Protein 7F4T (pdb70)

Nearest PDB structures (foldseek):
  7f4t-assembly4_K  TM=1.005E+00  e=1.026E-47  Tetrahymena thermophila SB210
  7f4q-assembly1_A  TM=9.987E-01  e=1.665E-40  Tetrahymena thermophila SB210
  7f4o-assembly1_A  TM=9.956E-01  e=1.470E-40  Tetrahymena thermophila SB210
  7yi9-assembly1_B  TM=9.680E-01  e=2.732E-39  Tetrahymena thermophila SB210
  7f4s-assembly3_C  TM=9.814E-01  e=3.669E-31  Tetrahymena thermophila SB210

Sequence (1370 aa):
QGLLQDIEKRILHYKQLFFKEQNEIANGKRSMVPDNSIPICSDVTKLNFQALIDAQMRHAGKMFDVIMMDPPWQLDSLSDEKIQNMPIQSLQQDGFIFVWAINAKYRVTIKMIENWGYKLVDEITWVKKTVKIAKGHGFYLQHAKESCLIGVKGDVDNGRFKKNIASDVIFSERRGQSQKPEEIYQYINQLCPNGNYLEIFARRNNLHDNWVSIGNELQGLLQDIEKRILHYKQLFFKEQNEIANGKRSMVPDNSIPICSDVTKLNFQALIDAQMRHAGKMFDVIMMDPPWQLDSLSDEKIQNMPIQSLQQDGFIFVWAINAKYRVTIKMIENWGYKLVDEITWVKKTVKIAKGHGFYLQHAKESCLIGVKGDVDNGRFKKNIASDVIFSERRGQSQKPEEIYQYINQLCPNGNYLEIFARRNNLHDNWVSIGNELQGLLQDIEKRILHYKQLFFKEQNEIANGKRSMVPDNSIPICSDVTKLNFQALIDAQMRHAGKMFDVIMMDPPWQLDSLSDEKIQNMPIQSLQQDGFIFVWAINAKYRVTIKMIENWGYKLVDEITWVKKTVKIAKGHGFYLQHAKESCLIGVKGDVDNGRFKKNIASDVIFSERRGQSQKPEEIYQYINQLCPNGNYLEIFARRNNLHDNWVSIGNELQGLLQDIEKRILHYKQLFFKEQNEIANGKRSMVPDNSIPICSDVTKLNFQALIDAQMRHAGKMFDVIMMDPPWQLDSLSDEKIQNMPIQSLQQDGFIFVWAINAKYRVTIKMIENWGYKLVDEITWVKKTVKIAKGHGFYLQHAKESCLIGVKGDVDNGRFKKNIASDVIFSERRGQSQKPEEIYQYINQLCPNGNYLEIFARRNNLHDNWVSIGNELISREEYAKKMRLALSDNHICKPDGTVNHQYFLVKKGQYWGEEKIQYLIEQLEKIGVGNWKQMQKGLLEQTSEIELELRTCLLFKTTDIQPYMDKKFTKIEIEQIAQQNIEKAQQLSKLKYGVFVVISREEYAKKMRLALSDNHICKPDGTVNHQYFLVKKGQYWGEEKIQYLIEQLEKIGVGNWKQMQKGLLEQTSEIELELRTCLLFKTTDIQPYMDKKFTKIEIEQIAQQNIEKAQQLSKLKYGVFVVSREEYAKKMRLALSDNHICKPDGTVNHQYFLVKKGQYWGEEKIQYLIEQLEKIGVGNWKQMQKGLLEQTSEIELELRTCLLFKTTDIQPYMDKKFTKIEIEQIAQQNIEKAQQLSKLKYGVFVVSREEYAKKMRLALSDNHICKPDGTVNHQYFLVKKGQYWGEEKIQYLIEQLEKIGVGNWKQMQKGLLEQTSEIELELRTCLLFKTTDIQPYMDKKFTKIEIEQIAQQNIEKAQQLSKLKYGVFVV

Organism: Tetrahymena thermophila (strain SB210) (NCBI:txid312017)

B-factor: mean 61.3, std 46.4, range [0.1, 190.42]

InterPro domains:
  IPR007757 MT-A70-like [PF05063] (259-427)
  IPR007757 MT-A70-like [PS51143] (212-428)
  IPR029063 S-adenosyl-L-methionine-dependent methyltransferase superfamily [G3DSA:3.40.50.150] (243-409)
  IPR029063 S-adenosyl-L-methionine-dependent methyltransferase superfamily [SSF53335] (235-424)

Secondary structure (DSSP, 8-state):
---HHHHHHHHHHHHHHHHHHHHHGGGTPPPSS-TT-EEE---TTT--TTHHHHHHHHHSSS--SEEEE-PPBP---B-HHHHHTS-HHHH-SSEEEEEEE-GGGHHHHHHHHHHTT-EEEEEEEEEE----------SSS---EEEEEEEEES---STTS-TT---SEEEE--TTSS---THHHHHHHHHS-S--EEEES--GGG--TTEEEE-TT-/--HHHHHHHHHHHHS-TTTB-TTSSB-HHHHHSSGGG---HHHHHHHHHHHHHH-TT-HHHHHHSSSSSPPPTTHHHHHHHHHT-S--TTTTT----TTHHHHHHHHHHHHHHHSS-EETTEE--/--HHHHHHHHHHHHS-TTTB-TT-SB-THHHHS-TT----HHHHHHHHTTGGGT-TT-HHHHHHHTSTT-SPSSTTHHHHHHHTBS--TTTTT----TTTTTTTHHHHHHHGGG-SS-BTTBB--/---HHHHHHHHHHHHHHHHHHHHHHHTT---SS-TT-EEE---TTT--HHHHHHHHHHHSSS--SEEE----B----B-HHHHHHS-HHHH-SSEEEEEEE-GGGHHHHHHHHHHTT-EEEEEEEEE-----------SSS---EEEEEEEEES---STTS-SS-S-SEE----TTSS---THHHHHHHHHSTT--EEEES--GGG--TTEEEE-TT-/-HHHHHHHHHHHHS-TTTB-TTSSB-TTTTTS-TT----HHHHHHHHHHHHHH-TT-HHHHHHHTS-S---THHHHHHHHHTTBS--GGGTT----HHHHHHHHHHHHHHHHHTT-BSSSSB--/---HHHHHHHHHHHHHHHHHHHHHHHTT---SS-TT-EEE---TTT--HHHHHHHHHHH-S---SEEE----B----B-HHHHHTS-HHHH-SSEEEEEEE-GGGHHHHHHHHTTTT----EEEEEE-B---------SSS---EEEEEEEEES---STTS-SS---SEE--B-TTSS---THHHHHHHHHS-S--EEEES--GGG--TTEEEE-TT-/---SHHHHHHHHTS-TTTB-SSSSBPHHHHHS-TT----HHHHHHHHHHHHHH-TTTHHHHHHHH-SS---STHHHHHHHHHTBS--GGGTT----HHHHHHHHHHHHHHHHHTT-EETTEE--/---HHHHHHHHHHHHHHHHHHHHHHHTT---SS-TT-EEE---TTTS-HHHHHHHHHHH-SS--SEEEE---B----B-HHHHHTS-HHHH-SSEEEEEEE-GGGHHHHHHHHHHTT-EEEEEEEEE-B------B--SSS-B-EEEEEEEEES---STTS--S-S-SEE--B-TTTT---THHHHHHHHHSSS--EEEES--GGG--TTEEEE-TT-

Radius of gyration: 41.73 Å; Cα contacts (8 Å, |Δi|>4): 2261; chains: 8; bounding box: 132×74×110 Å

Foldseek 3Di:
DPCPVVVVVVVVVVVVVVVVVVVVVVVPNDDPFDPAFAEDADDLLPDDVVVVLVVCCVVDVFAFAEEAEEDDDVCVHDDLVSVLPRLPLRRHDFHKYKYWADPVCPVVVVVSVVVSPWAWDAKAKEFACPVAFDADDDPVDGDGITIITMTGDDDPVDPQFDPPFDDRYHYYHVPPPVDDDPVVVVVVCRGGNPGQEEYEQDEPVPTDHNYHYYHNHD/DPCPCVVVVCVVVVVVVVVVVVVVVVVVDDDPFDPQFADDQDDLLPDDCVVVLVVCCPVDVFAAAEEEEEDPDQCVHDDLCSVLVRQVLSRHAFHKYKYWDDPVCVVVVVVRCVVSPWAWDAKAWEFACPVQFDAADDPPDGDGTTIITMTGHHDQVDPQFDPPFDDRYHGDHVPPPPDDDPVVVVVVCRGGNPGAYEYEQDEPVRRDHNYHYYHNND/DPCPVVVVVVVVVVVVVVVVVVVCVVVPPDDPFDPQFAEDQDDQQPDDVVVVLCVCCVVDVFAAAEEEEEDPDPCVPDDLVSVLPRPVLRRHDWHKYKYWADPVCVVVVVVRVVSSPWDWDDKAWEFACPCQWDAADDPVDGDGTTMMTMTTDDDPVDPQFDPPWDDRYHGYHCPPPVDDDPCVVVRVCRGGNPGAYEYEQDESVRTDRNYYYYHNHD/DPCPVVVVPVPVVVVVVVVVVVVVVVVVDDDPFDPQFAEAQDDLLGDDVVVVLCVCCVVDVAAAAEEEEEDPDACVPDDLVSVLPRLPLSRHAFHKYKYWADPVCPVVVVVSVVVSPWDWDAKAWEFACPVHFDADDDPVDTDGTIMITMTGHDDPVDPQFDPPFDDRYHGYHCPPPPDDDPCVVVRVCRRGNPGQYEYEQDEPVPTDHNYNYYHNHD/DCVVVVQQVVCVVDPDPVQADPVRDGDCQCVVDPDPLRQDPVNVVLLLVLDQVCHAPCLVVSQVPRPPPRRDVCSVVVLQVQQQEPDCVVRHPGRHHSVVSNVNLVVQLVVCVVVVQDDPSGRYD/DDPVVVQQVVCVVDPDCCQAPPNRPGDCQSVVDDDPLRPDPVLVVLLQAFQLQQFAPNQVRSLVRRVVVPHDGCNCVVCVVVQQAPDCVVRHNPGHGNVCPVVCVVVSVVPQDPAPCHDPRGHYD/DVVVVQQVCCVVDNDPQQADPSRHGDCQVVVDDDPLRDDPVLVVLLLVQCQVQFAPRCVSSCCGRVNDDDDPCSNVVLQVLLQAPDCPVRHPHHAHSVRSVVSQVVQCVVCVVVVQRDPRGGYD/DDDVVQQVCCVVPNDDQAADPRRHGDVQVVVDDDPPDCDPVLVVLLQVFPLPCFAPSLVPSCVVRNDDDDDSCVNVVLQLLLQAPCCPVRHPHRHHSVVSVVSLVVQLVVCVVVVQHDPSGGYD

Structure (mmCIF, N/CA/C/O backbone):
data_7F4T
#
_entry.id   7F4T
#
_cell.length_a   98.130
_cell.length_b   110.193
_cell.length_c   102.636
_cell.angle_alpha   90.000
_cell.angle_beta   91.642
_cell.angle_gamma   90.000
#
_symmetry.space_group_name_H-M   'P 1 21 1'
#
loop_
_entity.id
_entity.type
_entity.pdbx_description
1 polymer 'MT-a70 family protein'
2 polymer Ptep2
3 non-polymer S-ADENOSYLMETHIONINE
4 water water
#
loop_
_atom_site.group_PDB
_atom_site.id
_atom_site.type_symbol
_atom_site.label_atom_id
_atom_site.label_alt_id
_atom_site.label_comp_id
_atom_site.label_asym_id
_atom_site.label_entity_id
_atom_site.label_seq_id
_atom_site.pdbx_PDB_ins_code
_atom_site.Cartn_x
_atom_site.Cartn_y
_atom_site.Cartn_z
_atom_site.occupancy
_atom_site.B_iso_or_equiv
_atom_site.auth_seq_id
_atom_site.auth_comp_id
_atom_site.auth_asym_id
_atom_site.auth_atom_id
_atom_site.pdbx_PDB_model_num
ATOM 1 N N . GLN A 1 15 ? -15.82500 -14.53500 27.30400 1.000 141.37965 140 GLN A N 1
ATOM 2 C CA . GLN A 1 15 ? -17.23900 -14.85400 27.15400 1.000 140.02408 140 GLN A CA 1
ATOM 3 C C . GLN A 1 15 ? -17.43300 -16.33400 26.83900 1.000 139.55902 140 GLN A C 1
ATOM 4 O O . GLN A 1 15 ? -18.52300 -16.75200 26.44400 1.000 138.10611 140 GLN A O 1
ATOM 6 N N . GLY A 1 16 ? -16.36500 -17.11400 27.01700 1.000 147.11829 141 GLY A N 1
ATOM 7 C CA . GLY A 1 16 ? -16.39200 -18.55200 26.81300 1.000 147.53345 141 GLY A CA 1
ATOM 8 C C . GLY A 1 16 ? -16.98500 -18.97700 25.48600 1.000 145.26472 141 GLY A C 1
ATOM 9 O O . GLY A 1 16 ? -18.13200 -19.43300 25.43200 1.000 144.21380 141 GLY A O 1
ATOM 10 N N . LEU A 1 17 ? -16.20700 -18.84700 24.40500 1.000 148.00158 142 LEU A N 1
ATOM 11 C CA . LEU A 1 17 ? -16.76300 -19.02000 23.06900 1.000 145.04315 142 LEU A CA 1
ATOM 12 C C . LEU A 1 17 ? -15.84900 -19.79200 22.12100 1.000 144.04435 142 LEU A C 1
ATOM 13 O O . LEU A 1 17 ? -15.99000 -19.65500 20.89900 1.000 141.82151 142 LEU A O 1
ATOM 18 N N . LEU A 1 18 ? -14.91200 -20.59300 22.63400 1.000 144.69876 143 LEU A N 1
ATOM 19 C CA . LEU A 1 18 ? -14.21000 -21.52100 21.75200 1.000 143.82423 143 LEU A CA 1
ATOM 20 C C . LEU A 1 18 ? -15.16900 -22.57100 21.20800 1.000 142.10167 143 LEU A C 1
ATOM 21 O O . LEU A 1 18 ? -15.15100 -22.87900 20.00900 1.000 139.44784 143 LEU A O 1
ATOM 26 N N . GLN A 1 19 ? -16.03000 -23.11500 22.07200 1.000 139.99025 144 GLN A N 1
ATOM 27 C CA . GLN A 1 19 ? -17.07700 -24.02500 21.62300 1.000 137.51435 144 GLN A CA 1
ATOM 28 C C . GLN A 1 19 ? -18.20100 -23.29800 20.89800 1.000 134.92593 144 GLN A C 1
ATOM 29 O O . GLN A 1 19 ? -18.97600 -23.94200 20.18500 1.000 132.42613 144 GLN A O 1
ATOM 35 N N . ASP A 1 20 ? -18.31500 -21.97900 21.07300 1.000 139.82589 145 ASP A N 1
ATOM 36 C CA . ASP A 1 20 ? -19.26600 -21.20900 20.27800 1.000 137.70777 145 ASP A CA 1
ATOM 37 C C . ASP A 1 20 ? -18.79200 -21.08300 18.83500 1.000 135.98341 145 ASP A C 1
ATOM 38 O O . ASP A 1 20 ? -19.52500 -21.42100 17.90000 1.000 134.06859 145 ASP A O 1
ATOM 43 N N . ILE A 1 21 ? -17.56100 -20.60000 18.63500 1.000 137.84729 146 ILE A N 1
ATOM 44 C CA . ILE A 1 21 ? -17.08400 -20.33800 17.27900 1.000 135.86483 146 ILE A CA 1
ATOM 45 C C . ILE A 1 21 ? -16.87000 -21.64200 16.51800 1.000 133.66145 146 ILE A C 1
ATOM 46 O O . ILE A 1 21 ? -17.06000 -21.69200 15.29700 1.000 131.11754 146 ILE A O 1
ATOM 51 N N . GLU A 1 22 ? -16.49400 -22.71800 17.21600 1.000 131.40886 147 GLU A N 1
ATOM 52 C CA . GLU A 1 22 ? -16.37500 -24.01800 16.56600 1.000 129.90979 147 GLU A CA 1
ATOM 53 C C . GLU A 1 22 ? -17.73600 -24.61000 16.21500 1.000 129.12148 147 GLU A C 1
ATOM 54 O O . GLU A 1 22 ? -17.83900 -25.36400 15.24000 1.000 126.67204 147 GLU A O 1
ATOM 60 N N . LYS A 1 23 ? -18.78200 -24.26600 16.97100 1.000 133.98632 148 LYS A N 1
ATOM 61 C CA . LYS A 1 23 ? -20.12100 -24.77200 16.68500 1.000 132.13781 148 LYS A CA 1
ATOM 62 C C . LYS A 1 23 ? -20.73800 -24.13000 15.44600 1.000 129.62599 148 LYS A C 1
ATOM 63 O O . LYS A 1 23 ? -21.46800 -24.80300 14.70900 1.000 127.30713 148 LYS A O 1
ATOM 65 N N . ARG A 1 24 ? -20.46600 -22.84500 15.19400 1.000 127.19065 149 ARG A N 1
ATOM 66 C CA . ARG A 1 24 ? -21.04100 -22.19800 14.01700 1.000 124.07131 149 ARG A CA 1
ATOM 67 C C . ARG A 1 24 ? -20.37500 -22.68200 12.73500 1.000 121.51492 149 ARG A C 1
ATOM 68 O O . ARG A 1 24 ? -21.03500 -22.76200 11.69200 1.000 118.59946 149 ARG A O 1
ATOM 76 N N . ILE A 1 25 ? -19.07700 -22.99900 12.79500 1.000 122.14781 150 ILE A N 1
ATOM 77 C CA . ILE A 1 25 ? -18.34400 -23.47300 11.62000 1.000 119.63049 150 ILE A CA 1
ATOM 78 C C . ILE A 1 25 ? -18.99600 -24.72900 11.05700 1.000 117.08926 150 ILE A C 1
ATOM 79 O O . ILE A 1 25 ? -19.50400 -24.73600 9.92900 1.000 114.01628 150 ILE A O 1
ATOM 84 N N . LEU A 1 26 ? -19.00200 -25.80700 11.84500 1.000 116.78149 151 LEU A N 1
ATOM 85 C CA . LEU A 1 26 ? -19.61100 -27.05700 11.40800 1.000 115.27534 151 LEU A CA 1
ATOM 86 C C . LEU A 1 26 ? -21.08800 -26.89400 11.06400 1.000 113.54892 151 LEU A C 1
ATOM 87 O O . LEU A 1 26 ? -21.61400 -27.67300 10.26100 1.000 110.96508 151 LEU A O 1
ATOM 92 N N . HIS A 1 27 ? -21.76700 -25.90100 11.64600 1.000 116.38444 152 HIS A N 1
ATOM 93 C CA . HIS A 1 27 ? -23.13600 -25.59600 11.23500 1.000 114.40993 152 HIS A CA 1
ATOM 94 C C . HIS A 1 27 ? -23.16400 -24.95300 9.85500 1.000 111.89623 152 HIS A C 1
ATOM 95 O O . HIS A 1 27 ? -23.94600 -25.35600 8.98600 1.000 109.78530 152 HIS A O 1
ATOM 102 N N . TYR A 1 28 ? -22.31800 -23.94200 9.63900 1.000 111.62634 153 TYR A N 1
ATOM 103 C CA . TYR A 1 28 ? -22.27400 -23.27200 8.34300 1.000 109.02258 153 TYR A CA 1
ATOM 104 C C . TYR A 1 28 ? -21.80500 -24.21300 7.24200 1.000 105.94910 153 TYR A C 1
ATOM 105 O O . TYR A 1 28 ? -22.24800 -24.09600 6.09400 1.000 103.18615 153 TYR A O 1
ATOM 107 N N . LYS A 1 29 ? -20.91100 -25.14600 7.57100 1.000 100.95704 154 LYS A N 1
ATOM 108 C CA . LYS A 1 29 ? -20.44000 -26.10700 6.58000 1.000 98.93333 154 LYS A CA 1
ATOM 109 C C . LYS A 1 29 ? -21.54700 -27.06300 6.15100 1.000 96.79801 154 LYS A C 1
ATOM 110 O O . LYS A 1 29 ? -21.52500 -27.56400 5.02100 1.000 93.81770 154 LYS A O 1
ATOM 116 N N . GLN A 1 30 ? -22.52100 -27.32100 7.03100 1.000 99.36461 155 GLN A N 1
ATOM 117 C CA . GLN A 1 30 ? -23.62700 -28.21100 6.68600 1.000 98.49521 155 GLN A CA 1
ATOM 118 C C . GLN A 1 30 ? -24.50700 -27.61500 5.59400 1.000 95.04393 155 GLN A C 1
ATOM 119 O O . GLN A 1 30 ? -24.93600 -28.32700 4.67800 1.000 92.03292 155 GLN A O 1
ATOM 125 N N . LEU A 1 31 ? -24.79400 -26.31300 5.67600 1.000 98.36849 156 LEU A N 1
ATOM 126 C CA . LEU A 1 31 ? -25.61800 -25.67600 4.65300 1.000 96.42511 156 LEU A CA 1
ATOM 127 C C . LEU A 1 31 ? -24.91600 -25.67800 3.30200 1.000 93.27562 156 LEU A C 1
ATOM 128 O O . LEU A 1 31 ? -25.55600 -25.89300 2.26600 1.000 90.30454 156 LEU A O 1
ATOM 133 N N . PHE A 1 32 ? -23.60800 -25.41400 3.29100 1.000 88.67118 157 PHE A N 1
ATOM 134 C CA . PHE A 1 32 ? -22.82000 -25.64300 2.08700 1.000 86.76492 157 PHE A CA 1
ATOM 135 C C . PHE A 1 32 ? -23.01200 -27.07300 1.60500 1.000 85.03555 157 PHE A C 1
ATOM 136 O O . PHE A 1 32 ? -23.40600 -27.31300 0.45900 1.000 82.24258 157 PHE A O 1
ATOM 144 N N . PHE A 1 33 ? -22.77300 -28.03800 2.49500 1.000 82.46726 158 PHE A N 1
ATOM 145 C CA . PHE A 1 33 ? -23.03000 -29.43900 2.17500 1.000 81.41876 158 PHE A CA 1
ATOM 146 C C . PHE A 1 33 ? -24.47700 -29.66100 1.74700 1.000 80.54861 158 PHE A C 1
ATOM 147 O O . PHE A 1 33 ? -24.75300 -30.48900 0.87100 1.000 78.99278 158 PHE A O 1
ATOM 155 N N . LYS A 1 34 ? -25.41400 -28.93000 2.35300 1.000 85.62299 159 LYS A N 1
ATOM 156 C CA . LYS A 1 34 ? -26.81500 -29.05000 1.96100 1.000 84.41352 159 LYS A CA 1
ATOM 157 C C . LYS A 1 34 ? -27.04900 -28.45500 0.57800 1.000 81.34726 159 LYS A C 1
ATOM 158 O O . LYS A 1 34 ? -27.53900 -29.13400 -0.33300 1.000 78.95318 159 LYS A O 1
ATOM 164 N N . GLU A 1 35 ? -26.70400 -27.17600 0.40600 1.000 80.91967 160 GLU A N 1
ATOM 165 C CA . GLU A 1 35 ? -26.92900 -26.50700 -0.87100 1.000 78.30401 160 GLU A CA 1
ATOM 166 C C . GLU A 1 35 ? -26.16100 -27.19400 -1.99200 1.000 76.25411 160 GLU A C 1
ATOM 167 O O . GLU A 1 35 ? -26.70900 -27.43300 -3.07500 1.000 74.03399 160 GLU A O 1
ATOM 173 N N . GLN A 1 36 ? -24.89300 -27.53800 -1.74400 1.000 73.48717 161 GLN A N 1
ATOM 174 C CA . GLN A 1 36 ? -24.07600 -28.17000 -2.77400 1.000 71.94720 161 GLN A CA 1
ATOM 175 C C . GLN A 1 36 ? -24.60400 -29.54000 -3.17300 1.000 71.38475 161 GLN A C 1
ATOM 176 O O . GLN A 1 36 ? -24.16200 -30.08700 -4.19000 1.000 69.37050 161 GLN A O 1
ATOM 182 N N . ASN A 1 37 ? -25.52500 -30.10700 -2.39500 1.000 73.30547 162 ASN A N 1
ATOM 183 C CA . ASN A 1 37 ? -26.20800 -31.34400 -2.75000 1.000 71.95712 162 ASN A CA 1
ATOM 184 C C . ASN A 1 37 ? -27.49200 -31.07400 -3.52600 1.000 69.89768 162 ASN A C 1
ATOM 185 O O . ASN A 1 37 ? -27.73100 -31.69000 -4.57000 1.000 67.65007 162 ASN A O 1
ATOM 190 N N . GLU A 1 38 ? -28.32200 -30.15800 -3.02000 1.000 69.16564 163 GLU A N 1
ATOM 191 C CA . GLU A 1 38 ? -29.55200 -29.78300 -3.71100 1.000 67.23283 163 GLU A CA 1
ATOM 192 C C . GLU A 1 38 ? -29.25500 -29.29700 -5.12200 1.000 64.51853 163 GLU A C 1
ATOM 193 O O . GLU A 1 38 ? -29.96600 -29.64000 -6.07300 1.000 62.45677 163 GLU A O 1
ATOM 199 N N . ILE A 1 39 ? -28.20900 -28.47900 -5.26600 1.000 63.91098 164 ILE A N 1
ATOM 200 C CA . ILE A 1 39 ? -27.75800 -28.03900 -6.58400 1.000 62.32554 164 ILE A CA 1
ATOM 201 C C . ILE A 1 39 ? -27.52800 -29.23600 -7.49800 1.000 61.02487 164 ILE A C 1
ATOM 202 O O . ILE A 1 39 ? -27.86900 -29.20800 -8.68700 1.000 59.36478 164 ILE A O 1
ATOM 207 N N . ALA A 1 40 ? -26.96500 -30.31400 -6.95300 1.000 63.63519 165 ALA A N 1
ATOM 208 C CA . ALA A 1 40 ? -26.79900 -31.54700 -7.70900 1.000 62.99155 165 ALA A CA 1
ATOM 209 C C . ALA A 1 40 ? -28.08200 -32.36500 -7.79600 1.000 61.99928 165 ALA A C 1
ATOM 210 O O . ALA A 1 40 ? -28.13500 -33.31900 -8.58200 1.000 60.60711 165 ALA A O 1
ATOM 212 N N . ASN A 1 41 ? -29.10700 -32.02200 -7.01600 1.000 60.93110 166 ASN A N 1
ATOM 213 C CA . ASN A 1 41 ? -30.39200 -32.70800 -7.05300 1.000 60.38891 166 ASN A CA 1
ATOM 214 C C . ASN A 1 41 ? -31.38800 -32.04400 -7.99800 1.000 58.24273 166 ASN A C 1
ATOM 215 O O . ASN A 1 41 ? -32.59200 -32.31000 -7.90300 1.000 57.52717 166 ASN A O 1
ATOM 220 N N . GLY A 1 42 ? -30.91800 -31.19300 -8.90400 1.000 54.56284 167 GLY A N 1
ATOM 221 C CA . GLY A 1 42 ? -31.82400 -30.47700 -9.77800 1.000 53.80502 167 GLY A CA 1
ATOM 222 C C . GLY A 1 42 ? -32.63300 -29.40200 -9.08700 1.000 53.19549 167 GLY A C 1
ATOM 223 O O . GLY A 1 42 ? -33.78400 -29.16300 -9.46900 1.000 52.96413 167 GLY A O 1
ATOM 224 N N . LYS A 1 43 ? -32.07000 -28.75600 -8.06500 1.000 47.55384 168 LYS A N 1
ATOM 225 C CA . LYS A 1 43 ? -32.74100 -27.62500 -7.44000 1.000 46.20043 168 LYS A CA 1
ATOM 226 C C . LYS A 1 43 ? -32.86800 -26.48100 -8.43700 1.000 44.27272 168 LYS A C 1
ATOM 227 O O . LYS A 1 43 ? -31.95500 -26.21700 -9.22300 1.000 43.36209 168 LYS A O 1
ATOM 233 N N . ARG A 1 44 ? -34.01000 -25.80200 -8.40300 1.000 40.67130 169 ARG A N 1
ATOM 234 C CA . ARG A 1 44 ? -34.30600 -24.73800 -9.35000 1.000 38.88839 169 ARG A CA 1
ATOM 235 C C . ARG A 1 44 ? -33.89900 -23.38800 -8.77400 1.000 37.70675 169 ARG A C 1
ATOM 236 O O . ARG A 1 44 ? -34.28700 -23.03900 -7.65500 1.000 38.17966 169 ARG A O 1
ATOM 244 N N . SER A 1 45 ? -33.11100 -22.63800 -9.53600 1.000 37.32776 170 SER A N 1
ATOM 245 C CA . SER A 1 45 ? -32.90400 -21.23900 -9.21300 1.000 36.34361 170 SER A CA 1
ATOM 246 C C . SER A 1 45 ? -34.12700 -20.43100 -9.64100 1.000 35.90077 170 SER A C 1
ATOM 247 O O . SER A 1 45 ? -35.00600 -20.91400 -10.36000 1.000 36.00076 170 SER A O 1
ATOM 250 N N . MET A 1 46 ? -34.17900 -19.18000 -9.18700 1.000 42.17087 171 MET A N 1
ATOM 251 C CA . MET A 1 46 ? -35.34300 -18.34100 -9.43900 1.000 41.85127 171 MET A CA 1
ATOM 252 C C . MET A 1 46 ? -35.41500 -17.83700 -10.87400 1.000 39.97669 171 MET A C 1
ATOM 253 O O . MET A 1 46 ? -36.47800 -17.36700 -11.29700 1.000 39.87749 171 MET A O 1
ATOM 258 N N . VAL A 1 47 ? -34.31900 -17.91500 -11.62400 1.000 25.40367 172 VAL A N 1
ATOM 259 C CA . VAL A 1 47 ? -34.28000 -17.44400 -13.00700 1.000 23.54157 172 VAL A CA 1
ATOM 260 C C . VAL A 1 47 ? -35.17900 -18.32700 -13.86400 1.000 23.65518 172 VAL A C 1
ATOM 261 O O . VAL A 1 47 ? -34.99300 -19.55400 -13.89900 1.000 24.65727 172 VAL A O 1
ATOM 265 N N . PRO A 1 48 ? -36.14900 -17.75400 -14.57600 1.000 21.03845 173 PRO A N 1
ATOM 266 C CA . PRO A 1 48 ? -37.02800 -18.56800 -15.42100 1.000 21.38243 173 PRO A CA 1
ATOM 267 C C . PRO A 1 48 ? -36.25500 -19.27100 -16.52800 1.000 21.04259 173 PRO A C 1
ATOM 268 O O . PRO A 1 48 ? -35.13700 -18.89600 -16.88700 1.000 20.37965 173 PRO A O 1
ATOM 272 N N . ASP A 1 49 ? -36.87300 -20.32000 -17.06200 1.000 23.35262 174 ASP A N 1
ATOM 273 C CA . ASP A 1 49 ? -36.23000 -21.21400 -18.01200 1.000 23.25518 174 ASP A CA 1
ATOM 274 C C . ASP A 1 49 ? -36.30000 -20.71500 -19.44900 1.000 22.01737 174 ASP A C 1
ATOM 275 O O . ASP A 1 49 ? -35.99800 -21.48100 -20.37000 1.000 22.10615 174 ASP A O 1
ATOM 280 N N . ASN A 1 50 ? -36.69100 -19.46000 -19.66900 1.000 17.43555 175 ASN A N 1
ATOM 281 C CA . ASN A 1 50 ? -36.70700 -18.90800 -21.01300 1.000 16.53370 175 ASN A CA 1
ATOM 282 C C . ASN A 1 50 ? -35.90900 -17.62300 -21.13800 1.000 15.59615 175 ASN A C 1
ATOM 283 O O . ASN A 1 50 ? -35.81500 -17.07700 -22.24300 1.000 14.88462 175 ASN A O 1
ATOM 288 N N . SER A 1 51 ? -35.33200 -17.12800 -20.05000 1.000 14.21583 176 SER A N 1
ATOM 289 C CA . SER A 1 51 ? -34.43900 -15.98600 -20.14700 1.000 13.48397 176 SER A CA 1
ATOM 290 C C . SER A 1 51 ? -33.21300 -16.36000 -20.96200 1.000 13.28416 176 SER A C 1
ATOM 291 O O . SER A 1 51 ? -32.70300 -17.47800 -20.86600 1.000 13.84084 176 SER A O 1
ATOM 294 N N . ILE A 1 52 ? -32.74900 -15.42100 -21.77600 1.000 12.70778 177 ILE A N 1
ATOM 295 C CA . ILE A 1 52 ? -31.53200 -15.61400 -22.55700 1.000 12.72187 177 ILE A CA 1
ATOM 296 C C . ILE A 1 52 ? -30.44300 -14.72300 -21.97700 1.000 12.47242 177 ILE A C 1
ATOM 297 O O . ILE A 1 52 ? -30.15700 -13.65400 -22.53300 1.000 12.06773 177 ILE A O 1
ATOM 302 N N . PRO A 1 53 ? -29.81200 -15.11700 -20.87300 1.000 12.83844 178 PRO A N 1
ATOM 303 C CA . PRO A 1 53 ? -28.82500 -14.24200 -20.23500 1.000 12.69051 178 PRO A CA 1
ATOM 304 C C . PRO A 1 53 ? -27.50600 -14.26400 -20.99400 1.000 15.20084 178 PRO A C 1
ATOM 305 O O . PRO A 1 53 ? -27.00200 -15.32500 -21.36500 1.000 15.66535 178 PRO A O 1
ATOM 309 N N . ILE A 1 54 ? -26.96100 -13.08000 -21.24500 1.000 12.24800 179 ILE A N 1
ATOM 310 C CA . ILE A 1 54 ? -25.65400 -12.93300 -21.87000 1.000 14.69150 179 ILE A CA 1
ATOM 311 C C . ILE A 1 54 ? -24.82800 -11.99100 -21.01200 1.000 12.14444 179 ILE A C 1
ATOM 312 O O . ILE A 1 54 ? -25.19400 -10.82100 -20.84100 1.000 11.74497 179 ILE A O 1
ATOM 317 N N . CYS A 1 55 ? -23.72300 -12.49400 -20.47300 1.000 12.53138 180 CYS A N 1
ATOM 318 C CA . CYS A 1 55 ? -22.76800 -11.66500 -19.75300 1.000 14.97782 180 CYS A CA 1
ATOM 319 C C . CYS A 1 55 ? -21.71500 -11.16100 -20.72700 1.000 12.33017 180 CYS A C 1
ATOM 320 O O . CYS A 1 55 ? -20.98100 -11.95500 -21.32400 1.000 15.15496 180 CYS A O 1
ATOM 323 N N . SER A 1 56 ? -21.64300 -9.84400 -20.88000 1.000 14.40082 181 SER A N 1
ATOM 324 C CA . SER A 1 56 ? -20.67600 -9.20700 -21.76200 1.000 14.24756 181 SER A CA 1
ATOM 325 C C . SER A 1 56 ? -20.52100 -7.76200 -21.32000 1.000 11.66444 181 SER A C 1
ATOM 326 O O . SER A 1 56 ? -21.23200 -7.28300 -20.43500 1.000 13.94960 181 SER A O 1
ATOM 329 N N . ASP A 1 57 ? -19.60300 -7.05900 -21.94900 1.000 13.23038 182 ASP A N 1
ATOM 330 C CA . ASP A 1 57 ? -19.44800 -5.64900 -21.70200 1.000 15.20270 182 ASP A CA 1
ATOM 331 C C . ASP A 1 57 ? -19.74600 -5.02000 -23.02600 1.000 12.76695 182 ASP A C 1
ATOM 332 O O . ASP A 1 57 ? -19.16300 -5.39400 -24.02400 1.000 15.09696 182 ASP A O 1
ATOM 337 N N . VAL A 1 58 ? -20.63000 -4.04200 -23.04800 1.000 12.05647 183 VAL A N 1
ATOM 338 C CA . VAL A 1 58 ? -21.12500 -3.53400 -24.30700 1.000 11.83160 183 VAL A CA 1
ATOM 339 C C . VAL A 1 58 ? -20.02400 -2.78900 -25.04000 1.000 12.07864 183 VAL A C 1
ATOM 340 O O . VAL A 1 58 ? -20.19100 -2.36800 -26.16900 1.000 11.98713 183 VAL A O 1
ATOM 344 N N . THR A 1 59 ? -18.91500 -2.57300 -24.35400 1.000 11.49556 184 THR A N 1
ATOM 345 C CA . THR A 1 59 ? -17.70000 -2.10500 -24.99100 1.000 11.91618 184 THR A CA 1
ATOM 346 C C . THR A 1 59 ? -17.12300 -3.09300 -26.00600 1.000 12.12373 184 THR A C 1
ATOM 347 O O . THR A 1 59 ? -16.59000 -2.68700 -27.02500 1.000 12.70908 184 THR A O 1
ATOM 351 N N . LYS A 1 60 ? -17.19300 -4.38300 -25.71300 1.000 11.54081 185 LYS A N 1
ATOM 352 C CA . LYS A 1 60 ? -16.45300 -5.39500 -26.44900 1.000 11.93834 185 LYS A CA 1
ATOM 353 C C . LYS A 1 60 ? -17.36300 -6.41800 -27.10800 1.000 11.86107 185 LYS A C 1
ATOM 354 O O . LYS A 1 60 ? -16.86400 -7.35600 -27.73900 1.000 12.20798 185 LYS A O 1
ATOM 360 N N . LEU A 1 61 ? -18.67700 -6.27200 -26.96700 1.000 11.73731 186 LEU A N 1
ATOM 361 C CA . LEU A 1 61 ? -19.61100 -7.22500 -27.53900 1.000 11.69758 186 LEU A CA 1
ATOM 362 C C . LEU A 1 61 ? -19.67200 -7.05900 -29.05700 1.000 11.93349 186 LEU A C 1
ATOM 363 O O . LEU A 1 61 ? -19.35800 -6.00200 -29.60900 1.000 12.02318 186 LEU A O 1
ATOM 368 N N . ASN A 1 62 ? -20.05500 -8.13700 -29.73400 1.000 12.69142 187 ASN A N 1
ATOM 369 C CA . ASN A 1 62 ? -20.29100 -8.12300 -31.17100 1.000 12.90977 187 ASN A CA 1
ATOM 370 C C . ASN A 1 62 ? -21.80100 -8.07200 -31.38300 1.000 12.48148 187 ASN A C 1
ATOM 371 O O . ASN A 1 62 ? -22.49000 -9.08200 -31.21400 1.000 12.45997 187 ASN A O 1
ATOM 376 N N . PHE A 1 63 ? -22.31200 -6.90300 -31.76300 1.000 11.64022 188 PHE A N 1
ATOM 377 C CA . PHE A 1 63 ? -23.73600 -6.75800 -32.03800 1.000 11.36402 188 PHE A CA 1
ATOM 378 C C . PHE A 1 63 ? -24.14000 -7.28600 -33.40600 1.000 11.68646 188 PHE A C 1
ATOM 379 O O . PHE A 1 63 ? -25.26400 -7.02200 -33.84000 1.000 11.53713 188 PHE A O 1
ATOM 387 N N . GLN A 1 64 ? -23.25700 -8.01200 -34.09200 1.000 12.11949 189 GLN A N 1
ATOM 388 C CA . GLN A 1 64 ? -23.65200 -8.81100 -35.24200 1.000 12.54165 189 GLN A CA 1
ATOM 389 C C . GLN A 1 64 ? -23.87700 -10.27100 -34.88600 1.000 12.47255 189 GLN A C 1
ATOM 390 O O . GLN A 1 64 ? -24.56500 -10.97300 -35.63400 1.000 12.78792 189 GLN A O 1
ATOM 396 N N . ALA A 1 65 ? -23.31100 -10.74300 -33.77200 1.000 3.67836 190 ALA A N 1
ATOM 397 C CA . ALA A 1 65 ? -23.62000 -12.09100 -33.31100 1.000 3.60570 190 ALA A CA 1
ATOM 398 C C . ALA A 1 65 ? -25.02900 -12.16100 -32.74300 1.000 3.43232 190 ALA A C 1
ATOM 399 O O . ALA A 1 65 ? -25.73200 -13.15900 -32.93600 1.000 3.49654 190 ALA A O 1
ATOM 401 N N . LEU A 1 66 ? -25.45500 -11.11600 -32.02600 1.000 3.23395 191 LEU A N 1
ATOM 402 C CA . LEU A 1 66 ? -26.83700 -11.05900 -31.56300 1.000 3.13116 191 LEU A CA 1
ATOM 403 C C . LEU A 1 66 ? -27.80200 -10.77600 -32.71100 1.000 3.40773 191 LEU A C 1
ATOM 404 O O . LEU A 1 66 ? -28.96400 -11.19000 -32.65700 1.000 3.46012 191 LEU A O 1
ATOM 409 N N . ILE A 1 67 ? -27.35100 -10.08200 -33.75300 1.000 3.63103 192 ILE A N 1
ATOM 410 C CA . ILE A 1 67 ? -28.21800 -9.83400 -34.90300 1.000 3.97259 192 ILE A CA 1
ATOM 411 C C . ILE A 1 67 ? -28.39200 -11.10900 -35.71800 1.000 4.21460 192 ILE A C 1
ATOM 412 O O . ILE A 1 67 ? -29.51600 -11.57500 -35.93900 1.000 4.36487 192 ILE A O 1
ATOM 417 N N . ASP A 1 68 ? -27.27600 -11.68700 -36.18000 1.000 4.28460 193 ASP A N 1
ATOM 418 C CA . ASP A 1 68 ? -27.33900 -12.86800 -37.03400 1.000 4.53489 193 ASP A CA 1
ATOM 419 C C . ASP A 1 68 ? -28.13200 -13.99100 -36.37700 1.000 4.40667 193 ASP A C 1
ATOM 420 O O . ASP A 1 68 ? -28.87100 -14.71700 -37.05100 1.000 4.64444 193 ASP A O 1
ATOM 425 N N . ALA A 1 69 ? -28.00900 -14.13300 -35.05600 1.000 4.05753 194 ALA A N 1
ATOM 426 C CA . ALA A 1 69 ? -28.69700 -15.21100 -34.35600 1.000 3.93610 194 ALA A CA 1
ATOM 427 C C . ALA A 1 69 ? -30.20000 -14.97200 -34.31300 1.000 4.01190 194 ALA A C 1
ATOM 428 O O . ALA A 1 69 ? -30.98300 -15.77200 -34.83900 1.000 4.22220 194 ALA A O 1
ATOM 430 N N . GLN A 1 70 ? -30.61800 -13.87400 -33.67800 1.000 4.94164 195 GLN A N 1
ATOM 431 C CA . GLN A 1 70 ? -32.04000 -13.60100 -33.49300 1.000 4.24848 195 GLN A CA 1
ATOM 432 C C . GLN A 1 70 ? -32.78000 -13.61500 -34.82300 1.000 4.70421 195 GLN A C 1
ATOM 433 O O . GLN A 1 70 ? -33.84200 -14.23300 -34.94600 1.000 4.87648 195 GLN A O 1
ATOM 439 N N . MET A 1 71 ? -32.21600 -12.95600 -35.83900 1.000 5.54712 196 MET A N 1
ATOM 440 C CA . MET A 1 71 ? -32.83600 -12.95100 -37.15900 1.000 6.03578 196 MET A CA 1
ATOM 441 C C . MET A 1 71 ? -33.03300 -14.36700 -37.69100 1.000 6.28664 196 MET A C 1
ATOM 442 O O . MET A 1 71 ? -34.01300 -14.64500 -38.39100 1.000 6.82078 196 MET A O 1
ATOM 447 N N . ARG A 1 72 ? -32.11800 -15.27900 -37.35600 1.000 5.48982 197 ARG A N 1
ATOM 448 C CA . ARG A 1 72 ? -32.21600 -16.65200 -37.84200 1.000 5.59437 197 ARG A CA 1
ATOM 449 C C . ARG A 1 72 ? -33.18800 -17.47600 -37.00800 1.000 5.44436 197 ARG A C 1
ATOM 450 O O . ARG A 1 72 ? -34.11700 -18.08500 -37.54900 1.000 5.81619 197 ARG A O 1
ATOM 458 N N . HIS A 1 73 ? -32.98900 -17.51100 -35.69200 1.000 7.05412 198 HIS A N 1
ATOM 459 C CA . HIS A 1 73 ? -33.87600 -18.24600 -34.80000 1.000 6.09774 198 HIS A CA 1
ATOM 460 C C . HIS A 1 73 ? -35.20900 -17.53800 -34.58000 1.000 6.34411 198 HIS A C 1
ATOM 461 O O . HIS A 1 73 ? -36.00700 -17.98700 -33.75100 1.000 6.35182 198 HIS A O 1
ATOM 468 N N . ALA A 1 74 ? -35.45800 -16.44900 -35.30800 1.000 5.64156 199 ALA A N 1
ATOM 469 C CA . ALA A 1 74 ? -36.73400 -15.74700 -35.30100 1.000 5.73294 199 ALA A CA 1
ATOM 470 C C . ALA A 1 74 ? -36.73900 -14.73100 -36.43500 1.000 6.42150 199 ALA A C 1
ATOM 471 O O . ALA A 1 74 ? -35.90300 -13.82400 -36.45700 1.000 6.29027 199 ALA A O 1
ATOM 473 N N . GLY A 1 75 ? -37.66800 -14.86600 -37.38400 1.000 9.45039 200 GLY A N 1
ATOM 474 C CA . GLY A 1 75 ? -37.67400 -13.98300 -38.53900 1.000 11.08550 200 GLY A CA 1
ATOM 475 C C . GLY A 1 75 ? -37.75900 -12.51100 -38.19300 1.000 9.75335 200 GLY A C 1
ATOM 476 O O . GLY A 1 75 ? -37.42700 -11.66500 -39.02900 1.000 11.36137 200 GLY A O 1
ATOM 477 N N . LYS A 1 76 ? -38.16900 -12.19000 -36.97000 1.000 9.87489 201 LYS A N 1
ATOM 478 C CA . LYS A 1 76 ? -38.37800 -10.82900 -36.50800 1.000 9.96242 201 LYS A CA 1
ATOM 479 C C . LYS A 1 76 ? -37.08400 -10.22000 -35.96900 1.000 10.38848 201 LYS A C 1
ATOM 480 O O . LYS A 1 76 ? -36.01900 -10.84200 -35.96300 1.000 9.24333 201 LYS A O 1
ATOM 486 N N . MET A 1 77 ? -37.18100 -8.97500 -35.51200 1.000 8.48783 202 MET A N 1
ATOM 487 C CA . MET A 1 77 ? -36.20100 -8.37000 -34.63400 1.000 6.98465 202 MET A CA 1
ATOM 488 C C . MET A 1 77 ? -36.85000 -8.17400 -33.26400 1.000 7.83501 202 MET A C 1
ATOM 489 O O . MET A 1 77 ? -37.84100 -8.84300 -32.93500 1.000 8.13334 202 MET A O 1
ATOM 494 N N . PHE A 1 78 ? -36.30700 -7.25600 -32.47200 1.000 6.69482 203 PHE A N 1
ATOM 495 C CA . PHE A 1 78 ? -36.83200 -7.00700 -31.13800 1.000 6.36436 203 PHE A CA 1
ATOM 496 C C . PHE A 1 78 ? -37.96100 -5.98700 -31.18500 1.000 6.70342 203 PHE A C 1
ATOM 497 O O . PHE A 1 78 ? -37.82900 -4.92200 -31.79800 1.000 6.91352 203 PHE A O 1
ATOM 505 N N . ASP A 1 79 ? -39.07100 -6.33100 -30.53600 1.000 7.17722 204 ASP A N 1
ATOM 506 C CA . ASP A 1 79 ? -40.25900 -5.49400 -30.50200 1.000 7.53599 204 ASP A CA 1
ATOM 507 C C . ASP A 1 79 ? -40.19600 -4.43900 -29.41000 1.000 8.23813 204 ASP A C 1
ATOM 508 O O . ASP A 1 79 ? -40.76200 -3.35200 -29.57200 1.000 7.62104 204 ASP A O 1
ATOM 513 N N . VAL A 1 80 ? -39.53000 -4.74500 -28.30100 1.000 9.66893 205 VAL A N 1
ATOM 514 C CA . VAL A 1 80 ? -39.38300 -3.82800 -27.17800 1.000 9.98442 205 VAL A CA 1
ATOM 515 C C . VAL A 1 80 ? -37.93100 -3.87800 -26.72000 1.000 8.76246 205 VAL A C 1
ATOM 516 O O . VAL A 1 80 ? -37.35800 -4.96200 -26.57500 1.000 8.52447 205 VAL A O 1
ATOM 520 N N . ILE A 1 81 ? -37.33200 -2.71000 -26.50600 1.000 7.88249 206 ILE A N 1
ATOM 521 C CA . ILE A 1 81 ? -35.95100 -2.59700 -26.05200 1.000 7.41805 206 ILE A CA 1
ATOM 522 C C . ILE A 1 81 ? -35.94300 -1.84600 -24.72900 1.000 7.16160 206 ILE A C 1
ATOM 523 O O . ILE A 1 81 ? -36.45100 -0.72100 -24.64200 1.000 7.86272 206 ILE A O 1
ATOM 528 N N . MET A 1 82 ? -35.36900 -2.46800 -23.70600 1.000 5.47243 207 MET A N 1
ATOM 529 C CA . MET A 1 82 ? -35.17500 -1.85100 -22.40400 1.000 5.27138 207 MET A CA 1
ATOM 530 C C . MET A 1 82 ? -33.70900 -1.49300 -22.19500 1.000 5.45103 207 MET A C 1
ATOM 531 O O . MET A 1 82 ? -32.80700 -2.14500 -22.72900 1.000 5.08864 207 MET A O 1
ATOM 536 N N . MET A 1 83 ? -33.45600 -0.46300 -21.40100 1.000 2.15270 208 MET A N 1
ATOM 537 C CA . MET A 1 83 ? -32.14900 -0.29500 -20.80100 1.000 1.61121 208 MET A CA 1
ATOM 538 C C . MET A 1 83 ? -32.22300 0.52200 -19.54300 1.000 1.84287 208 MET A C 1
ATOM 539 O O . MET A 1 83 ? -33.15200 1.27400 -19.35700 1.000 1.94874 208 MET A O 1
ATOM 544 N N . ASP A 1 84 ? -31.26200 0.34500 -18.65500 1.000 4.36503 209 ASP A N 1
ATOM 545 C CA . ASP A 1 84 ? -31.07000 1.26500 -17.55100 1.000 4.17031 209 ASP A CA 1
ATOM 546 C C . ASP A 1 84 ? -29.60300 1.61100 -17.48000 1.000 4.55904 209 ASP A C 1
ATOM 547 O O . ASP A 1 84 ? -28.89900 1.13500 -16.61000 1.000 4.75565 209 ASP A O 1
ATOM 552 N N . PRO A 1 85 ? -29.13900 2.50900 -18.44700 1.000 3.98918 210 PRO A N 1
ATOM 553 C CA . PRO A 1 85 ? -27.67800 2.51600 -18.58100 1.000 4.18647 210 PRO A CA 1
ATOM 554 C C . PRO A 1 85 ? -27.00900 3.07500 -17.36000 1.000 4.74342 210 PRO A C 1
ATOM 555 O O . PRO A 1 85 ? -27.70300 3.70400 -16.58400 1.000 4.94099 210 PRO A O 1
ATOM 559 N N . PRO A 1 86 ? -25.64800 2.79100 -17.17600 1.000 3.43587 211 PRO A N 1
ATOM 560 C CA . PRO A 1 86 ? -25.09300 3.40500 -15.97700 1.000 6.55649 211 PRO A CA 1
ATOM 561 C C . PRO A 1 86 ? -24.34500 4.63900 -16.39300 1.000 4.63685 211 PRO A C 1
ATOM 562 O O . PRO A 1 86 ? -23.42500 4.55700 -17.18700 1.000 7.44462 211 PRO A O 1
ATOM 566 N N . TRP A 1 87 ? -24.73700 5.77800 -15.85000 1.000 5.80997 212 TRP A N 1
ATOM 567 C CA . TRP A 1 87 ? -24.20900 7.04700 -16.28800 1.000 6.17088 212 TRP A CA 1
ATOM 568 C C . TRP A 1 87 ? -23.13700 7.44600 -15.32700 1.000 7.22222 212 TRP A C 1
ATOM 569 O O . TRP A 1 87 ? -23.32800 7.35900 -14.13000 1.000 7.48708 212 TRP A O 1
ATOM 580 N N . GLN A 1 88 ? -22.00400 7.90400 -15.82000 1.000 11.35627 213 GLN A N 1
ATOM 581 C CA . GLN A 1 88 ? -21.03000 8.42900 -14.87700 1.000 12.69096 213 GLN A CA 1
ATOM 582 C C . GLN A 1 88 ? -21.55900 9.72600 -14.27700 1.000 12.80629 213 GLN A C 1
ATOM 583 O O . GLN A 1 88 ? -22.06000 10.60000 -14.99100 1.000 12.34478 213 GLN A O 1
ATOM 589 N N . LEU A 1 89 ? -21.46600 9.84100 -12.95700 1.000 13.54396 214 LEU A N 1
ATOM 590 C CA . LEU A 1 89 ? -22.04800 10.97800 -12.24900 1.000 13.45042 214 LEU A CA 1
ATOM 591 C C . LEU A 1 89 ? -21.17300 11.47900 -11.09900 1.000 14.62371 214 LEU A C 1
ATOM 592 O O . LEU A 1 89 ? -20.86200 12.67100 -11.01400 1.000 14.79785 214 LEU A O 1
ATOM 597 N N . ASP A 1 103 ? -21.59900 1.63900 -13.27200 1.000 17.58980 228 ASP A N 1
ATOM 598 C CA . ASP A 1 103 ? -20.15800 1.44800 -13.18100 1.000 18.98114 228 ASP A CA 1
ATOM 599 C C . ASP A 1 103 ? -19.44500 2.41200 -14.12200 1.000 19.10557 228 ASP A C 1
ATOM 600 O O . ASP A 1 103 ? -18.47300 2.04900 -14.78600 1.000 19.67061 228 ASP A O 1
ATOM 605 N N . SER A 1 104 ? -19.95600 3.64300 -14.17000 1.000 18.52135 229 SER A N 1
ATOM 606 C CA . SER A 1 104 ? -19.35200 4.73300 -14.92800 1.000 18.81447 229 SER A CA 1
ATOM 607 C C . SER A 1 104 ? -19.09700 4.36400 -16.38200 1.000 18.29055 229 SER A C 1
ATOM 608 O O . SER A 1 104 ? -17.95400 4.08500 -16.76300 1.000 19.49530 229 SER A O 1
ATOM 611 N N . LEU A 1 105 ? -20.14400 4.36300 -17.20100 1.000 14.25641 230 LEU A N 1
ATOM 612 C CA . LEU A 1 105 ? -19.98600 4.26900 -18.64500 1.000 14.20996 230 LEU A CA 1
ATOM 613 C C . LEU A 1 105 ? -20.14100 5.65800 -19.25300 1.000 14.12169 230 LEU A C 1
ATOM 614 O O . LEU A 1 105 ? -21.13900 6.34300 -19.00200 1.000 13.43174 230 LEU A O 1
ATOM 619 N N . SER A 1 106 ? -19.14100 6.07000 -20.03900 1.000 15.07890 231 SER A N 1
ATOM 620 C CA . SER A 1 106 ? -19.06600 7.40300 -20.63100 1.000 14.97951 231 SER A CA 1
ATOM 621 C C . SER A 1 106 ? -20.30800 7.76600 -21.43200 1.000 13.86907 231 SER A C 1
ATOM 622 O O . SER A 1 106 ? -21.04200 6.88600 -21.88800 1.000 13.56965 231 SER A O 1
ATOM 625 N N . ASP A 1 107 ? -20.54700 9.06400 -21.61500 1.000 11.19445 232 ASP A N 1
ATOM 626 C CA . ASP A 1 107 ? -21.75800 9.48800 -22.30800 1.000 10.41642 232 ASP A CA 1
ATOM 627 C C . ASP A 1 107 ? -21.69800 9.13900 -23.79100 1.000 10.51989 232 ASP A C 1
ATOM 628 O O . ASP A 1 107 ? -22.70600 8.72700 -24.37900 1.000 9.68604 232 ASP A O 1
ATOM 633 N N . GLU A 1 108 ? -20.52700 9.29600 -24.41300 1.000 13.18788 233 GLU A N 1
ATOM 634 C CA . GLU A 1 108 ? -20.40700 9.06200 -25.84700 1.000 13.04808 233 GLU A CA 1
ATOM 635 C C . GLU A 1 108 ? -20.42000 7.58000 -26.18900 1.000 12.64768 233 GLU A C 1
ATOM 636 O O . GLU A 1 108 ? -20.92700 7.19800 -27.24800 1.000 12.39605 233 GLU A O 1
ATOM 642 N N . LYS A 1 109 ? -19.86800 6.73800 -25.31600 1.000 12.00132 234 LYS A N 1
ATOM 643 C CA . LYS A 1 109 ? -19.79700 5.31300 -25.60500 1.000 11.97027 234 LYS A CA 1
ATOM 644 C C . LYS A 1 109 ? -21.15200 4.62900 -25.48300 1.000 10.62826 234 LYS A C 1
ATOM 645 O O . LYS A 1 109 ? -21.34500 3.56600 -26.08200 1.000 10.41225 234 LYS A O 1
ATOM 651 N N . ILE A 1 110 ? -22.09400 5.21200 -24.73700 1.000 9.52775 235 ILE A N 1
ATOM 652 C CA . ILE A 1 110 ? -23.45700 4.68600 -24.72800 1.000 8.58904 235 ILE A CA 1
ATOM 653 C C . ILE A 1 110 ? -24.19800 5.10800 -25.99200 1.000 8.17383 235 ILE A C 1
ATOM 654 O O . ILE A 1 110 ? -24.92300 4.31100 -26.60100 1.000 7.61610 235 ILE A O 1
ATOM 659 N N . GLN A 1 111 ? -24.03300 6.37000 -26.39800 1.000 8.17301 236 GLN A N 1
ATOM 660 C CA . GLN A 1 111 ? -24.56700 6.87700 -27.66200 1.000 7.93558 236 GLN A CA 1
ATOM 661 C C . GLN A 1 111 ? -24.13400 6.07300 -28.88300 1.000 7.89837 236 GLN A C 1
ATOM 662 O O . GLN A 1 111 ? -24.80000 6.14400 -29.92300 1.000 7.49638 236 GLN A O 1
ATOM 668 N N . ASN A 1 112 ? -23.05300 5.30500 -28.78700 1.000 9.00449 237 ASN A N 1
ATOM 669 C CA . ASN A 1 112 ? -22.51600 4.60900 -29.94600 1.000 9.33866 237 ASN A CA 1
ATOM 670 C C . ASN A 1 112 ? -23.01700 3.18000 -30.09100 1.000 8.61944 237 ASN A C 1
ATOM 671 O O . ASN A 1 112 ? -22.78800 2.57000 -31.14100 1.000 8.88559 237 ASN A O 1
ATOM 676 N N . MET A 1 113 ? -23.67400 2.63300 -29.07500 1.000 3.45496 238 MET A N 1
ATOM 677 C CA . MET A 1 113 ? -24.24500 1.30100 -29.17600 1.000 3.22812 238 MET A CA 1
ATOM 678 C C . MET A 1 113 ? -25.19100 1.23200 -30.37500 1.000 3.52074 238 MET A C 1
ATOM 679 O O . MET A 1 113 ? -26.18000 1.97700 -30.41800 1.000 3.74389 238 MET A O 1
ATOM 684 N N . PRO A 1 114 ? -24.92200 0.37000 -31.36000 1.000 2.85919 239 PRO A N 1
ATOM 685 C CA . PRO A 1 114 ? -25.75300 0.34100 -32.57300 1.000 3.20743 239 PRO A CA 1
ATOM 686 C C . PRO A 1 114 ? -27.17200 -0.14200 -32.32400 1.000 3.21164 239 PRO A C 1
ATOM 687 O O . PRO A 1 114 ? -27.52100 -1.27300 -32.67600 1.000 3.32505 239 PRO A O 1
ATOM 691 N N . ILE A 1 115 ? -27.99800 0.71500 -31.71800 1.000 4.35513 240 ILE A N 1
ATOM 692 C CA . ILE A 1 115 ? -29.39800 0.37900 -31.48500 1.000 4.43822 240 ILE A CA 1
ATOM 693 C C . ILE A 1 115 ? -30.22400 0.46500 -32.76200 1.000 4.93848 240 ILE A C 1
ATOM 694 O O . ILE A 1 115 ? -31.33100 -0.08600 -32.81600 1.000 5.11362 240 ILE A O 1
ATOM 699 N N . GLN A 1 116 ? -29.71100 1.12700 -33.79900 1.000 5.45941 241 GLN A N 1
ATOM 700 C CA . GLN A 1 116 ? -30.43600 1.18300 -35.06200 1.000 5.98613 241 GLN A CA 1
ATOM 701 C C . GLN A 1 116 ? -30.70300 -0.21700 -35.59400 1.000 6.30162 241 GLN A C 1
ATOM 702 O O . GLN A 1 116 ? -31.82100 -0.53500 -36.01400 1.000 6.90276 241 GLN A O 1
ATOM 708 N N . SER A 1 117 ? -29.68900 -1.07800 -35.55800 1.000 5.17014 242 SER A N 1
ATOM 709 C CA . SER A 1 117 ? -29.76600 -2.37100 -36.21900 1.000 5.34746 242 SER A CA 1
ATOM 710 C C . SER A 1 117 ? -30.36400 -3.47000 -35.34900 1.000 5.10826 242 SER A C 1
ATOM 711 O O . SER A 1 117 ? -30.75800 -4.51200 -35.88500 1.000 5.30073 242 SER A O 1
ATOM 714 N N . LEU A 1 118 ? -30.44100 -3.27300 -34.03100 1.000 5.07017 243 LEU A N 1
ATOM 715 C CA . LEU A 1 118 ? -31.06800 -4.27200 -33.17300 1.000 4.89797 243 LEU A CA 1
ATOM 716 C C . LEU A 1 118 ? -32.58500 -4.25200 -33.29200 1.000 5.30183 243 LEU A C 1
ATOM 717 O O . LEU A 1 118 ? -33.23500 -5.29000 -33.11800 1.000 6.06182 243 LEU A O 1
ATOM 722 N N . GLN A 1 119 ? -33.16000 -3.09200 -33.59200 1.000 7.83461 244 GLN A N 1
ATOM 723 C CA . GLN A 1 119 ? -34.60100 -2.89900 -33.59500 1.000 8.32065 244 GLN A CA 1
ATOM 724 C C . GLN A 1 119 ? -35.03100 -2.32600 -34.93400 1.000 9.04421 244 GLN A C 1
ATOM 725 O O . GLN A 1 119 ? -34.46200 -1.33200 -35.39800 1.000 9.07469 244 GLN A O 1
ATOM 731 N N . GLN A 1 120 ? -36.03000 -2.95100 -35.55300 1.000 10.79443 245 GLN A N 1
ATOM 732 C CA . GLN A 1 120 ? -36.59700 -2.44900 -36.79500 1.000 11.87064 245 GLN A CA 1
ATOM 733 C C . GLN A 1 120 ? -38.00600 -1.90700 -36.64100 1.000 12.34553 245 GLN A C 1
ATOM 734 O O . GLN A 1 120 ? -38.38100 -0.98900 -37.37200 1.000 13.13053 245 GLN A O 1
ATOM 740 N N . ASP A 1 121 ? -38.78900 -2.43300 -35.69700 1.000 15.67006 246 ASP A N 1
ATOM 741 C CA . ASP A 1 121 ? -40.20300 -2.07500 -35.61900 1.000 15.29244 246 ASP A CA 1
ATOM 742 C C . ASP A 1 121 ? -40.67800 -2.33100 -34.18700 1.000 14.84591 246 ASP A C 1
ATOM 743 O O . ASP A 1 121 ? -40.91400 -3.48300 -33.81300 1.000 14.86497 246 ASP A O 1
ATOM 748 N N . GLY A 1 122 ? -40.82500 -1.26500 -33.41100 1.000 13.49746 247 GLY A N 1
ATOM 749 C CA . GLY A 1 122 ? -41.33900 -1.40300 -32.06000 1.000 11.92190 247 GLY A CA 1
ATOM 750 C C . GLY A 1 122 ? -41.03100 -0.16900 -31.22500 1.000 11.29508 247 GLY A C 1
ATOM 751 O O . GLY A 1 122 ? -40.78200 0.91200 -31.75700 1.000 11.73772 247 GLY A O 1
ATOM 752 N N . PHE A 1 123 ? -41.04400 -0.37200 -29.91000 1.000 7.52549 248 PHE A N 1
ATOM 753 C CA . PHE A 1 123 ? -40.81600 0.67000 -28.92000 1.000 6.89459 248 PHE A CA 1
ATOM 754 C C . PHE A 1 123 ? -39.43500 0.51900 -28.29500 1.000 8.65631 248 PHE A C 1
ATOM 755 O O . PHE A 1 123 ? -38.73100 -0.46900 -28.51100 1.000 7.19517 248 PHE A O 1
ATOM 763 N N . ILE A 1 124 ? -39.04900 1.51900 -27.50400 1.000 6.46933 249 ILE A N 1
ATOM 764 C CA . ILE A 1 124 ? -37.80300 1.47700 -26.74500 1.000 6.30617 249 ILE A CA 1
ATOM 765 C C . ILE A 1 124 ? -38.04200 2.13100 -25.39100 1.000 5.48577 249 ILE A C 1
ATOM 766 O O . ILE A 1 124 ? -38.55200 3.25400 -25.31600 1.000 5.38408 249 ILE A O 1
ATOM 771 N N . PHE A 1 125 ? -37.70400 1.41800 -24.32200 1.000 4.93819 250 PHE A N 1
ATOM 772 C CA . PHE A 1 125 ? -37.89500 1.88800 -22.95500 1.000 4.15330 250 PHE A CA 1
ATOM 773 C C . PHE A 1 125 ? -36.51900 2.11900 -22.34700 1.000 4.17321 250 PHE A C 1
ATOM 774 O O . PHE A 1 125 ? -35.72700 1.18000 -22.23600 1.000 4.39549 250 PHE A O 1
ATOM 782 N N . VAL A 1 126 ? -36.23500 3.35300 -21.94700 1.000 4.00090 251 VAL A N 1
ATOM 783 C CA . VAL A 1 126 ? -34.94900 3.68600 -21.35100 1.000 7.06217 251 VAL A CA 1
ATOM 784 C C . VAL A 1 126 ? -35.18200 4.52200 -20.09900 1.000 3.80074 251 VAL A C 1
ATOM 785 O O . VAL A 1 126 ? -35.91000 5.52100 -20.13600 1.000 3.73050 251 VAL A O 1
ATOM 789 N N . TRP A 1 127 ? -34.57800 4.10100 -18.98900 1.000 3.79147 252 TRP A N 1
ATOM 790 C CA . TRP A 1 127 ? -34.72700 4.79900 -17.71900 1.000 3.71153 252 TRP A CA 1
ATOM 791 C C . TRP A 1 127 ? -33.75300 5.96900 -17.65400 1.000 4.05159 252 TRP A C 1
ATOM 792 O O . TRP A 1 127 ? -32.56800 5.82100 -17.96600 1.000 4.41815 252 TRP A O 1
ATOM 803 N N . ALA A 1 128 ? -34.25000 7.13300 -17.24300 1.000 4.05564 253 ALA A N 1
ATOM 804 C CA . ALA A 1 128 ? -33.44800 8.35100 -17.22400 1.000 4.42747 253 ALA A CA 1
ATOM 805 C C . ALA A 1 128 ? -33.51000 8.98500 -15.84300 1.000 4.41859 253 ALA A C 1
ATOM 806 O O . ALA A 1 128 ? -34.55300 9.51300 -15.44100 1.000 4.31604 253 ALA A O 1
ATOM 808 N N . ILE A 1 129 ? -32.39000 8.94300 -15.12300 1.000 5.81133 254 ILE A N 1
ATOM 809 C CA . ILE A 1 129 ? -32.28700 9.72600 -13.90400 1.000 4.71323 254 ILE A CA 1
ATOM 810 C C . ILE A 1 129 ? -32.29100 11.21200 -14.24700 1.000 5.05584 254 ILE A C 1
ATOM 811 O O . ILE A 1 129 ? -32.05200 11.62400 -15.38900 1.000 5.29770 254 ILE A O 1
ATOM 816 N N . ASN A 1 130 ? -32.58200 12.02900 -13.23600 1.000 6.15572 255 ASN A N 1
ATOM 817 C CA . ASN A 1 130 ? -32.84400 13.44100 -13.49300 1.000 6.60592 255 ASN A CA 1
ATOM 818 C C . ASN A 1 130 ? -31.61300 14.15600 -14.03200 1.000 7.08513 255 ASN A C 1
ATOM 819 O O . ASN A 1 130 ? -31.73400 15.06700 -14.86000 1.000 7.47830 255 ASN A O 1
ATOM 824 N N . ALA A 1 131 ? -30.42000 13.76600 -13.57500 1.000 6.21216 256 ALA A N 1
ATOM 825 C CA . ALA A 1 131 ? -29.20400 14.38400 -14.08700 1.000 8.29239 256 ALA A CA 1
ATOM 826 C C . ALA A 1 131 ? -29.01400 14.11700 -15.57200 1.000 7.13311 256 ALA A C 1
ATOM 827 O O . ALA A 1 131 ? -28.31400 14.88000 -16.24500 1.000 7.97136 256 ALA A O 1
ATOM 829 N N . LYS A 1 132 ? -29.63800 13.06200 -16.09700 1.000 6.63421 257 LYS A N 1
ATOM 830 C CA . LYS A 1 132 ? -29.48800 12.66800 -17.48900 1.000 6.86129 257 LYS A CA 1
ATOM 831 C C . LYS A 1 132 ? -30.80400 12.72100 -18.24800 1.000 6.41717 257 LYS A C 1
ATOM 832 O O . LYS A 1 132 ? -30.88100 12.20100 -19.36700 1.000 7.78174 257 LYS A O 1
ATOM 838 N N . TYR A 1 133 ? -31.84100 13.33000 -17.66900 1.000 6.05957 258 TYR A N 1
ATOM 839 C CA . TYR A 1 133 ? -33.16500 13.28400 -18.28000 1.000 5.66855 258 TYR A CA 1
ATOM 840 C C . TYR A 1 133 ? -33.15500 13.89300 -19.67300 1.000 6.01874 258 TYR A C 1
ATOM 841 O O . TYR A 1 133 ? -33.82100 13.38900 -20.58300 1.000 6.93782 258 TYR A O 1
ATOM 850 N N . ARG A 1 134 ? -32.41400 14.98400 -19.85900 1.000 6.65051 259 ARG A N 1
ATOM 851 C CA . ARG A 1 134 ? -32.33100 15.59500 -21.18000 1.000 7.12785 259 ARG A CA 1
ATOM 852 C C . ARG A 1 134 ? -31.37800 14.81800 -22.07700 1.000 7.58836 259 ARG A C 1
ATOM 853 O O . ARG A 1 134 ? -31.60400 14.71400 -23.29000 1.000 9.34536 259 ARG A O 1
ATOM 861 N N . VAL A 1 135 ? -30.31800 14.25800 -21.48700 1.000 7.84147 260 VAL A N 1
ATOM 862 C CA . VAL A 1 135 ? -29.34700 13.47300 -22.24800 1.000 8.43502 260 VAL A CA 1
ATOM 863 C C . VAL A 1 135 ? -30.04100 12.33700 -22.98300 1.000 7.99918 260 VAL A C 1
ATOM 864 O O . VAL A 1 135 ? -29.79400 12.09300 -24.17100 1.000 8.53031 260 VAL A O 1
ATOM 868 N N . THR A 1 136 ? -30.93400 11.63500 -22.28600 1.000 7.10856 261 THR A N 1
ATOM 869 C CA . THR A 1 136 ? -31.56700 10.45400 -22.85800 1.000 8.05873 261 THR A CA 1
ATOM 870 C C . THR A 1 136 ? -32.48300 10.81700 -24.02000 1.000 8.00573 261 THR A C 1
ATOM 871 O O . THR A 1 136 ? -32.53300 10.09400 -25.02300 1.000 7.08687 261 THR A O 1
ATOM 875 N N . ILE A 1 137 ? -33.21300 11.93100 -23.90900 1.000 7.76532 262 ILE A N 1
ATOM 876 C CA . ILE A 1 137 ? -34.09300 12.34700 -24.99800 1.000 6.69962 262 ILE A CA 1
ATOM 877 C C . ILE A 1 137 ? -33.28500 12.59800 -26.26200 1.000 7.72145 262 ILE A C 1
ATOM 878 O O . ILE A 1 137 ? -33.67600 12.18900 -27.36300 1.000 8.12565 262 ILE A O 1
ATOM 883 N N . LYS A 1 138 ? -32.14500 13.27700 -26.12100 1.000 8.22532 263 LYS A N 1
ATOM 884 C CA . LYS A 1 138 ? -31.20100 13.39100 -27.22700 1.000 9.30792 263 LYS A CA 1
ATOM 885 C C . LYS A 1 138 ? -30.71200 12.01700 -27.66700 1.000 9.63588 263 LYS A C 1
ATOM 886 O O . LYS A 1 138 ? -30.49000 11.78000 -28.86100 1.000 10.43355 263 LYS A O 1
ATOM 892 N N . MET A 1 139 ? -30.56200 11.09100 -26.71400 1.000 9.29255 264 MET A N 1
ATOM 893 C CA . MET A 1 139 ? -29.94600 9.80600 -27.02500 1.000 9.65894 264 MET A CA 1
ATOM 894 C C . MET A 1 139 ? -30.83600 8.97700 -27.94300 1.000 9.71263 264 MET A C 1
ATOM 895 O O . MET A 1 139 ? -30.37900 8.48100 -28.97900 1.000 10.65061 264 MET A O 1
ATOM 900 N N . ILE A 1 140 ? -32.11800 8.82200 -27.58700 1.000 8.64383 265 ILE A N 1
ATOM 901 C CA . ILE A 1 140 ? -33.03100 8.00700 -28.38900 1.000 8.67835 265 ILE A CA 1
ATOM 902 C C . ILE A 1 140 ? -33.50900 8.71200 -29.64800 1.000 9.25464 265 ILE A C 1
ATOM 903 O O . ILE A 1 140 ? -34.20900 8.09600 -30.46200 1.000 9.44898 265 ILE A O 1
ATOM 908 N N . GLU A 1 141 ? -33.14300 9.97800 -29.84900 1.000 9.59402 266 GLU A N 1
ATOM 909 C CA . GLU A 1 141 ? -33.50500 10.67400 -31.07800 1.000 10.23725 266 GLU A CA 1
ATOM 910 C C . GLU A 1 141 ? -32.43500 10.53800 -32.15700 1.000 11.38746 266 GLU A C 1
ATOM 911 O O . GLU A 1 141 ? -32.76600 10.39200 -33.33900 1.000 11.98880 266 GLU A O 1
ATOM 917 N N . ASN A 1 142 ? -31.15400 10.57900 -31.77800 1.000 11.79093 267 ASN A N 1
ATOM 918 C CA . ASN A 1 142 ? -30.09700 10.27900 -32.73900 1.000 12.99095 267 ASN A CA 1
ATOM 919 C C . ASN A 1 142 ? -30.21000 8.85600 -33.26400 1.000 13.22805 267 ASN A C 1
ATOM 920 O O . ASN A 1 142 ? -29.84400 8.58500 -34.41300 1.000 14.27535 267 ASN A O 1
ATOM 925 N N . TRP A 1 143 ? -30.70900 7.93700 -32.43800 1.000 13.20903 268 TRP A N 1
ATOM 926 C CA . TRP A 1 143 ? -31.00000 6.58200 -32.87900 1.000 13.22525 268 TRP A CA 1
ATOM 927 C C . TRP A 1 143 ? -32.20300 6.52100 -33.80700 1.000 13.31965 268 TRP A C 1
ATOM 928 O O . TRP A 1 143 ? -32.50000 5.44800 -34.33800 1.000 13.66709 268 TRP A O 1
ATOM 939 N N . GLY A 1 144 ? -32.89900 7.63700 -34.00700 1.000 12.87946 269 GLY A N 1
ATOM 940 C CA . GLY A 1 144 ? -33.94800 7.71400 -35.00300 1.000 13.00622 269 GLY A CA 1
ATOM 941 C C . GLY A 1 144 ? -35.34900 7.45700 -34.50700 1.000 12.12632 269 GLY A C 1
ATOM 942 O O . GLY A 1 144 ? -36.24500 7.23500 -35.33000 1.000 12.35840 269 GLY A O 1
ATOM 943 N N . TYR A 1 145 ? -35.57600 7.48600 -33.19600 1.000 11.23961 270 TYR A N 1
ATOM 944 C CA . TYR A 1 145 ? -36.89700 7.21800 -32.64800 1.000 10.49443 270 TYR A CA 1
ATOM 945 C C . TYR A 1 145 ? -37.68200 8.52700 -32.54900 1.000 10.16133 270 TYR A C 1
ATOM 946 O O . TYR A 1 145 ? -37.32900 9.53100 -33.17400 1.000 10.51878 270 TYR A O 1
ATOM 955 N N . LYS A 1 146 ? -38.74300 8.53100 -31.74500 1.000 8.83227 271 LYS A N 1
ATOM 956 C CA . LYS A 1 146 ? -39.65400 9.66800 -31.65200 1.000 8.65526 271 LYS A CA 1
ATOM 957 C C . LYS A 1 146 ? -40.30000 9.60700 -30.27500 1.000 7.74185 271 LYS A C 1
ATOM 958 O O . LYS A 1 146 ? -41.11700 8.71900 -30.01300 1.000 7.40728 271 LYS A O 1
ATOM 964 N N . LEU A 1 147 ? -39.91300 10.52900 -29.39500 1.000 7.39812 272 LEU A N 1
ATOM 965 C CA . LEU A 1 147 ? -40.43900 10.52900 -28.03700 1.000 6.58384 272 LEU A CA 1
ATOM 966 C C . LEU A 1 147 ? -41.94800 10.71900 -28.06400 1.000 6.46748 272 LEU A C 1
ATOM 967 O O . LEU A 1 147 ? -42.46700 11.58600 -28.77000 1.000 6.92647 272 LEU A O 1
ATOM 972 N N . VAL A 1 148 ? -42.66000 9.89600 -27.29900 1.000 5.92611 273 VAL A N 1
ATOM 973 C CA . VAL A 1 148 ? -44.11400 9.86200 -27.40300 1.000 5.93399 273 VAL A CA 1
ATOM 974 C C . VAL A 1 148 ? -44.75400 9.72900 -26.02800 1.000 5.25638 273 VAL A C 1
ATOM 975 O O . VAL A 1 148 ? -45.90700 10.12800 -25.82800 1.000 5.27360 273 VAL A O 1
ATOM 979 N N . ASP A 1 149 ? -44.01700 9.17500 -25.07100 1.000 4.72467 274 ASP A N 1
ATOM 980 C CA . ASP A 1 149 ? -44.57000 8.90700 -23.75400 1.000 4.21713 274 ASP A CA 1
ATOM 981 C C . ASP A 1 149 ? -43.45000 8.92000 -22.72400 1.000 4.04819 274 ASP A C 1
ATOM 982 O O . ASP A 1 149 ? -42.28100 9.14500 -23.04700 1.000 3.86289 274 ASP A O 1
ATOM 987 N N . GLU A 1 150 ? -43.82400 8.67700 -21.47000 1.000 4.19008 275 GLU A N 1
ATOM 988 C CA . GLU A 1 150 ? -42.85400 8.55300 -20.38500 1.000 4.07326 275 GLU A CA 1
ATOM 989 C C . GLU A 1 150 ? -43.54600 7.89000 -19.20700 1.000 4.21403 275 GLU A C 1
ATOM 990 O O . GLU A 1 150 ? -44.53100 8.42500 -18.68800 1.000 4.53623 275 GLU A O 1
ATOM 996 N N . ILE A 1 151 ? -43.04800 6.73800 -18.79300 1.000 6.34800 276 ILE A N 1
ATOM 997 C CA . ILE A 1 151 ? -43.58000 6.08100 -17.60800 1.000 6.47340 276 ILE A CA 1
ATOM 998 C C . ILE A 1 151 ? -43.03700 6.78200 -16.37100 1.000 6.53146 276 ILE A C 1
ATOM 999 O O . ILE A 1 151 ? -41.88500 7.23200 -16.34000 1.000 6.39172 276 ILE A O 1
ATOM 1004 N N . THR A 1 152 ? -43.87100 6.88200 -15.33700 1.000 4.47360 277 THR A N 1
ATOM 1005 C CA . THR A 1 152 ? -43.51900 7.60100 -14.11700 1.000 4.59637 277 THR A CA 1
ATOM 1006 C C . THR A 1 152 ? -43.66900 6.65400 -12.93500 1.000 4.60694 277 THR A C 1
ATOM 1007 O O . THR A 1 152 ? -44.78100 6.22000 -12.61700 1.000 4.83153 277 THR A O 1
ATOM 1011 N N . TRP A 1 153 ? -42.55600 6.35300 -12.27800 1.000 4.40167 278 TRP A N 1
ATOM 1012 C CA . TRP A 1 153 ? -42.50000 5.38800 -11.18300 1.000 4.36727 278 TRP A CA 1
ATOM 1013 C C . TRP A 1 153 ? -42.29400 6.12900 -9.86300 1.000 4.53481 278 TRP A C 1
ATOM 1014 O O . TRP A 1 153 ? -41.16300 6.35300 -9.43000 1.000 4.40168 278 TRP A O 1
ATOM 1025 N N . VAL A 1 154 ? -43.39900 6.49900 -9.21700 1.000 4.86800 279 VAL A N 1
ATOM 1026 C CA . VAL A 1 154 ? -43.33400 7.11100 -7.89600 1.000 5.07283 279 VAL A CA 1
ATOM 1027 C C . VAL A 1 154 ? -43.03700 6.03700 -6.85700 1.000 4.95423 279 VAL A C 1
ATOM 1028 O O . VAL A 1 154 ? -43.33000 4.85400 -7.05200 1.000 4.84025 279 VAL A O 1
ATOM 1032 N N . LYS A 1 155 ? -42.46000 6.44600 -5.73400 1.000 6.82632 280 LYS A N 1
ATOM 1033 C CA . LYS A 1 155 ? -41.97300 5.51300 -4.72700 1.000 6.41250 280 LYS A CA 1
ATOM 1034 C C . LYS A 1 155 ? -42.85300 5.59200 -3.48400 1.000 8.06823 280 LYS A C 1
ATOM 1035 O O . LYS A 1 155 ? -42.97900 6.65800 -2.87400 1.000 6.99638 280 LYS A O 1
ATOM 1041 N N . LYS A 1 156 ? -43.45900 4.46300 -3.11500 1.000 21.49923 281 LYS A N 1
ATOM 1042 C CA . LYS A 1 156 ? -44.32400 4.37700 -1.94300 1.000 26.95310 281 LYS A CA 1
ATOM 1043 C C . LYS A 1 156 ? -43.54200 3.92700 -0.71500 1.000 24.50872 281 LYS A C 1
ATOM 1044 O O . LYS A 1 156 ? -42.69500 3.03200 -0.79500 1.000 24.17332 281 LYS A O 1
ATOM 1046 N N . THR A 1 157 ? -43.84600 4.54400 0.43200 1.000 31.01497 282 THR A N 1
ATOM 1047 C CA . THR A 1 157 ? -43.16500 4.17600 1.67200 1.000 33.90455 282 THR A CA 1
ATOM 1048 C C . THR A 1 157 ? -43.65600 2.83300 2.19600 1.000 34.66987 282 THR A C 1
ATOM 1049 O O . THR A 1 157 ? -42.85700 2.02300 2.68200 1.000 35.69431 282 THR A O 1
ATOM 1053 N N . VAL A 1 158 ? -44.96100 2.58500 2.10200 1.000 37.97151 283 VAL A N 1
ATOM 1054 C CA . VAL A 1 158 ? -45.58000 1.36400 2.61000 1.000 39.30111 283 VAL A CA 1
ATOM 1055 C C . VAL A 1 158 ? -45.26600 1.17600 4.09000 1.000 40.73258 283 VAL A C 1
ATOM 1056 O O . VAL A 1 158 ? -45.41100 2.10700 4.88300 1.000 41.78811 283 VAL A O 1
ATOM 1058 N N . LYS A 1 161 ? -46.21500 6.34700 1.28400 1.000 29.37048 286 LYS A N 1
ATOM 1059 C CA . LYS A 1 161 ? -46.68000 6.50900 -0.08600 1.000 27.93882 286 LYS A CA 1
ATOM 1060 C C . LYS A 1 161 ? -46.07600 7.75400 -0.74400 1.000 27.23309 286 LYS A C 1
ATOM 1061 O O . LYS A 1 161 ? -46.77500 8.50200 -1.43100 1.000 26.49465 286 LYS A O 1
ATOM 1063 N N . ILE A 1 162 ? -44.77400 7.96400 -0.53100 1.000 27.29891 287 ILE A N 1
ATOM 1064 C CA . ILE A 1 162 ? -44.05400 9.09800 -1.10400 1.000 26.81072 287 ILE A CA 1
ATOM 1065 C C . ILE A 1 162 ? -42.55400 8.94400 -0.88000 1.000 26.96094 287 ILE A C 1
ATOM 1066 O O . ILE A 1 162 ? -42.12500 8.32700 0.09900 1.000 28.09587 287 ILE A O 1
ATOM 1068 N N . ALA A 1 163 ? -41.74700 9.50600 -1.77400 1.000 27.68091 288 ALA A N 1
ATOM 1069 C CA . ALA A 1 163 ? -40.30400 9.37100 -1.71600 1.000 27.74409 288 ALA A CA 1
ATOM 1070 C C . ALA A 1 163 ? -39.63400 10.66300 -1.29200 1.000 28.87464 288 ALA A C 1
ATOM 1071 O O . ALA A 1 163 ? -40.13900 11.75600 -1.55300 1.000 28.97634 288 ALA A O 1
ATOM 1072 N N . LYS A 1 164 ? -38.48100 10.53100 -0.64300 1.000 36.23226 289 LYS A N 1
ATOM 1073 C CA . LYS A 1 164 ? -37.63800 11.66500 -0.28000 1.000 37.54298 289 LYS A CA 1
ATOM 1074 C C . LYS A 1 164 ? -36.31000 11.50900 -1.00500 1.000 36.81604 289 LYS A C 1
ATOM 1075 O O . LYS A 1 164 ? -35.52200 10.61300 -0.68200 1.000 37.84049 289 LYS A O 1
ATOM 1081 N N . GLY A 1 165 ? -36.06000 12.37500 -1.97900 1.000 34.12902 290 GLY A N 1
ATOM 1082 C CA . GLY A 1 165 ? -34.80400 12.32700 -2.69700 1.000 33.99296 290 GLY A CA 1
ATOM 1083 C C . GLY A 1 165 ? -34.16800 13.69100 -2.83900 1.000 34.40982 290 GLY A C 1
ATOM 1084 O O . GLY A 1 165 ? -34.80900 14.63200 -3.31400 1.000 33.89404 290 GLY A O 1
ATOM 1085 N N . HIS A 1 166 ? -32.90800 13.81700 -2.43100 1.000 36.62852 291 HIS A N 1
ATOM 1086 C CA . HIS A 1 166 ? -32.24200 15.10600 -2.54400 1.000 37.51715 291 HIS A CA 1
ATOM 1087 C C . HIS A 1 166 ? -32.06900 15.51200 -4.00200 1.000 35.91957 291 HIS A C 1
ATOM 1088 O O . HIS A 1 166 ? -31.29900 14.89300 -4.74400 1.000 35.13728 291 HIS A O 1
ATOM 1095 N N . GLY A 1 167 ? -32.79700 16.54200 -4.41900 1.000 34.38990 292 GLY A N 1
ATOM 1096 C CA . GLY A 1 167 ? -32.57200 17.17600 -5.70200 1.000 33.42850 292 GLY A CA 1
ATOM 1097 C C . GLY A 1 167 ? -32.06700 18.58800 -5.48700 1.000 34.74838 292 GLY A C 1
ATOM 1098 O O . GLY A 1 167 ? -32.34600 19.21200 -4.46200 1.000 36.44477 292 GLY A O 1
ATOM 1099 N N . PHE A 1 168 ? -31.30100 19.08700 -6.46000 1.000 34.59382 293 PHE A N 1
ATOM 1100 C CA . PHE A 1 168 ? -30.74100 20.42800 -6.33000 1.000 35.86144 293 PHE A CA 1
ATOM 1101 C C . PHE A 1 168 ? -31.82800 21.49200 -6.30500 1.000 36.37946 293 PHE A C 1
ATOM 1102 O O . PHE A 1 168 ? -31.66400 22.52700 -5.65100 1.000 38.57307 293 PHE A O 1
ATOM 1110 N N . TYR A 1 169 ? -32.94000 21.26100 -6.99700 1.000 31.63613 294 TYR A N 1
ATOM 1111 C CA . TYR A 1 169 ? -34.03000 22.22400 -7.03400 1.000 32.02679 294 TYR A CA 1
ATOM 1112 C C . TYR A 1 169 ? -35.30300 21.70100 -6.39100 1.000 31.64193 294 TYR A C 1
ATOM 1113 O O . TYR A 1 169 ? -35.94000 22.42200 -5.61900 1.000 32.98410 294 TYR A O 1
ATOM 1122 N N . LEU A 1 170 ? -35.68700 20.45900 -6.67400 1.000 25.84867 295 LEU A N 1
ATOM 1123 C CA . LEU A 1 170 ? -36.86300 19.86100 -6.06300 1.000 25.59774 295 LEU A CA 1
ATOM 1124 C C . LEU A 1 170 ? -36.54100 18.47500 -5.52500 1.000 25.41888 295 LEU A C 1
ATOM 1125 O O . LEU A 1 170 ? -35.66600 17.77400 -6.04000 1.000 24.75214 295 LEU A O 1
ATOM 1130 N N . GLN A 1 171 ? -37.26700 18.09300 -4.47600 1.000 27.71811 296 GLN A N 1
ATOM 1131 C CA . GLN A 1 171 ? -37.16100 16.74900 -3.92700 1.000 27.64269 296 GLN A CA 1
ATOM 1132 C C . GLN A 1 171 ? -37.64100 15.72600 -4.94800 1.000 25.89394 296 GLN A C 1
ATOM 1133 O O . GLN A 1 171 ? -38.72000 15.87100 -5.52900 1.000 25.07667 296 GLN A O 1
ATOM 1139 N N . HIS A 1 172 ? -36.83900 14.68800 -5.16100 1.000 25.69252 297 HIS A N 1
ATOM 1140 C CA . HIS A 1 172 ? -37.16000 13.65000 -6.13100 1.000 23.55321 297 HIS A CA 1
ATOM 1141 C C . HIS A 1 172 ? -37.92700 12.53200 -5.44200 1.000 23.29192 297 HIS A C 1
ATOM 1142 O O . HIS A 1 172 ? -37.44600 11.95100 -4.46300 1.000 24.45253 297 HIS A O 1
ATOM 1149 N N . ALA A 1 173 ? -39.11400 12.22700 -5.95800 1.000 18.44324 298 ALA A N 1
ATOM 1150 C CA . ALA A 1 173 ? -39.92700 11.13900 -5.43600 1.000 18.48459 298 ALA A CA 1
ATOM 1151 C C . ALA A 1 173 ? -40.31800 10.14200 -6.51700 1.000 16.79392 298 ALA A C 1
ATOM 1152 O O . ALA A 1 173 ? -41.13700 9.25300 -6.25500 1.000 16.70276 298 ALA A O 1
ATOM 1154 N N . LYS A 1 174 ? -39.75600 10.25900 -7.71900 1.000 13.82287 299 LYS A N 1
ATOM 1155 C CA . LYS A 1 174 ? -40.04900 9.30800 -8.77900 1.000 12.10911 299 LYS A CA 1
ATOM 1156 C C . LYS A 1 174 ? -38.85400 9.20300 -9.71400 1.000 11.12528 299 LYS A C 1
ATOM 1157 O O . LYS A 1 174 ? -37.99500 10.08800 -9.76200 1.000 11.69669 299 LYS A O 1
ATOM 1163 N N . GLU A 1 175 ? -38.80800 8.09700 -10.45500 1.000 10.58116 300 GLU A N 1
ATOM 1164 C CA . GLU A 1 175 ? -37.89900 7.94300 -11.58100 1.000 9.54162 300 GLU A CA 1
ATOM 1165 C C . GLU A 1 175 ? -38.70800 7.75000 -12.85500 1.000 8.30973 300 GLU A C 1
ATOM 1166 O O . GLU A 1 175 ? -39.79700 7.16900 -12.83500 1.000 8.07064 300 GLU A O 1
ATOM 1172 N N . SER A 1 176 ? -38.16700 8.24500 -13.96400 1.000 8.37004 301 SER A N 1
ATOM 1173 C CA . SER A 1 176 ? -38.84700 8.23000 -15.24800 1.000 7.63173 301 SER A CA 1
ATOM 1174 C C . SER A 1 176 ? -38.21400 7.20800 -16.17900 1.000 6.78564 301 SER A C 1
ATOM 1175 O O . SER A 1 176 ? -36.99800 6.99200 -16.16700 1.000 6.80402 301 SER A O 1
ATOM 1178 N N . CYS A 1 177 ? -39.05700 6.58700 -16.99600 1.000 5.39162 302 CYS A N 1
ATOM 1179 C CA . CYS A 1 177 ? -38.61300 5.65000 -18.01800 1.000 4.61568 302 CYS A CA 1
ATOM 1180 C C . CYS A 1 177 ? -39.12800 6.15500 -19.35700 1.000 4.27536 302 CYS A C 1
ATOM 1181 O O . CYS A 1 177 ? -40.32500 6.05000 -19.64700 1.000 4.49140 302 CYS A O 1
ATOM 1184 N N . LEU A 1 178 ? -38.22500 6.69800 -20.16500 1.000 4.04453 303 LEU A N 1
ATOM 1185 C CA . LEU A 1 178 ? -38.59800 7.34700 -21.41300 1.000 3.88827 303 LEU A CA 1
ATOM 1186 C C . LEU A 1 178 ? -38.94100 6.31800 -22.48100 1.000 3.68436 303 LEU A C 1
ATOM 1187 O O . LEU A 1 178 ? -38.27800 5.28500 -22.60600 1.000 3.59021 303 LEU A O 1
ATOM 1192 N N . ILE A 1 179 ? -39.98100 6.60900 -23.25600 1.000 4.41322 304 ILE A N 1
ATOM 1193 C CA . ILE A 1 179 ? -40.49200 5.69600 -24.27100 1.000 4.29326 304 ILE A CA 1
ATOM 1194 C C . ILE A 1 179 ? -40.33900 6.35200 -25.63200 1.000 4.24323 304 ILE A C 1
ATOM 1195 O O . ILE A 1 179 ? -40.94500 7.39900 -25.89400 1.000 4.71578 304 ILE A O 1
ATOM 1200 N N . GLY A 1 180 ? -39.54200 5.73300 -26.50100 1.000 5.01375 305 GLY A N 1
ATOM 1201 C CA . GLY A 1 180 ? -39.47500 6.10100 -27.89500 1.000 4.98591 305 GLY A CA 1
ATOM 1202 C C . GLY A 1 180 ? -40.04600 4.98300 -28.75400 1.000 4.91245 305 GLY A C 1
ATOM 1203 O O . GLY A 1 180 ? -40.26600 3.86100 -28.30100 1.000 4.85303 305 GLY A O 1
ATOM 1204 N N . VAL A 1 181 ? -40.28600 5.30800 -30.02400 1.000 2.27171 306 VAL A N 1
ATOM 1205 C CA . VAL A 1 181 ? -40.88200 4.35700 -30.95300 1.000 6.44409 306 VAL A CA 1
ATOM 1206 C C . VAL A 1 181 ? -40.39600 4.67700 -32.35900 1.000 6.37783 306 VAL A C 1
ATOM 1207 O O . VAL A 1 181 ? -40.00400 5.80500 -32.66300 1.000 6.44222 306 VAL A O 1
ATOM 1211 N N . LYS A 1 182 ? -40.39100 3.65600 -33.21500 1.000 7.48938 307 LYS A N 1
ATOM 1212 C CA . LYS A 1 182 ? -40.11300 3.82900 -34.63300 1.000 7.65272 307 LYS A CA 1
ATOM 1213 C C . LYS A 1 182 ? -40.70100 2.64300 -35.38300 1.000 8.11543 307 LYS A C 1
ATOM 1214 O O . LYS A 1 182 ? -40.76700 1.53000 -34.85300 1.000 8.16532 307 LYS A O 1
ATOM 1220 N N . GLY A 1 183 ? -41.14100 2.89400 -36.61000 1.000 38.72920 308 GLY A N 1
ATOM 1221 C CA . GLY A 1 183 ? -41.68300 1.84900 -37.45800 1.000 39.47142 308 GLY A CA 1
ATOM 1222 C C . GLY A 1 183 ? -43.19400 1.74800 -37.38400 1.000 40.16369 308 GLY A C 1
ATOM 1223 O O . GLY A 1 183 ? -43.89500 2.62500 -36.87100 1.000 40.52068 308 GLY A O 1
ATOM 1224 N N . ASP A 1 184 ? -43.69800 0.63400 -37.91300 1.000 45.85316 309 ASP A N 1
ATOM 1225 C CA . ASP A 1 184 ? -45.13700 0.39400 -38.01900 1.000 47.46274 309 ASP A CA 1
ATOM 1226 C C . ASP A 1 184 ? -45.57500 -0.37300 -36.77700 1.000 46.74664 309 ASP A C 1
ATOM 1227 O O . ASP A 1 184 ? -45.33200 -1.57700 -36.65600 1.000 46.85721 309 ASP A O 1
ATOM 1232 N N . VAL A 1 185 ? -46.22600 0.33100 -35.84700 1.000 45.72066 310 VAL A N 1
ATOM 1233 C CA . VAL A 1 185 ? -46.86700 -0.30500 -34.70200 1.000 45.20212 310 VAL A CA 1
ATOM 1234 C C . VAL A 1 185 ? -48.34900 -0.54600 -34.93700 1.000 46.61149 310 VAL A C 1
ATOM 1235 O O . VAL A 1 185 ? -49.03400 -1.07300 -34.05000 1.000 46.24363 310 VAL A O 1
ATOM 1239 N N . ASP A 1 186 ? -48.86600 -0.18100 -36.11200 1.000 51.07707 311 ASP A N 1
ATOM 1240 C CA . ASP A 1 186 ? -50.27500 -0.38300 -36.43000 1.000 52.00971 311 ASP A CA 1
ATOM 1241 C C . ASP A 1 186 ? -50.63700 -1.84800 -36.63500 1.000 52.14575 311 ASP A C 1
ATOM 1242 O O . ASP A 1 186 ? -51.79300 -2.13300 -36.97000 1.000 53.15189 311 ASP A O 1
ATOM 1247 N N . ASN A 1 187 ? -49.69100 -2.76900 -36.46100 1.000 48.08474 312 ASN A N 1
ATOM 1248 C CA . ASN A 1 187 ? -49.98100 -4.19300 -36.49200 1.000 47.85883 312 ASN A CA 1
ATOM 1249 C C . ASN A 1 187 ? -50.55900 -4.63600 -35.15500 1.000 46.64876 312 ASN A C 1
ATOM 1250 O O . ASN A 1 187 ? -50.45800 -3.94000 -34.13900 1.000 45.87353 312 ASN A O 1
ATOM 1255 N N . GLY A 1 188 ? -51.15600 -5.82300 -35.15800 1.000 45.16389 313 GLY A N 1
ATOM 1256 C CA . GLY A 1 188 ? -51.79800 -6.33000 -33.96100 1.000 45.47117 313 GLY A CA 1
ATOM 1257 C C . GLY A 1 188 ? -50.76700 -6.76500 -32.94100 1.000 43.85311 313 GLY A C 1
ATOM 1258 O O . GLY A 1 188 ? -51.09800 -7.21500 -31.83600 1.000 43.39836 313 GLY A O 1
ATOM 1259 N N . ARG A 1 189 ? -49.49400 -6.63300 -33.32500 1.000 37.62150 314 ARG A N 1
ATOM 1260 C CA . ARG A 1 189 ? -48.38700 -7.00500 -32.45700 1.000 36.42582 314 ARG A CA 1
ATOM 1261 C C . ARG A 1 189 ? -48.29400 -6.11000 -31.22700 1.000 35.26274 314 ARG A C 1
ATOM 1262 O O . ARG A 1 189 ? -47.67200 -6.50100 -30.23400 1.000 34.10017 314 ARG A O 1
ATOM 1270 N N . PHE A 1 190 ? -48.91200 -4.93200 -31.26000 1.000 35.51971 315 PHE A N 1
ATOM 1271 C CA . PHE A 1 190 ? -48.81700 -3.95800 -30.17700 1.000 34.60023 315 PHE A CA 1
ATOM 1272 C C . PHE A 1 190 ? -50.21400 -3.47900 -29.80100 1.000 34.60453 315 PHE A C 1
ATOM 1273 O O . PHE A 1 190 ? -50.84800 -2.74100 -30.56200 1.000 35.20812 315 PHE A O 1
ATOM 1281 N N . LYS A 1 191 ? -50.68500 -3.89000 -28.62500 1.000 32.99848 316 LYS A N 1
ATOM 1282 C CA . LYS A 1 191 ? -52.00300 -3.49200 -28.14200 1.000 33.40293 316 LYS A CA 1
ATOM 1283 C C . LYS A 1 191 ? -51.95600 -2.04200 -27.67800 1.000 33.39633 316 LYS A C 1
ATOM 1284 O O . LYS A 1 191 ? -51.33700 -1.72800 -26.65600 1.000 32.75118 316 LYS A O 1
ATOM 1290 N N . LYS A 1 192 ? -52.60900 -1.15600 -28.42300 1.000 33.82100 317 LYS A N 1
ATOM 1291 C CA . 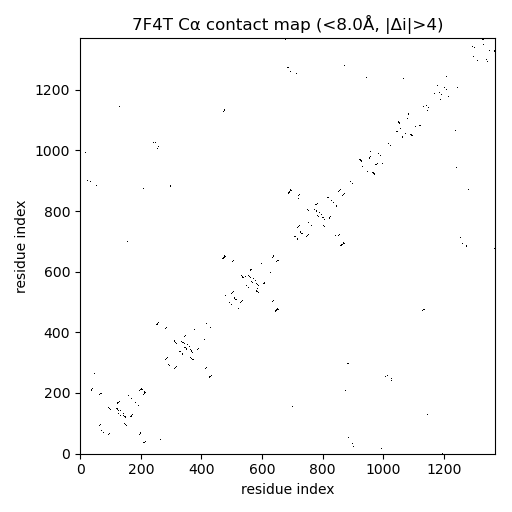LYS A 1 192 ? -52.62200 0.25500 -28.07800 1.000 33.78316 317 LYS A CA 1
ATOM 1292 C C . LYS A 1 192 ? -53.56700 0.51000 -26.91200 1.000 33.75414 317 LYS A C 1
ATOM 1293 O O . LYS A 1 192 ? -54.52400 -0.23700 -26.68400 1.000 34.04050 317 LYS A O 1
ATOM 1295 N N . ASN A 1 193 ? -53.27200 1.57300 -26.16100 1.000 34.64739 318 ASN A N 1
ATOM 1296 C CA . ASN A 1 193 ? -54.15700 2.07400 -25.11100 1.000 34.69225 318 ASN A CA 1
ATOM 1297 C C . ASN A 1 193 ? -54.33300 1.04800 -23.99100 1.000 34.50605 318 ASN A C 1
ATOM 1298 O O . ASN A 1 193 ? -55.42700 0.89300 -23.44300 1.000 34.79926 318 ASN A O 1
ATOM 1303 N N . ILE A 1 194 ? -53.25000 0.35900 -23.63600 1.000 34.34601 319 ILE A N 1
ATOM 1304 C CA . ILE A 1 194 ? -53.33500 -0.80600 -22.76400 1.000 34.31052 319 ILE A CA 1
ATOM 1305 C C . ILE A 1 194 ? -52.61700 -0.63000 -21.43000 1.000 33.70412 319 ILE A C 1
ATOM 1306 O O . ILE A 1 194 ? -52.96900 -1.32600 -20.46300 1.000 33.66201 319 ILE A O 1
ATOM 1308 N N . ALA A 1 195 ? -51.62400 0.24700 -21.31800 1.000 31.35911 320 ALA A N 1
ATOM 1309 C CA . ALA A 1 195 ? -50.93600 0.45000 -20.05300 1.000 30.79294 320 ALA A CA 1
ATOM 1310 C C . ALA A 1 195 ? -50.94800 1.92800 -19.68500 1.000 30.89172 320 ALA A C 1
ATOM 1311 O O . ALA A 1 195 ? -51.12300 2.80000 -20.54000 1.000 31.25797 320 ALA A O 1
ATOM 1313 N N . SER A 1 196 ? -50.77400 2.19900 -18.39200 1.000 27.93880 321 SER A N 1
ATOM 1314 C CA . SER A 1 196 ? -50.79300 3.55600 -17.86800 1.000 28.14399 321 SER A CA 1
ATOM 1315 C C . SER A 1 196 ? -49.37800 4.13500 -17.89900 1.000 27.93288 321 SER A C 1
ATOM 1316 O O . SER A 1 196 ? -48.45200 3.53700 -18.45300 1.000 27.63540 321 SER A O 1
ATOM 1319 N N . ASP A 1 197 ? -49.19700 5.31600 -17.30800 1.000 26.51289 322 ASP A N 1
ATOM 1320 C CA . ASP A 1 197 ? -47.87800 5.91100 -17.13400 1.000 26.46017 322 ASP A CA 1
ATOM 1321 C C . ASP A 1 197 ? -47.45300 5.98000 -15.67700 1.000 26.67410 322 ASP A C 1
ATOM 1322 O O . ASP A 1 197 ? -46.35100 6.45800 -15.38800 1.000 26.75478 322 ASP A O 1
ATOM 1327 N N . VAL A 1 198 ? -48.28500 5.50800 -14.75400 1.000 25.74812 323 VAL A N 1
ATOM 1328 C CA . VAL A 1 198 ? -48.04400 5.64500 -13.32500 1.000 26.13607 323 VAL A CA 1
ATOM 1329 C C . VAL A 1 198 ? -47.81400 4.26300 -12.73100 1.000 26.08483 323 VAL A C 1
ATOM 1330 O O . VAL A 1 198 ? -48.56600 3.32400 -13.01800 1.000 25.93228 323 VAL A O 1
ATOM 1334 N N . ILE A 1 199 ? -46.77800 4.14500 -11.90000 1.000 26.18604 324 ILE A N 1
ATOM 1335 C CA . ILE A 1 199 ? -46.42200 2.90100 -11.23200 1.000 26.29417 324 ILE A CA 1
ATOM 1336 C C . ILE A 1 199 ? -46.23500 3.19000 -9.74700 1.000 27.02089 324 ILE A C 1
ATOM 1337 O O . ILE A 1 199 ? -45.76300 4.26400 -9.36200 1.000 27.35270 324 ILE A O 1
ATOM 1342 N N . PHE A 1 200 ? -46.61800 2.22200 -8.90700 1.000 30.54850 325 PHE A N 1
ATOM 1343 C CA . PHE A 1 200 ? -46.64800 2.39800 -7.45400 1.000 31.74383 325 PHE A CA 1
ATOM 1344 C C . PHE A 1 200 ? -45.98900 1.20100 -6.75800 1.000 31.84634 325 PHE A C 1
ATOM 1345 O O . PHE A 1 200 ? -46.61100 0.48900 -5.97100 1.000 32.58820 325 PHE A O 1
ATOM 1353 N N . SER A 1 201 ? -44.71100 0.98100 -7.04700 1.000 32.89014 326 SER A N 1
ATOM 1354 C CA . SER A 1 201 ? -43.92400 -0.04700 -6.38200 1.000 33.37398 326 SER A CA 1
ATOM 1355 C C . SER A 1 201 ? -43.03400 0.56600 -5.31000 1.000 34.27476 326 SER A C 1
ATOM 1356 O O . SER A 1 201 ? -42.84200 1.78000 -5.23800 1.000 34.41751 326 SER A O 1
ATOM 1359 N N . GLU A 1 202 ? -42.48500 -0.30100 -4.46600 1.000 40.66893 327 GLU A N 1
ATOM 1360 C CA . GLU A 1 202 ? -41.53600 0.15400 -3.46700 1.000 42.18455 327 GLU A CA 1
ATOM 1361 C C . GLU A 1 202 ? -40.13900 0.27300 -4.07100 1.000 40.92999 327 GLU A C 1
ATOM 1362 O O . GLU A 1 202 ? -39.87700 -0.12900 -5.20900 1.000 39.87798 327 GLU A O 1
ATOM 1368 N N . ARG A 1 203 ? -39.23200 0.83500 -3.27300 1.000 48.34911 328 ARG A N 1
ATOM 1369 C CA . ARG A 1 203 ? -37.80900 0.90100 -3.60100 1.000 48.91137 328 ARG A CA 1
ATOM 1370 C C . ARG A 1 203 ? -37.15700 -0.44300 -3.27100 1.000 49.75292 328 ARG A C 1
ATOM 1371 O O . ARG A 1 203 ? -36.32000 -0.57600 -2.37500 1.000 50.91264 328 ARG A O 1
ATOM 1379 N N . ARG A 1 204 ? -37.57200 -1.46500 -4.01600 1.000 48.42636 329 ARG A N 1
ATOM 1380 C CA . ARG A 1 204 ? -37.01300 -2.79600 -3.81700 1.000 48.70913 329 ARG A CA 1
ATOM 1381 C C . ARG A 1 204 ? -35.56600 -2.83800 -4.29000 1.000 48.75968 329 ARG A C 1
ATOM 1382 O O . ARG A 1 204 ? -35.25700 -2.41300 -5.40700 1.000 47.49718 329 ARG A O 1
ATOM 1390 N N . GLY A 1 205 ? -34.68200 -3.33900 -3.42400 1.000 48.97211 330 GLY A N 1
ATOM 1391 C CA . GLY A 1 205 ? -33.27900 -3.56100 -3.73100 1.000 48.89180 330 GLY A CA 1
ATOM 1392 C C . GLY A 1 205 ? -32.61700 -2.53200 -4.62500 1.000 47.73245 330 GLY A C 1
ATOM 1393 O O . GLY A 1 205 ? -31.94300 -2.89700 -5.59400 1.000 47.00078 330 GLY A O 1
ATOM 1394 N N . GLN A 1 206 ? -32.80900 -1.25000 -4.31700 1.000 46.78759 331 GLN A N 1
ATOM 1395 C CA . GLN A 1 206 ? -32.25700 -0.18400 -5.14400 1.000 46.47862 331 GLN A CA 1
ATOM 1396 C C . GLN A 1 206 ? -30.74200 -0.31800 -5.25600 1.000 47.63654 331 GLN A C 1
ATOM 1397 O O . GLN A 1 206 ? -30.05800 -0.63200 -4.27800 1.000 49.06950 331 GLN A O 1
ATOM 1399 N N . SER A 1 207 ? -30.21200 -0.08100 -6.45700 1.000 45.84604 332 SER A N 1
ATOM 1400 C CA . SER A 1 207 ? -30.98900 0.36800 -7.61400 1.000 43.62149 332 SER A CA 1
ATOM 1401 C C . SER A 1 207 ? -31.58000 -0.77800 -8.43300 1.000 42.02870 332 SER A C 1
ATOM 1402 O O . SER A 1 207 ? -30.89400 -1.39100 -9.25000 1.000 41.47622 332 SER A O 1
ATOM 1405 N N . GLN A 1 208 ? -32.86500 -1.04700 -8.21400 1.000 39.40225 333 GLN A N 1
ATOM 1406 C CA . GLN A 1 208 ? -33.61400 -2.05100 -8.95500 1.000 38.41846 333 GLN A CA 1
ATOM 1407 C C . GLN A 1 208 ? -34.91500 -1.42400 -9.43000 1.000 37.56693 333 GLN A C 1
ATOM 1408 O O . GLN A 1 208 ? -35.51700 -0.61400 -8.72000 1.000 38.18552 333 GLN A O 1
ATOM 1414 N N . LYS A 1 209 ? -35.34000 -1.79300 -10.61800 1.000 32.81937 334 LYS A N 1
ATOM 1415 C CA . LYS A 1 209 ? -36.54200 -1.21500 -11.19200 1.000 32.01636 334 LYS A CA 1
ATOM 1416 C C . LYS A 1 209 ? -37.75800 -2.07500 -10.87700 1.000 31.62050 334 LYS A C 1
ATOM 1417 O O . LYS A 1 209 ? -37.63400 -3.27000 -10.59900 1.000 32.07585 334 LYS A O 1
ATOM 1423 N N . PRO A 1 210 ? -38.95500 -1.48900 -10.89900 1.000 29.51923 335 PRO A N 1
ATOM 1424 C CA . PRO A 1 210 ? -40.15800 -2.26200 -10.56300 1.000 29.64396 335 PRO A CA 1
ATOM 1425 C C . PRO A 1 210 ? -40.44700 -3.34400 -11.59200 1.000 28.79135 335 PRO A C 1
ATOM 1426 O O . PRO A 1 210 ? -40.25400 -3.15000 -12.79500 1.000 28.09036 335 PRO A O 1
ATOM 1430 N N . GLU A 1 211 ? -40.93800 -4.48600 -11.10300 1.000 13.57030 336 GLU A N 1
ATOM 1431 C CA . GLU A 1 211 ? -41.31300 -5.58600 -11.98600 1.000 13.39246 336 GLU A CA 1
ATOM 1432 C C . GLU A 1 211 ? -42.55700 -5.26200 -12.80500 1.000 13.27522 336 GLU A C 1
ATOM 1433 O O . GLU A 1 211 ? -42.80600 -5.92100 -13.81800 1.000 12.86078 336 GLU A O 1
ATOM 1439 N N . GLU A 1 212 ? -43.31800 -4.23800 -12.41200 1.000 10.40513 337 GLU A N 1
ATOM 1440 C CA . GLU A 1 212 ? -44.54300 -3.88700 -13.12300 1.000 10.58948 337 GLU A CA 1
ATOM 1441 C C . GLU A 1 212 ? -44.28500 -3.42700 -14.55300 1.000 10.39849 337 GLU A C 1
ATOM 1442 O O . GLU A 1 212 ? -45.22900 -3.36100 -15.34800 1.000 10.45105 337 GLU A O 1
ATOM 1448 N N . ILE A 1 213 ? -43.04000 -3.09100 -14.89400 1.000 10.22769 338 ILE A N 1
ATOM 1449 C CA . ILE A 1 213 ? -42.73500 -2.65200 -16.25300 1.000 10.08489 338 ILE A CA 1
ATOM 1450 C C . ILE A 1 213 ? -42.93200 -3.79500 -17.23900 1.000 9.53744 338 ILE A C 1
ATOM 1451 O O . ILE A 1 213 ? -43.60100 -3.64300 -18.26800 1.000 9.56036 338 ILE A O 1
ATOM 1456 N N . TYR A 1 214 ? -42.34900 -4.95700 -16.93700 1.000 12.46441 339 TYR A N 1
ATOM 1457 C CA . TYR A 1 214 ? -42.45700 -6.10300 -17.83100 1.000 11.95459 339 TYR A CA 1
ATOM 1458 C C . TYR A 1 214 ? -43.90900 -6.51700 -18.02700 1.000 12.16348 339 TYR A C 1
ATOM 1459 O O . TYR A 1 214 ? -44.30200 -6.92800 -19.12500 1.000 12.12646 339 TYR A O 1
ATOM 1468 N N . GLN A 1 215 ? -44.72000 -6.41600 -16.96900 1.000 9.02214 340 GLN A N 1
ATOM 1469 C CA . GLN A 1 215 ? -46.15200 -6.67100 -17.10300 1.000 9.22350 340 GLN A CA 1
ATOM 1470 C C . GLN A 1 215 ? -46.80000 -5.66800 -18.05000 1.000 9.55510 340 GLN A C 1
ATOM 1471 O O . GLN A 1 215 ? -47.70900 -6.01600 -18.81300 1.000 9.55538 340 GLN A O 1
ATOM 1477 N N . TYR A 1 216 ? -46.34900 -4.41200 -18.00800 1.000 9.88162 341 TYR A N 1
ATOM 1478 C CA . TYR A 1 216 ? -46.85500 -3.41300 -18.94200 1.000 10.21864 341 TYR A CA 1
ATOM 1479 C C . TYR A 1 216 ? -46.39900 -3.71900 -20.36100 1.000 9.85102 341 TYR A C 1
ATOM 1480 O O . TYR A 1 216 ? -47.18600 -3.62500 -21.30900 1.000 9.97542 341 TYR A O 1
ATOM 1489 N N . ILE A 1 217 ? -45.13100 -4.09600 -20.52200 1.000 9.43271 342 ILE A N 1
ATOM 1490 C CA . ILE A 1 217 ? -44.62200 -4.45200 -21.84000 1.000 9.09126 342 ILE A CA 1
ATOM 1491 C C . ILE A 1 217 ? -45.37900 -5.64800 -22.39900 1.000 8.80622 342 ILE A C 1
ATOM 1492 O O . ILE A 1 217 ? -45.54100 -5.77700 -23.61900 1.000 8.73322 342 ILE A O 1
ATOM 1497 N N . ASN A 1 218 ? -45.87600 -6.52400 -21.52400 1.000 8.69326 343 ASN A N 1
ATOM 1498 C CA . ASN A 1 218 ? -46.74200 -7.61300 -21.96600 1.000 8.51938 343 ASN A CA 1
ATOM 1499 C C . ASN A 1 218 ? -48.08400 -7.08700 -22.46000 1.000 8.97480 343 ASN A C 1
ATOM 1500 O O . ASN A 1 218 ? -48.54500 -7.45600 -23.54700 1.000 8.92521 343 ASN A O 1
ATOM 1505 N N . GLN A 1 219 ? -48.73400 -6.23500 -21.66300 1.000 9.45869 344 GLN A N 1
ATOM 1506 C CA . GLN A 1 219 ? -50.00700 -5.65800 -22.08200 1.000 9.94911 344 GLN A CA 1
ATOM 1507 C C . GLN A 1 219 ? -49.85300 -4.88500 -23.38400 1.000 10.08552 344 GLN A C 1
ATOM 1508 O O . GLN A 1 219 ? -50.73700 -4.92600 -24.24700 1.000 10.28429 344 GLN A O 1
ATOM 1514 N N . LEU A 1 220 ? -48.73500 -4.17400 -23.54300 1.000 10.02283 345 LEU A N 1
ATOM 1515 C CA . LEU A 1 220 ? -48.46200 -3.49800 -24.80700 1.000 10.14512 345 LEU A CA 1
ATOM 1516 C C . LEU A 1 220 ? -48.24100 -4.50100 -25.92900 1.000 9.73570 345 LEU A C 1
ATOM 1517 O O . LEU A 1 220 ? -48.89700 -4.43700 -26.97400 1.000 9.93208 345 LEU A O 1
ATOM 1522 N N . CYS A 1 221 ? -47.32300 -5.44200 -25.72500 1.000 9.93147 346 CYS A N 1
ATOM 1523 C CA . CYS A 1 221 ? -46.86100 -6.31700 -26.80200 1.000 9.59323 346 CYS A CA 1
ATOM 1524 C C . CYS A 1 221 ? -46.64000 -7.70500 -26.22800 1.000 9.06106 346 CYS A C 1
ATOM 1525 O O . CYS A 1 221 ? -45.55400 -8.02400 -25.72500 1.000 8.76047 346 CYS A O 1
ATOM 1528 N N . PRO A 1 222 ? -47.65400 -8.56200 -26.27600 1.000 9.53053 347 PRO A N 1
ATOM 1529 C CA . PRO A 1 222 ? -47.52100 -9.89100 -25.68100 1.000 9.11747 347 PRO A CA 1
ATOM 1530 C C . PRO A 1 222 ? -46.88400 -10.88200 -26.63800 1.000 8.69935 347 PRO A C 1
ATOM 1531 O O . PRO A 1 222 ? -47.07700 -10.82600 -27.85500 1.000 8.78640 347 PRO A O 1
ATOM 1535 N N . ASN A 1 223 ? -46.10100 -11.79200 -26.05800 1.000 9.36831 348 ASN A N 1
ATOM 1536 C CA . ASN A 1 223 ? -45.49400 -12.90400 -26.78600 1.000 8.71186 348 ASN A CA 1
ATOM 1537 C C . ASN A 1 223 ? -44.62700 -12.39500 -27.94200 1.000 8.30724 348 ASN A C 1
ATOM 1538 O O . ASN A 1 223 ? -44.82000 -12.74900 -29.10800 1.000 8.15348 348 ASN A O 1
ATOM 1543 N N . GLY A 1 224 ? -43.64800 -11.55000 -27.59100 1.000 7.50780 349 GLY A N 1
ATOM 1544 C CA . GLY A 1 224 ? -42.80900 -10.91200 -28.58200 1.000 7.30998 349 GLY A CA 1
ATOM 1545 C C . GLY A 1 224 ? -41.34600 -10.94700 -28.18600 1.000 6.76880 349 GLY A C 1
ATOM 1546 O O . GLY A 1 224 ? -40.98900 -11.31900 -27.06700 1.000 6.58422 349 GLY A O 1
ATOM 1547 N N . ASN A 1 225 ? -40.50200 -10.53700 -29.13200 1.000 6.31651 350 ASN A N 1
ATOM 1548 C CA . ASN A 1 225 ? -39.05500 -10.59200 -28.95500 1.000 6.05373 350 ASN A CA 1
ATOM 1549 C C . ASN A 1 225 ? -38.60300 -9.36600 -28.17500 1.000 6.31333 350 ASN A C 1
ATOM 1550 O O . ASN A 1 225 ? -38.71500 -8.23800 -28.66300 1.000 6.69179 350 ASN A O 1
ATOM 1555 N N . TYR A 1 226 ? -38.08600 -9.58700 -26.97100 1.000 6.14876 351 TYR A N 1
ATOM 1556 C CA . TYR A 1 226 ? -37.70400 -8.52900 -26.05000 1.000 6.41924 351 TYR A CA 1
ATOM 1557 C C . TYR A 1 226 ? -36.19200 -8.48100 -25.87100 1.000 6.24846 351 TYR A C 1
ATOM 1558 O O . TYR A 1 226 ? -35.48200 -9.46600 -26.09400 1.000 5.85891 351 TYR A O 1
ATOM 1567 N N . LEU A 1 227 ? -35.70600 -7.31400 -25.45100 1.000 13.77322 352 LEU A N 1
ATOM 1568 C CA . LEU A 1 227 ? -34.29100 -7.10300 -25.18100 1.000 13.57877 352 LEU A CA 1
ATOM 1569 C C . LEU A 1 227 ? -34.17800 -6.13000 -24.01700 1.000 13.97813 352 LEU A C 1
ATOM 1570 O O . LEU A 1 227 ? -34.93700 -5.16000 -23.93900 1.000 14.57442 352 LEU A O 1
ATOM 1575 N N . GLU A 1 228 ? -33.23900 -6.39100 -23.11200 1.000 6.77262 353 GLU A N 1
ATOM 1576 C CA . GLU A 1 228 ? -32.96300 -5.50800 -21.98200 1.000 7.15118 353 GLU A CA 1
ATOM 1577 C C . GLU A 1 228 ? -31.45400 -5.37700 -21.84100 1.000 7.12433 353 GLU A C 1
ATOM 1578 O O . GLU A 1 228 ? -30.79500 -6.29400 -21.34500 1.000 6.80822 353 GLU A O 1
ATOM 1584 N N . ILE A 1 229 ? -30.90800 -4.25300 -22.27200 1.000 7.48322 354 ILE A N 1
ATOM 1585 C CA . ILE A 1 229 ? -29.47900 -4.00900 -22.12900 1.000 7.54401 354 ILE A CA 1
ATOM 1586 C C . ILE A 1 229 ? -29.22500 -3.50100 -20.71700 1.000 7.87727 354 ILE A C 1
ATOM 1587 O O . ILE A 1 229 ? -30.10200 -2.89600 -20.09100 1.000 8.20850 354 ILE A O 1
ATOM 1592 N N . PHE A 1 230 ? -28.01600 -3.73900 -20.21500 1.000 7.82976 355 PHE A N 1
ATOM 1593 C CA . PHE A 1 230 ? -27.61900 -3.36800 -18.85600 1.000 8.15934 355 PHE A CA 1
ATOM 1594 C C . PHE A 1 230 ? -28.60800 -3.91200 -17.82600 1.000 8.10420 355 PHE A C 1
ATOM 1595 O O . PHE A 1 230 ? -29.28300 -3.16600 -17.11700 1.000 8.52560 355 PHE A O 1
ATOM 1603 N N . ALA A 1 231 ? -28.68500 -5.23600 -17.74500 1.000 7.60858 356 ALA A N 1
ATOM 1604 C CA . ALA A 1 231 ? -29.58500 -5.89300 -16.81000 1.000 7.53834 356 ALA A CA 1
ATOM 1605 C C . ALA A 1 231 ? -28.79000 -6.73300 -15.82100 1.000 7.40195 356 ALA A C 1
ATOM 1606 O O . ALA A 1 231 ? -27.59400 -6.97300 -15.99200 1.000 7.27255 356 ALA A O 1
ATOM 1608 N N . ARG A 1 232 ? -29.47100 -7.17600 -14.76700 1.000 7.47050 357 ARG A N 1
ATOM 1609 C CA . ARG A 1 232 ? -28.87000 -7.99200 -13.72200 1.000 7.40377 357 ARG A CA 1
ATOM 1610 C C . ARG A 1 232 ? -29.72500 -9.23400 -13.51200 1.000 7.04855 357 ARG A C 1
ATOM 1611 O O . ARG A 1 232 ? -30.74200 -9.43300 -14.18000 1.000 6.86753 357 ARG A O 1
ATOM 1619 N N . ARG A 1 233 ? -29.28200 -10.07000 -12.59000 1.000 6.98370 358 ARG A N 1
ATOM 1620 C CA . ARG A 1 233 ? -29.96100 -11.28100 -12.25000 1.000 6.70454 358 ARG A CA 1
ATOM 1621 C C . ARG A 1 233 ? -31.44100 -11.05000 -12.00900 1.000 6.90074 358 ARG A C 1
ATOM 1622 O O . ARG A 1 233 ? -32.25600 -11.83700 -12.39200 1.000 6.61237 358 ARG A O 1
ATOM 1630 N N . ASN A 1 234 ? -31.79600 -9.98800 -11.32200 1.000 7.43266 359 ASN A N 1
ATOM 1631 C CA . ASN A 1 234 ? -33.17200 -9.70800 -10.93500 1.000 7.70822 359 ASN A CA 1
ATOM 1632 C C . ASN A 1 234 ? -34.01600 -9.17700 -12.08500 1.000 7.63763 359 ASN A C 1
ATOM 1633 O O . ASN A 1 234 ? -35.18400 -8.83900 -11.86600 1.000 7.89926 359 ASN A O 1
ATOM 1638 N N . ASN A 1 235 ? -33.46400 -9.08500 -13.29300 1.000 7.33428 360 ASN A N 1
ATOM 1639 C CA . ASN A 1 235 ? -34.22300 -8.62200 -14.44400 1.000 7.28739 360 ASN A CA 1
ATOM 1640 C C . ASN A 1 235 ? -34.61300 -9.74800 -15.39200 1.000 6.76764 360 ASN A C 1
ATOM 1641 O O . ASN A 1 235 ? -35.38000 -9.50500 -16.33000 1.000 6.74130 360 ASN A O 1
ATOM 1646 N N . LEU A 1 236 ? -34.11300 -10.96100 -15.17700 1.000 9.32981 361 LEU A N 1
ATOM 1647 C CA . LEU A 1 236 ? -34.33200 -12.03100 -16.13900 1.000 8.85643 361 LEU A CA 1
ATOM 1648 C C . LEU A 1 236 ? -35.79800 -12.43600 -16.17500 1.000 8.87939 361 LEU A C 1
ATOM 1649 O O . LEU A 1 236 ? -36.44400 -12.58900 -15.13700 1.000 9.10730 361 LEU A O 1
ATOM 1654 N N . HIS A 1 237 ? -36.33100 -12.57700 -17.38600 1.000 8.49873 362 HIS A N 1
ATOM 1655 C CA . HIS A 1 237 ? -37.71300 -12.98300 -17.59400 1.000 8.53118 362 HIS A CA 1
ATOM 1656 C C . HIS A 1 237 ? -37.77500 -13.89100 -18.81100 1.000 8.13857 362 HIS A C 1
ATOM 1657 O O . HIS A 1 237 ? -36.80100 -14.03500 -19.55200 1.000 7.92324 362 HIS A O 1
ATOM 1664 N N . ASP A 1 238 ? -38.94300 -14.48600 -19.03100 1.000 8.50985 363 ASP A N 1
ATOM 1665 C CA . ASP A 1 238 ? -39.13500 -15.32700 -20.20300 1.000 8.12091 363 ASP A CA 1
ATOM 1666 C C . ASP A 1 238 ? -39.16500 -14.46700 -21.45900 1.000 8.21044 363 ASP A C 1
ATOM 1667 O O . ASP A 1 238 ? -39.76900 -13.39100 -21.48000 1.000 8.56994 363 ASP A O 1
ATOM 1672 N N . ASN A 1 239 ? -38.49400 -14.94400 -22.50600 1.000 4.89219 364 ASN A N 1
ATOM 1673 C CA . ASN A 1 239 ? -38.35900 -14.28500 -23.80400 1.000 4.96259 364 ASN A CA 1
ATOM 1674 C C . ASN A 1 239 ? -37.52600 -13.01000 -23.75100 1.000 5.16686 364 ASN A C 1
ATOM 1675 O O . ASN A 1 239 ? -37.45700 -12.28900 -24.75400 1.000 5.31296 364 ASN A O 1
ATOM 1680 N N . TRP A 1 240 ? -36.88500 -12.70400 -22.62500 1.000 5.22304 365 TRP A N 1
ATOM 1681 C CA . TRP A 1 240 ? -36.08800 -11.49000 -22.49600 1.000 5.46824 365 TRP A CA 1
ATOM 1682 C C . TRP A 1 240 ? -34.61400 -11.79800 -22.72000 1.000 5.20399 365 TRP A C 1
ATOM 1683 O O . TRP A 1 240 ? -34.02600 -12.61900 -22.00800 1.000 4.96711 365 TRP A O 1
ATOM 1694 N N . VAL A 1 241 ? -34.02400 -11.12800 -23.70400 1.000 5.28217 366 VAL A N 1
ATOM 1695 C CA . VAL A 1 241 ? -32.59600 -11.21400 -23.97700 1.000 5.12015 366 VAL A CA 1
ATOM 1696 C C . VAL A 1 241 ? -31.91100 -10.13300 -23.14900 1.000 5.44275 366 VAL A C 1
ATOM 1697 O O . VAL A 1 241 ? -31.98500 -8.94600 -23.47700 1.000 5.80363 366 VAL A O 1
ATOM 1701 N N . SER A 1 242 ? -31.24900 -10.53800 -22.06800 1.000 7.83708 367 SER A N 1
ATOM 1702 C CA . SER A 1 242 ? -30.66700 -9.61000 -21.10600 1.000 8.18706 367 SER A CA 1
ATOM 1703 C C . SER A 1 242 ? -29.15300 -9.59000 -21.25600 1.000 8.11686 367 SER A C 1
ATOM 1704 O O . SER A 1 242 ? -28.49900 -10.63200 -21.15100 1.000 7.76998 367 SER A O 1
ATOM 1707 N N . ILE A 1 243 ? -28.60100 -8.40000 -21.47600 1.000 8.85618 368 ILE A N 1
ATOM 1708 C CA . ILE A 1 243 ? -27.16400 -8.19100 -21.60300 1.000 8.88937 368 ILE A CA 1
ATOM 1709 C C . ILE A 1 243 ? -26.70200 -7.32600 -20.44000 1.000 9.31651 368 ILE A C 1
ATOM 1710 O O . ILE A 1 243 ? -27.27500 -6.25900 -20.19100 1.000 9.73733 368 ILE A O 1
ATOM 1715 N N . GLY A 1 244 ? -25.65900 -7.77300 -19.74000 1.000 9.44339 369 GLY A N 1
ATOM 1716 C CA . GLY A 1 244 ? -25.14800 -7.04100 -18.59500 1.000 9.87809 369 GLY A CA 1
ATOM 1717 C C . GLY A 1 244 ? -24.00100 -7.73100 -17.88200 1.000 9.76972 369 GLY A C 1
ATOM 1718 O O . GLY A 1 244 ? -24.07600 -8.92400 -17.57500 1.000 9.39893 369 GLY A O 1
ATOM 1719 N N . ASN A 1 245 ? -22.94100 -6.98000 -17.57900 1.000 7.09029 370 ASN A N 1
ATOM 1720 C CA . ASN A 1 245 ? -21.69900 -7.58000 -17.10300 1.000 7.02057 370 ASN A CA 1
ATOM 1721 C C . ASN A 1 245 ? -21.76000 -7.98900 -15.63600 1.000 7.15152 370 ASN A C 1
ATOM 1722 O O . ASN A 1 245 ? -20.73100 -8.00200 -14.95400 1.000 7.36242 370 ASN A O 1
ATOM 1727 N N . GLU A 1 246 ? -22.95700 -8.30400 -15.19100 1.000 7.06470 371 GLU A N 1
ATOM 1728 C CA . GLU A 1 246 ? -23.12600 -8.82300 -13.85700 1.000 7.17039 371 GLU A CA 1
ATOM 1729 C C . GLU A 1 246 ? -23.96600 -10.07600 -13.79500 1.000 6.71753 371 GLU A C 1
ATOM 1730 O O . GLU A 1 246 ? -24.49700 -10.35700 -12.77700 1.000 6.85335 371 GLU A O 1
ATOM 1736 N N . LEU A 1 247 ? -24.02300 -10.85200 -14.86400 1.000 8.89369 372 LEU A N 1
ATOM 1737 C CA . LEU A 1 247 ? -24.86600 -12.03400 -14.95000 1.000 8.42406 372 LEU A CA 1
ATOM 1738 C C . LEU A 1 247 ? -24.03500 -13.30500 -14.86300 1.000 8.16680 372 LEU A C 1
ATOM 1739 O O . LEU A 1 247 ? -23.17500 -13.43300 -13.99300 1.000 8.44422 372 LEU A O 1
ATOM 1744 N N . GLN B 1 15 ? 22.44300 -38.45500 -1.09600 1.000 120.40610 140 GLN E N 1
ATOM 1745 C CA . GLN B 1 15 ? 22.49000 -38.25000 -2.53900 1.000 121.14034 140 GLN E CA 1
ATOM 1746 C C . GLN B 1 15 ? 23.34600 -37.03700 -2.88900 1.000 122.63152 140 GLN E C 1
ATOM 1747 O O . GLN B 1 15 ? 23.87500 -36.93800 -3.99900 1.000 121.82330 140 GLN E O 1
ATOM 1749 N N . GLY B 1 16 ? 23.47800 -36.11800 -1.93400 1.000 127.79851 141 GLY E N 1
ATOM 1750 C CA . GLY B 1 16 ? 24.21700 -34.89100 -2.15400 1.000 128.36721 141 GLY E CA 1
ATOM 1751 C C . GLY B 1 16 ? 23.67800 -34.08300 -3.31500 1.000 127.64629 141 GLY E C 1
ATOM 1752 O O . GLY B 1 16 ? 24.37200 -33.88000 -4.31500 1.000 127.97158 141 GLY E O 1
ATOM 1753 N N . LEU B 1 17 ? 22.43400 -33.61900 -3.19300 1.000 135.65589 142 LEU E N 1
ATOM 1754 C CA . LEU B 1 17 ? 21.74000 -32.91400 -4.26500 1.000 135.27172 142 LEU E CA 1
ATOM 1755 C C . LEU B 1 17 ? 21.61200 -31.41700 -3.98500 1.000 135.13301 142 LEU E C 1
ATOM 1756 O O . LEU B 1 17 ? 20.68400 -30.76200 -4.46600 1.000 133.88782 142 LEU E O 1
ATOM 1761 N N . LEU B 1 18 ? 22.55500 -30.85900 -3.22400 1.000 134.78865 143 LEU E N 1
ATOM 1762 C CA . LEU B 1 18 ? 22.62600 -29.41400 -3.04800 1.000 134.00199 143 LEU E CA 1
ATOM 1763 C C . LEU B 1 18 ? 23.45800 -28.75000 -4.14000 1.000 134.42696 143 LEU E C 1
ATOM 1764 O O . LEU B 1 18 ? 23.07300 -27.69400 -4.65400 1.000 133.57171 143 LEU E O 1
ATOM 1769 N N . GLN B 1 19 ? 24.59800 -29.34300 -4.50400 1.000 138.52432 144 GLN E N 1
ATOM 1770 C CA . GLN B 1 19 ? 25.35700 -28.89500 -5.66700 1.000 138.61943 144 GLN E CA 1
ATOM 1771 C C . GLN B 1 19 ? 24.82700 -29.47600 -6.97000 1.000 137.45962 144 GLN E C 1
ATOM 1772 O O . GLN B 1 19 ? 25.35300 -29.14500 -8.03800 1.000 137.47932 144 GLN E O 1
ATOM 1778 N N . ASP B 1 20 ? 23.81500 -30.34200 -6.90100 1.000 138.15962 145 ASP E N 1
ATOM 1779 C CA . ASP B 1 20 ? 23.10500 -30.79100 -8.09400 1.000 137.43069 145 ASP E CA 1
ATOM 1780 C C . ASP B 1 20 ? 22.13300 -29.72400 -8.58000 1.000 136.38084 145 ASP E C 1
ATOM 1781 O O . ASP B 1 20 ? 22.28200 -29.18700 -9.68200 1.000 135.90846 145 ASP E O 1
ATOM 1786 N N . ILE B 1 21 ? 21.12900 -29.40400 -7.75600 1.000 135.64650 146 ILE E N 1
ATOM 1787 C CA . ILE B 1 21 ? 20.07800 -28.47100 -8.15600 1.000 133.94008 146 ILE E CA 1
ATOM 1788 C C . ILE B 1 21 ? 20.64900 -27.08800 -8.44200 1.000 134.56640 146 ILE E C 1
ATOM 1789 O O . ILE B 1 21 ? 20.15700 -26.37700 -9.32600 1.000 134.04413 146 ILE E O 1
ATOM 1794 N N . GLU B 1 22 ? 21.70100 -26.68800 -7.72100 1.000 137.43133 147 GLU E N 1
ATOM 1795 C CA . GLU B 1 22 ? 22.32300 -25.39400 -7.98800 1.000 137.70003 147 GLU E CA 1
ATOM 1796 C C . GLU B 1 22 ? 23.07700 -25.40000 -9.31200 1.000 137.65202 147 GLU E C 1
ATOM 1797 O O . GLU B 1 22 ? 23.18700 -24.35600 -9.96700 1.000 137.05444 147 GLU E O 1
ATOM 1803 N N . LYS B 1 23 ? 23.59500 -26.56200 -9.72100 1.000 134.51254 148 LYS E N 1
ATOM 1804 C CA . LYS B 1 23 ? 24.29400 -26.65800 -10.99900 1.000 133.66339 148 LYS E CA 1
ATOM 1805 C C . LYS B 1 23 ? 23.32600 -26.55600 -12.17000 1.000 132.70073 148 LYS E C 1
ATOM 1806 O O . LYS B 1 23 ? 23.65100 -25.95400 -13.20100 1.000 132.08387 148 LYS E O 1
ATOM 1808 N N . ARG B 1 24 ? 22.13300 -27.14400 -12.03500 1.000 139.15513 149 ARG E N 1
ATOM 1809 C CA . ARG B 1 24 ? 21.12700 -27.01500 -13.08300 1.000 137.70438 149 ARG E CA 1
ATOM 1810 C C . ARG B 1 24 ? 20.66000 -25.57400 -13.25000 1.000 136.47922 149 ARG E C 1
ATOM 1811 O O . ARG B 1 24 ? 20.25800 -25.18700 -14.34900 1.000 135.64490 149 ARG E O 1
ATOM 1819 N N . ILE B 1 25 ? 20.70700 -24.77100 -12.18300 1.000 136.90129 150 ILE E N 1
ATOM 1820 C CA . ILE B 1 25 ? 20.16500 -23.41400 -12.23900 1.000 136.13086 150 ILE E CA 1
ATOM 1821 C C . ILE B 1 25 ? 21.07800 -22.49800 -13.04800 1.000 136.53772 150 ILE E C 1
ATOM 1822 O O . ILE B 1 25 ? 20.62100 -21.75700 -13.92600 1.000 135.82372 150 ILE E O 1
ATOM 1827 N N . LEU B 1 26 ? 22.38000 -22.52700 -12.76100 1.000 133.34134 151 LEU E N 1
ATOM 1828 C CA . LEU B 1 26 ? 23.28700 -21.56500 -13.37600 1.000 132.73382 151 LEU E CA 1
ATOM 1829 C C . LEU B 1 26 ? 23.63300 -21.92400 -14.81600 1.000 132.35828 151 LEU E C 1
ATOM 1830 O O . LEU B 1 26 ? 23.85700 -21.02400 -15.63300 1.000 132.24037 151 LEU E O 1
ATOM 1835 N N . HIS B 1 27 ? 23.69200 -23.21500 -15.15100 1.000 138.54167 152 HIS E N 1
ATOM 1836 C CA . HIS B 1 27 ? 23.84100 -23.59500 -16.55000 1.000 138.52703 152 HIS E CA 1
ATOM 1837 C C . HIS B 1 27 ? 22.56500 -23.33600 -17.34000 1.000 137.94548 152 HIS E C 1
ATOM 1838 O O . HIS B 1 27 ? 22.63000 -23.15200 -18.56000 1.000 136.94781 152 HIS E O 1
ATOM 1845 N N . TYR B 1 28 ? 21.41300 -23.29800 -16.66700 1.000 143.74265 153 TYR E N 1
ATOM 1846 C CA . TYR B 1 28 ? 20.14600 -23.07000 -17.35400 1.000 141.89671 153 TYR E CA 1
ATOM 1847 C C . TYR B 1 28 ? 20.01000 -21.61700 -17.78900 1.000 141.43221 153 TYR E C 1
ATOM 1848 O O . TYR B 1 28 ? 19.81000 -21.33000 -18.97500 1.000 140.90751 153 TYR E O 1
ATOM 1850 N N . LYS B 1 29 ? 20.11600 -20.68400 -16.83100 1.000 141.47246 154 LYS E N 1
ATOM 1851 C CA . LYS B 1 29 ? 19.95100 -19.25700 -17.10400 1.000 140.98705 154 LYS E CA 1
ATOM 1852 C C . LYS B 1 29 ? 20.77400 -18.78200 -18.29300 1.000 139.72013 154 LYS E C 1
ATOM 1853 O O . LYS B 1 29 ? 20.41400 -17.78400 -18.92800 1.000 138.43967 154 LYS E O 1
ATOM 1859 N N . GLN B 1 30 ? 21.86700 -19.47500 -18.60800 1.000 136.78799 155 GLN E N 1
ATOM 1860 C CA . GLN B 1 30 ? 22.67100 -19.19700 -19.79100 1.000 136.69326 155 GLN E CA 1
ATOM 1861 C C . GLN B 1 30 ? 22.07100 -19.74700 -21.08100 1.000 135.97104 155 GLN E C 1
ATOM 1862 O O . GLN B 1 30 ? 22.69700 -19.61100 -22.13900 1.000 135.77580 155 GLN E O 1
ATOM 1868 N N . LEU B 1 31 ? 20.89000 -20.36500 -21.02600 1.000 139.52426 156 LEU E N 1
ATOM 1869 C CA . LEU B 1 31 ? 20.15600 -20.72200 -22.23400 1.000 138.16024 156 LEU E CA 1
ATOM 1870 C C . LEU B 1 31 ? 19.01900 -19.75700 -22.53900 1.000 136.97055 156 LEU E C 1
ATOM 1871 O O . LEU B 1 31 ? 18.62200 -19.62800 -23.70300 1.000 136.35330 156 LEU E O 1
ATOM 1876 N N . PHE B 1 32 ? 18.49800 -19.07300 -21.51800 1.000 133.87573 157 PHE E N 1
ATOM 1877 C CA . PHE B 1 32 ? 17.55900 -17.97500 -21.72500 1.000 132.21908 157 PHE E CA 1
ATOM 1878 C C . PHE B 1 32 ? 18.28700 -16.68000 -22.08200 1.000 132.17384 157 PHE E C 1
ATOM 1879 O O . PHE B 1 32 ? 17.90800 -16.00500 -23.04500 1.000 131.83876 157 PHE E O 1
ATOM 1887 N N . PHE B 1 33 ? 19.32000 -16.30500 -21.31200 1.000 126.43231 158 PHE E N 1
ATOM 1888 C CA . PHE B 1 33 ? 20.26400 -15.29200 -21.78600 1.000 126.26360 158 PHE E CA 1
ATOM 1889 C C . PHE B 1 33 ? 20.65900 -15.52800 -23.23600 1.000 126.48386 158 PHE E C 1
ATOM 1890 O O . PHE B 1 33 ? 20.83600 -14.57500 -24.00100 1.000 124.80302 158 PHE E O 1
ATOM 1898 N N . LYS B 1 34 ? 20.79600 -16.79500 -23.62600 1.000 131.49421 159 LYS E N 1
ATOM 1899 C CA . LYS B 1 34 ? 21.15600 -17.14400 -24.99400 1.000 130.88203 159 LYS E CA 1
ATOM 1900 C C . LYS B 1 34 ? 20.00800 -16.87600 -25.95700 1.000 128.60227 159 LYS E C 1
ATOM 1901 O O . LYS B 1 34 ? 20.20400 -16.26800 -27.01600 1.000 127.96084 159 LYS E O 1
ATOM 1907 N N . GLU B 1 35 ? 18.80100 -17.33300 -25.61000 1.000 126.29536 160 GLU E N 1
ATOM 1908 C CA . GLU B 1 35 ? 17.68400 -17.26400 -26.54700 1.000 124.65580 160 GLU E CA 1
ATOM 1909 C C . GLU B 1 35 ? 17.24000 -15.83200 -26.80700 1.000 123.68461 160 GLU E C 1
ATOM 1910 O O . GLU B 1 35 ? 16.77600 -15.52400 -27.91000 1.000 122.70939 160 GLU E O 1
ATOM 1916 N N . GLN B 1 36 ? 17.36700 -14.94600 -25.82200 1.000 117.29205 161 GLN E N 1
ATOM 1917 C CA . GLN B 1 36 ? 16.93500 -13.56200 -25.97400 1.000 116.02712 161 GLN E CA 1
ATOM 1918 C C . GLN B 1 36 ? 18.04200 -12.63500 -26.45300 1.000 115.65545 161 GLN E C 1
ATOM 1919 O O . GLN B 1 36 ? 17.79200 -11.43900 -26.63000 1.000 114.65517 161 GLN E O 1
ATOM 1925 N N . ASN B 1 37 ? 19.25600 -13.14400 -26.65000 1.000 110.60985 162 ASN E N 1
ATOM 1926 C CA . ASN B 1 37 ? 20.24700 -12.39300 -27.40800 1.000 110.88960 162 ASN E CA 1
ATOM 1927 C C . ASN B 1 37 ? 20.06100 -12.60700 -28.90500 1.000 109.80670 162 ASN E C 1
ATOM 1928 O O . ASN B 1 37 ? 19.97100 -11.63800 -29.66500 1.000 108.82760 162 ASN E O 1
ATOM 1933 N N . GLU B 1 38 ? 19.99500 -13.87400 -29.33300 1.000 108.35265 163 GLU E N 1
ATOM 1934 C CA . GLU B 1 38 ? 19.71100 -14.19500 -30.73000 1.000 106.79331 163 GLU E CA 1
ATOM 1935 C C . GLU B 1 38 ? 18.39500 -13.58500 -31.19500 1.000 105.11083 163 GLU E C 1
ATOM 1936 O O . GLU B 1 38 ? 18.25200 -13.23800 -32.37400 1.000 104.10970 163 GLU E O 1
ATOM 1942 N N . ILE B 1 39 ? 17.42100 -13.45700 -30.28800 1.000 103.01874 164 ILE E N 1
ATOM 1943 C CA . ILE B 1 39 ? 16.14500 -12.83700 -30.63500 1.000 101.56081 164 ILE E CA 1
ATOM 1944 C C . ILE B 1 39 ? 16.35100 -11.37900 -31.03200 1.000 100.65148 164 ILE E C 1
ATOM 1945 O O . ILE B 1 39 ? 15.82300 -10.91900 -32.05100 1.000 99.53284 164 ILE E O 1
ATOM 1950 N N . ALA B 1 40 ? 17.12900 -10.63100 -30.24700 1.000 96.30552 165 ALA E N 1
ATOM 1951 C CA . ALA B 1 40 ? 17.49100 -9.28300 -30.66700 1.000 95.71961 165 ALA E CA 1
ATOM 1952 C C . ALA B 1 40 ? 18.22500 -9.31400 -32.00100 1.000 95.28162 165 ALA E C 1
ATOM 1953 O O . ALA B 1 40 ? 18.03400 -8.43500 -32.85100 1.000 93.18312 165 ALA E O 1
ATOM 1955 N N . ASN B 1 41 ? 19.04500 -10.34300 -32.21600 1.000 68.29936 166 ASN E N 1
ATOM 1956 C CA . ASN B 1 41 ? 19.83600 -10.46600 -33.43300 1.000 69.53665 166 ASN E CA 1
ATOM 1957 C C . ASN B 1 41 ? 18.99100 -11.03300 -34.56800 1.000 67.19743 166 ASN E C 1
ATOM 1958 O O . ASN B 1 41 ? 19.52600 -11.57400 -35.54300 1.000 67.41481 166 ASN E O 1
ATOM 1963 N N . GLY B 1 42 ? 17.67000 -10.93400 -34.43900 1.000 63.74802 167 GLY E N 1
ATOM 1964 C CA . GLY B 1 42 ? 16.77800 -11.34900 -35.50000 1.000 62.14048 167 GLY E CA 1
ATOM 1965 C C . GLY B 1 42 ? 16.63500 -12.84200 -35.67900 1.000 59.92592 167 GLY E C 1
ATOM 1966 O O . GLY B 1 42 ? 16.46000 -13.30600 -36.81200 1.000 59.43572 167 GLY E O 1
ATOM 1967 N N . LYS B 1 43 ? 16.73000 -13.61200 -34.59800 1.000 57.94723 168 LYS E N 1
ATOM 1968 C CA . LYS B 1 43 ? 16.45100 -15.04000 -34.66000 1.000 56.07813 168 LYS E CA 1
ATOM 1969 C C . LYS B 1 43 ? 15.07900 -15.27600 -35.26700 1.000 53.86417 168 LYS E C 1
ATOM 1970 O O . LYS B 1 43 ? 14.06200 -14.85900 -34.70700 1.000 52.34191 168 LYS E O 1
ATOM 1976 N N . ARG B 1 44 ? 15.05400 -15.93900 -36.42100 1.000 49.34613 169 ARG E N 1
ATOM 1977 C CA . ARG B 1 44 ? 13.80100 -16.23000 -37.10000 1.000 46.71509 169 ARG E CA 1
ATOM 1978 C C . ARG B 1 44 ? 12.95800 -17.20500 -36.27700 1.000 44.19401 169 ARG E C 1
ATOM 1979 O O . ARG B 1 44 ? 13.34600 -17.66200 -35.19800 1.000 44.56537 169 ARG E O 1
ATOM 1987 N N . SER B 1 45 ? 11.77900 -17.52200 -36.80200 1.000 38.96465 170 SER E N 1
ATOM 1988 C CA . SER B 1 45 ? 10.88200 -18.50000 -36.21200 1.000 36.62088 170 SER E CA 1
ATOM 1989 C C . SER B 1 45 ? 10.49500 -19.50700 -37.28200 1.000 35.17095 170 SER E C 1
ATOM 1990 O O . SER B 1 45 ? 10.63600 -19.25900 -38.48200 1.000 35.67790 170 SER E O 1
ATOM 1993 N N . MET B 1 46 ? 9.99800 -20.65500 -36.83100 1.000 32.32450 171 MET E N 1
ATOM 1994 C CA . MET B 1 46 ? 9.50700 -21.66100 -37.75600 1.000 31.09794 171 MET E CA 1
ATOM 1995 C C . MET B 1 46 ? 8.27600 -21.18900 -38.52000 1.000 30.19757 171 MET E C 1
ATOM 1996 O O . MET B 1 46 ? 7.89200 -21.83200 -39.50300 1.000 29.11866 171 MET E O 1
ATOM 2001 N N . VAL B 1 47 ? 7.66700 -20.08300 -38.09700 1.000 28.08675 172 VAL E N 1
ATOM 2002 C CA . VAL B 1 47 ? 6.49900 -19.51400 -38.78400 1.000 26.74805 172 VAL E CA 1
ATOM 2003 C C . VAL B 1 47 ? 6.91000 -19.02000 -40.16300 1.000 27.67595 172 VAL E C 1
ATOM 2004 O O . VAL B 1 47 ? 7.88600 -18.25300 -40.28100 1.000 29.32115 172 VAL E O 1
ATOM 2008 N N . PRO B 1 48 ? 6.20700 -19.40000 -41.22800 1.000 25.20582 173 PRO E N 1
ATOM 2009 C CA . PRO B 1 48 ? 6.51700 -18.84800 -42.54900 1.000 26.49122 173 PRO E CA 1
ATOM 2010 C C . PRO B 1 48 ? 6.20500 -17.35900 -42.60000 1.000 27.08691 173 PRO E C 1
ATOM 2011 O O . PRO B 1 48 ? 5.41600 -16.83400 -41.81100 1.000 26.03288 173 PRO E O 1
ATOM 2015 N N . ASP B 1 49 ? 6.84700 -16.67300 -43.54600 1.000 29.20086 174 ASP E N 1
ATOM 2016 C CA . ASP B 1 49 ? 6.77000 -15.22000 -43.63500 1.000 30.20917 174 ASP E CA 1
ATOM 2017 C C . ASP B 1 49 ? 5.61100 -14.72700 -44.49300 1.000 29.28002 174 ASP E C 1
ATOM 2018 O O . ASP B 1 49 ? 5.50300 -13.51800 -44.72400 1.000 29.90073 174 ASP E O 1
ATOM 2023 N N . ASN B 1 50 ? 4.74200 -15.62200 -44.96700 1.000 27.02772 175 ASN E N 1
ATOM 2024 C CA . ASN B 1 50 ? 3.55200 -15.21200 -45.70500 1.000 26.42418 175 ASN E CA 1
ATOM 2025 C C . ASN B 1 50 ? 2.26900 -15.68900 -45.03500 1.000 23.92367 175 ASN E C 1
ATOM 2026 O O . ASN B 1 50 ? 1.22000 -15.75500 -45.68300 1.000 22.93654 175 ASN E O 1
ATOM 2031 N N . SER B 1 51 ? 2.32700 -16.02000 -43.75300 1.000 21.35817 176 SER E N 1
ATOM 2032 C CA . SER B 1 51 ? 1.12800 -16.35200 -43.00400 1.000 19.33865 176 SER E CA 1
ATOM 2033 C C . SER B 1 51 ? 0.48300 -15.08100 -42.46400 1.000 19.41728 176 SER E C 1
ATOM 2034 O O . SER B 1 51 ? 1.14200 -14.05800 -42.26600 1.000 21.20993 176 SER E O 1
ATOM 2037 N N . ILE B 1 52 ? -0.82300 -15.15500 -42.23100 1.000 14.44473 177 ILE E N 1
ATOM 2038 C CA . ILE B 1 52 ? -1.55200 -14.04600 -41.61900 1.000 14.69315 177 ILE E CA 1
ATOM 2039 C C . ILE B 1 52 ? -2.21700 -14.53300 -40.33700 1.000 13.52684 177 ILE E C 1
ATOM 2040 O O . ILE B 1 52 ? -3.38400 -14.95000 -40.35600 1.000 12.24053 177 ILE E O 1
ATOM 2045 N N . PRO B 1 53 ? -1.51000 -14.51200 -39.21300 1.000 13.72216 178 PRO E N 1
ATOM 2046 C CA . PRO B 1 53 ? -2.10200 -14.98000 -37.95300 1.000 12.71396 178 PRO E CA 1
ATOM 2047 C C . PRO B 1 53 ? -2.91800 -13.90800 -37.24900 1.000 12.98360 178 PRO E C 1
ATOM 2048 O O . PRO B 1 53 ? -2.41400 -12.81600 -36.96900 1.000 14.39917 178 PRO E O 1
ATOM 2052 N N . ILE B 1 54 ? -4.17800 -14.21100 -36.95100 1.000 11.73218 179 ILE E N 1
ATOM 2053 C CA . ILE B 1 54 ? -5.03700 -13.33400 -36.16500 1.000 11.92506 179 ILE E CA 1
ATOM 2054 C C . ILE B 1 54 ? -5.45200 -14.09100 -34.91400 1.000 10.89983 179 ILE E C 1
ATOM 2055 O O . ILE B 1 54 ? -6.09100 -15.14700 -35.00500 1.000 9.47842 179 ILE E O 1
ATOM 2060 N N . CYS B 1 55 ? -5.09500 -13.55300 -33.75200 1.000 11.69001 180 CYS E N 1
ATOM 2061 C CA . CYS B 1 55 ? -5.50700 -14.12400 -32.47600 1.000 10.92284 180 CYS E CA 1
ATOM 2062 C C . CYS B 1 55 ? -6.82500 -13.46900 -32.07900 1.000 10.73153 180 CYS E C 1
ATOM 2063 O O . CYS B 1 55 ? -6.84700 -12.30700 -31.66300 1.000 11.94609 180 CYS E O 1
ATOM 2066 N N . SER B 1 56 ? -7.92300 -14.20800 -32.21900 1.000 9.32497 181 SER E N 1
ATOM 2067 C CA . SER B 1 56 ? -9.24800 -13.63500 -32.03200 1.000 9.19091 181 SER E CA 1
ATOM 2068 C C . SER B 1 56 ? -10.23900 -14.75100 -31.73900 1.000 7.59290 181 SER E C 1
ATOM 2069 O O . SER B 1 56 ? -10.10200 -15.85600 -32.26500 1.000 6.53898 181 SER E O 1
ATOM 2072 N N . ASP B 1 57 ? -11.23800 -14.45600 -30.91100 1.000 7.53259 182 ASP E N 1
ATOM 2073 C CA . ASP B 1 57 ? -12.29000 -15.41700 -30.60200 1.000 6.17452 182 ASP E CA 1
ATOM 2074 C C . ASP B 1 57 ? -13.44100 -15.22100 -31.58300 1.000 5.87664 182 ASP E C 1
ATOM 2075 O O . ASP B 1 57 ? -14.06300 -14.15300 -31.61400 1.000 6.84846 182 ASP E O 1
ATOM 2080 N N . VAL B 1 58 ? -13.73600 -16.25800 -32.36900 1.000 4.80838 183 VAL E N 1
ATOM 2081 C CA . VAL B 1 58 ? -14.73300 -16.16800 -33.42700 1.000 4.70653 183 VAL E CA 1
ATOM 2082 C C . VAL B 1 58 ? -16.11100 -15.76400 -32.92400 1.000 5.11024 183 VAL E C 1
ATOM 2083 O O . VAL B 1 58 ? -16.99900 -15.48400 -33.73300 1.000 5.16871 183 VAL E O 1
ATOM 2087 N N . THR B 1 59 ? -16.31400 -15.72000 -31.60900 1.000 5.43894 184 THR E N 1
ATOM 2088 C CA . THR B 1 59 ? -17.58300 -15.30000 -31.03600 1.000 7.09613 184 THR E CA 1
ATOM 2089 C C . THR B 1 59 ? -17.63500 -13.80500 -30.74100 1.000 7.08771 184 THR E C 1
ATOM 2090 O O . THR B 1 59 ? -18.71200 -13.29200 -30.41800 1.000 7.90364 184 THR E O 1
ATOM 2094 N N . LYS B 1 60 ? -16.50200 -13.10400 -30.83700 1.000 7.84978 185 LYS E N 1
ATOM 2095 C CA . LYS B 1 60 ? -16.44200 -11.66100 -30.65300 1.000 9.61325 185 LYS E CA 1
ATOM 2096 C C . LYS B 1 60 ? -15.84100 -10.93400 -31.84900 1.000 10.31716 185 LYS E C 1
ATOM 2097 O O . LYS B 1 60 ? -15.73300 -9.70300 -31.81900 1.000 11.87550 185 LYS E O 1
ATOM 2103 N N . LEU B 1 61 ? -15.45000 -11.65300 -32.89500 1.000 9.33323 186 LEU E N 1
ATOM 2104 C CA . LEU B 1 61 ? -14.79300 -11.03900 -34.03800 1.000 10.05072 186 LEU E CA 1
ATOM 2105 C C . LEU B 1 61 ? -15.79800 -10.30200 -34.91700 1.000 10.76743 186 LEU E C 1
ATOM 2106 O O . LEU B 1 61 ? -16.98200 -10.64300 -34.97000 1.000 10.28017 186 LEU E O 1
ATOM 2111 N N . ASN B 1 62 ? -15.31000 -9.26900 -35.59700 1.000 12.07879 187 ASN E N 1
ATOM 2112 C CA . ASN B 1 62 ? -16.08200 -8.49400 -36.56500 1.000 12.96950 187 ASN E CA 1
ATOM 2113 C C . ASN B 1 62 ? -15.53600 -8.83800 -37.95000 1.000 12.56991 187 ASN E C 1
ATOM 2114 O O . ASN B 1 62 ? -14.54000 -8.26100 -38.39900 1.000 13.47039 187 ASN E O 1
ATOM 2119 N N . PHE B 1 63 ? -16.18600 -9.79200 -38.62100 1.000 11.31030 188 PHE E N 1
ATOM 2120 C CA . PHE B 1 63 ? -15.68700 -10.28400 -39.90100 1.000 10.83334 188 PHE E CA 1
ATOM 2121 C C . PHE B 1 63 ? -15.72700 -9.22900 -40.99800 1.000 12.23875 188 PHE E C 1
ATOM 2122 O O . PHE B 1 63 ? -15.07600 -9.41100 -42.03200 1.000 12.24265 188 PHE E O 1
ATOM 2130 N N . GLN B 1 64 ? -16.47400 -8.14000 -40.80700 1.000 13.59762 189 GLN E N 1
ATOM 2131 C CA . GLN B 1 64 ? -16.42200 -7.04600 -41.76900 1.000 15.26686 189 GLN E CA 1
ATOM 2132 C C . GLN B 1 64 ? -15.00600 -6.50300 -41.89500 1.000 16.23987 189 GLN E C 1
ATOM 2133 O O . GLN B 1 64 ? -14.57000 -6.13600 -42.99100 1.000 17.15337 189 GLN E O 1
ATOM 2139 N N . ALA B 1 65 ? -14.26700 -6.45600 -40.78200 1.000 16.64646 190 ALA E N 1
ATOM 2140 C CA . ALA B 1 65 ? -12.86600 -6.05300 -40.83600 1.000 17.64591 190 ALA E CA 1
ATOM 2141 C C . ALA B 1 65 ? -12.07400 -6.94500 -41.78300 1.000 16.70663 190 ALA E C 1
ATOM 2142 O O . ALA B 1 65 ? -11.26900 -6.45600 -42.58200 1.000 17.68985 190 ALA E O 1
ATOM 2144 N N . LEU B 1 66 ? -12.30000 -8.26000 -41.71400 1.000 14.32547 191 LEU E N 1
ATOM 2145 C CA . LEU B 1 66 ? -11.63400 -9.17900 -42.63100 1.000 13.56712 191 LEU E CA 1
ATOM 2146 C C . LEU B 1 66 ? -12.21500 -9.06400 -44.03100 1.000 13.76655 191 LEU E C 1
ATOM 2147 O O . LEU B 1 66 ? -11.47400 -8.97900 -45.01700 1.000 14.34921 191 LEU E O 1
ATOM 2152 N N . ILE B 1 67 ? -13.54700 -9.07500 -44.13500 1.000 14.41238 192 ILE E N 1
ATOM 2153 C CA . ILE B 1 67 ? -14.20300 -8.98400 -45.43800 1.000 14.72395 192 ILE E CA 1
ATOM 2154 C C . ILE B 1 67 ? -13.68100 -7.78400 -46.21000 1.000 16.71913 192 ILE E C 1
ATOM 2155 O O . ILE B 1 67 ? -13.32100 -7.88500 -47.39000 1.000 17.07745 192 ILE E O 1
ATOM 2160 N N . ASP B 1 68 ? -13.62400 -6.63100 -45.54700 1.000 16.98801 193 ASP E N 1
ATOM 2161 C CA . ASP B 1 68 ? -13.09000 -5.43800 -46.18600 1.000 18.91499 193 ASP E CA 1
ATOM 2162 C C . ASP B 1 68 ? -11.60600 -5.60600 -46.47900 1.000 19.17108 193 ASP E C 1
ATOM 2163 O O . ASP B 1 68 ? -11.16300 -5.44700 -47.62200 1.000 20.08314 193 ASP E O 1
ATOM 2168 N N . ALA B 1 69 ? -10.82000 -5.95300 -45.45300 1.000 18.75173 194 ALA E N 1
ATOM 2169 C CA . ALA B 1 69 ? -9.37300 -6.01100 -45.62600 1.000 19.77690 194 ALA E CA 1
ATOM 2170 C C . ALA B 1 69 ? -8.96800 -7.04000 -46.67000 1.000 18.45575 194 ALA E C 1
ATOM 2171 O O . ALA B 1 69 ? -7.89100 -6.92700 -47.26500 1.000 19.76692 194 ALA E O 1
ATOM 2173 N N . GLN B 1 70 ? -9.80500 -8.05100 -46.90100 1.000 18.61534 195 GLN E N 1
ATOM 2174 C CA . GLN B 1 70 ? -9.53300 -8.99000 -47.98100 1.000 18.11280 195 GLN E CA 1
ATOM 2175 C C . GLN B 1 70 ? -9.80600 -8.34100 -49.33100 1.000 19.53664 195 GLN E C 1
ATOM 2176 O O . GLN B 1 70 ? -9.00000 -8.44900 -50.26200 1.000 20.39622 195 GLN E O 1
ATOM 2182 N N . MET B 1 71 ? -10.94000 -7.64900 -49.45100 1.000 19.33553 196 MET E N 1
ATOM 2183 C CA . MET B 1 71 ? -11.31700 -7.05300 -50.72400 1.000 20.43416 196 MET E CA 1
ATOM 2184 C C . MET B 1 71 ? -10.45200 -5.85200 -51.08900 1.000 22.65402 196 MET E C 1
ATOM 2185 O O . MET B 1 71 ? -10.31400 -5.54700 -52.27900 1.000 23.63528 196 MET E O 1
ATOM 2190 N N . ARG B 1 72 ? -9.85800 -5.17600 -50.10100 1.000 25.12351 197 ARG E N 1
ATOM 2191 C CA . ARG B 1 72 ? -9.05000 -3.99500 -50.39300 1.000 26.88447 197 ARG E CA 1
ATOM 2192 C C . ARG B 1 72 ? -7.70800 -4.37800 -51.00600 1.000 27.32354 197 ARG E C 1
ATOM 2193 O O . ARG B 1 72 ? -7.32400 -3.85200 -52.05700 1.000 29.42115 197 ARG E O 1
ATOM 2201 N N . HIS B 1 73 ? -6.98100 -5.29700 -50.37000 1.000 23.77592 198 HIS E N 1
ATOM 2202 C CA . HIS B 1 73 ? -5.64000 -5.66600 -50.81200 1.000 24.34152 198 HIS E CA 1
ATOM 2203 C C . HIS B 1 73 ? -5.62700 -6.79300 -51.83900 1.000 23.01891 198 HIS E C 1
ATOM 2204 O O . HIS B 1 73 ? -4.55100 -7.13900 -52.33900 1.000 24.01052 198 HIS E O 1
ATOM 2211 N N . ALA B 1 74 ? -6.78500 -7.36800 -52.16200 1.000 22.96380 199 ALA E N 1
ATOM 2212 C CA . ALA B 1 74 ? -6.89500 -8.41300 -53.17100 1.000 21.30707 199 ALA E CA 1
ATOM 2213 C C . ALA B 1 74 ? -8.29700 -8.37500 -53.76300 1.000 20.88913 199 ALA E C 1
ATOM 2214 O O . ALA B 1 74 ? -9.27200 -8.10700 -53.05700 1.000 21.34902 199 ALA E O 1
ATOM 2216 N N . GLY B 1 75 ? -8.38600 -8.64100 -55.06100 1.000 25.01560 200 GLY E N 1
ATOM 2217 C CA . GLY B 1 75 ? -9.62500 -8.46200 -55.78900 1.000 25.77042 200 GLY E CA 1
ATOM 2218 C C . GLY B 1 75 ? -10.52000 -9.68200 -55.81600 1.000 23.65652 200 GLY E C 1
ATOM 2219 O O . GLY B 1 75 ? -11.39100 -9.80000 -56.68200 1.000 22.97920 200 GLY E O 1
ATOM 2220 N N . LYS B 1 76 ? -10.32400 -10.59200 -54.87000 1.000 23.76131 201 LYS E N 1
ATOM 2221 C CA . LYS B 1 76 ? -11.12300 -11.80200 -54.76200 1.000 22.45056 201 LYS E CA 1
ATOM 2222 C C . LYS B 1 76 ? -11.69000 -11.92700 -53.35600 1.000 20.51628 201 LYS E C 1
ATOM 2223 O O . LYS B 1 76 ? -11.37900 -11.14100 -52.45800 1.000 21.09321 201 LYS E O 1
ATOM 2229 N N . MET B 1 77 ? -12.54900 -12.92100 -53.18300 1.000 15.21643 202 MET E N 1
ATOM 2230 C CA . MET B 1 77 ? -12.82200 -13.48000 -51.87600 1.000 11.88871 202 MET E CA 1
ATOM 2231 C C . MET B 1 77 ? -12.01800 -14.76700 -51.74100 1.000 10.85697 202 MET E C 1
ATOM 2232 O O . MET B 1 77 ? -11.27800 -15.16100 -52.64600 1.000 13.27112 202 MET E O 1
ATOM 2237 N N . PHE B 1 78 ? -12.16000 -15.42900 -50.59800 1.000 8.84872 203 PHE E N 1
ATOM 2238 C CA . PHE B 1 78 ? -11.35900 -16.61300 -50.32600 1.000 8.02018 203 PHE E CA 1
ATOM 2239 C C . PHE B 1 78 ? -11.71900 -17.74900 -51.27600 1.000 7.23680 203 PHE E C 1
ATOM 2240 O O . PHE B 1 78 ? -12.86100 -17.88100 -51.72300 1.000 6.77211 203 PHE E O 1
ATOM 2248 N N . ASP B 1 79 ? -10.71800 -18.56600 -51.59500 1.000 7.67052 204 ASP E N 1
ATOM 2249 C CA . ASP B 1 79 ? -10.90500 -19.71200 -52.47500 1.000 7.07272 204 ASP E CA 1
ATOM 2250 C C . ASP B 1 79 ? -11.03500 -21.02600 -51.72300 1.000 5.73015 204 ASP E C 1
ATOM 2251 O O . ASP B 1 79 ? -11.74500 -21.92600 -52.18300 1.000 5.71950 204 ASP E O 1
ATOM 2256 N N . VAL B 1 80 ? -10.36000 -21.15600 -50.58300 1.000 5.23158 205 VAL E N 1
ATOM 2257 C CA . VAL B 1 80 ? -10.33200 -22.39200 -49.81200 1.000 5.20582 205 VAL E CA 1
ATOM 2258 C C . VAL B 1 80 ? -10.43000 -22.02400 -48.34000 1.000 4.83789 205 VAL E C 1
ATOM 2259 O O . VAL B 1 80 ? -9.62100 -21.23400 -47.84100 1.000 4.88355 205 VAL E O 1
ATOM 2263 N N . ILE B 1 81 ? -11.40500 -22.59800 -47.64100 1.000 4.53472 206 ILE E N 1
ATOM 2264 C CA . ILE B 1 81 ? -11.60400 -22.34600 -46.21900 1.000 4.23258 206 ILE E CA 1
ATOM 2265 C C . ILE B 1 81 ? -11.47800 -23.66200 -45.46500 1.000 4.32711 206 ILE E C 1
ATOM 2266 O O . ILE B 1 81 ? -12.19800 -24.62500 -45.75700 1.000 5.24574 206 ILE E O 1
ATOM 2271 N N . MET B 1 82 ? -10.57300 -23.69700 -44.49200 1.000 4.39285 207 MET E N 1
ATOM 2272 C CA . MET B 1 82 ? -10.40000 -24.84000 -43.60800 1.000 4.51079 207 MET E CA 1
ATOM 2273 C C . MET B 1 82 ? -11.00600 -24.54200 -42.24300 1.000 4.17143 207 MET E C 1
ATOM 2274 O O . MET B 1 82 ? -10.83900 -23.44400 -41.70400 1.000 3.96178 207 MET E O 1
ATOM 2279 N N . MET B 1 83 ? -11.71000 -25.52300 -41.68900 1.000 4.17917 208 MET E N 1
ATOM 2280 C CA . MET B 1 83 ? -12.19300 -25.48100 -40.31300 1.000 4.80154 208 MET E CA 1
ATOM 2281 C C . MET B 1 83 ? -11.64400 -26.67100 -39.53600 1.000 4.27377 208 MET E C 1
ATOM 2282 O O . MET B 1 83 ? -10.93000 -27.52000 -40.07200 1.000 4.62051 208 MET E O 1
ATOM 2287 N N . ASP B 1 84 ? -11.99900 -26.71700 -38.25600 1.000 4.18029 209 ASP E N 1
ATOM 2288 C CA . ASP B 1 84 ? -11.61100 -27.75700 -37.31300 1.000 5.32378 209 ASP E CA 1
ATOM 2289 C C . ASP B 1 84 ? -12.29000 -27.46600 -35.98100 1.000 5.14153 209 ASP E C 1
ATOM 2290 O O . ASP B 1 84 ? -11.61300 -27.36700 -34.95200 1.000 4.31656 209 ASP E O 1
ATOM 2295 N N . PRO B 1 85 ? -13.61300 -27.34400 -35.95200 1.000 4.17868 210 PRO E N 1
ATOM 2296 C CA . PRO B 1 85 ? -14.27500 -26.69900 -34.81700 1.000 4.07253 210 PRO E CA 1
ATOM 2297 C C . PRO B 1 85 ? -14.13200 -27.51900 -33.55000 1.000 4.31325 210 PRO E C 1
ATOM 2298 O O . PRO B 1 85 ? -14.17500 -28.75800 -33.58600 1.000 5.50864 210 PRO E O 1
ATOM 2302 N N . PRO B 1 86 ? -13.94900 -26.86500 -32.41300 1.000 5.12053 211 PRO E N 1
ATOM 2303 C CA . PRO B 1 86 ? -13.90100 -27.56500 -31.11300 1.000 4.52546 211 PRO E CA 1
ATOM 2304 C C . PRO B 1 86 ? -15.30000 -27.89800 -30.59600 1.000 4.71808 211 PRO E C 1
ATOM 2305 O O . PRO B 1 86 ? -15.88900 -27.20200 -29.77200 1.000 4.74905 211 PRO E O 1
ATOM 2309 N N . TRP B 1 87 ? -15.85000 -29.00200 -31.10000 1.000 4.92189 212 TRP E N 1
ATOM 2310 C CA . TRP B 1 87 ? -17.21500 -29.39000 -30.76600 1.000 5.14736 212 TRP E CA 1
ATOM 2311 C C . TRP B 1 87 ? -17.34500 -29.65700 -29.27200 1.000 5.45846 212 TRP E C 1
ATOM 2312 O O . TRP B 1 87 ? -16.42200 -30.17700 -28.63900 1.000 5.60173 212 TRP E O 1
ATOM 2323 N N . GLN B 1 88 ? -18.49400 -29.30000 -28.70000 1.000 5.65538 213 GLN E N 1
ATOM 2324 C CA . GLN B 1 88 ? -18.72000 -29.56900 -27.28400 1.000 6.42934 213 GLN E CA 1
ATOM 2325 C C . GLN B 1 88 ? -19.20700 -31.00600 -27.12700 1.000 7.49355 213 GLN E C 1
ATOM 2326 O O . GLN B 1 88 ? -20.18200 -31.42000 -27.76600 1.000 7.25429 213 GLN E O 1
ATOM 2332 N N . LEU B 1 89 ? -18.49500 -31.77700 -26.31000 1.000 12.39410 214 LEU E N 1
ATOM 2333 C CA . LEU B 1 89 ? -18.71500 -33.21400 -26.20400 1.000 12.21058 214 LEU E CA 1
ATOM 2334 C C . LEU B 1 89 ? -18.80800 -33.67900 -24.75500 1.000 13.40930 214 LEU E C 1
ATOM 2335 O O . LEU B 1 89 ? -19.61500 -34.54700 -24.42400 1.000 14.88939 214 LEU E O 1
ATOM 2340 N N . ASP B 1 103 ? -12.11200 -26.05900 -27.23700 1.000 5.74239 228 ASP E N 1
ATOM 2341 C CA . ASP B 1 103 ? -12.51600 -25.52600 -25.94600 1.000 5.99066 228 ASP E CA 1
ATOM 2342 C C . ASP B 1 103 ? -14.04400 -25.44900 -25.86500 1.000 5.89965 228 ASP E C 1
ATOM 2343 O O . ASP B 1 103 ? -14.60800 -24.49800 -25.32400 1.000 6.17837 228 ASP E O 1
ATOM 2348 N N . SER B 1 104 ? -14.70200 -26.46800 -26.42200 1.000 5.11665 229 SER E N 1
ATOM 2349 C CA . SER B 1 104 ? -16.14800 -26.66100 -26.32100 1.000 5.34641 229 SER E CA 1
ATOM 2350 C C . SER B 1 104 ? -16.90600 -25.42300 -26.81200 1.000 5.20517 229 SER E C 1
ATOM 2351 O O . SER B 1 104 ? -17.51200 -24.67800 -26.04100 1.000 5.43423 229 SER E O 1
ATOM 2354 N N . LEU B 1 105 ? -16.85100 -25.21900 -28.12300 1.000 4.88990 230 LEU E N 1
ATOM 2355 C CA . LEU B 1 105 ? -17.62300 -24.14900 -28.73900 1.000 4.78186 230 LEU E CA 1
ATOM 2356 C C . LEU B 1 105 ? -19.02500 -24.66100 -29.03500 1.000 5.92529 230 LEU E C 1
ATOM 2357 O O . LEU B 1 105 ? -19.18800 -25.65900 -29.74600 1.000 4.89768 230 LEU E O 1
ATOM 2362 N N . SER B 1 106 ? -20.03100 -23.97400 -28.48900 1.000 5.17622 231 SER E N 1
ATOM 2363 C CA . SER B 1 106 ? -21.41300 -24.42400 -28.60500 1.000 5.39309 231 SER E CA 1
ATOM 2364 C C . SER B 1 106 ? -21.78000 -24.66100 -30.06500 1.000 5.11052 231 SER E C 1
ATOM 2365 O O . SER B 1 106 ? -21.19800 -24.07000 -30.97700 1.000 4.77977 231 SER E O 1
ATOM 2368 N N . ASP B 1 107 ? -22.76400 -25.53900 -30.27600 1.000 23.16425 232 ASP E N 1
ATOM 2369 C CA . ASP B 1 107 ? -22.98100 -26.11300 -31.59700 1.000 23.03104 232 ASP E CA 1
ATOM 2370 C C . ASP B 1 107 ? -23.48100 -25.07100 -32.59200 1.000 23.44166 232 ASP E C 1
ATOM 2371 O O . ASP B 1 107 ? -23.09200 -25.09200 -33.76400 1.000 23.19631 232 ASP E O 1
ATOM 2376 N N . GLU B 1 108 ? -24.33900 -24.15000 -32.15100 1.000 24.15299 233 GLU E N 1
ATOM 2377 C CA . GLU B 1 108 ? -24.82100 -23.12700 -33.07300 1.000 24.62632 233 GLU E CA 1
ATOM 2378 C C . GLU B 1 108 ? -23.88000 -21.93400 -33.16400 1.000 24.38922 233 GLU E C 1
ATOM 2379 O O . GLU B 1 108 ? -23.91500 -21.20800 -34.16400 1.000 24.57709 233 GLU E O 1
ATOM 2385 N N . LYS B 1 109 ? -23.04400 -21.71000 -32.14300 1.000 24.07603 234 LYS E N 1
ATOM 2386 C CA . LYS B 1 109 ? -22.01700 -20.67400 -32.23600 1.000 23.86264 234 LYS E CA 1
ATOM 2387 C C . LYS B 1 109 ? -21.16500 -20.86600 -33.48000 1.000 23.26057 234 LYS E C 1
ATOM 2388 O O . LYS B 1 109 ? -20.76500 -19.89500 -34.13100 1.000 23.35111 234 LYS E O 1
ATOM 2394 N N . ILE B 1 110 ? -20.88800 -22.12100 -33.82700 1.000 22.73303 235 ILE E N 1
ATOM 2395 C CA . ILE B 1 110 ? -20.14500 -22.41600 -35.04300 1.000 22.28915 235 ILE E CA 1
ATOM 2396 C C . ILE B 1 110 ? -20.99700 -22.11500 -36.27100 1.000 22.81903 235 ILE E C 1
ATOM 2397 O O . ILE B 1 110 ? -20.50900 -21.55700 -37.26000 1.000 22.80174 235 ILE E O 1
ATOM 2402 N N . GLN B 1 111 ? -22.28300 -22.48300 -36.22500 1.000 24.11846 236 GLN E N 1
ATOM 2403 C CA . GLN B 1 111 ? -23.22400 -22.11500 -37.28100 1.000 24.81411 236 GLN E CA 1
ATOM 2404 C C . GLN B 1 111 ? -23.26400 -20.61000 -37.50700 1.000 25.23340 236 GLN E C 1
ATOM 2405 O O . GLN B 1 111 ? -23.31700 -20.14700 -38.65300 1.000 25.53277 236 GLN E O 1
ATOM 2411 N N . ASN B 1 112 ? -23.22700 -19.83000 -36.42400 1.000 24.63180 237 ASN E N 1
ATOM 2412 C CA . ASN B 1 112 ? -23.51100 -18.40100 -36.50400 1.000 25.26909 237 ASN E CA 1
ATOM 2413 C C . ASN B 1 112 ? -22.45100 -17.61400 -37.25400 1.000 25.01027 237 ASN E C 1
ATOM 2414 O O . ASN B 1 112 ? -22.74700 -16.51500 -37.73900 1.000 25.61859 237 ASN E O 1
ATOM 2419 N N . MET B 1 113 ? -21.23300 -18.13300 -37.34100 1.000 24.53977 238 MET E N 1
ATOM 2420 C CA . MET B 1 113 ? -20.16000 -17.47700 -38.06500 1.000 24.31887 238 MET E CA 1
ATOM 2421 C C . MET B 1 113 ? -20.59400 -17.20300 -39.50600 1.000 24.77569 238 MET E C 1
ATOM 2422 O O . MET B 1 113 ? -20.98100 -18.14100 -40.21900 1.000 24.75464 238 MET E O 1
ATOM 2427 N N . PRO B 1 114 ? -20.56200 -15.95600 -39.95900 1.000 25.14643 239 PRO E N 1
ATOM 2428 C CA . PRO B 1 114 ? -21.16900 -15.58900 -41.25800 1.000 25.79228 239 PRO E CA 1
ATOM 2429 C C . PRO B 1 114 ? -20.32700 -16.04500 -42.44300 1.000 25.47502 239 PRO E C 1
ATOM 2430 O O . PRO B 1 114 ? -19.72000 -15.25900 -43.18100 1.000 25.67613 239 PRO E O 1
ATOM 2434 N N . ILE B 1 115 ? -20.31000 -17.36200 -42.65000 1.000 24.88639 240 ILE E N 1
ATOM 2435 C CA . ILE B 1 115 ? -19.43300 -17.93900 -43.66100 1.000 24.60327 240 ILE E CA 1
ATOM 2436 C C . ILE B 1 115 ? -19.89200 -17.56800 -45.06600 1.000 25.39464 240 ILE E C 1
ATOM 2437 O O . ILE B 1 115 ? -19.07700 -17.51500 -45.99600 1.000 25.40536 240 ILE E O 1
ATOM 2442 N N . GLN B 1 116 ? -21.18900 -17.29700 -45.25100 1.000 26.29826 241 GLN E N 1
ATOM 2443 C CA . GLN B 1 116 ? -21.69900 -17.00900 -46.59000 1.000 27.29264 241 GLN E CA 1
ATOM 2444 C C . GLN B 1 116 ? -20.96400 -15.83000 -47.21300 1.000 27.65536 241 GLN E C 1
ATOM 2445 O O . GLN B 1 116 ? -20.49100 -15.90500 -48.35300 1.000 28.09661 241 GLN E O 1
ATOM 2451 N N . SER B 1 117 ? -20.85100 -14.73100 -46.46500 1.000 27.28293 242 SER E N 1
ATOM 2452 C CA . SER B 1 117 ? -20.22200 -13.52500 -46.98800 1.000 27.63871 242 SER E CA 1
ATOM 2453 C C . SER B 1 117 ? -18.72000 -13.70000 -47.18400 1.000 26.98965 242 SER E C 1
ATOM 2454 O O . SER B 1 117 ? -18.13600 -13.05800 -48.06500 1.000 27.37287 242 SER E O 1
ATOM 2457 N N . LEU B 1 118 ? -18.08200 -14.56500 -46.38700 1.000 27.28037 243 LEU E N 1
ATOM 2458 C CA . LEU B 1 118 ? -16.64300 -14.77800 -46.50100 1.000 26.71048 243 LEU E CA 1
ATOM 2459 C C . LEU B 1 118 ? -16.23300 -15.40500 -47.82800 1.000 27.00611 243 LEU E C 1
ATOM 2460 O O . LEU B 1 118 ? -15.09700 -15.19600 -48.26500 1.000 26.85032 243 LEU E O 1
ATOM 2465 N N . GLN B 1 119 ? -17.11200 -16.16800 -48.47800 1.000 28.59272 244 GLN E N 1
ATOM 2466 C CA . GLN B 1 119 ? -16.74200 -16.83600 -49.72000 1.000 29.07020 244 GLN E CA 1
ATOM 2467 C C . GLN B 1 119 ? -17.89200 -16.82500 -50.71300 1.000 30.52125 244 GLN E C 1
ATOM 2468 O O . GLN B 1 119 ? -19.01500 -17.21000 -50.37300 1.000 30.49542 244 GLN E O 1
ATOM 2474 N N . GLN B 1 120 ? -17.59600 -16.41200 -51.94700 1.000 31.78095 245 GLN E N 1
ATOM 2475 C CA . GLN B 1 120 ? -18.57600 -16.42100 -53.02200 1.000 32.78190 245 GLN E CA 1
ATOM 2476 C C . GLN B 1 120 ? -18.30000 -17.46800 -54.08500 1.000 33.18098 245 GLN E C 1
ATOM 2477 O O . GLN B 1 120 ? -19.20900 -17.81100 -54.84500 1.000 34.15836 245 GLN E O 1
ATOM 2483 N N . ASP B 1 121 ? -17.08700 -17.99500 -54.13800 1.000 34.56405 246 ASP E N 1
ATOM 2484 C CA . ASP B 1 121 ? -16.66100 -18.80100 -55.27500 1.000 35.36696 246 ASP E CA 1
ATOM 2485 C C . ASP B 1 121 ? -15.49800 -19.68200 -54.80900 1.000 34.51152 246 ASP E C 1
ATOM 2486 O O . ASP B 1 121 ? -14.33400 -19.28900 -54.90800 1.000 33.95029 246 ASP E O 1
ATOM 2491 N N . GLY B 1 122 ? -15.82600 -20.87700 -54.32300 1.000 32.88262 247 GLY E N 1
ATOM 2492 C CA . GLY B 1 122 ? -14.77200 -21.81700 -53.97400 1.000 31.33455 247 GLY E CA 1
ATOM 2493 C C . GLY B 1 122 ? -15.29300 -23.04000 -53.24700 1.000 30.67593 247 GLY E C 1
ATOM 2494 O O . GLY B 1 122 ? -16.43900 -23.45600 -53.43800 1.000 30.94112 247 GLY E O 1
ATOM 2495 N N . PHE B 1 123 ? -14.42500 -23.61200 -52.41900 1.000 29.42487 248 PHE E N 1
ATOM 2496 C CA . PHE B 1 123 ? -14.69900 -24.78500 -51.60300 1.000 28.57440 248 PHE E CA 1
ATOM 2497 C C . PHE B 1 123 ? -14.54100 -24.44200 -50.12800 1.000 27.33548 248 PHE E C 1
ATOM 2498 O O . PHE B 1 123 ? -14.01300 -23.39100 -49.75800 1.000 27.02399 248 PHE E O 1
ATOM 2506 N N . ILE B 1 124 ? -14.97200 -25.38100 -49.28800 1.000 24.65569 249 ILE E N 1
ATOM 2507 C CA . ILE B 1 124 ? -14.86300 -25.28300 -47.83800 1.000 23.73983 249 ILE E CA 1
ATOM 2508 C C . ILE B 1 124 ? -14.39200 -26.62700 -47.30100 1.000 23.34275 249 ILE E C 1
ATOM 2509 O O . ILE B 1 124 ? -14.97000 -27.66600 -47.63200 1.000 23.77216 249 ILE E O 1
ATOM 2514 N N . PHE B 1 125 ? -13.33600 -26.61100 -46.49200 1.000 22.62496 250 PHE E N 1
ATOM 2515 C CA . PHE B 1 125 ? -12.88100 -27.78400 -45.75500 1.000 22.19490 250 PHE E CA 1
ATOM 2516 C C . PHE B 1 125 ? -13.26100 -27.62700 -44.28900 1.000 21.52323 250 PHE E C 1
ATOM 2517 O O . PHE B 1 125 ? -13.00400 -26.57800 -43.69000 1.000 21.16200 250 PHE E O 1
ATOM 2525 N N . VAL B 1 126 ? -13.86900 -28.66500 -43.71600 1.000 21.46853 251 VAL E N 1
ATOM 2526 C CA . VAL B 1 126 ? -14.20500 -28.69000 -42.29600 1.000 20.93645 251 VAL E CA 1
ATOM 2527 C C . VAL B 1 126 ? -14.06700 -30.12000 -41.79100 1.000 20.81338 251 VAL E C 1
ATOM 2528 O O . VAL B 1 126 ? -14.62500 -31.05200 -42.38000 1.000 21.33717 251 VAL E O 1
ATOM 2532 N N . TRP B 1 127 ? -13.30400 -30.29300 -40.71300 1.000 20.22082 252 TRP E N 1
ATOM 2533 C CA . TRP B 1 127 ? -13.07800 -31.59400 -40.09900 1.000 20.09867 252 TRP E CA 1
ATOM 2534 C C . TRP B 1 127 ? -14.20800 -31.90300 -39.12700 1.000 20.08797 252 TRP E C 1
ATOM 2535 O O . TRP B 1 127 ? -14.61500 -31.04600 -38.33900 1.000 19.86936 252 TRP E O 1
ATOM 2546 N N . ALA B 1 128 ? -14.71300 -33.13300 -39.18200 1.000 20.44230 253 ALA E N 1
ATOM 2547 C CA . ALA B 1 128 ? -15.88300 -33.52800 -38.40400 1.000 20.61729 253 ALA E CA 1
ATOM 2548 C C . ALA B 1 128 ? -15.57900 -34.80900 -37.64300 1.000 20.54013 253 ALA E C 1
ATOM 2549 O O . ALA B 1 128 ? -15.41500 -35.87100 -38.25300 1.000 20.95204 253 ALA E O 1
ATOM 2551 N N . ILE B 1 129 ? -15.51200 -34.71700 -36.31300 1.000 20.12962 254 ILE E N 1
ATOM 2552 C CA . ILE B 1 129 ? -15.47000 -35.93600 -35.52100 1.000 20.18461 254 ILE E CA 1
ATOM 2553 C C . ILE B 1 129 ? -16.77100 -36.70900 -35.73400 1.000 22.85133 254 ILE E C 1
ATOM 2554 O O . ILE B 1 129 ? -17.80500 -36.15100 -36.12100 1.000 23.19845 254 ILE E O 1
ATOM 2559 N N . ASN B 1 130 ? -16.70800 -38.01900 -35.47900 1.000 23.37560 255 ASN E N 1
ATOM 2560 C CA . ASN B 1 130 ? -17.80300 -38.90600 -35.86400 1.000 24.17962 255 ASN E CA 1
ATOM 2561 C C . ASN B 1 130 ? -19.11900 -38.47900 -35.23000 1.000 24.43135 255 ASN E C 1
ATOM 2562 O O . ASN B 1 130 ? -20.17800 -38.55900 -35.86500 1.000 25.07566 255 ASN E O 1
ATOM 2567 N N . ALA B 1 131 ? -19.07400 -38.00800 -33.98200 1.000 23.68653 256 ALA E N 1
ATOM 2568 C CA . ALA B 1 131 ? -20.30100 -37.64500 -33.28300 1.000 24.50037 256 ALA E CA 1
ATOM 2569 C C . ALA B 1 131 ? -20.96200 -36.40400 -33.86800 1.000 24.10475 256 ALA E C 1
ATOM 2570 O O . ALA B 1 131 ? -22.13700 -36.15300 -33.58100 1.000 24.64879 256 ALA E O 1
ATOM 2572 N N . LYS B 1 132 ? -20.24100 -35.63000 -34.67900 1.000 21.83863 257 LYS E N 1
ATOM 2573 C CA . LYS B 1 132 ? -20.78300 -34.43100 -35.30400 1.000 22.00528 257 LYS E CA 1
ATOM 2574 C C . LYS B 1 132 ? -20.85300 -34.55200 -36.82000 1.000 22.40296 257 LYS E C 1
ATOM 2575 O O . LYS B 1 132 ? -21.07700 -33.54700 -37.50500 1.000 22.51906 257 LYS E O 1
ATOM 2581 N N . TYR B 1 133 ? -20.67000 -35.76300 -37.35600 1.000 22.72104 258 TYR E N 1
ATOM 2582 C CA . TYR B 1 133 ? -20.59800 -35.94400 -38.80200 1.000 23.20190 258 TYR E CA 1
ATOM 2583 C C . TYR B 1 133 ? -21.88200 -35.48600 -39.48200 1.000 23.96141 258 TYR E C 1
ATOM 2584 O O . TYR B 1 133 ? -21.84700 -34.70600 -40.44200 1.000 24.11662 258 TYR E O 1
ATOM 2593 N N . ARG B 1 134 ? -23.03000 -35.97000 -39.00100 1.000 24.52129 259 ARG E N 1
ATOM 2594 C CA . ARG B 1 134 ? -24.30300 -35.58900 -39.60500 1.000 25.35794 259 ARG E CA 1
ATOM 2595 C C . ARG B 1 134 ? -24.55500 -34.09500 -39.46500 1.000 25.11854 259 ARG E C 1
ATOM 2596 O O . ARG B 1 134 ? -25.03700 -33.45000 -40.40300 1.000 25.61557 259 ARG E O 1
ATOM 2604 N N . VAL B 1 135 ? -24.22900 -33.52500 -38.30300 1.000 24.45390 260 VAL E N 1
ATOM 2605 C CA . VAL B 1 135 ? -24.50000 -32.11000 -38.07800 1.000 24.35602 260 VAL E CA 1
ATOM 2606 C C . VAL B 1 135 ? -23.60700 -31.24000 -38.95500 1.000 23.98660 260 VAL E C 1
ATOM 2607 O O . VAL B 1 135 ? -23.99500 -30.13000 -39.34200 1.000 24.23726 260 VAL E O 1
ATOM 2611 N N . THR B 1 136 ? -22.40800 -31.72200 -39.29500 1.000 23.47456 261 THR E N 1
ATOM 2612 C CA . THR B 1 136 ? -21.52200 -30.94100 -40.15400 1.000 23.20359 261 THR E CA 1
ATOM 2613 C C . THR B 1 136 ? -22.06600 -30.84400 -41.57500 1.000 23.98814 261 THR E C 1
ATOM 2614 O O . THR B 1 136 ? -21.88000 -29.81900 -42.24200 1.000 24.04994 261 THR E O 1
ATOM 2618 N N . ILE B 1 137 ? -22.74300 -31.89200 -42.05100 1.000 24.68115 262 ILE E N 1
ATOM 2619 C CA . ILE B 1 137 ? -23.44300 -31.80200 -43.32700 1.000 25.60760 262 ILE E CA 1
ATOM 2620 C C . ILE B 1 137 ? -24.60600 -30.82800 -43.21700 1.000 26.07960 262 ILE E C 1
ATOM 2621 O O . ILE B 1 137 ? -24.89600 -30.07000 -44.15100 1.000 26.58232 262 ILE E O 1
ATOM 2626 N N . LYS B 1 138 ? -25.28700 -30.83000 -42.07000 1.000 26.00959 263 LYS E N 1
ATOM 2627 C CA . LYS B 1 138 ? -26.34900 -29.86200 -41.83400 1.000 26.49299 263 LYS E CA 1
ATOM 2628 C C . LYS B 1 138 ? -25.83200 -28.43400 -41.95300 1.000 26.12861 263 LYS E C 1
ATOM 2629 O O . LYS B 1 138 ? -26.55100 -27.55200 -42.43300 1.000 26.74852 263 LYS E O 1
ATOM 2635 N N . MET B 1 139 ? -24.57500 -28.19700 -41.57100 1.000 25.21338 264 MET E N 1
ATOM 2636 C CA . MET B 1 139 ? -24.04500 -26.83700 -41.50900 1.000 24.88171 264 MET E CA 1
ATOM 2637 C C . MET B 1 139 ? -23.69300 -26.28900 -42.88700 1.000 25.94904 264 MET E C 1
ATOM 2638 O O . MET B 1 139 ? -24.21700 -25.25100 -43.30700 1.000 25.68797 264 MET E O 1
ATOM 2643 N N . ILE B 1 140 ? -22.78600 -26.96600 -43.59800 1.000 24.95021 265 ILE E N 1
ATOM 2644 C CA . ILE B 1 140 ? -22.28300 -26.44000 -44.86100 1.000 25.22968 265 ILE E CA 1
ATOM 2645 C C . ILE B 1 140 ? -23.38600 -26.31100 -45.89600 1.000 26.31642 265 ILE E C 1
ATOM 2646 O O . ILE B 1 140 ? -23.25500 -25.53000 -46.84200 1.000 26.72014 265 ILE E O 1
ATOM 2651 N N . GLU B 1 141 ? -24.47800 -27.06100 -45.74200 1.000 26.87881 266 GLU E N 1
ATOM 2652 C CA . GLU B 1 141 ? -25.63300 -26.86100 -46.60900 1.000 28.15974 266 GLU E CA 1
ATOM 2653 C C . GLU B 1 141 ? -26.40900 -25.60600 -46.22200 1.000 28.80973 266 GLU E C 1
ATOM 2654 O O . GLU B 1 141 ? -27.09800 -25.01900 -47.06600 1.000 29.69953 266 GLU E O 1
ATOM 2660 N N . ASN B 1 142 ? -26.31200 -25.17800 -44.95600 1.000 27.65334 267 ASN E N 1
ATOM 2661 C CA . ASN B 1 142 ? -26.98000 -23.94800 -44.53900 1.000 27.99317 267 ASN E CA 1
ATOM 2662 C C . ASN B 1 142 ? -26.23600 -22.71300 -45.03800 1.000 27.84201 267 ASN E C 1
ATOM 2663 O O . ASN B 1 142 ? -26.86400 -21.70800 -45.38700 1.000 28.53119 267 ASN E O 1
ATOM 2668 N N . TRP B 1 143 ? -24.90400 -22.76700 -45.08300 1.000 27.02441 268 TRP E N 1
ATOM 2669 C CA . TRP B 1 143 ? -24.10200 -21.64900 -45.57100 1.000 26.90403 268 TRP E CA 1
ATOM 2670 C C . TRP B 1 143 ? -24.10000 -21.53300 -47.09000 1.000 27.60812 268 TRP E C 1
ATOM 2671 O O . TRP B 1 143 ? -23.54200 -20.56600 -47.62400 1.000 27.69324 268 TRP E O 1
ATOM 2682 N N . GLY B 1 144 ? -24.69900 -22.48600 -47.79200 1.000 28.97967 269 GLY E N 1
ATOM 2683 C CA . GLY B 1 144 ? -24.82700 -22.41000 -49.22700 1.000 30.09230 269 GLY E CA 1
ATOM 2684 C C . GLY B 1 144 ? -23.86400 -23.26500 -50.01100 1.000 29.91733 269 GLY E C 1
ATOM 2685 O O . GLY B 1 144 ? -23.59300 -22.94900 -51.17500 1.000 30.58145 269 GLY E O 1
ATOM 2686 N N . TYR B 1 145 ? -23.33000 -24.32200 -49.41500 1.000 28.21118 270 TYR E N 1
ATOM 2687 C CA . TYR B 1 145 ? -22.43900 -25.23000 -50.11400 1.000 28.16857 270 TYR E CA 1
ATOM 2688 C C . TYR B 1 145 ? -23.18900 -26.49300 -50.51700 1.000 28.87502 270 TYR E C 1
ATOM 2689 O O . TYR B 1 145 ? -24.26900 -26.79900 -50.00300 1.000 29.15462 270 TYR E O 1
ATOM 2698 N N . LYS B 1 146 ? -22.59600 -27.22500 -51.45400 1.000 29.39335 271 LYS E N 1
ATOM 2699 C CA . LYS B 1 146 ? -23.10400 -28.51400 -51.89800 1.000 30.10165 271 LYS E CA 1
ATOM 2700 C C . LYS B 1 146 ? -22.08200 -29.58800 -51.54900 1.000 29.73533 271 LYS E C 1
ATOM 2701 O O . LYS B 1 146 ? -20.91100 -29.48600 -51.93100 1.000 29.26220 271 LYS E O 1
ATOM 2707 N N . LEU B 1 147 ? -22.52400 -30.59600 -50.80100 1.000 29.28115 272 LEU E N 1
ATOM 2708 C CA . LEU B 1 147 ? -21.64100 -31.68000 -50.39200 1.000 28.80637 272 LEU E CA 1
ATOM 2709 C C . LEU B 1 147 ? -21.24100 -32.50700 -51.60500 1.000 29.73761 272 LEU E C 1
ATOM 2710 O O . LEU B 1 147 ? -22.10100 -32.97300 -52.35800 1.000 30.85389 272 LEU E O 1
ATOM 2715 N N . VAL B 1 148 ? -19.93500 -32.69500 -51.79700 1.000 29.39925 273 VAL E N 1
ATOM 2716 C CA . VAL B 1 148 ? -19.44000 -33.32900 -53.01600 1.000 30.38679 273 VAL E CA 1
ATOM 2717 C C . VAL B 1 148 ? -18.35500 -34.35800 -52.73500 1.000 30.12960 273 VAL E C 1
ATOM 2718 O O . VAL B 1 148 ? -18.22300 -35.34000 -53.47000 1.000 32.67234 273 VAL E O 1
ATOM 2722 N N . ASP B 1 149 ? -17.55100 -34.13800 -51.69900 1.000 31.16890 274 ASP E N 1
ATOM 2723 C CA . ASP B 1 149 ? -16.38800 -34.98800 -51.49300 1.000 31.20800 274 ASP E CA 1
ATOM 2724 C C . ASP B 1 149 ? -16.04800 -35.05600 -50.00900 1.000 29.32347 274 ASP E C 1
ATOM 2725 O O . ASP B 1 149 ? -16.53000 -34.26100 -49.19800 1.000 28.44308 274 ASP E O 1
ATOM 2730 N N . GLU B 1 150 ? -15.20100 -36.02700 -49.66900 1.000 27.41454 275 GLU E N 1
ATOM 2731 C CA . GLU B 1 150 ? -14.80200 -36.27700 -48.28900 1.000 26.39534 275 GLU E CA 1
ATOM 2732 C C . GLU B 1 150 ? -13.41300 -36.89000 -48.28300 1.000 26.37908 275 GLU E C 1
ATOM 2733 O O . GLU B 1 150 ? -13.20100 -37.94300 -48.89300 1.000 27.31431 275 GLU E O 1
ATOM 2739 N N . ILE B 1 151 ? -12.47700 -36.23800 -47.59700 1.000 25.43647 276 ILE E N 1
ATOM 2740 C CA . ILE B 1 151 ? -11.16800 -36.82900 -47.35100 1.000 25.36481 276 ILE E CA 1
ATOM 2741 C C . ILE B 1 151 ? -11.25900 -37.78500 -46.16400 1.000 24.98469 276 ILE E C 1
ATOM 2742 O O . ILE B 1 151 ? -12.12200 -37.65800 -45.29200 1.000 24.43659 276 ILE E O 1
ATOM 2747 N N . THR B 1 152 ? -10.37000 -38.77600 -46.14200 1.000 25.40734 277 THR E N 1
ATOM 2748 C CA . THR B 1 152 ? -10.30200 -39.73200 -45.04100 1.000 25.15814 277 THR E CA 1
ATOM 2749 C C . THR B 1 152 ? -8.84000 -39.91400 -44.66500 1.000 24.98063 277 THR E C 1
ATOM 2750 O O . THR B 1 152 ? -8.02900 -40.32800 -45.49900 1.000 25.84246 277 THR E O 1
ATOM 2754 N N . TRP B 1 153 ? -8.50400 -39.59500 -43.42200 1.000 24.78320 278 TRP E N 1
ATOM 2755 C CA . TRP B 1 153 ? -7.12400 -39.56900 -42.94700 1.000 24.71944 278 TRP E CA 1
ATOM 2756 C C . TRP B 1 153 ? -6.92400 -40.77100 -42.02900 1.000 24.39127 278 TRP E C 1
ATOM 2757 O O . TRP B 1 153 ? -7.30500 -40.73500 -40.85500 1.000 23.51982 278 TRP E O 1
ATOM 2768 N N . VAL B 1 154 ? -6.34400 -41.84400 -42.57000 1.000 26.67429 279 VAL E N 1
ATOM 2769 C CA . VAL B 1 154 ? -6.09300 -43.05200 -41.79200 1.000 26.88215 279 VAL E CA 1
ATOM 2770 C C . VAL B 1 154 ? -4.82700 -42.86600 -40.96700 1.000 26.55288 279 VAL E C 1
ATOM 2771 O O . VAL B 1 154 ? -3.83500 -42.29200 -41.43400 1.000 26.79372 279 VAL E O 1
ATOM 2775 N N . LYS B 1 155 ? -4.86100 -43.34000 -39.72500 1.000 28.07849 280 LYS E N 1
ATOM 2776 C CA . LYS B 1 155 ? -3.80200 -43.08000 -38.75600 1.000 28.30453 280 LYS E CA 1
ATOM 2777 C C . LYS B 1 155 ? -2.91000 -44.31600 -38.64800 1.000 29.77975 280 LYS E C 1
ATOM 2778 O O . LYS B 1 155 ? -3.35300 -45.37200 -38.18500 1.000 30.39864 280 LYS E O 1
ATOM 2784 N N . LYS B 1 156 ? -1.65600 -44.18000 -39.08500 1.000 32.61288 281 LYS E N 1
ATOM 2785 C CA . LYS B 1 156 ? -0.71300 -45.29100 -39.17700 1.000 34.66783 281 LYS E CA 1
ATOM 2786 C C . LYS B 1 156 ? 0.23600 -45.29300 -37.98400 1.000 35.03365 281 LYS E C 1
ATOM 2787 O O . LYS B 1 156 ? 0.74700 -44.24000 -37.58800 1.000 34.44197 281 LYS E O 1
ATOM 2789 N N . THR B 1 157 ? 0.47400 -46.48400 -37.42500 1.000 38.12161 282 THR E N 1
ATOM 2790 C CA . THR B 1 157 ? 1.40600 -46.61600 -36.30900 1.000 38.50856 282 THR E CA 1
ATOM 2791 C C . THR B 1 157 ? 2.84900 -46.44800 -36.76700 1.000 40.56636 282 THR E C 1
ATOM 2792 O O . THR B 1 157 ? 3.65800 -45.82800 -36.06600 1.000 40.95457 282 THR E O 1
ATOM 2796 N N . VAL B 1 158 ? 3.18300 -46.99700 -37.93300 1.000 42.58344 283 VAL E N 1
ATOM 2797 C CA . VAL B 1 158 ? 4.54600 -46.99200 -38.45600 1.000 44.33419 283 VAL E CA 1
ATOM 2798 C C . VAL B 1 158 ? 5.49500 -47.64300 -37.45700 1.000 44.90468 283 VAL E C 1
ATOM 2799 O O . VAL B 1 158 ? 5.30600 -48.79900 -37.08100 1.000 44.00414 283 VAL E O 1
ATOM 2801 N N . LYS B 1 161 ? 0.26800 -49.94500 -39.10800 1.000 40.80924 286 LYS E N 1
ATOM 2802 C CA . LYS B 1 161 ? -0.42000 -49.02900 -40.01400 1.000 39.86447 286 LYS E CA 1
ATOM 2803 C C . LYS B 1 161 ? -1.93100 -49.00100 -39.76300 1.000 39.05807 286 LYS E C 1
ATOM 2804 O O . LYS B 1 161 ? -2.73100 -49.08100 -40.69800 1.000 39.37215 286 LYS E O 1
ATOM 2806 N N . ILE B 1 162 ? -2.31200 -48.88200 -38.49300 1.000 40.28654 287 ILE E N 1
ATOM 2807 C CA . ILE B 1 162 ? -3.71200 -48.85200 -38.09500 1.000 39.24998 287 ILE E CA 1
ATOM 2808 C C . ILE B 1 162 ? -3.83600 -48.04300 -36.81300 1.000 37.76938 287 ILE E C 1
ATOM 2809 O O . ILE B 1 162 ? -2.83600 -47.67000 -36.19000 1.000 37.34005 287 ILE E O 1
ATOM 2811 N N . ALA B 1 163 ? -5.07800 -47.78300 -36.42100 1.000 40.95617 288 ALA E N 1
ATOM 2812 C CA . ALA B 1 163 ? -5.35800 -46.93400 -35.27300 1.000 39.38301 288 ALA E CA 1
ATOM 2813 C C . ALA B 1 163 ? -6.45700 -47.51200 -34.40800 1.000 39.83477 288 ALA E C 1
ATOM 2814 O O . ALA B 1 163 ? -7.45000 -48.03100 -34.91200 1.000 40.17968 288 ALA E O 1
ATOM 2815 N N . LYS B 1 164 ? -6.26900 -47.41300 -33.10200 1.000 49.39942 289 LYS E N 1
ATOM 2816 C CA . LYS B 1 164 ? -7.18500 -47.99600 -32.12400 1.000 50.18891 289 LYS E CA 1
ATOM 2817 C C . LYS B 1 164 ? -7.93500 -46.85600 -31.44400 1.000 49.04797 289 LYS E C 1
ATOM 2818 O O . LYS B 1 164 ? -7.37900 -46.15700 -30.59300 1.000 49.15096 289 LYS E O 1
ATOM 2824 N N . GLY B 1 165 ? -9.18900 -46.67200 -31.81900 1.000 43.27993 290 GLY E N 1
ATOM 2825 C CA . GLY B 1 165 ? -10.01400 -45.62700 -31.23400 1.000 42.07880 290 GLY E CA 1
ATOM 2826 C C . GLY B 1 165 ? -11.31900 -46.18400 -30.71100 1.000 41.57710 290 GLY E C 1
ATOM 2827 O O . GLY B 1 165 ? -11.93100 -47.05200 -31.33300 1.000 41.89318 290 GLY E O 1
ATOM 2828 N N . HIS B 1 166 ? -11.74000 -45.67400 -29.55600 1.000 39.79116 291 HIS E N 1
ATOM 2829 C CA . HIS B 1 166 ? -12.94900 -46.15800 -28.88900 1.000 40.39635 291 HIS E CA 1
ATOM 2830 C C . HIS B 1 166 ? -14.16300 -45.55400 -29.57700 1.000 40.06852 291 HIS E C 1
ATOM 2831 O O . HIS B 1 166 ? -14.47900 -44.37900 -29.38900 1.000 39.72913 291 HIS E O 1
ATOM 2838 N N . GLY B 1 167 ? -14.84600 -46.36100 -30.38000 1.000 38.44818 292 GLY E N 1
ATOM 2839 C CA . GLY B 1 167 ? -16.08600 -45.96500 -31.01800 1.000 38.81431 292 GLY E CA 1
ATOM 2840 C C . GLY B 1 167 ? -17.25800 -46.67200 -30.36400 1.000 39.87114 292 GLY E C 1
ATOM 2841 O O . GLY B 1 167 ? -17.10500 -47.75300 -29.79400 1.000 39.90099 292 GLY E O 1
ATOM 2842 N N . PHE B 1 168 ? -18.44000 -46.05600 -30.46200 1.000 41.26034 293 PHE E N 1
ATOM 2843 C CA . PHE B 1 168 ? -19.62800 -46.63400 -29.84500 1.000 41.68108 293 PHE E CA 1
ATOM 2844 C C . PHE B 1 168 ? -20.01100 -47.95300 -30.50100 1.000 42.50739 293 PHE E C 1
ATOM 2845 O O . PHE B 1 168 ? -20.44900 -48.88300 -29.81700 1.000 43.40863 293 PHE E O 1
ATOM 2853 N N . TYR B 1 169 ? -19.87000 -48.05200 -31.81900 1.000 38.29523 294 TYR E N 1
ATOM 2854 C CA . TYR B 1 169 ? -20.18900 -49.28200 -32.53200 1.000 39.03363 294 TYR E CA 1
ATOM 2855 C C . TYR B 1 169 ? -18.97400 -49.89900 -33.20100 1.000 39.54892 294 TYR E C 1
ATOM 2856 O O . TYR B 1 169 ? -18.68200 -51.07800 -32.97500 1.000 41.39344 294 TYR E O 1
ATOM 2865 N N . LEU B 1 170 ? -18.25300 -49.13900 -34.02000 1.000 39.62131 295 LEU E N 1
ATOM 2866 C CA . LEU B 1 170 ? -17.06300 -49.62500 -34.70600 1.000 39.70719 295 LEU E CA 1
ATOM 2867 C C . LEU B 1 170 ? -15.86100 -48.80500 -34.26200 1.000 38.32551 295 LEU E C 1
ATOM 2868 O O . LEU B 1 170 ? -15.94600 -47.57600 -34.16500 1.000 37.65379 295 LEU E O 1
ATOM 2873 N N . GLN B 1 171 ? -14.74600 -49.48500 -34.00200 1.000 39.98414 296 GLN E N 1
ATOM 2874 C CA . GLN B 1 171 ? -13.51800 -48.79800 -33.62400 1.000 39.43623 296 GLN E CA 1
ATOM 2875 C C . GLN B 1 171 ? -13.10600 -47.81600 -34.71500 1.000 38.69627 296 GLN E C 1
ATOM 2876 O O . GLN B 1 171 ? -12.98200 -48.18600 -35.88500 1.000 39.50218 296 GLN E O 1
ATOM 2882 N N . HIS B 1 172 ? -12.90600 -46.56000 -34.33100 1.000 34.66491 297 HIS E N 1
ATOM 2883 C CA . HIS B 1 172 ? -12.59800 -45.52000 -35.30100 1.000 33.96120 297 HIS E CA 1
ATOM 2884 C C . HIS B 1 172 ? -11.11900 -45.56700 -35.66800 1.000 34.02951 297 HIS E C 1
ATOM 2885 O O . HIS B 1 172 ? -10.25100 -45.61200 -34.79100 1.000 34.37874 297 HIS E O 1
ATOM 2892 N N . ALA B 1 173 ? -10.83400 -45.57200 -36.97000 1.000 27.23641 298 ALA E N 1
ATOM 2893 C CA . ALA B 1 173 ? -9.46400 -45.62200 -37.46700 1.000 31.09064 298 ALA E CA 1
ATOM 2894 C C . ALA B 1 173 ? -9.11700 -44.42500 -38.34200 1.000 30.69608 298 ALA E C 1
ATOM 2895 O O . ALA B 1 173 ? -8.04000 -44.40500 -38.95200 1.000 31.05521 298 ALA E O 1
ATOM 2897 N N . LYS B 1 174 ? -9.98900 -43.42100 -38.40600 1.000 25.09924 299 LYS E N 1
ATOM 2898 C CA . LYS B 1 174 ? -9.79700 -42.29100 -39.30300 1.000 24.85814 299 LYS E CA 1
ATOM 2899 C C . LYS B 1 174 ? -10.69300 -41.14200 -38.87000 1.000 24.05090 299 LYS E C 1
ATOM 2900 O O . LYS B 1 174 ? -11.65000 -41.32400 -38.11100 1.000 23.89897 299 LYS E O 1
ATOM 2906 N N . GLU B 1 175 ? -10.37000 -39.95400 -39.37300 1.000 24.17271 300 GLU E N 1
ATOM 2907 C CA . GLU B 1 175 ? -11.21600 -38.78000 -39.23500 1.000 23.64312 300 GLU E CA 1
ATOM 2908 C C . GLU B 1 175 ? -11.46900 -38.19200 -40.61500 1.000 23.72530 300 GLU E C 1
ATOM 2909 O O . GLU B 1 175 ? -10.55500 -38.10900 -41.44400 1.000 23.98379 300 GLU E O 1
ATOM 2915 N N . SER B 1 176 ? -12.71500 -37.80200 -40.85700 1.000 22.26739 301 SER E N 1
ATOM 2916 C CA . SER B 1 176 ? -13.14500 -37.31400 -42.15600 1.000 22.82335 301 SER E CA 1
ATOM 2917 C C . SER B 1 176 ? -13.11400 -35.79400 -42.18100 1.000 22.25739 301 SER E C 1
ATOM 2918 O O . SER B 1 176 ? -13.46900 -35.13700 -41.19800 1.000 21.64914 301 SER E O 1
ATOM 2921 N N . CYS B 1 177 ? -12.67700 -35.24500 -43.31000 1.000 22.36108 302 CYS E N 1
ATOM 2922 C CA . CYS B 1 177 ? -12.70300 -33.81000 -43.56200 1.000 22.05865 302 CYS E CA 1
ATOM 2923 C C . CYS B 1 177 ? -13.62900 -33.57300 -44.74500 1.000 22.84535 302 CYS E C 1
ATOM 2924 O O . CYS B 1 177 ? -13.30700 -33.95500 -45.87400 1.000 23.57004 302 CYS E O 1
ATOM 2927 N N . LEU B 1 178 ? -14.77100 -32.95000 -44.48700 1.000 22.81409 303 LEU E N 1
ATOM 2928 C CA . LEU B 1 178 ? -15.80300 -32.79400 -45.49900 1.000 23.64465 303 LEU E CA 1
ATOM 2929 C C . LEU B 1 178 ? -15.53800 -31.56600 -46.35900 1.000 23.78277 303 LEU E C 1
ATOM 2930 O O . LEU B 1 178 ? -14.79100 -30.66000 -45.98300 1.000 23.16557 303 LEU E O 1
ATOM 2935 N N . ILE B 1 179 ? -16.16800 -31.54600 -47.53100 1.000 24.69559 304 ILE E N 1
ATOM 2936 C CA . ILE B 1 179 ? -15.96900 -30.48500 -48.51000 1.000 25.04159 304 ILE E CA 1
ATOM 2937 C C . ILE B 1 179 ? -17.31800 -30.07800 -49.08500 1.000 25.78236 304 ILE E C 1
ATOM 2938 O O . ILE B 1 179 ? -18.15300 -30.93100 -49.40400 1.000 26.47425 304 ILE E O 1
ATOM 2943 N N . GLY B 1 180 ? -17.53200 -28.76400 -49.21400 1.000 25.72296 305 GLY E N 1
ATOM 2944 C CA . GLY B 1 180 ? -18.67100 -28.23100 -49.92400 1.000 26.55158 305 GLY E CA 1
ATOM 2945 C C . GLY B 1 180 ? -18.20400 -27.35900 -51.07900 1.000 27.06679 305 GLY E C 1
ATOM 2946 O O . GLY B 1 180 ? -17.03800 -26.95200 -51.14800 1.000 26.65694 305 GLY E O 1
ATOM 2947 N N . VAL B 1 181 ? -19.12800 -27.07600 -51.99400 1.000 29.33452 306 VAL E N 1
ATOM 2948 C CA . VAL B 1 181 ? -18.80900 -26.30700 -53.19100 1.000 30.20515 306 VAL E CA 1
ATOM 2949 C C . VAL B 1 181 ? -19.91300 -25.28900 -53.46100 1.000 31.05648 306 VAL E C 1
ATOM 2950 O O . VAL B 1 181 ? -21.10400 -25.58400 -53.30900 1.000 31.33126 306 VAL E O 1
ATOM 2954 N N . LYS B 1 182 ? -19.50700 -24.07800 -53.84100 1.000 32.77435 307 LYS E N 1
ATOM 2955 C CA . LYS B 1 182 ? -20.43800 -23.04300 -54.27100 1.000 33.49121 307 LYS E CA 1
ATOM 2956 C C . LYS B 1 182 ? -19.74500 -22.15300 -55.29700 1.000 34.12920 307 LYS E C 1
ATOM 2957 O O . LYS B 1 182 ? -18.60200 -21.72900 -55.09000 1.000 33.32742 307 LYS E O 1
ATOM 2963 N N . GLY B 1 183 ? -20.41800 -21.91300 -56.41400 1.000 38.95067 308 GLY E N 1
ATOM 2964 C CA . GLY B 1 183 ? -19.95400 -20.98400 -57.42300 1.000 39.75881 308 GLY E CA 1
ATOM 2965 C C . GLY B 1 183 ? -19.33900 -21.65900 -58.63600 1.000 40.81536 308 GLY E C 1
ATOM 2966 O O . GLY B 1 183 ? -19.52500 -22.85100 -58.89400 1.000 41.12684 308 GLY E O 1
ATOM 2967 N N . ASP B 1 184 ? -18.59000 -20.86100 -59.39800 1.000 44.20957 309 ASP E N 1
ATOM 2968 C CA . ASP B 1 184 ? -17.96200 -21.31300 -60.63700 1.000 45.50839 309 ASP E CA 1
ATOM 2969 C C . ASP B 1 184 ? -16.54900 -21.78500 -60.32000 1.000 44.40226 309 ASP E C 1
ATOM 2970 O O . ASP B 1 184 ? -15.67000 -20.97600 -60.00300 1.000 43.98009 309 ASP E O 1
ATOM 2975 N N . VAL B 1 185 ? -16.33100 -23.09400 -60.40700 1.000 44.96737 310 VAL E N 1
ATOM 2976 C CA . VAL B 1 185 ? -15.00500 -23.67400 -60.26700 1.000 45.26825 310 VAL E CA 1
ATOM 2977 C C . VAL B 1 185 ? -14.49000 -24.21200 -61.59600 1.000 46.86472 310 VAL E C 1
ATOM 2978 O O . VAL B 1 185 ? -13.42100 -24.83300 -61.64000 1.000 46.52082 310 VAL E O 1
ATOM 2982 N N . ASP B 1 186 ? -15.22800 -23.98300 -62.68700 1.000 49.15680 311 ASP E N 1
ATOM 2983 C CA . ASP B 1 186 ? -14.74100 -24.33400 -64.01600 1.000 50.29128 311 ASP E CA 1
ATOM 2984 C C . ASP B 1 186 ? -13.55400 -23.47600 -64.42800 1.000 50.35990 311 ASP E C 1
ATOM 2985 O O . ASP B 1 186 ? -12.84900 -23.83200 -65.37800 1.000 51.40008 311 ASP E O 1
ATOM 2990 N N . ASN B 1 187 ? -13.32800 -22.35600 -63.74200 1.000 49.53885 312 ASN E N 1
ATOM 2991 C CA . ASN B 1 187 ? -12.17100 -21.51800 -64.01800 1.000 49.20600 312 ASN E CA 1
ATOM 2992 C C . ASN B 1 187 ? -10.89200 -22.32400 -63.87300 1.000 49.34361 312 ASN E C 1
ATOM 2993 O O . ASN B 1 187 ? -10.81300 -23.24800 -63.06000 1.000 49.04931 312 ASN E O 1
ATOM 2998 N N . GLY B 1 188 ? -9.88600 -21.96400 -64.66800 1.000 51.77506 313 GLY E N 1
ATOM 2999 C CA . GLY B 1 188 ? -8.56800 -22.55600 -64.51500 1.000 51.84231 313 GLY E CA 1
ATOM 3000 C C . GLY B 1 188 ? -7.92600 -22.28700 -63.17000 1.000 50.58734 313 GLY E C 1
ATOM 3001 O O . GLY B 1 188 ? -6.86600 -22.85500 -62.88200 1.000 50.29659 313 GLY E O 1
ATOM 3002 N N . ARG B 1 189 ? -8.53800 -21.42500 -62.35300 1.000 46.63709 314 ARG E N 1
ATOM 3003 C CA . ARG B 1 189 ? -8.10000 -21.20600 -60.98200 1.000 44.96032 314 ARG E CA 1
ATOM 3004 C C . ARG B 1 189 ? -8.24100 -22.45600 -60.11700 1.000 44.09985 314 ARG E C 1
ATOM 3005 O O . ARG B 1 189 ? -7.53600 -22.58300 -59.11100 1.000 43.16422 314 ARG E O 1
ATOM 3013 N N . PHE B 1 190 ? -9.12600 -23.38200 -60.48400 1.000 41.58510 315 PHE E N 1
ATOM 3014 C CA . PHE B 1 190 ? -9.35900 -24.60600 -59.71600 1.000 40.91191 315 PHE E CA 1
ATOM 3015 C C . PHE B 1 190 ? -9.05500 -25.81600 -60.59300 1.000 42.01753 315 PHE E C 1
ATOM 3016 O O . PHE B 1 190 ? -9.86200 -26.19400 -61.44800 1.000 43.02021 315 PHE E O 1
ATOM 3024 N N . LYS B 1 191 ? -7.89300 -26.42800 -60.37400 1.000 40.53251 316 LYS E N 1
ATOM 3025 C CA . LYS B 1 191 ? -7.51400 -27.63700 -61.09800 1.000 41.62583 316 LYS E CA 1
ATOM 3026 C C . LYS B 1 191 ? -8.32700 -28.81700 -60.58300 1.000 41.32171 316 LYS E C 1
ATOM 3027 O O . LYS B 1 191 ? -8.20100 -29.20800 -59.41900 1.000 40.18268 316 LYS E O 1
ATOM 3033 N N . LYS B 1 192 ? -9.15600 -29.39200 -61.44900 1.000 46.40902 317 LYS E N 1
ATOM 3034 C CA . LYS B 1 192 ? -9.91400 -30.58300 -61.09600 1.000 46.42748 317 LYS E CA 1
ATOM 3035 C C . LYS B 1 192 ? -9.07500 -31.83800 -61.31000 1.000 47.02892 317 LYS E C 1
ATOM 3036 O O . LYS B 1 192 ? -8.19000 -31.87900 -62.17200 1.000 48.19157 317 LYS E O 1
ATOM 3038 N N . ASN B 1 193 ? -9.36300 -32.86700 -60.50500 1.000 44.57860 318 ASN E N 1
ATOM 3039 C CA . ASN B 1 193 ? -8.70100 -34.16300 -60.60600 1.000 44.29683 318 ASN E CA 1
ATOM 3040 C C . ASN B 1 193 ? -7.20800 -34.03800 -60.32400 1.000 44.05739 318 ASN E C 1
ATOM 3041 O O . ASN B 1 193 ? -6.38600 -34.29900 -61.20600 1.000 45.32961 318 ASN E O 1
ATOM 3046 N N . ILE B 1 194 ? -6.84000 -33.65100 -59.10400 1.000 42.77394 319 ILE E N 1
ATOM 3047 C CA . ILE B 1 194 ? -5.43900 -33.38200 -58.79700 1.000 42.51354 319 ILE E CA 1
ATOM 3048 C C . ILE B 1 194 ? -4.97200 -34.21900 -57.61100 1.000 42.38733 319 ILE E C 1
ATOM 3049 O O . ILE B 1 194 ? -3.98900 -34.96100 -57.71200 1.000 43.64774 319 ILE E O 1
ATOM 3051 N N . ALA B 1 195 ? -5.67000 -34.11100 -56.48400 1.000 38.60749 320 ALA E N 1
ATOM 3052 C CA . ALA B 1 195 ? -5.29700 -34.77600 -55.24200 1.000 37.20158 320 ALA E CA 1
ATOM 3053 C C . ALA B 1 195 ? -6.23400 -35.95100 -54.97200 1.000 37.44753 320 ALA E C 1
ATOM 3054 O O . ALA B 1 195 ? -7.18600 -36.20400 -55.71400 1.000 38.26399 320 ALA E O 1
ATOM 3056 N N . SER B 1 196 ? -5.96300 -36.65700 -53.87700 1.000 35.38767 321 SER E N 1
ATOM 3057 C CA . SER B 1 196 ? -6.66200 -37.87800 -53.51300 1.000 32.58235 321 SER E CA 1
ATOM 3058 C C . SER B 1 196 ? -7.74000 -37.58600 -52.46800 1.000 31.30446 321 SER E C 1
ATOM 3059 O O . SER B 1 196 ? -8.07100 -36.42900 -52.18900 1.000 30.39684 321 SER E O 1
ATOM 3062 N N . ASP B 1 197 ? -8.31000 -38.65100 -51.89200 1.000 32.90146 322 ASP E N 1
ATOM 3063 C CA . ASP B 1 197 ? -9.17400 -38.54700 -50.72300 1.000 31.42908 322 ASP E CA 1
ATOM 3064 C C . ASP B 1 197 ? -8.59200 -39.21900 -49.49100 1.000 30.61362 322 ASP E C 1
ATOM 3065 O O . ASP B 1 197 ? -9.22400 -39.17600 -48.43000 1.000 29.54830 322 ASP E O 1
ATOM 3070 N N . VAL B 1 198 ? -7.43000 -39.85600 -49.59600 1.000 28.81570 323 VAL E N 1
ATOM 3071 C CA . VAL B 1 198 ? -6.84900 -40.60700 -48.49200 1.000 28.45021 323 VAL E CA 1
ATOM 3072 C C . VAL B 1 198 ? -5.48400 -40.02400 -48.16300 1.000 28.02319 323 VAL E C 1
ATOM 3073 O O . VAL B 1 198 ? -4.64900 -39.83500 -49.05500 1.000 28.82162 323 VAL E O 1
ATOM 3077 N N . ILE B 1 199 ? -5.27000 -39.73500 -46.88200 1.000 27.73381 324 ILE E N 1
ATOM 3078 C CA . ILE B 1 199 ? -3.99500 -39.26700 -46.35900 1.000 27.33418 324 ILE E CA 1
ATOM 3079 C C . ILE B 1 199 ? -3.49900 -40.27000 -45.32600 1.000 27.58815 324 ILE E C 1
ATOM 3080 O O . ILE B 1 199 ? -4.29000 -40.90200 -44.61700 1.000 27.20611 324 ILE E O 1
ATOM 3085 N N . PHE B 1 200 ? -2.17300 -40.41700 -45.24300 1.000 30.68093 325 PHE E N 1
ATOM 3086 C CA . PHE B 1 200 ? -1.56900 -41.49800 -44.47300 1.000 31.54939 325 PHE E CA 1
ATOM 3087 C C . PHE B 1 200 ? -0.56800 -40.98300 -43.44200 1.000 31.06961 325 PHE E C 1
ATOM 3088 O O . PHE B 1 200 ? 0.36000 -41.70200 -43.06500 1.000 32.79988 325 PHE E O 1
ATOM 3096 N N . SER B 1 201 ? -0.74100 -39.75400 -42.96400 1.000 28.94555 326 SER E N 1
ATOM 3097 C CA . SER B 1 201 ? 0.22600 -39.19100 -42.03300 1.000 28.49621 326 SER E CA 1
ATOM 3098 C C . SER B 1 201 ? 0.17000 -39.89700 -40.68100 1.000 28.11436 326 SER E C 1
ATOM 3099 O O . SER B 1 201 ? -0.79500 -40.58900 -40.34600 1.000 27.87831 326 SER E O 1
ATOM 3102 N N . GLU B 1 202 ? 1.23300 -39.71300 -39.90300 1.000 29.56000 327 GLU E N 1
ATOM 3103 C CA . GLU B 1 202 ? 1.23500 -40.14500 -38.51500 1.000 29.25645 327 GLU E CA 1
ATOM 3104 C C . GLU B 1 202 ? 0.22500 -39.33300 -37.71200 1.000 27.55845 327 GLU E C 1
ATOM 3105 O O . GLU B 1 202 ? -0.22800 -38.26500 -38.13100 1.000 27.16038 327 GLU E O 1
ATOM 3111 N N . ARG B 1 203 ? -0.12400 -39.85000 -36.53300 1.000 27.97508 328 ARG E N 1
ATOM 3112 C CA . ARG B 1 203 ? -1.01200 -39.12800 -35.62700 1.000 27.49720 328 ARG E CA 1
ATOM 3113 C C . ARG B 1 203 ? -0.23200 -38.06600 -34.86400 1.000 27.35556 328 ARG E C 1
ATOM 3114 O O . ARG B 1 203 ? -0.33300 -37.97200 -33.63600 1.000 27.06912 328 ARG E O 1
ATOM 3122 N N . ARG B 1 204 ? 0.57600 -37.28300 -35.55200 1.000 26.68757 329 ARG E N 1
ATOM 3123 C CA . ARG B 1 204 ? 1.52900 -36.48800 -34.81800 1.000 26.87764 329 ARG E CA 1
ATOM 3124 C C . ARG B 1 204 ? 0.81900 -35.53400 -33.89800 1.000 25.95104 329 ARG E C 1
ATOM 3125 O O . ARG B 1 204 ? -0.08800 -34.84000 -34.30400 1.000 25.43260 329 ARG E O 1
ATOM 3133 N N . GLY B 1 205 ? 1.23100 -35.50800 -32.64400 1.000 27.54436 330 GLY E N 1
ATOM 3134 C CA . GLY B 1 205 ? 0.92400 -34.40300 -31.77000 1.000 27.52456 330 GLY E CA 1
ATOM 3135 C C . GLY B 1 205 ? -0.53500 -34.02300 -31.73700 1.000 26.36814 330 GLY E C 1
ATOM 3136 O O . GLY B 1 205 ? -0.84600 -32.84700 -31.78300 1.000 26.11499 330 GLY E O 1
ATOM 3137 N N . GLN B 1 206 ? -1.43500 -34.98700 -31.65200 1.000 26.87722 331 GLN E N 1
ATOM 3138 C CA . GLN B 1 206 ? -2.85600 -34.68400 -31.76700 1.000 26.01525 331 GLN E CA 1
ATOM 3139 C C . GLN B 1 206 ? -3.31400 -33.85300 -30.59300 1.000 25.81505 331 GLN E C 1
ATOM 3140 O O . GLN B 1 206 ? -2.67600 -33.84900 -29.55400 1.000 26.95478 331 GLN E O 1
ATOM 3142 N N . SER B 1 207 ? -4.38800 -33.09700 -30.77800 1.000 22.62939 332 SER E N 1
ATOM 3143 C CA . SER B 1 207 ? -5.20100 -33.15500 -31.99200 1.000 22.14183 332 SER E CA 1
ATOM 3144 C C . SER B 1 207 ? -4.67300 -32.22800 -33.07900 1.000 22.17813 332 SER E C 1
ATOM 3145 O O . SER B 1 207 ? -4.84000 -31.01200 -33.00600 1.000 22.28881 332 SER E O 1
ATOM 3148 N N . GLN B 1 208 ? -4.05300 -32.81100 -34.10100 1.000 20.92372 333 GLN E N 1
ATOM 3149 C CA . GLN B 1 208 ? -3.41000 -32.04000 -35.15200 1.000 21.13043 333 GLN E CA 1
ATOM 3150 C C . GLN B 1 208 ? -3.61500 -32.74600 -36.48300 1.000 21.29374 333 GLN E C 1
ATOM 3151 O O . GLN B 1 208 ? -3.45200 -33.96500 -36.57900 1.000 21.53058 333 GLN E O 1
ATOM 3157 N N . LYS B 1 209 ? -3.98000 -31.97500 -37.50500 1.000 19.41672 334 LYS E N 1
ATOM 3158 C CA . LYS B 1 209 ? -4.34600 -32.50800 -38.80800 1.000 19.75235 334 LYS E CA 1
ATOM 3159 C C . LYS B 1 209 ? -3.12100 -32.63000 -39.71100 1.000 20.43132 334 LYS E C 1
ATOM 3160 O O . LYS B 1 209 ? -2.17000 -31.85100 -39.58600 1.000 20.64917 334 LYS E O 1
ATOM 3166 N N . PRO B 1 210 ? -3.12300 -33.59600 -40.63200 1.000 20.95269 335 PRO E N 1
ATOM 3167 C CA . PRO B 1 210 ? -1.92600 -33.84200 -41.44900 1.000 21.72364 335 PRO E CA 1
ATOM 3168 C C . PRO B 1 210 ? -1.61600 -32.66800 -42.36800 1.000 22.04035 335 PRO E C 1
ATOM 3169 O O . PRO B 1 210 ? -2.50400 -32.12400 -43.02800 1.000 21.92414 335 PRO E O 1
ATOM 3173 N N . GLU B 1 211 ? -0.33400 -32.29700 -42.41800 1.000 24.09684 336 GLU E N 1
ATOM 3174 C CA . GLU B 1 211 ? 0.10200 -31.21100 -43.28800 1.000 24.42819 336 GLU E CA 1
ATOM 3175 C C . GLU B 1 211 ? -0.15200 -31.52000 -44.75800 1.000 25.17266 336 GLU E C 1
ATOM 3176 O O . GLU B 1 211 ? -0.16700 -30.59700 -45.57900 1.000 25.47140 336 GLU E O 1
ATOM 3182 N N . GLU B 1 212 ? -0.38300 -32.79000 -45.10400 1.000 23.80138 337 GLU E N 1
ATOM 3183 C CA . GLU B 1 212 ? -0.65200 -33.15400 -46.49100 1.000 25.30152 337 GLU E CA 1
ATOM 3184 C C . GLU B 1 212 ? -1.89800 -32.47000 -47.04200 1.000 24.37796 337 GLU E C 1
ATOM 3185 O O . GLU B 1 212 ? -2.06900 -32.41700 -48.26500 1.000 25.18239 337 GLU E O 1
ATOM 3191 N N . ILE B 1 213 ? -2.77400 -31.95900 -46.17300 1.000 23.36653 338 ILE E N 1
ATOM 3192 C CA . ILE B 1 213 ? -3.96800 -31.25700 -46.63500 1.000 23.42425 338 ILE E CA 1
ATOM 3193 C C . ILE B 1 213 ? -3.58800 -29.98600 -47.38100 1.000 23.78998 338 ILE E C 1
ATOM 3194 O O . ILE B 1 213 ? -4.11700 -29.69900 -48.46100 1.000 24.02261 338 ILE E O 1
ATOM 3199 N N . TYR B 1 214 ? -2.67500 -29.19900 -46.81000 1.000 23.30901 339 TYR E N 1
ATOM 3200 C CA . TYR B 1 214 ? -2.28300 -27.94700 -47.44600 1.000 23.77254 339 TYR E CA 1
ATOM 3201 C C . TYR B 1 214 ? -1.61600 -28.20200 -48.79000 1.000 25.19631 339 TYR E C 1
ATOM 3202 O O . TYR B 1 214 ? -1.79500 -27.42700 -49.73700 1.000 26.11112 339 TYR E O 1
ATOM 3211 N N . GLN B 1 215 ? -0.84600 -29.28800 -48.89400 1.000 26.63873 340 GLN E N 1
ATOM 3212 C CA . GLN B 1 215 ? -0.36100 -29.72900 -50.19600 1.000 26.48908 340 GLN E CA 1
ATOM 3213 C C . GLN B 1 215 ? -1.52700 -30.06800 -51.11300 1.000 26.85155 340 GLN E C 1
ATOM 3214 O O . GLN B 1 215 ? -1.58300 -29.62300 -52.26600 1.000 27.67451 340 GLN E O 1
ATOM 3220 N N . TYR B 1 216 ? -2.47000 -30.86600 -50.60900 1.000 26.36146 341 TYR E N 1
ATOM 3221 C CA . TYR B 1 216 ? -3.63100 -31.25100 -51.40300 1.000 26.81961 341 TYR E CA 1
ATOM 3222 C C . TYR B 1 216 ? -4.38700 -30.02800 -51.90300 1.000 26.70652 341 TYR E C 1
ATOM 3223 O O . TYR B 1 216 ? -4.84600 -29.99600 -53.05100 1.000 27.59573 341 TYR E O 1
ATOM 3232 N N . ILE B 1 217 ? -4.51900 -29.00600 -51.05500 1.000 26.12819 342 ILE E N 1
ATOM 3233 C CA . ILE B 1 217 ? -5.14700 -27.76200 -51.48800 1.000 26.12214 342 ILE E CA 1
ATOM 3234 C C . ILE B 1 217 ? -4.26200 -27.04400 -52.50000 1.000 26.98610 342 ILE E C 1
ATOM 3235 O O . ILE B 1 217 ? -4.75500 -26.48200 -53.48600 1.000 27.66472 342 ILE E O 1
ATOM 3240 N N . ASN B 1 218 ? -2.94400 -27.06100 -52.28200 1.000 29.57030 343 ASN E N 1
ATOM 3241 C CA . ASN B 1 218 ? -2.02900 -26.51900 -53.28100 1.000 30.58129 343 ASN E CA 1
ATOM 3242 C C . ASN B 1 218 ? -2.20700 -27.21700 -54.62000 1.000 31.97248 343 ASN E C 1
ATOM 3243 O O . ASN B 1 218 ? -2.03800 -26.59200 -55.67300 1.000 33.37460 343 ASN E O 1
ATOM 3248 N N . GLN B 1 219 ? -2.55300 -28.50600 -54.59900 1.000 32.40549 344 GLN E N 1
ATOM 3249 C CA . GLN B 1 219 ? -2.91100 -29.19400 -55.83400 1.000 34.06126 344 GLN E CA 1
ATOM 3250 C C . GLN B 1 219 ? -4.27600 -28.75200 -56.34900 1.000 34.17400 344 GLN E C 1
ATOM 3251 O O . GLN B 1 219 ? -4.47900 -28.67700 -57.56700 1.000 35.30071 344 GLN E O 1
ATOM 3257 N N . LEU B 1 220 ? -5.21600 -28.44900 -55.44900 1.000 30.24055 345 LEU E N 1
ATOM 3258 C CA . LEU B 1 220 ? -6.56400 -28.09100 -55.88100 1.000 30.17605 345 LEU E CA 1
ATOM 3259 C C . LEU B 1 220 ? -6.61500 -26.67000 -56.42900 1.000 30.69472 345 LEU E C 1
ATOM 3260 O O . LEU B 1 220 ? -7.09400 -26.44500 -57.54500 1.000 32.31120 345 LEU E O 1
ATOM 3265 N N . CYS B 1 221 ? -6.13500 -25.69900 -55.66000 1.000 33.69353 346 CYS E N 1
ATOM 3266 C CA . CYS B 1 221 ? -6.02300 -24.31700 -56.12600 1.000 34.47410 346 CYS E CA 1
ATOM 3267 C C . CYS B 1 221 ? -4.62500 -23.81900 -55.79800 1.000 34.19145 346 CYS E C 1
ATOM 3268 O O . CYS B 1 221 ? -4.33300 -23.53600 -54.61800 1.000 33.25519 346 CYS E O 1
ATOM 3271 N N . PRO B 1 222 ? -3.73300 -23.70400 -56.77800 1.000 34.68321 347 PRO E N 1
ATOM 3272 C CA . PRO B 1 222 ? -2.37900 -23.23300 -56.48000 1.000 35.36225 347 PRO E CA 1
ATOM 3273 C C . PRO B 1 222 ? -2.31900 -21.71500 -56.47400 1.000 35.58213 347 PRO E C 1
ATOM 3274 O O . PRO B 1 222 ? -2.96300 -21.04600 -57.28600 1.000 36.03793 347 PRO E O 1
ATOM 3278 N N . ASN B 1 223 ? -1.55600 -21.17900 -55.51900 1.000 37.40576 348 ASN E N 1
ATOM 3279 C CA . ASN B 1 223 ? -1.30600 -19.74000 -55.40300 1.000 37.26983 348 ASN E CA 1
ATOM 3280 C C . ASN B 1 223 ? -2.60200 -18.95600 -55.22400 1.000 37.08160 348 ASN E C 1
ATOM 3281 O O . ASN B 1 223 ? -2.79700 -17.90100 -55.83000 1.000 38.74121 348 ASN E O 1
ATOM 3286 N N . GLY B 1 224 ? -3.49500 -19.47000 -54.37900 1.000 32.05496 349 GLY E N 1
ATOM 3287 C CA . GLY B 1 224 ? -4.78000 -18.85800 -54.13800 1.000 30.37946 349 GLY E CA 1
ATOM 3288 C C . GLY B 1 224 ? -4.91200 -18.34100 -52.71300 1.000 29.36251 349 GLY E C 1
ATOM 3289 O O . GLY B 1 224 ? -4.08800 -18.60600 -51.83900 1.000 30.14503 349 GLY E O 1
ATOM 3290 N N . ASN B 1 225 ? -5.98600 -17.58600 -52.49600 1.000 31.08766 350 ASN E N 1
ATOM 3291 C CA . ASN B 1 225 ? -6.26400 -17.00300 -51.18900 1.000 29.83756 350 ASN E CA 1
ATOM 3292 C C . ASN B 1 225 ? -6.95500 -18.03700 -50.30800 1.000 28.54252 350 ASN E C 1
ATOM 3293 O O . ASN B 1 225 ? -7.99800 -18.58500 -50.68200 1.000 28.55836 350 ASN E O 1
ATOM 3298 N N . TYR B 1 226 ? -6.38700 -18.28600 -49.13300 1.000 26.53996 351 TYR E N 1
ATOM 3299 C CA . TYR B 1 226 ? -6.79000 -19.38900 -48.27800 1.000 25.79648 351 TYR E CA 1
ATOM 3300 C C . TYR B 1 226 ? -7.25000 -18.86700 -46.92300 1.000 25.19163 351 TYR E C 1
ATOM 3301 O O . TYR B 1 226 ? -6.84800 -17.78400 -46.48700 1.000 25.29599 351 TYR E O 1
ATOM 3310 N N . LEU B 1 227 ? -8.08600 -19.65200 -46.25000 1.000 22.46241 352 LEU E N 1
ATOM 3311 C CA . LEU B 1 227 ? -8.58900 -19.28700 -44.93500 1.000 21.99624 352 LEU E CA 1
ATOM 3312 C C . LEU B 1 227 ? -8.63400 -20.54400 -44.08100 1.000 21.44979 352 LEU E C 1
ATOM 3313 O O . LEU B 1 227 ? -9.04600 -21.60500 -44.55700 1.000 21.37810 352 LEU E O 1
ATOM 3318 N N . GLU B 1 228 ? -8.21500 -20.42500 -42.82200 1.000 21.54205 353 GLU E N 1
ATOM 3319 C CA . GLU B 1 228 ? -8.27100 -21.53300 -41.87100 1.000 21.01818 353 GLU E CA 1
ATOM 3320 C C . GLU B 1 228 ? -8.75500 -20.99200 -40.53300 1.000 20.82091 353 GLU E C 1
ATOM 3321 O O . GLU B 1 228 ? -8.01100 -20.29000 -39.84100 1.000 20.88020 353 GLU E O 1
ATOM 3327 N N . ILE B 1 229 ? -9.99800 -21.31400 -40.16800 1.000 20.17137 354 ILE E N 1
ATOM 3328 C CA . ILE B 1 229 ? -10.57700 -20.86100 -38.91100 1.000 20.13443 354 ILE E CA 1
ATOM 3329 C C . ILE B 1 229 ? -10.28600 -21.89100 -37.82700 1.000 19.70616 354 ILE E C 1
ATOM 3330 O O . ILE B 1 229 ? -10.08900 -23.07700 -38.10200 1.000 19.44165 354 ILE E O 1
ATOM 3335 N N . PHE B 1 230 ? -10.28100 -21.42600 -36.57500 1.000 19.75231 355 PHE E N 1
ATOM 3336 C CA . PHE B 1 230 ? -9.77800 -22.20700 -35.45400 1.000 19.48547 355 PHE E CA 1
ATOM 3337 C C . PHE B 1 230 ? -8.42200 -22.79300 -35.81800 1.000 19.29207 355 PHE E C 1
ATOM 3338 O O . PHE B 1 230 ? -8.32400 -23.98500 -36.11800 1.000 19.01327 355 PHE E O 1
ATOM 3346 N N . ALA B 1 231 ? -7.37100 -21.98000 -35.79900 1.000 19.56103 356 ALA E N 1
ATOM 3347 C CA . ALA B 1 231 ? -6.05600 -22.43100 -36.22800 1.000 19.57808 356 ALA E CA 1
ATOM 3348 C C . ALA B 1 231 ? -5.02400 -22.15400 -35.14700 1.000 19.89676 356 ALA E C 1
ATOM 3349 O O . ALA B 1 231 ? -4.95800 -21.04100 -34.61500 1.000 20.31563 356 ALA E O 1
ATOM 3351 N N . ARG B 1 232 ? -4.20700 -23.15700 -34.84400 1.000 19.85250 357 ARG E N 1
ATOM 3352 C CA . ARG B 1 232 ? -3.13400 -23.02700 -33.86900 1.000 20.37355 357 ARG E CA 1
ATOM 3353 C C . ARG B 1 232 ? -1.81100 -22.72700 -34.56700 1.000 20.94171 357 ARG E C 1
ATOM 3354 O O . ARG B 1 232 ? -1.71900 -22.67800 -35.79600 1.000 20.89632 357 ARG E O 1
ATOM 3362 N N . ARG B 1 233 ? -0.77300 -22.51600 -33.75300 1.000 24.89786 358 ARG E N 1
ATOM 3363 C CA . ARG B 1 233 ? 0.50900 -22.05500 -34.27600 1.000 26.04000 358 ARG E CA 1
ATOM 3364 C C . ARG B 1 233 ? 1.14100 -23.04600 -35.24800 1.000 26.19053 358 ARG E C 1
ATOM 3365 O O . ARG B 1 233 ? 2.04300 -22.66600 -36.00400 1.000 26.91522 358 ARG E O 1
ATOM 3373 N N . ASN B 1 234 ? 0.69200 -24.29800 -35.25400 1.000 22.96952 359 ASN E N 1
ATOM 3374 C CA . ASN B 1 234 ? 1.22600 -25.31000 -36.15700 1.000 22.81494 359 ASN E CA 1
ATOM 3375 C C . ASN B 1 234 ? 0.47900 -25.38500 -37.48200 1.000 22.25865 359 ASN E C 1
ATOM 3376 O O . ASN B 1 234 ? 0.86200 -26.17900 -38.34800 1.000 22.49979 359 ASN E O 1
ATOM 3381 N N . ASN B 1 235 ? -0.56900 -24.58600 -37.66400 1.000 20.99642 360 ASN E N 1
ATOM 3382 C CA . ASN B 1 235 ? -1.29900 -24.53200 -38.92200 1.000 20.73387 360 ASN E CA 1
ATOM 3383 C C . ASN B 1 235 ? -0.81700 -23.41600 -39.83800 1.000 21.30656 360 ASN E C 1
ATOM 3384 O O . ASN B 1 235 ? -1.31400 -23.30100 -40.96300 1.000 21.29708 360 ASN E O 1
ATOM 3389 N N . LEU B 1 236 ? 0.12600 -22.59200 -39.38700 1.000 22.42376 361 LEU E N 1
ATOM 3390 C CA . LEU B 1 236 ? 0.51700 -21.40500 -40.13800 1.000 22.71937 361 LEU E CA 1
ATOM 3391 C C . LEU B 1 236 ? 1.30600 -21.79700 -41.38100 1.000 23.52317 361 LEU E C 1
ATOM 3392 O O . LEU B 1 236 ? 2.37700 -22.40400 -41.28100 1.000 24.25077 361 LEU E O 1
ATOM 3397 N N . HIS B 1 237 ? 0.76700 -21.45600 -42.55100 1.000 24.60127 362 HIS E N 1
ATOM 3398 C CA . HIS B 1 237 ? 1.43400 -21.63500 -43.83200 1.000 25.32902 362 HIS E CA 1
ATOM 3399 C C . HIS B 1 237 ? 1.43300 -20.31000 -44.58100 1.000 25.23687 362 HIS E C 1
ATOM 3400 O O . HIS B 1 237 ? 0.71900 -19.37000 -44.21900 1.000 24.93204 362 HIS E O 1
ATOM 3407 N N . ASP B 1 238 ? 2.24800 -20.24000 -45.63300 1.000 30.19591 363 ASP E N 1
ATOM 3408 C CA . ASP B 1 238 ? 2.24400 -19.06500 -46.49500 1.000 31.13807 363 ASP E CA 1
ATOM 3409 C C . ASP B 1 238 ? 0.86800 -18.86600 -47.12100 1.000 30.18689 363 ASP E C 1
ATOM 3410 O O . ASP B 1 238 ? 0.14400 -19.82300 -47.40500 1.000 29.50405 363 ASP E O 1
ATOM 3415 N N . ASN B 1 239 ? 0.50400 -17.60100 -47.31600 1.000 29.73632 364 ASN E N 1
ATOM 3416 C CA . ASN B 1 239 ? -0.73800 -17.19000 -47.96600 1.000 29.39610 364 ASN E CA 1
ATOM 3417 C C . ASN B 1 239 ? -1.98500 -17.68100 -47.23700 1.000 28.14725 364 ASN E C 1
ATOM 3418 O O . ASN B 1 239 ? -3.09100 -17.58500 -47.78200 1.000 28.02278 364 ASN E O 1
ATOM 3423 N N . TRP B 1 240 ? -1.84200 -18.19700 -46.01800 1.000 25.16917 365 TRP E N 1
ATOM 3424 C CA . TRP B 1 240 ? -2.96200 -18.72000 -45.24400 1.000 24.04754 365 TRP E CA 1
ATOM 3425 C C . TRP B 1 240 ? -3.36400 -17.72500 -44.16000 1.000 23.61762 365 TRP E C 1
ATOM 3426 O O . TRP B 1 240 ? -2.56200 -17.39700 -43.27900 1.000 23.76800 365 TRP E O 1
ATOM 3437 N N . VAL B 1 241 ? -4.60800 -17.25800 -44.22700 1.000 22.68363 366 VAL E N 1
ATOM 3438 C CA . VAL B 1 241 ? -5.15900 -16.36000 -43.21800 1.000 22.59257 366 VAL E CA 1
ATOM 3439 C C . VAL B 1 241 ? -5.70300 -17.21800 -42.08100 1.000 21.91245 366 VAL E C 1
ATOM 3440 O O . VAL B 1 241 ? -6.71800 -17.90100 -42.23800 1.000 21.59177 366 VAL E O 1
ATOM 3444 N N . SER B 1 242 ? -5.03400 -17.18400 -40.93200 1.000 21.82287 367 SER E N 1
ATOM 3445 C CA . SER B 1 242 ? -5.39300 -18.02300 -39.79700 1.000 21.28820 367 SER E CA 1
ATOM 3446 C C . SER B 1 242 ? -6.13600 -17.21600 -38.74000 1.000 21.38399 367 SER E C 1
ATOM 3447 O O . SER B 1 242 ? -5.80700 -16.05500 -38.48100 1.000 21.90512 367 SER E O 1
ATOM 3450 N N . ILE B 1 243 ? -7.13000 -17.85000 -38.12200 1.000 20.99656 368 ILE E N 1
ATOM 3451 C CA . ILE B 1 243 ? -7.98100 -17.22500 -37.11500 1.000 21.18216 368 ILE E CA 1
ATOM 3452 C C . ILE B 1 243 ? -8.07300 -18.18800 -35.94000 1.000 20.82799 368 ILE E C 1
ATOM 3453 O O . ILE B 1 243 ? -8.59400 -19.30100 -36.08600 1.000 20.38203 368 ILE E O 1
ATOM 3458 N N . GLY B 1 244 ? -7.57500 -17.76900 -34.77900 1.000 21.13703 369 GLY E N 1
ATOM 3459 C CA . GLY B 1 244 ? -7.57400 -18.62600 -33.60900 1.000 20.94932 369 GLY E CA 1
ATOM 3460 C C . GLY B 1 244 ? -7.11400 -17.92500 -32.34700 1.000 21.56777 369 GLY E C 1
ATOM 3461 O O . GLY B 1 244 ? -6.16700 -17.13400 -32.38300 1.000 22.06571 369 GLY E O 1
ATOM 3462 N N . ASN B 1 245 ? -7.76300 -18.22300 -31.22000 1.000 21.91135 370 ASN E N 1
ATOM 3463 C CA . ASN B 1 245 ? -7.52200 -17.51400 -29.96700 1.000 22.71505 370 ASN E CA 1
ATOM 3464 C C . ASN B 1 245 ? -6.26600 -17.97800 -29.24200 1.000 23.00619 370 ASN E C 1
ATOM 3465 O O . ASN B 1 245 ? -5.95000 -17.42900 -28.18000 1.000 23.88931 370 ASN E O 1
ATOM 3470 N N . GLU B 1 246 ? -5.55900 -18.97800 -29.76500 1.000 22.57871 371 GLU E N 1
ATOM 3471 C CA . GLU B 1 246 ? -4.28800 -19.40900 -29.20200 1.000 23.09112 371 GLU E CA 1
ATOM 3472 C C . GLU B 1 246 ? -3.10300 -18.89200 -30.00500 1.000 23.21065 371 GLU E C 1
ATOM 3473 O O . GLU B 1 246 ? -1.98200 -19.38200 -29.83000 1.000 23.57196 371 GLU E O 1
ATOM 3479 N N . LEU B 1 247 ? -3.32600 -17.90900 -30.87100 1.000 22.96794 372 LEU E N 1
ATOM 3480 C CA . LEU B 1 247 ? -2.28400 -17.38700 -31.74500 1.000 23.36102 372 LEU E CA 1
ATOM 3481 C C . LEU B 1 247 ? -1.62100 -16.15700 -31.14200 1.000 24.44361 372 LEU E C 1
ATOM 3482 O O . LEU B 1 247 ? -1.01200 -16.23300 -30.07800 1.000 25.16066 372 LEU E O 1
ATOM 3487 N N . GLN C 1 15 ? 2.71300 -35.23800 16.72800 1.000 154.15268 140 GLN H N 1
ATOM 3488 C CA . GLN C 1 15 ? 1.80800 -35.20000 15.58600 1.000 152.57378 140 GLN H CA 1
ATOM 3489 C C . GLN C 1 15 ? 2.04700 -33.95100 14.74200 1.000 153.24502 140 GLN H C 1
ATOM 3490 O O . GLN C 1 15 ? 1.76700 -33.94000 13.54300 1.000 153.07200 140 GLN H O 1
ATOM 3492 N N . GLY C 1 16 ? 2.57000 -32.90200 15.37500 1.000 152.54767 141 GLY H N 1
ATOM 3493 C CA . GLY C 1 16 ? 2.83400 -31.65300 14.68600 1.000 152.15408 141 GLY H CA 1
ATOM 3494 C C . GLY C 1 16 ? 1.57600 -30.97600 14.18200 1.000 150.18989 141 GLY H C 1
ATOM 3495 O O . GLY C 1 16 ? 1.40300 -30.78900 12.97400 1.000 148.75412 141 GLY H O 1
ATOM 3496 N N . LEU C 1 17 ? 0.69100 -30.59400 15.10500 1.000 152.96679 142 LEU H N 1
ATOM 3497 C CA . LEU C 1 17 ? -0.61600 -30.04700 14.76200 1.000 150.43481 142 LEU H CA 1
ATOM 3498 C C . LEU C 1 17 ? -0.79800 -28.61700 15.27100 1.000 149.78380 142 LEU H C 1
ATOM 3499 O O . LEU C 1 17 ? -1.92100 -28.18500 15.53600 1.000 148.24890 142 LEU H O 1
ATOM 3504 N N . LEU C 1 18 ? 0.29400 -27.86200 15.39500 1.000 143.04347 143 LEU H N 1
ATOM 3505 C CA . LEU C 1 18 ? 0.17700 -26.43500 15.67600 1.000 141.72998 143 LEU H CA 1
ATOM 3506 C C . LEU C 1 18 ? 0.02000 -25.61500 14.40100 1.000 141.49634 143 LEU H C 1
ATOM 3507 O O . LEU C 1 18 ? -0.58700 -24.53800 14.43600 1.000 139.92672 143 LEU H O 1
ATOM 3512 N N . GLN C 1 19 ? 0.55700 -26.09800 13.27900 1.000 145.38378 144 GLN H N 1
ATOM 3513 C CA . GLN C 1 19 ? 0.18800 -25.58900 11.96300 1.000 144.45128 144 GLN H CA 1
ATOM 3514 C C . GLN C 1 19 ? -1.09300 -26.22100 11.43500 1.000 143.26327 144 GLN H C 1
ATOM 3515 O O . GLN C 1 19 ? -1.52000 -25.88200 10.32600 1.000 142.32281 144 GLN H O 1
ATOM 3521 N N . ASP C 1 20 ? -1.69700 -27.14400 12.18900 1.000 149.32789 145 ASP H N 1
ATOM 3522 C CA . ASP C 1 20 ? -2.99100 -27.72200 11.84300 1.000 147.32674 145 ASP H CA 1
ATOM 3523 C C . ASP C 1 20 ? -4.14600 -26.92600 12.43700 1.000 145.75792 145 ASP H C 1
ATOM 3524 O O . ASP C 1 20 ? -5.20500 -26.80800 11.81000 1.000 144.29359 145 ASP H O 1
ATOM 3529 N N . ILE C 1 21 ? -3.96200 -26.37600 13.63900 1.000 147.73344 146 ILE H N 1
ATOM 3530 C CA . ILE C 1 21 ? -5.04400 -25.64000 14.28400 1.000 146.20690 146 ILE H CA 1
ATOM 3531 C C . ILE C 1 21 ? -5.11800 -24.20400 13.77300 1.000 145.70449 146 ILE H C 1
ATOM 3532 O O . ILE C 1 21 ? -6.21300 -23.64000 13.66600 1.000 143.73126 146 ILE H O 1
ATOM 3537 N N . GLU C 1 22 ? -3.97900 -23.59100 13.43900 1.000 139.98607 147 GLU H N 1
ATOM 3538 C CA . GLU C 1 22 ? -4.01500 -22.24000 12.89000 1.000 139.00254 147 GLU H CA 1
ATOM 3539 C C . GLU C 1 22 ? -4.48500 -22.23900 11.44100 1.000 138.13582 147 GLU H C 1
ATOM 3540 O O . GLU C 1 22 ? -5.08400 -21.25700 10.98700 1.000 136.79227 147 GLU H O 1
ATOM 3546 N N . LYS C 1 23 ? -4.23400 -23.32800 10.70800 1.000 140.90239 148 LYS H N 1
ATOM 3547 C CA . LYS C 1 23 ? -4.77000 -23.44700 9.35600 1.000 139.41927 148 LYS H CA 1
ATOM 3548 C C . LYS C 1 23 ? -6.29400 -23.45200 9.36700 1.000 137.21636 148 LYS H C 1
ATOM 3549 O O . LYS C 1 23 ? -6.92700 -22.81200 8.52100 1.000 135.71677 148 LYS H O 1
ATOM 3551 N N . ARG C 1 24 ? -6.90000 -24.14900 10.33300 1.000 137.50661 149 ARG H N 1
ATOM 3552 C CA . ARG C 1 24 ? -8.35600 -24.25300 10.37700 1.000 134.53898 149 ARG H CA 1
ATOM 3553 C C . ARG C 1 24 ? -9.00800 -22.89200 10.59300 1.000 133.60292 149 ARG H C 1
ATOM 3554 O O . ARG C 1 24 ? -9.97500 -22.54500 9.90300 1.000 131.65705 149 ARG H O 1
ATOM 3556 N N . ILE C 1 25 ? -8.49300 -22.10500 11.54300 1.000 134.93772 150 ILE H N 1
ATOM 3557 C CA . ILE C 1 25 ? -9.06500 -20.78400 11.79400 1.000 133.66749 150 ILE H CA 1
ATOM 3558 C C . ILE C 1 25 ? -8.86300 -19.87400 10.58900 1.000 133.93885 150 ILE H C 1
ATOM 3559 O O . ILE C 1 25 ? -9.75500 -19.09800 10.22800 1.000 132.40131 150 ILE H O 1
ATOM 3564 N N . LEU C 1 26 ? -7.70000 -19.96100 9.93600 1.000 131.44762 151 LEU H N 1
ATOM 3565 C CA . LEU C 1 26 ? -7.39500 -19.01600 8.86400 1.000 130.57548 151 LEU H CA 1
ATOM 3566 C C . LEU C 1 26 ? -8.36900 -19.16400 7.70200 1.000 128.17904 151 LEU H C 1
ATOM 3567 O O . LEU C 1 26 ? -8.83100 -18.16500 7.13900 1.000 127.71757 151 LEU H O 1
ATOM 3572 N N . HIS C 1 27 ? -8.69100 -20.40400 7.32800 1.000 126.50343 152 HIS H N 1
ATOM 3573 C CA . HIS C 1 27 ? -9.82300 -20.62600 6.43400 1.000 125.21738 152 HIS H CA 1
ATOM 3574 C C . HIS C 1 27 ? -11.13700 -20.18400 7.07700 1.000 124.42975 152 HIS H C 1
ATOM 3575 O O . HIS C 1 27 ? -12.04200 -19.70400 6.38100 1.000 122.97401 152 HIS H O 1
ATOM 3582 N N . TYR C 1 28 ? -11.25600 -20.31700 8.40200 1.000 130.33023 153 TYR H N 1
ATOM 3583 C CA . TYR C 1 28 ? -12.53000 -20.07400 9.07500 1.000 128.54244 153 TYR H CA 1
ATOM 3584 C C . TYR C 1 28 ? -12.78700 -18.59000 9.31000 1.000 127.92954 153 TYR H C 1
ATOM 3585 O O . TYR C 1 28 ? -13.93700 -18.14600 9.22100 1.000 126.34363 153 TYR H O 1
ATOM 3587 N N . LYS C 1 29 ? -11.74800 -17.81300 9.64100 1.000 125.35763 154 LYS H N 1
ATOM 3588 C CA . LYS C 1 29 ? -11.92600 -16.36800 9.78500 1.000 124.64316 154 LYS H CA 1
ATOM 3589 C C . LYS C 1 29 ? -12.59000 -15.78500 8.54700 1.000 123.90268 154 LYS H C 1
ATOM 3590 O O . LYS C 1 29 ? -13.53400 -14.99400 8.64100 1.000 123.03205 154 LYS H O 1
ATOM 3596 N N . GLN C 1 30 ? -12.11600 -16.19400 7.37100 1.000 126.76582 155 GLN H N 1
ATOM 3597 C CA . GLN C 1 30 ? -12.66700 -15.70700 6.11600 1.000 125.63853 155 GLN H CA 1
ATOM 3598 C C . GLN C 1 30 ? -14.06300 -16.25500 5.85100 1.000 123.61823 155 GLN H C 1
ATOM 3599 O O . GLN C 1 30 ? -14.86000 -15.60500 5.16500 1.000 122.18561 155 GLN H O 1
ATOM 3605 N N . LEU C 1 31 ? -14.36800 -17.44700 6.36800 1.000 125.98285 156 LEU H N 1
ATOM 3606 C CA . LEU C 1 31 ? -15.70000 -18.02000 6.19300 1.000 124.33586 156 LEU H CA 1
ATOM 3607 C C . LEU C 1 31 ? -16.76300 -17.09400 6.77200 1.000 122.70466 156 LEU H C 1
ATOM 3608 O O . LEU C 1 31 ? -17.81300 -16.86900 6.15900 1.000 121.02819 156 LEU H O 1
ATOM 3613 N N . PHE C 1 32 ? -16.50000 -16.54500 7.95900 1.000 119.82180 157 PHE H N 1
ATOM 3614 C CA . PHE C 1 32 ? -17.41900 -15.58700 8.56300 1.000 118.19340 157 PHE H CA 1
ATOM 3615 C C . PHE C 1 32 ? -17.59300 -14.36200 7.67200 1.000 117.16949 157 PHE H C 1
ATOM 3616 O O . PHE C 1 32 ? -18.71800 -13.90800 7.43700 1.000 115.38780 157 PHE H O 1
ATOM 3624 N N . PHE C 1 33 ? -16.48600 -13.82100 7.15600 1.000 116.05658 158 PHE H N 1
ATOM 3625 C CA . PHE C 1 33 ? -16.56500 -12.61400 6.33800 1.000 115.55783 158 PHE H CA 1
ATOM 3626 C C . PHE C 1 33 ? -17.33700 -12.87300 5.05100 1.000 113.49912 158 PHE H C 1
ATOM 3627 O O . PHE C 1 33 ? -18.18800 -12.06900 4.65200 1.000 112.11829 158 PHE H O 1
ATOM 3635 N N . LYS C 1 34 ? -17.03800 -13.98900 4.37900 1.000 111.99596 159 LYS H N 1
ATOM 3636 C CA . LYS C 1 34 ? -17.77300 -14.36800 3.17500 1.000 111.03671 159 LYS H CA 1
ATOM 3637 C C . LYS C 1 34 ? -19.27000 -14.41900 3.44700 1.000 109.11710 159 LYS H C 1
ATOM 3638 O O . LYS C 1 34 ? -20.07100 -13.83700 2.70500 1.000 107.65798 159 LYS H O 1
ATOM 3644 N N . GLU C 1 35 ? -19.66400 -15.11600 4.51600 1.000 108.60545 160 GLU H N 1
ATOM 3645 C CA . GLU C 1 35 ? -21.08000 -15.23000 4.84600 1.000 105.85525 160 GLU H CA 1
ATOM 3646 C C . GLU C 1 35 ? -21.69400 -13.86300 5.11000 1.000 104.71621 160 GLU H C 1
ATOM 3647 O O . GLU C 1 35 ? -22.85300 -13.61600 4.76100 1.000 102.60204 160 GLU H O 1
ATOM 3653 N N . GLN C 1 36 ? -20.92500 -12.95400 5.71100 1.000 103.77493 161 GLN H N 1
ATOM 3654 C CA . GLN C 1 36 ? -21.43000 -11.60500 5.93500 1.000 102.82855 161 GLN H CA 1
ATOM 3655 C C . GLN C 1 36 ? -21.56000 -10.83800 4.62600 1.000 102.20293 161 GLN H C 1
ATOM 3656 O O . GLN C 1 36 ? -22.49200 -10.04400 4.46000 1.000 101.01929 161 GLN H O 1
ATOM 3662 N N . ASN C 1 37 ? -20.63600 -11.05500 3.68700 1.000 101.46790 162 ASN H N 1
ATOM 3663 C CA . ASN C 1 37 ? -20.73700 -10.37900 2.39800 1.000 102.02460 162 ASN H CA 1
ATOM 3664 C C . ASN C 1 37 ? -21.94500 -10.86700 1.61100 1.000 100.47997 162 ASN H C 1
ATOM 3665 O O . ASN C 1 37 ? -22.62000 -10.07300 0.94600 1.000 99.65322 162 ASN H O 1
ATOM 3670 N N . GLU C 1 38 ? -22.23100 -12.16800 1.66700 1.000 100.87922 163 GLU H N 1
ATOM 3671 C CA . GLU C 1 38 ? -23.44100 -12.67600 1.03100 1.000 98.71286 163 GLU H CA 1
ATOM 3672 C C . GLU C 1 38 ? -24.68800 -12.12900 1.71800 1.000 97.17323 163 GLU H C 1
ATOM 3673 O O . GLU C 1 38 ? -25.61800 -11.65700 1.05400 1.000 95.87483 163 GLU H O 1
ATOM 3679 N N . ILE C 1 39 ? -24.72200 -12.17500 3.05300 1.000 94.35665 164 ILE H N 1
ATOM 3680 C CA . ILE C 1 39 ? -25.87300 -11.65500 3.79000 1.000 92.39529 164 ILE H CA 1
ATOM 3681 C C . ILE C 1 39 ? -26.04100 -10.16000 3.54400 1.000 91.90720 164 ILE H C 1
ATOM 3682 O O . ILE C 1 39 ? -27.16400 -9.66500 3.39400 1.000 90.22355 164 ILE H O 1
ATOM 3687 N N . ALA C 1 40 ? -24.93200 -9.41500 3.50000 1.000 88.66772 165 ALA H N 1
ATOM 3688 C CA . ALA C 1 40 ? -25.02100 -7.98500 3.22600 1.000 88.67334 165 ALA H CA 1
ATOM 3689 C C . ALA C 1 40 ? -25.45500 -7.71700 1.79200 1.000 88.21469 165 ALA H C 1
ATOM 3690 O O . ALA C 1 40 ? -26.13100 -6.71700 1.52500 1.000 88.05124 165 ALA H O 1
ATOM 3692 N N . ASN C 1 41 ? -25.08500 -8.59100 0.86100 1.000 70.65461 166 ASN H N 1
ATOM 3693 C CA . ASN C 1 41 ? -25.49400 -8.45900 -0.52900 1.000 71.23583 166 ASN H CA 1
ATOM 3694 C C . ASN C 1 41 ? -26.89000 -8.99800 -0.78300 1.000 69.28623 166 ASN H C 1
ATOM 3695 O O . ASN C 1 41 ? -27.30600 -9.08900 -1.94200 1.000 69.03448 166 ASN H O 1
ATOM 3700 N N . GLY C 1 42 ? -27.61800 -9.36500 0.26600 1.000 69.69429 167 GLY H N 1
ATOM 3701 C CA . GLY C 1 42 ? -28.99700 -9.77400 0.10700 1.000 67.33687 167 GLY H CA 1
ATOM 3702 C C . GLY C 1 42 ? -29.19200 -11.27500 0.07700 1.000 65.70422 167 GLY H C 1
ATOM 3703 O O . GLY C 1 42 ? -30.06900 -11.77200 -0.63600 1.000 64.18228 167 GLY H O 1
ATOM 3704 N N . LYS C 1 43 ? -28.38900 -12.00800 0.84900 1.000 68.11443 168 LYS H N 1
ATOM 3705 C CA . LYS C 1 43 ? -28.53500 -13.45900 0.92000 1.000 67.38813 168 LYS H CA 1
ATOM 3706 C C . LYS C 1 43 ? -29.86600 -13.79000 1.57600 1.000 65.01542 168 LYS H C 1
ATOM 3707 O O . LYS C 1 43 ? -30.04100 -13.59200 2.78400 1.000 63.94634 168 LYS H O 1
ATOM 3713 N N . ARG C 1 44 ? -30.81100 -14.26500 0.77300 1.000 63.35965 169 ARG H N 1
ATOM 3714 C CA . ARG C 1 44 ? -32.10200 -14.68300 1.29000 1.000 61.48149 169 ARG H CA 1
ATOM 3715 C C . ARG C 1 44 ? -31.92200 -15.75700 2.35600 1.000 60.15602 169 ARG H C 1
ATOM 3716 O O . ARG C 1 44 ? -30.93100 -16.49200 2.37300 1.000 61.34953 169 ARG H O 1
ATOM 3724 N N . SER C 1 45 ? -32.88600 -15.83500 3.25900 1.000 58.42340 170 SER H N 1
ATOM 3725 C CA . SER C 1 45 ? -32.93800 -16.91400 4.22800 1.000 57.82021 170 SER H CA 1
ATOM 3726 C C . SER C 1 45 ? -33.96400 -17.95300 3.79900 1.000 56.76110 170 SER H C 1
ATOM 3727 O O . SER C 1 45 ? -34.80400 -17.71600 2.92700 1.000 56.26789 170 SER H O 1
ATOM 3730 N N . MET C 1 46 ? -33.88400 -19.12100 4.43300 1.000 63.47753 171 MET H N 1
ATOM 3731 C CA . MET C 1 46 ? -34.80300 -20.20500 4.12100 1.000 63.20657 171 MET H CA 1
ATOM 3732 C C . MET C 1 46 ? -36.24200 -19.85700 4.47400 1.000 61.46235 171 MET H C 1
ATOM 3733 O O . MET C 1 46 ? -37.15800 -20.58300 4.07100 1.000 60.94576 171 MET H O 1
ATOM 3738 N N . VAL C 1 47 ? -36.45500 -18.76700 5.19700 1.000 52.12497 172 VAL H N 1
ATOM 3739 C CA . VAL C 1 47 ? -37.79200 -18.38800 5.65500 1.000 49.62974 172 VAL H CA 1
ATOM 3740 C C . VAL C 1 47 ? -38.53500 -17.71000 4.50900 1.000 49.48365 172 VAL H C 1
ATOM 3741 O O . VAL C 1 47 ? -38.00500 -16.76000 3.91500 1.000 51.22569 172 VAL H O 1
ATOM 3745 N N . PRO C 1 48 ? -39.74100 -18.16000 4.17500 1.000 43.57001 173 PRO H N 1
ATOM 3746 C CA . PRO C 1 48 ? -40.51500 -17.48100 3.13300 1.000 43.61943 173 PRO H CA 1
ATOM 3747 C C . PRO C 1 48 ? -40.87000 -16.06000 3.54600 1.000 43.27777 173 PRO H C 1
ATOM 3748 O O . PRO C 1 48 ? -41.01800 -15.74800 4.73000 1.000 42.55702 173 PRO H O 1
ATOM 3752 N N . ASP C 1 49 ? -41.01300 -15.19300 2.54100 1.000 46.79703 174 ASP H N 1
ATOM 3753 C CA . ASP C 1 49 ? -41.23400 -13.77500 2.81100 1.000 47.44560 174 ASP H CA 1
ATOM 3754 C C . ASP C 1 49 ? -42.59700 -13.52900 3.44500 1.000 45.53663 174 ASP H C 1
ATOM 3755 O O . ASP C 1 49 ? -42.73900 -12.64400 4.29700 1.000 45.03098 174 ASP H O 1
ATOM 3760 N N . ASN C 1 50 ? -43.61200 -14.29500 3.03900 1.000 43.65170 175 ASN H N 1
ATOM 3761 C CA . ASN C 1 50 ? -44.95200 -14.10400 3.58500 1.000 42.17479 175 ASN H CA 1
ATOM 3762 C C . ASN C 1 50 ? -45.05000 -14.50900 5.04800 1.000 40.73402 175 ASN H C 1
ATOM 3763 O O . ASN C 1 50 ? -46.01600 -14.12500 5.71600 1.000 39.87660 175 ASN H O 1
ATOM 3768 N N . SER C 1 51 ? -44.08500 -15.27500 5.55800 1.000 40.21452 176 SER H N 1
ATOM 3769 C CA . SER C 1 51 ? -44.16200 -15.75800 6.93100 1.000 39.15713 176 SER H CA 1
ATOM 3770 C C . SER C 1 51 ? -44.13600 -14.58700 7.90200 1.000 38.89304 176 SER H C 1
ATOM 3771 O O . SER C 1 51 ? -43.34700 -13.65200 7.74600 1.000 40.19630 176 SER H O 1
ATOM 3774 N N . ILE C 1 52 ? -45.00900 -14.64300 8.90300 1.000 36.00784 177 ILE H N 1
ATOM 3775 C CA . ILE C 1 52 ? -45.13400 -13.59100 9.90700 1.000 35.97750 177 ILE H CA 1
ATOM 3776 C C . ILE C 1 52 ? -44.70700 -14.16400 11.25200 1.000 35.68407 177 ILE H C 1
ATOM 3777 O O . ILE C 1 52 ? -45.56600 -14.57900 12.04400 1.000 34.94949 177 ILE H O 1
ATOM 3782 N N . PRO C 1 53 ? -43.40800 -14.22400 11.54700 1.000 36.33515 178 PRO H N 1
ATOM 3783 C CA . PRO C 1 53 ? -42.95900 -14.75100 12.84000 1.000 36.19852 178 PRO H CA 1
ATOM 3784 C C . PRO C 1 53 ? -43.02800 -13.73000 13.96600 1.000 36.34465 178 PRO H C 1
ATOM 3785 O O . PRO C 1 53 ? -42.73900 -12.54300 13.79700 1.000 36.98624 178 PRO H O 1
ATOM 3789 N N . ILE C 1 54 ? -43.41500 -14.21800 15.14200 1.000 35.84701 179 ILE H N 1
ATOM 3790 C CA . ILE C 1 54 ? -43.45900 -13.42000 16.36100 1.000 36.08527 179 ILE H CA 1
ATOM 3791 C C . ILE C 1 54 ? -42.73700 -14.20000 17.44700 1.000 36.22785 179 ILE H C 1
ATOM 3792 O O . ILE C 1 54 ? -43.16600 -15.30100 17.81300 1.000 35.60171 179 ILE H O 1
ATOM 3797 N N . CYS C 1 55 ? -41.64400 -13.64400 17.95300 1.000 37.14294 180 CYS H N 1
ATOM 3798 C CA . CYS C 1 55 ? -40.91500 -14.25100 19.05800 1.000 37.48084 180 CYS H CA 1
ATOM 3799 C C . CYS C 1 55 ? -41.53400 -13.75300 20.35700 1.000 37.43237 180 CYS H C 1
ATOM 3800 O O . CYS C 1 55 ? -41.40900 -12.57300 20.69900 1.000 38.07791 180 CYS H O 1
ATOM 3803 N N . SER C 1 56 ? -42.20700 -14.64700 21.07600 1.000 38.17484 181 SER H N 1
ATOM 3804 C CA . SER C 1 56 ? -42.96700 -14.25300 22.25400 1.000 38.14073 181 SER H CA 1
ATOM 3805 C C . SER C 1 56 ? -43.14300 -15.45600 23.16800 1.000 37.91264 181 SER H C 1
ATOM 3806 O O . SER C 1 56 ? -43.03400 -16.60700 22.73900 1.000 37.37751 181 SER H O 1
ATOM 3809 N N . ASP C 1 57 ? -43.41500 -15.17100 24.43900 1.000 41.48116 182 ASP H N 1
ATOM 3810 C CA . ASP C 1 57 ? -43.86000 -16.17700 25.39600 1.000 41.25853 182 ASP H CA 1
ATOM 3811 C C . ASP C 1 57 ? -45.35800 -16.00000 25.60500 1.000 40.71451 182 ASP H C 1
ATOM 3812 O O . ASP C 1 57 ? -45.81800 -14.90200 25.94000 1.000 41.21498 182 ASP H O 1
ATOM 3817 N N . VAL C 1 58 ? -46.11100 -17.08600 25.40700 1.000 41.40155 183 VAL H N 1
ATOM 3818 C CA . VAL C 1 58 ? -47.56900 -17.04000 25.38600 1.000 41.27875 183 VAL H CA 1
ATOM 3819 C C . VAL C 1 58 ? -48.16600 -16.52100 26.69200 1.000 41.77226 183 VAL H C 1
ATOM 3820 O O . VAL C 1 58 ? -49.29200 -16.00900 26.69500 1.000 40.99963 183 VAL H O 1
ATOM 3824 N N . THR C 1 59 ? -47.43900 -16.63400 27.80500 1.000 41.97811 184 THR H N 1
ATOM 3825 C CA . THR C 1 59 ? -47.97300 -16.20300 29.09200 1.000 42.19530 184 THR H CA 1
ATOM 3826 C C . THR C 1 59 ? -47.98300 -14.68600 29.23800 1.000 43.18819 184 THR H C 1
ATOM 3827 O O . THR C 1 59 ? -48.88400 -14.13300 29.88000 1.000 43.29745 184 THR H O 1
ATOM 3831 N N . LYS C 1 60 ? -47.00200 -14.00100 28.65200 1.000 44.20568 185 LYS H N 1
ATOM 3832 C CA . LYS C 1 60 ? -46.88200 -12.55300 28.76100 1.000 45.42567 185 LYS H CA 1
ATOM 3833 C C . LYS C 1 60 ? -47.45000 -11.81000 27.56000 1.000 45.20168 185 LYS H C 1
ATOM 3834 O O . LYS C 1 60 ? -47.73700 -10.61200 27.67000 1.000 45.48824 185 LYS H O 1
ATOM 3840 N N . LEU C 1 61 ? -47.61900 -12.49400 26.43000 1.000 46.32849 186 LEU H N 1
ATOM 3841 C CA . LEU C 1 61 ? -48.07300 -11.85300 25.20300 1.000 45.65435 186 LEU H CA 1
ATOM 3842 C C . LEU C 1 61 ? -49.47300 -11.27600 25.36300 1.000 46.15124 186 LEU H C 1
ATOM 3843 O O . LEU C 1 61 ? -50.34400 -11.87400 26.00100 1.000 45.53655 186 LEU H O 1
ATOM 3848 N N . ASN C 1 62 ? -49.68500 -10.10100 24.77500 1.000 49.21853 187 ASN H N 1
ATOM 3849 C CA . ASN C 1 62 ? -51.01800 -9.52400 24.65600 1.000 49.59238 187 ASN H CA 1
ATOM 3850 C C . ASN C 1 62 ? -51.69600 -10.12900 23.43300 1.000 47.91216 187 ASN H C 1
ATOM 3851 O O . ASN C 1 62 ? -51.33100 -9.81800 22.29400 1.000 46.82216 187 ASN H O 1
ATOM 3856 N N . PHE C 1 63 ? -52.67900 -11.00100 23.66400 1.000 50.52807 188 PHE H N 1
ATOM 3857 C CA . PHE C 1 63 ? -53.44200 -11.58500 22.56700 1.000 49.06769 188 PHE H CA 1
ATOM 3858 C C . PHE C 1 63 ? -54.40300 -10.59600 21.91900 1.000 49.23501 188 PHE H C 1
ATOM 3859 O O . PHE C 1 63 ? -54.90000 -10.87000 20.82100 1.000 48.11034 188 PHE H O 1
ATOM 3867 N N . GLN C 1 64 ? -54.67200 -9.45800 22.56200 1.000 49.81463 189 GLN H N 1
ATOM 3868 C CA . GLN C 1 64 ? -55.52600 -8.45300 21.94400 1.000 50.49279 189 GLN H CA 1
ATOM 3869 C C . GLN C 1 64 ? -54.80300 -7.70300 20.83400 1.000 50.96680 189 GLN H C 1
ATOM 3870 O O . GLN C 1 64 ? -55.45000 -7.20700 19.90500 1.000 51.11362 189 GLN H O 1
ATOM 3876 N N . ALA C 1 65 ? -53.47300 -7.60600 20.91100 1.000 50.84152 190 ALA H N 1
ATOM 3877 C CA . ALA C 1 65 ? -52.71500 -7.01500 19.81200 1.000 51.52690 190 ALA H CA 1
ATOM 3878 C C . ALA C 1 65 ? -52.84300 -7.85800 18.55200 1.000 49.89901 190 ALA H C 1
ATOM 3879 O O . ALA C 1 65 ? -52.89800 -7.32300 17.43800 1.000 50.16398 190 ALA H O 1
ATOM 3881 N N . LEU C 1 66 ? -52.89700 -9.18200 18.71100 1.000 49.45163 191 LEU H N 1
ATOM 3882 C CA . LEU C 1 66 ? -53.07800 -10.07200 17.56900 1.000 47.69062 191 LEU H CA 1
ATOM 3883 C C . LEU C 1 66 ? -54.48700 -9.96500 17.00100 1.000 46.99920 191 LEU H C 1
ATOM 3884 O O . LEU C 1 66 ? -54.67700 -10.00900 15.78000 1.000 46.81843 191 LEU H O 1
ATOM 3889 N N . ILE C 1 67 ? -55.48600 -9.81900 17.87300 1.000 46.56084 192 ILE H N 1
ATOM 3890 C CA . ILE C 1 67 ? -56.87500 -9.81300 17.42700 1.000 46.22546 192 ILE H CA 1
ATOM 3891 C C . ILE C 1 67 ? -57.19200 -8.52900 16.67200 1.000 47.45252 192 ILE H C 1
ATOM 3892 O O . ILE C 1 67 ? -57.90000 -8.54700 15.65800 1.000 46.81750 192 ILE H O 1
ATOM 3897 N N . ASP C 1 68 ? -56.67500 -7.39700 17.15100 1.000 49.10400 193 ASP H N 1
ATOM 3898 C CA . ASP C 1 68 ? -56.83700 -6.14500 16.42100 1.000 50.80110 193 ASP H CA 1
ATOM 3899 C C . ASP C 1 68 ? -56.15000 -6.21700 15.06500 1.000 50.68767 193 ASP H C 1
ATOM 3900 O O . ASP C 1 68 ? -56.77000 -5.97100 14.02500 1.000 51.16741 193 ASP H O 1
ATOM 3905 N N . ALA C 1 69 ? -54.86100 -6.56400 15.06100 1.000 50.64621 194 ALA H N 1
ATOM 3906 C CA . ALA C 1 69 ? -54.09200 -6.57200 13.82200 1.000 50.92536 194 ALA H CA 1
ATOM 3907 C C . ALA C 1 69 ? -54.73300 -7.47400 12.77400 1.000 49.71690 194 ALA H C 1
ATOM 3908 O O . ALA C 1 69 ? -54.88300 -7.08600 11.61000 1.000 49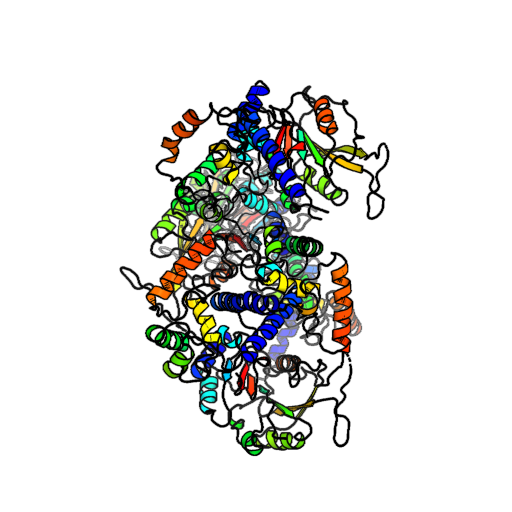.93725 194 ALA H O 1
ATOM 3910 N N . GLN C 1 70 ? -55.13300 -8.68300 13.17800 1.000 48.88021 195 GLN H N 1
ATOM 3911 C CA . GLN C 1 70 ? -55.73200 -9.62000 12.23100 1.000 47.20755 195 GLN H CA 1
ATOM 3912 C C . GLN C 1 70 ? -57.06900 -9.09900 11.71600 1.000 47.73055 195 GLN H C 1
ATOM 3913 O O . GLN C 1 70 ? -57.38900 -9.25700 10.53200 1.000 47.67226 195 GLN H O 1
ATOM 3919 N N . MET C 1 71 ? -57.86000 -8.46900 12.58900 1.000 50.77747 196 MET H N 1
ATOM 3920 C CA . MET C 1 71 ? -59.15100 -7.92700 12.17800 1.000 51.71065 196 MET H CA 1
ATOM 3921 C C . MET C 1 71 ? -59.01800 -6.58600 11.46400 1.000 53.62735 196 MET H C 1
ATOM 3922 O O . MET C 1 71 ? -59.85100 -6.25900 10.61000 1.000 53.38852 196 MET H O 1
ATOM 3927 N N . ARG C 1 72 ? -57.99300 -5.79700 11.79800 1.000 56.75199 197 ARG H N 1
ATOM 3928 C CA . ARG C 1 72 ? -57.80900 -4.51000 11.13400 1.000 58.56609 197 ARG H CA 1
ATOM 3929 C C . ARG C 1 72 ? -57.30700 -4.69200 9.70800 1.000 58.89627 197 ARG H C 1
ATOM 3930 O O . ARG C 1 72 ? -57.78100 -4.02000 8.78500 1.000 60.46546 197 ARG H O 1
ATOM 3938 N N . HIS C 1 73 ? -56.35300 -5.59900 9.51000 1.000 56.85007 198 HIS H N 1
ATOM 3939 C CA . HIS C 1 73 ? -55.72300 -5.80600 8.21400 1.000 56.70585 198 HIS H CA 1
ATOM 3940 C C . HIS C 1 73 ? -56.42500 -6.86200 7.36900 1.000 54.81372 198 HIS H C 1
ATOM 3941 O O . HIS C 1 73 ? -56.11800 -6.98600 6.17900 1.000 54.22258 198 HIS H O 1
ATOM 3948 N N . ALA C 1 74 ? -57.35400 -7.61700 7.95300 1.000 53.71012 199 ALA H N 1
ATOM 3949 C CA . ALA C 1 74 ? -58.15500 -8.58800 7.22300 1.000 52.11617 199 ALA H CA 1
ATOM 3950 C C . ALA C 1 74 ? -59.50200 -8.73000 7.91700 1.000 51.59565 199 ALA H C 1
ATOM 3951 O O . ALA C 1 74 ? -59.58400 -8.66600 9.14500 1.000 50.77283 199 ALA H O 1
ATOM 3953 N N . GLY C 1 75 ? -60.55600 -8.90900 7.12700 1.000 53.12912 200 GLY H N 1
ATOM 3954 C CA . GLY C 1 75 ? -61.88800 -8.99500 7.68300 1.000 53.28158 200 GLY H CA 1
ATOM 3955 C C . GLY C 1 75 ? -62.25500 -10.32000 8.30800 1.000 51.77392 200 GLY H C 1
ATOM 3956 O O . GLY C 1 75 ? -63.41000 -10.51000 8.69800 1.000 51.47081 200 GLY H O 1
ATOM 3957 N N . LYS C 1 76 ? -61.30700 -11.24400 8.42700 1.000 47.65818 201 LYS H N 1
ATOM 3958 C CA . LYS C 1 76 ? -61.57400 -12.59200 8.89900 1.000 45.18387 201 LYS H CA 1
ATOM 3959 C C . LYS C 1 76 ? -60.94000 -12.82400 10.26400 1.000 44.13217 201 LYS H C 1
ATOM 3960 O O . LYS C 1 76 ? -60.25600 -11.96200 10.82200 1.000 45.72418 201 LYS H O 1
ATOM 3966 N N . MET C 1 77 ? -61.18800 -14.01500 10.79500 1.000 39.77106 202 MET H N 1
ATOM 3967 C CA . MET C 1 77 ? -60.42800 -14.57900 11.89600 1.000 38.92384 202 MET H CA 1
ATOM 3968 C C . MET C 1 77 ? -59.86100 -15.91900 11.44500 1.000 36.97911 202 MET H C 1
ATOM 3969 O O . MET C 1 77 ? -60.28500 -16.48200 10.43100 1.000 36.97403 202 MET H O 1
ATOM 3974 N N . PHE C 1 78 ? -58.89200 -16.41900 12.20800 1.000 29.90113 203 PHE H N 1
ATOM 3975 C CA . PHE C 1 78 ? -58.13700 -17.59800 11.80000 1.000 29.06277 203 PHE H CA 1
ATOM 3976 C C . PHE C 1 78 ? -59.04500 -18.78600 11.51300 1.000 27.84844 203 PHE H C 1
ATOM 3977 O O . PHE C 1 78 ? -59.89300 -19.15500 12.32900 1.000 33.26781 203 PHE H O 1
ATOM 3985 N N . ASP C 1 79 ? -58.85800 -19.37500 10.33000 1.000 31.61066 204 ASP H N 1
ATOM 3986 C CA . ASP C 1 79 ? -59.59700 -20.57100 9.94600 1.000 30.60751 204 ASP H CA 1
ATOM 3987 C C . ASP C 1 79 ? -58.97800 -21.82400 10.54700 1.000 29.53094 204 ASP H C 1
ATOM 3988 O O . ASP C 1 79 ? -59.69500 -22.70600 11.03200 1.000 28.71944 204 ASP H O 1
ATOM 3993 N N . VAL C 1 80 ? -57.65200 -21.91200 10.53200 1.000 25.93821 205 VAL H N 1
ATOM 3994 C CA . VAL C 1 80 ? -56.92200 -23.08700 10.98800 1.000 25.14780 205 VAL H CA 1
ATOM 3995 C C . VAL C 1 80 ? -55.94200 -22.65200 12.06500 1.000 25.45757 205 VAL H C 1
ATOM 3996 O O . VAL C 1 80 ? -55.20200 -21.67900 11.88300 1.000 26.49159 205 VAL H O 1
ATOM 4000 N N . ILE C 1 81 ? -55.94300 -23.36900 13.18400 1.000 23.61864 206 ILE H N 1
ATOM 4001 C CA . ILE C 1 81 ? -55.00600 -23.13800 14.27300 1.000 24.33544 206 ILE H CA 1
ATOM 4002 C C . ILE C 1 81 ? -54.27100 -24.44200 14.53700 1.000 24.12070 206 ILE H C 1
ATOM 4003 O O . ILE C 1 81 ? -54.90300 -25.47500 14.79000 1.000 23.45730 206 ILE H O 1
ATOM 4008 N N . MET C 1 82 ? -52.94600 -24.39700 14.46700 1.000 24.77364 207 MET H N 1
ATOM 4009 C CA . MET C 1 82 ? -52.09800 -25.51500 14.84800 1.000 24.82831 207 MET H CA 1
ATOM 4010 C C . MET C 1 82 ? -51.51800 -25.28800 16.23900 1.000 25.59169 207 MET H C 1
ATOM 4011 O O . MET C 1 82 ? -51.62600 -24.20600 16.82200 1.000 26.15564 207 MET H O 1
ATOM 4016 N N . MET C 1 83 ? -50.87500 -26.32800 16.76000 1.000 25.70226 208 MET H N 1
ATOM 4017 C CA . MET C 1 83 ? -50.43200 -26.31500 18.14500 1.000 26.41502 208 MET H CA 1
ATOM 4018 C C . MET C 1 83 ? -49.52500 -27.51300 18.36300 1.000 26.60664 208 MET H C 1
ATOM 4019 O O . MET C 1 83 ? -49.60500 -28.51200 17.64200 1.000 25.99811 208 MET H O 1
ATOM 4024 N N . ASP C 1 84 ? -48.66100 -27.39900 19.36100 1.000 27.91325 209 ASP H N 1
ATOM 4025 C CA . ASP C 1 84 ? -47.76200 -28.48000 19.73700 1.000 28.38219 209 ASP H CA 1
ATOM 4026 C C . ASP C 1 84 ? -47.32500 -28.23100 21.17600 1.000 29.79164 209 ASP H C 1
ATOM 4027 O O . ASP C 1 84 ? -46.13300 -28.02900 21.43300 1.000 31.55459 209 ASP H O 1
ATOM 4032 N N . PRO C 1 85 ? -48.24600 -28.25200 22.13700 1.000 29.79941 210 PRO H N 1
ATOM 4033 C CA . PRO C 1 85 ? -47.96500 -27.67200 23.46100 1.000 30.81597 210 PRO H CA 1
ATOM 4034 C C . PRO C 1 85 ? -46.74800 -28.30400 24.11500 1.000 31.72793 210 PRO H C 1
ATOM 4035 O O . PRO C 1 85 ? -46.48200 -29.50200 23.93500 1.000 31.47610 210 PRO H O 1
ATOM 4039 N N . PRO C 1 86 ? -45.96400 -27.51300 24.86200 1.000 33.86008 211 PRO H N 1
ATOM 4040 C CA . PRO C 1 86 ? -44.77900 -28.02400 25.59600 1.000 34.91245 211 PRO H CA 1
ATOM 4041 C C . PRO C 1 86 ? -45.15000 -28.62400 26.94800 1.000 35.31239 211 PRO H C 1
ATOM 4042 O O . PRO C 1 86 ? -44.88800 -28.06400 28.01900 1.000 36.32545 211 PRO H O 1
ATOM 4046 N N . TRP C 1 87 ? -45.77100 -29.80200 26.90600 1.000 34.15498 212 TRP H N 1
ATOM 4047 C CA . TRP C 1 87 ? -46.28600 -30.44400 28.11000 1.000 34.48215 212 TRP H CA 1
ATOM 4048 C C . TRP C 1 87 ? -45.14000 -30.81400 29.04500 1.000 35.75620 212 TRP H C 1
ATOM 4049 O O . TRP C 1 87 ? -44.20400 -31.51600 28.64400 1.000 35.93814 212 TRP H O 1
ATOM 4060 N N . GLN C 1 88 ? -45.21100 -30.35300 30.29300 1.000 43.68794 213 GLN H N 1
ATOM 4061 C CA . GLN C 1 88 ? -44.18900 -30.72700 31.26200 1.000 45.56533 213 GLN H CA 1
ATOM 4062 C C . GLN C 1 88 ? -44.23500 -32.22800 31.51700 1.000 45.07528 213 GLN H C 1
ATOM 4063 O O . GLN C 1 88 ? -45.30900 -32.82500 31.63100 1.000 44.59587 213 GLN H O 1
ATOM 4069 N N . LEU C 1 89 ? -43.06100 -32.84300 31.58900 1.000 53.47654 214 LEU H N 1
ATOM 4070 C CA . LEU C 1 89 ? -42.97700 -34.29300 31.71600 1.000 54.92801 214 LEU H CA 1
ATOM 4071 C C . LEU C 1 89 ? -41.88400 -34.73100 32.68700 1.000 56.40789 214 LEU H C 1
ATOM 4072 O O . LEU C 1 89 ? -41.88000 -35.87000 33.15800 1.000 55.61787 214 LEU H O 1
ATOM 4077 N N . ASP C 1 103 ? -41.00300 -26.82600 26.86700 1.000 55.27738 228 ASP H N 1
ATOM 4078 C CA . ASP C 1 103 ? -40.13800 -26.28200 27.90300 1.000 57.28566 228 ASP H CA 1
ATOM 4079 C C . ASP C 1 103 ? -40.89000 -26.11200 29.22200 1.000 57.14164 228 ASP H C 1
ATOM 4080 O O . ASP C 1 103 ? -40.99300 -25.00000 29.74500 1.000 57.80526 228 ASP H O 1
ATOM 4085 N N . SER C 1 104 ? -41.41700 -27.22700 29.73000 1.000 49.27053 229 SER H N 1
ATOM 4086 C CA . SER C 1 104 ? -42.04100 -27.31600 31.05500 1.000 48.82688 229 SER H CA 1
ATOM 4087 C C . SER C 1 104 ? -42.99700 -26.15400 31.32700 1.000 48.22930 229 SER H C 1
ATOM 4088 O O . SER C 1 104 ? -42.97100 -25.52500 32.38700 1.000 49.17331 229 SER H O 1
ATOM 4091 N N . LEU C 1 105 ? -43.84700 -25.86400 30.34700 1.000 43.11382 230 LEU H N 1
ATOM 4092 C CA . LEU C 1 105 ? -44.94800 -24.95000 30.59300 1.000 42.88214 230 LEU H CA 1
ATOM 4093 C C . LEU C 1 105 ? -46.00800 -25.66000 31.43300 1.000 42.56342 230 LEU H C 1
ATOM 4094 O O . LEU C 1 105 ? -46.12200 -26.89000 31.42300 1.000 42.08342 230 LEU H O 1
ATOM 4099 N N . SER C 1 106 ? -46.77900 -24.87600 32.18100 1.000 44.03246 231 SER H N 1
ATOM 4100 C CA . SER C 1 106 ? -47.71900 -25.45000 33.13500 1.000 43.97914 231 SER H CA 1
ATOM 4101 C C . SER C 1 106 ? -48.98300 -25.92300 32.42800 1.000 41.73410 231 SER H C 1
ATOM 4102 O O . SER C 1 106 ? -49.55200 -25.19900 31.60500 1.000 40.94518 231 SER H O 1
ATOM 4105 N N . ASP C 1 107 ? -49.42300 -27.13800 32.77400 1.000 38.99237 232 ASP H N 1
ATOM 4106 C CA . ASP C 1 107 ? -50.61100 -27.72600 32.16200 1.000 37.77569 232 ASP H CA 1
ATOM 4107 C C . ASP C 1 107 ? -51.80400 -26.78200 32.23700 1.000 37.56845 232 ASP H C 1
ATOM 4108 O O . ASP C 1 107 ? -52.62900 -26.73800 31.31800 1.000 36.49437 232 ASP H O 1
ATOM 4113 N N . GLU C 1 108 ? -51.89900 -26.00300 33.31700 1.000 40.33515 233 GLU H N 1
ATOM 4114 C CA . GLU C 1 108 ? -53.02100 -25.08400 33.48000 1.000 40.30222 233 GLU H CA 1
ATOM 4115 C C . GLU C 1 108 ? -52.85900 -23.82700 32.63100 1.000 40.11248 233 GLU H C 1
ATOM 4116 O O . GLU C 1 108 ? -53.84600 -23.30800 32.09600 1.000 39.15788 233 GLU H O 1
ATOM 4122 N N . LYS C 1 109 ? -51.62600 -23.32400 32.50500 1.000 40.11536 234 LYS H N 1
ATOM 4123 C CA . LYS C 1 109 ? -51.38100 -22.11400 31.72300 1.000 40.18455 234 LYS H CA 1
ATOM 4124 C C . LYS C 1 109 ? -51.75200 -22.30800 30.25500 1.000 38.30363 234 LYS H C 1
ATOM 4125 O O . LYS C 1 109 ? -52.30900 -21.40000 29.62400 1.000 37.66300 234 LYS H O 1
ATOM 4131 N N . ILE C 1 110 ? -51.45400 -23.48400 29.69500 1.000 36.21730 235 ILE H N 1
ATOM 4132 C CA . ILE C 1 110 ? -51.84100 -23.78000 28.31600 1.000 34.93120 235 ILE H CA 1
ATOM 4133 C C . ILE C 1 110 ? -53.34000 -23.59800 28.13100 1.000 34.20402 235 ILE H C 1
ATOM 4134 O O . ILE C 1 110 ? -53.80100 -23.07200 27.11000 1.000 33.51341 235 ILE H O 1
ATOM 4139 N N . GLN C 1 111 ? -54.12500 -24.02700 29.11900 1.000 35.36142 236 GLN H N 1
ATOM 4140 C CA . GLN C 1 111 ? -55.57400 -23.95900 28.98500 1.000 34.61928 236 GLN H CA 1
ATOM 4141 C C . GLN C 1 111 ? -56.06500 -22.51800 29.04900 1.000 35.44838 236 GLN H C 1
ATOM 4142 O O . GLN C 1 111 ? -57.07200 -22.17900 28.41900 1.000 35.00258 236 GLN H O 1
ATOM 4148 N N . ASN C 1 112 ? -55.35500 -21.65600 29.77800 1.000 38.87171 237 ASN H N 1
ATOM 4149 C CA . ASN C 1 112 ? -55.79100 -20.28100 29.98000 1.000 40.07915 237 ASN H CA 1
ATOM 4150 C C . ASN C 1 112 ? -55.60500 -19.39500 28.75600 1.000 39.67224 237 ASN H C 1
ATOM 4151 O O . ASN C 1 112 ? -56.05200 -18.24200 28.78100 1.000 40.12851 237 ASN H O 1
ATOM 4156 N N . MET C 1 113 ? -54.96200 -19.89000 27.70600 1.000 37.71597 238 MET H N 1
ATOM 4157 C CA . MET C 1 113 ? -54.77400 -19.09300 26.50300 1.000 36.88650 238 MET H CA 1
ATOM 4158 C C . MET C 1 113 ? -56.12800 -18.77000 25.87800 1.000 36.17786 238 MET H C 1
ATOM 4159 O O . MET C 1 113 ? -56.95700 -19.67400 25.70400 1.000 34.99611 238 MET H O 1
ATOM 4164 N N . PRO C 1 114 ? -56.39100 -17.51200 25.52600 1.000 39.20555 239 PRO H N 1
ATOM 4165 C CA . PRO C 1 114 ? -57.70700 -17.12500 24.98200 1.000 39.12556 239 PRO H CA 1
ATOM 4166 C C . PRO C 1 114 ? -57.88200 -17.51000 23.51500 1.000 38.27018 239 PRO H C 1
ATOM 4167 O O . PRO C 1 114 ? -58.10200 -16.66600 22.64100 1.000 37.98334 239 PRO H O 1
ATOM 4171 N N . ILE C 1 115 ? -57.79000 -18.81400 23.23600 1.000 35.51434 240 ILE H N 1
ATOM 4172 C CA . ILE C 1 115 ? -58.01200 -19.30600 21.87900 1.000 33.76743 240 ILE H CA 1
ATOM 4173 C C . ILE C 1 115 ? -59.48100 -19.21100 21.49000 1.000 32.86935 240 ILE H C 1
ATOM 4174 O O . ILE C 1 115 ? -59.80100 -19.19200 20.29600 1.000 32.26630 240 ILE H O 1
ATOM 4179 N N . GLN C 1 116 ? -60.38500 -19.12800 22.47000 1.000 32.57080 241 GLN H N 1
ATOM 4180 C CA . GLN C 1 116 ? -61.78300 -18.84500 22.16700 1.000 32.34742 241 GLN H CA 1
ATOM 4181 C C . GLN C 1 116 ? -61.94800 -17.51600 21.44500 1.000 33.34581 241 GLN H C 1
ATOM 4182 O O . GLN C 1 116 ? -62.97800 -17.29200 20.80100 1.000 33.14171 241 GLN H O 1
ATOM 4188 N N . SER C 1 117 ? -60.95400 -16.63500 21.54400 1.000 34.70461 242 SER H N 1
ATOM 4189 C CA . SER C 1 117 ? -60.98400 -15.32800 20.90200 1.000 35.81221 242 SER H CA 1
ATOM 4190 C C . SER C 1 117 ? -60.29400 -15.31800 19.54500 1.000 35.27664 242 SER H C 1
ATOM 4191 O O . SER C 1 117 ? -60.70800 -14.56400 18.65500 1.000 35.41164 242 SER H O 1
ATOM 4194 N N . LEU C 1 118 ? -59.26900 -16.15300 19.35600 1.000 35.02482 243 LEU H N 1
ATOM 4195 C CA . LEU C 1 118 ? -58.49000 -16.11800 18.12400 1.000 34.65313 243 LEU H CA 1
ATOM 4196 C C . LEU C 1 118 ? -59.24300 -16.69900 16.93400 1.000 33.18588 243 LEU H C 1
ATOM 4197 O O . LEU C 1 118 ? -58.89500 -16.39200 15.78900 1.000 33.39813 243 LEU H O 1
ATOM 4202 N N . GLN C 1 119 ? -60.26300 -17.51900 17.16700 1.000 29.99340 244 GLN H N 1
ATOM 4203 C CA . GLN C 1 119 ? -60.96700 -18.19700 16.08900 1.000 29.06006 244 GLN H CA 1
ATOM 4204 C C . GLN C 1 119 ? -62.46800 -18.03200 16.24900 1.000 28.99865 244 GLN H C 1
ATOM 4205 O O . GLN C 1 119 ? -63.02100 -18.33100 17.31300 1.000 30.69591 244 GLN H O 1
ATOM 4211 N N . GLN C 1 120 ? -63.12200 -17.56400 15.18700 1.000 34.50181 245 GLN H N 1
ATOM 4212 C CA . GLN C 1 120 ? -64.57500 -17.47700 15.14400 1.000 35.06092 245 GLN H CA 1
ATOM 4213 C C . GLN C 1 120 ? -65.20500 -18.54000 14.25800 1.000 33.41351 245 GLN H C 1
ATOM 4214 O O . GLN C 1 120 ? -66.40300 -18.80900 14.39600 1.000 33.36701 245 GLN H O 1
ATOM 4220 N N . ASP C 1 121 ? -64.42800 -19.15100 13.37000 1.000 33.61964 246 ASP H N 1
ATOM 4221 C CA . ASP C 1 121 ? -64.93900 -20.15700 12.45200 1.000 32.85006 246 ASP H CA 1
ATOM 4222 C C . ASP C 1 121 ? -63.76300 -20.95500 11.90800 1.000 32.23844 246 ASP H C 1
ATOM 4223 O O . ASP C 1 121 ? -62.73100 -20.38100 11.54800 1.000 32.97260 246 ASP H O 1
ATOM 4228 N N . GLY C 1 122 ? -63.92200 -22.27400 11.85800 1.000 30.39439 247 GLY H N 1
ATOM 4229 C CA . GLY C 1 122 ? -62.93200 -23.10700 11.20400 1.000 30.11286 247 GLY H CA 1
ATOM 4230 C C . GLY C 1 122 ? -62.52100 -24.33700 11.98600 1.000 29.84560 247 GLY H C 1
ATOM 4231 O O . GLY C 1 122 ? -63.35500 -24.98000 12.63000 1.000 30.18580 247 GLY H O 1
ATOM 4232 N N . PHE C 1 123 ? -61.23200 -24.67000 11.93500 1.000 26.31322 248 PHE H N 1
ATOM 4233 C CA . PHE C 1 123 ? -60.69500 -25.87200 12.55700 1.000 25.34653 248 PHE H CA 1
ATOM 4234 C C . PHE C 1 123 ? -59.51700 -25.51200 13.45200 1.000 25.70187 248 PHE H C 1
ATOM 4235 O O . PHE C 1 123 ? -58.89100 -24.45900 13.29800 1.000 26.46774 248 PHE H O 1
ATOM 4243 N N . ILE C 1 124 ? -59.21200 -26.41600 14.38600 1.000 21.33878 249 ILE H N 1
ATOM 4244 C CA . ILE C 1 124 ? -58.07700 -26.27300 15.29400 1.000 22.01628 249 ILE H CA 1
ATOM 4245 C C . ILE C 1 124 ? -57.34100 -27.60300 15.37100 1.000 21.86585 249 ILE H C 1
ATOM 4246 O O . ILE C 1 124 ? -57.94900 -28.64600 15.63400 1.000 21.43032 249 ILE H O 1
ATOM 4251 N N . PHE C 1 125 ? -56.03200 -27.56200 15.14400 1.000 22.32387 250 PHE H N 1
ATOM 4252 C CA . PHE C 1 125 ? -55.16200 -28.72400 15.20600 1.000 22.36386 250 PHE H CA 1
ATOM 4253 C C . PHE C 1 125 ? -54.27600 -28.61400 16.44100 1.000 23.16451 250 PHE H C 1
ATOM 4254 O O . PHE C 1 125 ? -53.94700 -27.51100 16.88700 1.000 23.78538 250 PHE H O 1
ATOM 4262 N N . VAL C 1 126 ? -53.89300 -29.76200 16.99700 1.000 23.23381 251 VAL H N 1
ATOM 4263 C CA . VAL C 1 126 ? -53.01000 -29.77700 18.16000 1.000 24.07233 251 VAL H CA 1
ATOM 4264 C C . VAL C 1 126 ? -52.38500 -31.15700 18.29500 1.000 24.12846 251 VAL H C 1
ATOM 4265 O O . VAL C 1 126 ? -53.08300 -32.17600 18.26500 1.000 23.60823 251 VAL H O 1
ATOM 4269 N N . TRP C 1 127 ? -51.06300 -31.19400 18.43700 1.000 24.83893 252 TRP H N 1
ATOM 4270 C CA . TRP C 1 127 ? -50.33700 -32.45300 18.50600 1.000 25.02019 252 TRP H CA 1
ATOM 4271 C C . TRP C 1 127 ? -50.32300 -32.96600 19.93700 1.000 25.55760 252 TRP H C 1
ATOM 4272 O O . TRP C 1 127 ? -49.82500 -32.29200 20.84500 1.000 26.34454 252 TRP H O 1
ATOM 4283 N N . ALA C 1 128 ? -50.86900 -34.15900 20.12800 1.000 25.21663 253 ALA H N 1
ATOM 4284 C CA . ALA C 1 128 ? -50.98800 -34.78700 21.43300 1.000 25.73688 253 ALA H CA 1
ATOM 4285 C C . ALA C 1 128 ? -49.97800 -35.92100 21.52800 1.000 26.20490 253 ALA H C 1
ATOM 4286 O O . ALA C 1 128 ? -50.03500 -36.87700 20.74600 1.000 25.73979 253 ALA H O 1
ATOM 4288 N N . ILE C 1 129 ? -49.05000 -35.80300 22.47100 1.000 27.18712 254 ILE H N 1
ATOM 4289 C CA . ILE C 1 129 ? -48.19400 -36.92600 22.82500 1.000 27.78401 254 ILE H CA 1
ATOM 4290 C C . ILE C 1 129 ? -49.02200 -37.90100 23.65100 1.000 27.79160 254 ILE H C 1
ATOM 4291 O O . ILE C 1 129 ? -50.12200 -37.56500 24.10500 1.000 27.51772 254 ILE H O 1
ATOM 4296 N N . ASN C 1 130 ? -48.50200 -39.11500 23.84600 1.000 28.18842 255 ASN H N 1
ATOM 4297 C CA . ASN C 1 130 ? -49.31600 -40.18900 24.40900 1.000 28.16206 255 ASN H CA 1
ATOM 4298 C C . ASN C 1 130 ? -49.83800 -39.82700 25.79500 1.000 28.77313 255 ASN H C 1
ATOM 4299 O O . ASN C 1 130 ? -51.02800 -39.99000 26.08200 1.000 28.44800 255 ASN H O 1
ATOM 4304 N N . ALA C 1 131 ? -48.96500 -39.31700 26.66500 1.000 29.74215 256 ALA H N 1
ATOM 4305 C CA . ALA C 1 131 ? -49.37400 -39.03500 28.03600 1.000 30.49552 256 ALA H CA 1
ATOM 4306 C C . ALA C 1 131 ? -50.38000 -37.89400 28.12900 1.000 30.08078 256 ALA H C 1
ATOM 4307 O O . ALA C 1 131 ? -51.02100 -37.73300 29.17300 1.000 30.58919 256 ALA H O 1
ATOM 4309 N N . LYS C 1 132 ? -50.53500 -37.10300 27.06600 1.000 29.25265 257 LYS H N 1
ATOM 4310 C CA . LYS C 1 132 ? -51.42000 -35.94300 27.07000 1.000 28.89888 257 LYS H CA 1
ATOM 4311 C C . LYS C 1 132 ? -52.57000 -36.07900 26.08000 1.000 27.74608 257 LYS H C 1
ATOM 4312 O O . LYS C 1 132 ? -53.22600 -35.07700 25.76700 1.000 27.32320 257 LYS H O 1
ATOM 4318 N N . TYR C 1 133 ? -52.82500 -37.28500 25.57300 1.000 27.29017 258 TYR H N 1
ATOM 4319 C CA . TYR C 1 133 ? -53.89200 -37.50900 24.60400 1.000 26.25996 258 TYR H CA 1
ATOM 4320 C C . TYR C 1 133 ? -55.25100 -37.10100 25.15900 1.000 26.17321 258 TYR H C 1
ATOM 4321 O O . TYR C 1 133 ? -55.86000 -36.14600 24.66500 1.000 25.70671 258 TYR H O 1
ATOM 4330 N N . ARG C 1 134 ? -55.73800 -37.82400 26.17200 1.000 26.74876 259 ARG H N 1
ATOM 4331 C CA . ARG C 1 134 ? -57.05600 -37.51900 26.72000 1.000 26.80225 259 ARG H CA 1
ATOM 4332 C C . ARG C 1 134 ? -57.10600 -36.09400 27.25300 1.000 27.17510 259 ARG H C 1
ATOM 4333 O O . ARG C 1 134 ? -58.14600 -35.42900 27.18000 1.000 26.90369 259 ARG H O 1
ATOM 4341 N N . VAL C 1 135 ? -55.98500 -35.60600 27.78700 1.000 27.86590 260 VAL H N 1
ATOM 4342 C CA . VAL C 1 135 ? -55.93600 -34.24800 28.31500 1.000 28.33533 260 VAL H CA 1
ATOM 4343 C C . VAL C 1 135 ? -56.23300 -33.23400 27.22300 1.000 27.49566 260 VAL H C 1
ATOM 4344 O O . VAL C 1 135 ? -56.85900 -32.19700 27.47600 1.000 27.61520 260 VAL H O 1
ATOM 4348 N N . THR C 1 136 ? -55.80500 -33.51900 25.99300 1.000 26.81229 261 THR H N 1
ATOM 4349 C CA . THR C 1 136 ? -56.00600 -32.57000 24.90600 1.000 26.10835 261 THR H CA 1
ATOM 4350 C C . THR C 1 136 ? -57.46300 -32.53300 24.46500 1.000 25.40029 261 THR H C 1
ATOM 4351 O O . THR C 1 136 ? -57.99800 -31.45700 24.17200 1.000 25.19270 261 THR H O 1
ATOM 4355 N N . ILE C 1 137 ? -58.11800 -33.69500 24.39800 1.000 24.98600 262 ILE H N 1
ATOM 4356 C CA . ILE C 1 137 ? -59.54900 -33.71800 24.10500 1.000 24.48117 262 ILE H CA 1
ATOM 4357 C C . ILE C 1 137 ? -60.30900 -32.92300 25.15500 1.000 25.13628 262 ILE H C 1
ATOM 4358 O O . ILE C 1 137 ? -61.26800 -32.20500 24.84700 1.000 24.83855 262 ILE H O 1
ATOM 4363 N N . LYS C 1 138 ? -59.88300 -33.03600 26.41300 1.000 26.45091 263 LYS H N 1
ATOM 4364 C CA . LYS C 1 138 ? -60.45500 -32.22800 27.47900 1.000 27.34064 263 LYS H CA 1
ATOM 4365 C C . LYS C 1 138 ? -60.20600 -30.74000 27.26500 1.000 27.53830 263 LYS H C 1
ATOM 4366 O O . LYS C 1 138 ? -60.95100 -29.91300 27.80100 1.000 28.66103 263 LYS H O 1
ATOM 4372 N N . MET C 1 139 ? -59.19000 -30.38100 26.48200 1.000 26.57504 264 MET H N 1
ATOM 4373 C CA . MET C 1 139 ? -58.81100 -28.98700 26.29800 1.000 26.74448 264 MET H CA 1
ATOM 4374 C C . MET C 1 139 ? -59.50100 -28.36200 25.08900 1.000 25.86443 264 MET H C 1
ATOM 4375 O O . MET C 1 139 ? -60.06000 -27.26500 25.18900 1.000 26.14252 264 MET H O 1
ATOM 4380 N N . ILE C 1 140 ? -59.48200 -29.04700 23.94200 1.000 24.96820 265 ILE H N 1
ATOM 4381 C CA . ILE C 1 140 ? -60.13700 -28.49400 22.76500 1.000 24.19023 265 ILE H CA 1
ATOM 4382 C C . ILE C 1 140 ? -61.64800 -28.44400 22.94500 1.000 24.02910 265 ILE H C 1
ATOM 4383 O O . ILE C 1 140 ? -62.32800 -27.68400 22.24600 1.000 23.64315 265 ILE H O 1
ATOM 4388 N N . GLU C 1 141 ? -62.19200 -29.23300 23.87600 1.000 24.42297 266 GLU H N 1
ATOM 4389 C CA . GLU C 1 141 ? -63.60400 -29.13200 24.22800 1.000 24.54893 266 GLU H CA 1
ATOM 4390 C C . GLU C 1 141 ? -63.87900 -28.00400 25.21200 1.000 25.44143 266 GLU H C 1
ATOM 4391 O O . GLU C 1 141 ? -65.00600 -27.49700 25.25300 1.000 25.53299 266 GLU H O 1
ATOM 4397 N N . ASN C 1 142 ? -62.88000 -27.60100 25.99900 1.000 27.35491 267 ASN H N 1
ATOM 4398 C CA . ASN C 1 142 ? -63.02300 -26.42200 26.84400 1.000 28.45572 267 ASN H CA 1
ATOM 4399 C C . ASN C 1 142 ? -63.06500 -25.13100 26.04000 1.000 28.42467 267 ASN H C 1
ATOM 4400 O O . ASN C 1 142 ? -63.58900 -24.12600 26.53400 1.000 29.73592 267 ASN H O 1
ATOM 4405 N N . TRP C 1 143 ? -62.51900 -25.13100 24.82600 1.000 25.93656 268 TRP H N 1
ATOM 4406 C CA . TRP C 1 143 ? -62.54300 -23.97000 23.95000 1.000 25.69291 268 TRP H CA 1
ATOM 4407 C C . TRP C 1 143 ? -63.72700 -23.98900 22.99400 1.000 24.91595 268 TRP H C 1
ATOM 4408 O O . TRP C 1 143 ? -63.82100 -23.12000 22.11900 1.000 24.68125 268 TRP H O 1
ATOM 4419 N N . GLY C 1 144 ? -64.62600 -24.96000 23.14100 1.000 24.97868 269 GLY H N 1
ATOM 4420 C CA . GLY C 1 144 ? -65.87400 -24.99000 22.41000 1.000 24.07061 269 GLY H CA 1
ATOM 4421 C C . GLY C 1 144 ? -65.88800 -25.86700 21.17900 1.000 24.88328 269 GLY H C 1
ATOM 4422 O O . GLY C 1 144 ? -66.90200 -25.88800 20.47300 1.000 24.42093 269 GLY H O 1
ATOM 4423 N N . TYR C 1 145 ? -64.80900 -26.59200 20.90300 1.000 24.52387 270 TYR H N 1
ATOM 4424 C CA . TYR C 1 145 ? -64.71500 -27.39500 19.69600 1.000 23.65512 270 TYR H CA 1
ATOM 4425 C C . TYR C 1 145 ? -65.23500 -28.80700 19.93300 1.000 23.45152 270 TYR H C 1
ATOM 4426 O O . TYR C 1 145 ? -65.19600 -29.33500 21.04800 1.000 24.02780 270 TYR H O 1
ATOM 4435 N N . LYS C 1 146 ? -65.72500 -29.41100 18.85900 1.000 26.58582 271 LYS H N 1
ATOM 4436 C CA . LYS C 1 146 ? -66.27600 -30.76000 18.86500 1.000 26.99891 271 LYS H CA 1
ATOM 4437 C C . LYS C 1 146 ? -65.26800 -31.66500 18.16500 1.000 26.76036 271 LYS H C 1
ATOM 4438 O O . LYS C 1 146 ? -65.01600 -31.51000 16.96600 1.000 26.25003 271 LYS H O 1
ATOM 4444 N N . LEU C 1 147 ? -64.66100 -32.57600 18.92600 1.000 24.54886 272 LEU H N 1
ATOM 4445 C CA . LEU C 1 147 ? -63.67100 -33.49000 18.36900 1.000 24.03628 272 LEU H CA 1
ATOM 4446 C C . LEU C 1 147 ? -64.28600 -34.30200 17.23500 1.000 23.59997 272 LEU H C 1
ATOM 4447 O O . LEU C 1 147 ? -65.34100 -34.92000 17.40500 1.000 23.61409 272 LEU H O 1
ATOM 4452 N N . VAL C 1 148 ? -63.62500 -34.30600 16.07300 1.000 23.70852 273 VAL H N 1
ATOM 4453 C CA . VAL C 1 148 ? -64.24600 -34.84000 14.86100 1.000 23.21657 273 VAL H CA 1
ATOM 4454 C C . VAL C 1 148 ? -63.29700 -35.64900 13.98000 1.000 22.75146 273 VAL H C 1
ATOM 4455 O O . VAL C 1 148 ? -63.74300 -36.27500 13.01100 1.000 22.52187 273 VAL H O 1
ATOM 4459 N N . ASP C 1 149 ? -62.00000 -35.64500 14.28600 1.000 18.78996 274 ASP H N 1
ATOM 4460 C CA . ASP C 1 149 ? -61.02200 -36.36900 13.47300 1.000 18.71218 274 ASP H CA 1
ATOM 4461 C C . ASP C 1 149 ? -59.71400 -36.50400 14.24300 1.000 19.29190 274 ASP H C 1
ATOM 4462 O O . ASP C 1 149 ? -59.59400 -36.07200 15.39300 1.000 19.74486 274 ASP H O 1
ATOM 4467 N N . GLU C 1 150 ? -58.72800 -37.11000 13.58100 1.000 19.35204 275 GLU H N 1
ATOM 4468 C CA . GLU C 1 150 ? -57.38400 -37.26600 14.12600 1.000 19.94940 275 GLU H CA 1
ATOM 4469 C C . GLU C 1 150 ? -56.45000 -37.67900 12.99800 1.000 19.95029 275 GLU H C 1
ATOM 4470 O O . GLU C 1 150 ? -56.78000 -38.58200 12.22300 1.000 19.62745 275 GLU H O 1
ATOM 4476 N N . ILE C 1 151 ? -55.29500 -37.02200 12.91100 1.000 20.39902 276 ILE H N 1
ATOM 4477 C CA . ILE C 1 151 ? -54.28500 -37.31400 11.89700 1.000 20.58728 276 ILE H CA 1
ATOM 4478 C C . ILE C 1 151 ? -53.25800 -38.27300 12.48300 1.000 21.15330 276 ILE H C 1
ATOM 4479 O O . ILE C 1 151 ? -52.68600 -38.01100 13.54900 1.000 21.68656 276 ILE H O 1
ATOM 4484 N N . THR C 1 152 ? -53.01300 -39.37800 11.78200 1.000 21.11552 277 THR H N 1
ATOM 4485 C CA . THR C 1 152 ? -52.10000 -40.41900 12.25000 1.000 21.68040 277 THR H CA 1
ATOM 4486 C C . THR C 1 152 ? -50.77500 -40.29100 11.50700 1.000 22.20317 277 THR H C 1
ATOM 4487 O O . THR C 1 152 ? -50.62800 -40.78900 10.38800 1.000 22.11295 277 THR H O 1
ATOM 4491 N N . TRP C 1 153 ? -49.80200 -39.64200 12.13900 1.000 22.84288 278 TRP H N 1
ATOM 4492 C CA . TRP C 1 153 ? -48.47900 -39.47900 11.54700 1.000 23.49607 278 TRP H CA 1
ATOM 4493 C C . TRP C 1 153 ? -47.60600 -40.65200 11.96800 1.000 24.11605 278 TRP H C 1
ATOM 4494 O O . TRP C 1 153 ? -47.13900 -40.71200 13.11000 1.000 24.64197 278 TRP H O 1
ATOM 4505 N N . VAL C 1 154 ? -47.39100 -41.58100 11.05100 1.000 24.12754 279 VAL H N 1
ATOM 4506 C CA . VAL C 1 154 ? -46.47700 -42.68500 11.28400 1.000 24.81286 279 VAL H CA 1
ATOM 4507 C C . VAL C 1 154 ? -45.09300 -42.28200 10.79400 1.000 25.62690 279 VAL H C 1
ATOM 4508 O O . VAL C 1 154 ? -44.93100 -41.36900 9.98200 1.000 25.59533 279 VAL H O 1
ATOM 4512 N N . LYS C 1 155 ? -44.08000 -42.98700 11.28900 1.000 29.49359 280 LYS H N 1
ATOM 4513 C CA . LYS C 1 155 ? -42.68300 -42.61700 11.08700 1.000 30.45180 280 LYS H CA 1
ATOM 4514 C C . LYS C 1 155 ? -41.93200 -43.80200 10.49400 1.000 31.02928 280 LYS H C 1
ATOM 4515 O O . LYS C 1 155 ? -41.73400 -44.81900 11.16700 1.000 31.37925 280 LYS H O 1
ATOM 4521 N N . LYS C 1 156 ? -41.52000 -43.66400 9.23500 1.000 36.30973 281 LYS H N 1
ATOM 4522 C CA . LYS C 1 156 ? -40.84100 -44.72200 8.50300 1.000 37.26081 281 LYS H CA 1
ATOM 4523 C C . LYS C 1 156 ? -39.34000 -44.69100 8.75600 1.000 38.95041 281 LYS H C 1
ATOM 4524 O O . LYS C 1 156 ? -38.75900 -43.64600 9.06300 1.000 39.57833 281 LYS H O 1
ATOM 4526 N N . THR C 1 157 ? -38.71200 -45.85900 8.61400 1.000 43.40452 282 THR H N 1
ATOM 4527 C CA . THR C 1 157 ? -37.26000 -45.93800 8.72500 1.000 45.37371 282 THR H CA 1
ATOM 4528 C C . THR C 1 157 ? -36.58300 -45.59400 7.40300 1.000 45.91977 282 THR H C 1
ATOM 4529 O O . THR C 1 157 ? -35.52100 -44.95900 7.39500 1.000 46.33756 282 THR H O 1
ATOM 4533 N N . VAL C 1 158 ? -37.18000 -46.01000 6.28700 1.000 43.72400 283 VAL H N 1
ATOM 4534 C CA . VAL C 1 158 ? -36.66000 -45.73600 4.94800 1.000 43.78753 283 VAL H CA 1
ATOM 4535 C C . VAL C 1 158 ? -35.21600 -46.20600 4.78600 1.000 45.15736 283 VAL H C 1
ATOM 4536 O O . VAL C 1 158 ? -34.75000 -47.07800 5.52000 1.000 45.55831 283 VAL H O 1
ATOM 4538 N N . LYS C 1 161 ? -39.56700 -49.29200 7.73700 1.000 51.14851 286 LYS H N 1
ATOM 4539 C CA . LYS C 1 161 ? -40.71100 -48.41300 7.53400 1.000 50.09632 286 LYS H CA 1
ATOM 4540 C C . LYS C 1 161 ? -41.66700 -48.46100 8.72300 1.000 49.70428 286 LYS H C 1
ATOM 4541 O O . LYS C 1 161 ? -42.88600 -48.47900 8.54900 1.000 49.42904 286 LYS H O 1
ATOM 4543 N N . ILE C 1 162 ? -41.10700 -48.47600 9.93100 1.000 42.80082 287 ILE H N 1
ATOM 4544 C CA . ILE C 1 162 ? -41.89700 -48.54000 11.15200 1.000 41.05360 287 ILE H CA 1
ATOM 4545 C C . ILE C 1 162 ? -41.17900 -47.75700 12.24200 1.000 41.40987 287 ILE H C 1
ATOM 4546 O O . ILE C 1 162 ? -40.09700 -47.20200 12.02900 1.000 42.70663 287 ILE H O 1
ATOM 4548 N N . ALA C 1 163 ? -41.78300 -47.70800 13.41500 1.000 39.09491 288 ALA H N 1
ATOM 4549 C CA . ALA C 1 163 ? -41.22400 -46.95500 14.52600 1.000 39.75408 288 ALA H CA 1
ATOM 4550 C C . ALA C 1 163 ? -41.09600 -47.80800 15.76700 1.000 40.57446 288 ALA H C 1
ATOM 4551 O O . ALA C 1 163 ? -42.01100 -48.54800 16.12200 1.000 40.03598 288 ALA H O 1
ATOM 4552 N N . LYS C 1 164 ? -39.94600 -47.69800 16.42400 1.000 45.01860 289 LYS H N 1
ATOM 4553 C CA . LYS C 1 164 ? -39.66100 -48.42500 17.65800 1.000 46.12225 289 LYS H CA 1
ATOM 4554 C C . LYS C 1 164 ? -39.71000 -47.43500 18.81600 1.000 46.62273 289 LYS H C 1
ATOM 4555 O O . LYS C 1 164 ? -38.79200 -46.62600 18.98900 1.000 47.63368 289 LYS H O 1
ATOM 4561 N N . GLY C 1 165 ? -40.79000 -47.49400 19.59900 1.000 40.66688 290 GLY H N 1
ATOM 4562 C CA . GLY C 1 165 ? -40.96100 -46.60300 20.72100 1.000 40.84801 290 GLY H CA 1
ATOM 4563 C C . GLY C 1 165 ? -41.25400 -47.37400 21.99500 1.000 40.96083 290 GLY H C 1
ATOM 4564 O O . GLY C 1 165 ? -41.75000 -48.49900 21.96800 1.000 40.54393 290 GLY H O 1
ATOM 4565 N N . HIS C 1 166 ? -40.93600 -46.73700 23.11900 1.000 41.82926 291 HIS H N 1
ATOM 4566 C CA . HIS C 1 166 ? -41.13300 -47.32800 24.44100 1.000 42.66002 291 HIS H CA 1
ATOM 4567 C C . HIS C 1 166 ? -42.42500 -46.77700 25.03700 1.000 41.77607 291 HIS H C 1
ATOM 4568 O O . HIS C 1 166 ? -42.44800 -45.71100 25.65600 1.000 42.12479 291 HIS H O 1
ATOM 4575 N N . GLY C 1 167 ? -43.50900 -47.52000 24.85200 1.000 29.91306 292 GLY H N 1
ATOM 4576 C CA . GLY C 1 167 ? -44.75700 -47.20700 25.51100 1.000 29.54752 292 GLY H CA 1
ATOM 4577 C C . GLY C 1 167 ? -44.92800 -48.01000 26.78700 1.000 29.72085 292 GLY H C 1
ATOM 4578 O O . GLY C 1 167 ? -44.37700 -49.09900 26.93700 1.000 29.95639 292 GLY H O 1
ATOM 4579 N N . PHE C 1 168 ? -45.70400 -47.44800 27.71700 1.000 30.71238 293 PHE H N 1
ATOM 4580 C CA . PHE C 1 168 ? -45.92800 -48.11600 28.99600 1.000 30.52559 293 PHE H CA 1
ATOM 4581 C C . PHE C 1 168 ? -46.63600 -49.45000 28.80000 1.000 30.65093 293 PHE H C 1
ATOM 4582 O O . PHE C 1 168 ? -46.34200 -50.42600 29.50000 1.000 32.24465 293 PHE H O 1
ATOM 4590 N N . TYR C 1 169 ? -47.56500 -49.51500 27.84900 1.000 26.79645 294 TYR H N 1
ATOM 4591 C CA . TYR C 1 169 ? -48.30100 -50.73400 27.54500 1.000 25.99820 294 TYR H CA 1
ATOM 4592 C C . TYR C 1 169 ? -47.99000 -51.27600 26.15900 1.000 25.82100 294 TYR H C 1
ATOM 4593 O O . TYR C 1 169 ? -47.75200 -52.47700 26.00200 1.000 26.11936 294 TYR H O 1
ATOM 4602 N N . LEU C 1 170 ? -47.97900 -50.41500 25.14400 1.000 23.77598 295 LEU H N 1
ATOM 4603 C CA . LEU C 1 170 ? -47.76200 -50.83200 23.76900 1.000 23.62988 295 LEU H CA 1
ATOM 4604 C C . LEU C 1 170 ? -46.64400 -50.01000 23.15000 1.000 23.84284 295 LEU H C 1
ATOM 4605 O O . LEU C 1 170 ? -46.44900 -48.84400 23.49900 1.000 23.91124 295 LEU H O 1
ATOM 4610 N N . GLN C 1 171 ? -45.92200 -50.62400 22.21400 1.000 24.24696 296 GLN H N 1
ATOM 4611 C CA . GLN C 1 171 ? -44.91700 -49.88900 21.46000 1.000 24.53440 296 GLN H CA 1
ATOM 4612 C C . GLN C 1 171 ? -45.57800 -48.74900 20.69900 1.000 24.23296 296 GLN H C 1
ATOM 4613 O O . GLN C 1 171 ? -46.56800 -48.95200 19.99100 1.000 23.86606 296 GLN H O 1
ATOM 4619 N N . HIS C 1 172 ? -45.03900 -47.54500 20.85600 1.000 23.38224 297 HIS H N 1
ATOM 4620 C CA . HIS C 1 172 ? -45.58600 -46.36600 20.20000 1.000 23.20123 297 HIS H CA 1
ATOM 4621 C C . HIS C 1 172 ? -44.94300 -46.22200 18.82700 1.000 23.48321 297 HIS H C 1
ATOM 4622 O O . HIS C 1 172 ? -43.71600 -46.11600 18.71700 1.000 24.01462 297 HIS H O 1
ATOM 4629 N N . ALA C 1 173 ? -45.77500 -46.22100 17.78600 1.000 22.48585 298 ALA H N 1
ATOM 4630 C CA . ALA C 1 173 ? -45.31200 -46.13900 16.40800 1.000 22.80157 298 ALA H CA 1
ATOM 4631 C C . ALA C 1 173 ? -45.98400 -45.00500 15.64600 1.000 22.70152 298 ALA H C 1
ATOM 4632 O O . ALA C 1 173 ? -46.01900 -45.03300 14.41100 1.000 22.87746 298 ALA H O 1
ATOM 4634 N N . LYS C 1 174 ? -46.52600 -44.01600 16.35700 1.000 22.49385 299 LYS H N 1
ATOM 4635 C CA . LYS C 1 174 ? -47.16800 -42.87400 15.72100 1.000 22.46160 299 LYS H CA 1
ATOM 4636 C C . LYS C 1 174 ? -47.48500 -41.81600 16.76800 1.000 22.38141 299 LYS H C 1
ATOM 4637 O O . LYS C 1 174 ? -47.76200 -42.13500 17.92800 1.000 22.15539 299 LYS H O 1
ATOM 4643 N N . GLU C 1 175 ? -47.43000 -40.55700 16.34000 1.000 22.65491 300 GLU H N 1
ATOM 4644 C CA . GLU C 1 175 ? -47.94200 -39.43000 17.10400 1.000 22.62209 300 GLU H CA 1
ATOM 4645 C C . GLU C 1 175 ? -49.20800 -38.91200 16.43400 1.000 22.37929 300 GLU H C 1
ATOM 4646 O O . GLU C 1 175 ? -49.37100 -39.01700 15.21400 1.000 22.44382 300 GLU H O 1
ATOM 4652 N N . SER C 1 176 ? -50.10400 -38.35300 17.24200 1.000 22.18184 301 SER H N 1
ATOM 4653 C CA . SER C 1 176 ? -51.45400 -38.02300 16.80800 1.000 21.94267 301 SER H CA 1
ATOM 4654 C C . SER C 1 176 ? -51.69500 -36.52700 16.93400 1.000 22.25422 301 SER H C 1
ATOM 4655 O O . SER C 1 176 ? -51.32700 -35.91700 17.94400 1.000 22.46250 301 SER H O 1
ATOM 4658 N N . CYS C 1 177 ? -52.30400 -35.94200 15.90300 1.000 22.35487 302 CYS H N 1
ATOM 4659 C CA . CYS C 1 177 ? -52.77600 -34.56400 15.92700 1.000 22.66229 302 CYS H CA 1
ATOM 4660 C C . CYS C 1 177 ? -54.29700 -34.56200 15.99800 1.000 22.38826 302 CYS H C 1
ATOM 4661 O O . CYS C 1 177 ? -54.96000 -35.26200 15.22300 1.000 22.14163 302 CYS H O 1
ATOM 4664 N N . LEU C 1 178 ? -54.83900 -33.76700 16.91800 1.000 22.52166 303 LEU H N 1
ATOM 4665 C CA . LEU C 1 178 ? -56.26600 -33.73500 17.20600 1.000 22.38416 303 LEU H CA 1
ATOM 4666 C C . LEU C 1 178 ? -56.92700 -32.58800 16.45200 1.000 22.74418 303 LEU H C 1
ATOM 4667 O O . LEU C 1 178 ? -56.37200 -31.49000 16.36300 1.000 23.18883 303 LEU H O 1
ATOM 4672 N N . ILE C 1 179 ? -58.11500 -32.84600 15.90900 1.000 22.61879 304 ILE H N 1
ATOM 4673 C CA . ILE C 1 179 ? -58.80800 -31.89000 15.05200 1.000 22.98985 304 ILE H CA 1
ATOM 4674 C C . ILE C 1 179 ? -60.15200 -31.55100 15.67900 1.000 23.11443 304 ILE H C 1
ATOM 4675 O O . ILE C 1 179 ? -60.95700 -32.44800 15.96100 1.000 22.82234 304 ILE H O 1
ATOM 4680 N N . GLY C 1 180 ? -60.39100 -30.25400 15.89300 1.000 26.64088 305 GLY H N 1
ATOM 4681 C CA . GLY C 1 180 ? -61.67200 -29.75900 16.34000 1.000 27.25499 305 GLY H CA 1
ATOM 4682 C C . GLY C 1 180 ? -62.21900 -28.73200 15.35900 1.000 27.98990 305 GLY H C 1
ATOM 4683 O O . GLY C 1 180 ? -61.54500 -28.32800 14.40500 1.000 27.99656 305 GLY H O 1
ATOM 4684 N N . VAL C 1 181 ? -63.45700 -28.30700 15.60800 1.000 31.15382 306 VAL H N 1
ATOM 4685 C CA . VAL C 1 181 ? -64.16500 -27.43200 14.68200 1.000 31.69936 306 VAL H CA 1
ATOM 4686 C C . VAL C 1 181 ? -65.20800 -26.63800 15.45600 1.000 32.34505 306 VAL H C 1
ATOM 4687 O O . VAL C 1 181 ? -65.78300 -27.12300 16.43400 1.000 32.09949 306 VAL H O 1
ATOM 4691 N N . LYS C 1 182 ? -65.43700 -25.39900 15.02200 1.000 34.09828 307 LYS H N 1
ATOM 4692 C CA . LYS C 1 182 ? -66.48000 -24.56400 15.60300 1.000 34.92929 307 LYS H CA 1
ATOM 4693 C C . LYS C 1 182 ? -67.05100 -23.64900 14.52800 1.000 36.05512 307 LYS H C 1
ATOM 4694 O O . LYS C 1 182 ? -66.30200 -23.01800 13.77500 1.000 36.34745 307 LYS H O 1
ATOM 4700 N N . GLY C 1 183 ? -68.37700 -23.61600 14.43600 1.000 41.69534 308 GLY H N 1
ATOM 4701 C CA . GLY C 1 183 ? -69.05700 -22.67000 13.57500 1.000 42.49493 308 GLY H CA 1
ATOM 4702 C C . GLY C 1 183 ? -69.29100 -23.16000 12.16000 1.000 42.51798 308 GLY H C 1
ATOM 4703 O O . GLY C 1 183 ? -69.17000 -24.34300 11.82400 1.000 42.25190 308 GLY H O 1
ATOM 4704 N N . ASP C 1 184 ? -69.63100 -22.19500 11.30800 1.000 42.57194 309 ASP H N 1
ATOM 4705 C CA . ASP C 1 184 ? -69.99300 -22.44200 9.91300 1.000 43.06716 309 ASP H CA 1
ATOM 4706 C C . ASP C 1 184 ? -68.74700 -22.76500 9.09800 1.000 42.72531 309 ASP H C 1
ATOM 4707 O O . ASP C 1 184 ? -67.95800 -21.87900 8.76200 1.000 43.50844 309 ASP H O 1
ATOM 4712 N N . VAL C 1 185 ? -68.57700 -24.04400 8.76600 1.000 41.00607 310 VAL H N 1
ATOM 4713 C CA . VAL C 1 185 ? -67.57100 -24.48400 7.80700 1.000 40.90612 310 VAL H CA 1
ATOM 4714 C C . VAL C 1 185 ? -68.19000 -24.96600 6.50700 1.000 41.68799 310 VAL H C 1
ATOM 4715 O O . VAL C 1 185 ? -67.45900 -25.42200 5.61300 1.000 41.35678 310 VAL H O 1
ATOM 4719 N N . ASP C 1 186 ? -69.51700 -24.87800 6.36900 1.000 43.79530 311 ASP H N 1
ATOM 4720 C CA . ASP C 1 186 ? -70.20300 -25.30100 5.15300 1.000 43.92171 311 ASP H CA 1
ATOM 4721 C C . ASP C 1 186 ? -69.82500 -24.46500 3.94000 1.000 45.27124 311 ASP H C 1
ATOM 4722 O O . ASP C 1 186 ? -70.14400 -24.86400 2.81500 1.000 45.85265 311 ASP H O 1
ATOM 4727 N N . ASN C 1 187 ? -69.16800 -23.32300 4.14100 1.000 50.59202 312 ASN H N 1
ATOM 4728 C CA . ASN C 1 187 ? -68.79200 -22.44500 3.04300 1.000 52.64059 312 ASN H CA 1
ATOM 4729 C C . ASN C 1 187 ? -67.82700 -23.15100 2.09300 1.000 52.31605 312 ASN H C 1
ATOM 4730 O O . ASN C 1 187 ? -67.23300 -24.18200 2.41800 1.000 51.75898 312 ASN H O 1
ATOM 4735 N N . GLY C 1 188 ? -67.66300 -22.57500 0.90200 1.000 55.88353 313 GLY H N 1
ATOM 4736 C CA . GLY C 1 188 ? -66.66000 -23.08800 -0.01700 1.000 56.28199 313 GLY H CA 1
ATOM 4737 C C . GLY C 1 188 ? -65.23600 -22.85300 0.43800 1.000 55.81142 313 GLY H C 1
ATOM 4738 O O . GLY C 1 188 ? -64.30200 -23.33000 -0.21800 1.000 55.10673 313 GLY H O 1
ATOM 4739 N N . ARG C 1 189 ? -65.05300 -22.12900 1.54400 1.000 50.18435 314 ARG H N 1
ATOM 4740 C CA . ARG C 1 189 ? -63.71700 -21.85800 2.05600 1.000 49.07687 314 ARG H CA 1
ATOM 4741 C C . ARG C 1 189 ? -63.00500 -23.14100 2.46300 1.000 48.12137 314 ARG H C 1
ATOM 4742 O O . ARG C 1 189 ? -61.78700 -23.26400 2.29100 1.000 47.95043 314 ARG H O 1
ATOM 4750 N N . PHE C 1 190 ? -63.74300 -24.10600 3.00100 1.000 44.07366 315 PHE H N 1
ATOM 4751 C CA . PHE C 1 190 ? -63.16900 -25.33900 3.53400 1.000 42.13134 315 PHE H CA 1
ATOM 4752 C C . PHE C 1 190 ? -63.58600 -26.50700 2.64700 1.000 41.21569 315 PHE H C 1
ATOM 4753 O O . PHE C 1 190 ? -64.71600 -26.99800 2.73600 1.000 40.26395 315 PHE H O 1
ATOM 4761 N N . LYS C 1 191 ? -62.66600 -26.94800 1.79000 1.000 38.71914 316 LYS H N 1
ATOM 4762 C CA . LYS C 1 191 ? -62.87900 -28.14200 0.98500 1.000 38.48584 316 LYS H CA 1
ATOM 4763 C C . LYS C 1 191 ? -63.08300 -29.36200 1.87200 1.000 37.48223 316 LYS H C 1
ATOM 4764 O O . LYS C 1 191 ? -62.12400 -29.88900 2.44400 1.000 36.86007 316 LYS H O 1
ATOM 4770 N N . LYS C 1 192 ? -64.32700 -29.81000 2.00200 1.000 36.88058 317 LYS H N 1
ATOM 4771 C CA . LYS C 1 192 ? -64.58400 -31.10000 2.61800 1.000 35.71767 317 LYS H CA 1
ATOM 4772 C C . LYS C 1 192 ? -64.01200 -32.21300 1.74800 1.000 35.90778 317 LYS H C 1
ATOM 4773 O O . LYS C 1 192 ? -63.87000 -32.06600 0.53000 1.000 36.80442 317 LYS H O 1
ATOM 4775 N N . ASN C 1 193 ? -63.66400 -33.33000 2.39100 1.000 31.13762 318 ASN H N 1
ATOM 4776 C CA . ASN C 1 193 ? -63.20000 -34.53000 1.69700 1.000 30.79503 318 ASN H CA 1
ATOM 4777 C C . ASN C 1 193 ? -61.93900 -34.23100 0.88400 1.000 30.89853 318 ASN H C 1
ATOM 4778 O O . ASN C 1 193 ? -61.88300 -34.42800 -0.33000 1.000 31.52300 318 ASN H O 1
ATOM 4783 N N . ILE C 1 194 ? -60.91800 -33.74200 1.58100 1.000 30.39722 319 ILE H N 1
ATOM 4784 C CA . ILE C 1 194 ? -59.73000 -33.23400 0.90600 1.000 31.22492 319 ILE H CA 1
ATOM 4785 C C . ILE C 1 194 ? -58.50400 -34.05200 1.29200 1.000 31.01602 319 ILE H C 1
ATOM 4786 O O . ILE C 1 194 ? -57.89000 -34.70900 0.44300 1.000 31.40330 319 ILE H O 1
ATOM 4788 N N . ALA C 1 195 ? -58.14400 -34.02400 2.56800 1.000 29.38465 320 ALA H N 1
ATOM 4789 C CA . ALA C 1 195 ? -56.90700 -34.62700 3.03600 1.000 28.92979 320 ALA H CA 1
ATOM 4790 C C . ALA C 1 195 ? -57.15400 -35.98400 3.68500 1.000 28.34841 320 ALA H C 1
ATOM 4791 O O . ALA C 1 195 ? -58.26000 -36.30300 4.12800 1.000 27.97365 320 ALA H O 1
ATOM 4793 N N . SER C 1 196 ? -56.09400 -36.78200 3.74200 1.000 27.38903 321 SER H N 1
ATOM 4794 C CA . SER C 1 196 ? -56.13100 -38.05500 4.44800 1.000 26.47209 321 SER H CA 1
ATOM 4795 C C . SER C 1 196 ? -56.16900 -37.78700 5.95200 1.000 25.81966 321 SER H C 1
ATOM 4796 O O . SER C 1 196 ? -56.39100 -36.66600 6.41700 1.000 25.90117 321 SER H O 1
ATOM 4799 N N . ASP C 1 197 ? -55.95800 -38.83900 6.73500 1.000 24.15282 322 ASP H N 1
ATOM 4800 C CA . ASP C 1 197 ? -55.60700 -38.69100 8.13900 1.000 23.56396 322 ASP H CA 1
ATOM 4801 C C . ASP C 1 197 ? -54.34900 -39.48200 8.46700 1.000 23.63616 322 ASP H C 1
ATOM 4802 O O . ASP C 1 197 ? -54.01500 -39.63600 9.64800 1.000 23.25540 322 ASP H O 1
ATOM 4807 N N . VAL C 1 198 ? -53.64300 -39.97000 7.44600 1.000 23.02610 323 VAL H N 1
ATOM 4808 C CA . VAL C 1 198 ? -52.38200 -40.68400 7.59300 1.000 23.15207 323 VAL H CA 1
ATOM 4809 C C . VAL C 1 198 ? -51.28700 -39.87900 6.90600 1.000 23.89021 323 VAL H C 1
ATOM 4810 O O . VAL C 1 198 ? -51.47800 -39.37500 5.79300 1.000 24.41184 323 VAL H O 1
ATOM 4814 N N . ILE C 1 199 ? -50.14700 -39.74900 7.58100 1.000 25.23992 324 ILE H N 1
ATOM 4815 C CA . ILE C 1 199 ? -48.96100 -39.09400 7.04200 1.000 26.26965 324 ILE H CA 1
ATOM 4816 C C . ILE C 1 199 ? -47.78800 -40.04600 7.22300 1.000 26.85414 324 ILE H C 1
ATOM 4817 O O . ILE C 1 199 ? -47.69000 -40.72900 8.24900 1.000 26.24534 324 ILE H O 1
ATOM 4822 N N . PHE C 1 200 ? -46.90500 -40.10500 6.22600 1.000 28.98425 325 PHE H N 1
ATOM 4823 C CA . PHE C 1 200 ? -45.85900 -41.12300 6.18600 1.000 29.61088 325 PHE H CA 1
ATOM 4824 C C . PHE C 1 200 ? -44.50300 -40.50900 5.84900 1.000 30.27741 325 PHE H C 1
ATOM 4825 O O . PHE C 1 200 ? -43.78700 -40.97400 4.95900 1.000 31.78037 325 PHE H O 1
ATOM 4833 N N . SER C 1 201 ? -44.12000 -39.45800 6.56600 1.000 30.57355 326 SER H N 1
ATOM 4834 C CA . SER C 1 201 ? -42.78700 -38.90800 6.37900 1.000 31.54540 326 SER H CA 1
ATOM 4835 C C . SER C 1 201 ? -41.77700 -39.64800 7.25100 1.000 31.55575 326 SER H C 1
ATOM 4836 O O . SER C 1 201 ? -42.12900 -40.44600 8.12400 1.000 30.78431 326 SER H O 1
ATOM 4839 N N . GLU C 1 202 ? -40.49900 -39.38400 6.99300 1.000 37.28275 327 GLU H N 1
ATOM 4840 C CA . GLU C 1 202 ? -39.45300 -39.82900 7.89800 1.000 38.15096 327 GLU H CA 1
ATOM 4841 C C . GLU C 1 202 ? -39.43800 -38.94300 9.13900 1.000 38.16953 327 GLU H C 1
ATOM 4842 O O . GLU C 1 202 ? -40.01300 -37.85200 9.16300 1.000 38.11800 327 GLU H O 1
ATOM 4848 N N . ARG C 1 203 ? -38.76600 -39.42500 10.18400 1.000 47.14997 328 ARG H N 1
ATOM 4849 C CA . ARG C 1 203 ? -38.71400 -38.70200 11.45400 1.000 48.08561 328 ARG H CA 1
ATOM 4850 C C . ARG C 1 203 ? -37.66000 -37.59200 11.40600 1.000 49.06211 328 ARG H C 1
ATOM 4851 O O . ARG C 1 203 ? -36.69000 -37.57200 12.16500 1.000 50.35486 328 ARG H O 1
ATOM 4859 N N . ARG C 1 204 ? -37.89900 -36.61100 10.55900 1.000 46.72845 329 ARG H N 1
ATOM 4860 C CA . ARG C 1 204 ? -36.92100 -35.56800 10.40800 1.000 47.25042 329 ARG H CA 1
ATOM 4861 C C . ARG C 1 204 ? -36.72100 -34.90400 11.75000 1.000 48.09178 329 ARG H C 1
ATOM 4862 O O . ARG C 1 204 ? -37.67800 -34.59800 12.44000 1.000 47.51134 329 ARG H O 1
ATOM 4870 N N . GLY C 1 205 ? -35.47100 -34.69900 12.13100 1.000 51.51703 330 GLY H N 1
ATOM 4871 C CA . GLY C 1 205 ? -35.12600 -33.70100 13.11700 1.000 51.85528 330 GLY H CA 1
ATOM 4872 C C . GLY C 1 205 ? -35.92400 -33.74800 14.39800 1.000 51.41720 330 GLY H C 1
ATOM 4873 O O . GLY C 1 205 ? -36.36800 -32.70700 14.86900 1.000 51.33113 330 GLY H O 1
ATOM 4874 N N . GLN C 1 206 ? -36.10800 -34.92100 14.98000 1.000 49.00661 331 GLN H N 1
ATOM 4875 C CA . GLN C 1 206 ? -36.98800 -35.01400 16.13000 1.000 48.65653 331 GLN H CA 1
ATOM 4876 C C . GLN C 1 206 ? -36.45400 -34.08700 17.20300 1.000 48.17953 331 GLN H C 1
ATOM 4877 O O . GLN C 1 206 ? -35.25000 -34.01800 17.41400 1.000 49.09169 331 GLN H O 1
ATOM 4879 N N . SER C 1 207 ? -37.33900 -33.35800 17.87300 1.000 41.12138 332 SER H N 1
ATOM 4880 C CA . SER C 1 207 ? -38.78300 -33.41900 17.65500 1.000 40.39089 332 SER H CA 1
ATOM 4881 C C . SER C 1 207 ? -39.25400 -32.41300 16.61300 1.000 40.05991 332 SER H C 1
ATOM 4882 O O . SER C 1 207 ? -39.22500 -31.20700 16.85400 1.000 40.36876 332 SER H O 1
ATOM 4885 N N . GLN C 1 208 ? -39.69300 -32.90800 15.45600 1.000 39.04301 333 GLN H N 1
ATOM 4886 C CA . GLN C 1 208 ? -40.20400 -32.04700 14.40000 1.000 38.76392 333 GLN H CA 1
ATOM 4887 C C . GLN C 1 208 ? -41.35600 -32.74400 13.69400 1.000 38.06498 333 GLN H C 1
ATOM 4888 O O . GLN C 1 208 ? -41.31300 -33.95500 13.46400 1.000 37.86910 333 GLN H O 1
ATOM 4894 N N . LYS C 1 209 ? -42.37600 -31.96800 13.34900 1.000 36.17543 334 LYS H N 1
ATOM 4895 C CA . LYS C 1 209 ? -43.60700 -32.37900 12.68900 1.000 35.59983 334 LYS H CA 1
ATOM 4896 C C . LYS C 1 209 ? -43.41600 -32.42000 11.17300 1.000 35.45568 334 LYS H C 1
ATOM 4897 O O . LYS C 1 209 ? -42.68700 -31.59300 10.61700 1.000 35.80268 334 LYS H O 1
ATOM 4903 N N . PRO C 1 210 ? -44.06300 -33.36500 10.49100 1.000 35.03172 335 PRO H N 1
ATOM 4904 C CA . PRO C 1 210 ? -43.81200 -33.54100 9.05700 1.000 34.97052 335 PRO H CA 1
ATOM 4905 C C . PRO C 1 210 ? -44.36500 -32.39000 8.23500 1.000 34.96899 335 PRO H C 1
ATOM 4906 O O . PRO C 1 210 ? -45.40600 -31.81100 8.55700 1.000 34.79928 335 PRO H O 1
ATOM 4910 N N . GLU C 1 211 ? -43.65800 -32.07400 7.15000 1.000 35.24112 336 GLU H N 1
ATOM 4911 C CA . GLU C 1 211 ? -44.06100 -30.95400 6.31100 1.000 35.38615 336 GLU H CA 1
ATOM 4912 C C . GLU C 1 211 ? -45.40900 -31.20700 5.64800 1.000 34.94912 336 GLU H C 1
ATOM 4913 O O . GLU C 1 211 ? -46.12500 -30.25500 5.32200 1.000 35.01215 336 GLU H O 1
ATOM 4919 N N . GLU C 1 212 ? -45.79000 -32.47700 5.47400 1.000 34.57466 337 GLU H N 1
ATOM 4920 C CA . GLU C 1 212 ? -47.04100 -32.79100 4.79100 1.000 34.24043 337 GLU H CA 1
ATOM 4921 C C . GLU C 1 212 ? -48.26600 -32.23800 5.51000 1.000 34.05518 337 GLU H C 1
ATOM 4922 O O . GLU C 1 212 ? -49.34200 -32.17700 4.90600 1.000 33.90251 337 GLU H O 1
ATOM 4928 N N . ILE C 1 213 ? -48.13900 -31.84200 6.77800 1.000 34.13249 338 ILE H N 1
ATOM 4929 C CA . ILE C 1 213 ? -49.29500 -31.32000 7.50400 1.000 34.04031 338 ILE H CA 1
ATOM 4930 C C . ILE C 1 213 ? -49.81400 -30.05700 6.83600 1.000 34.24370 338 ILE H C 1
ATOM 4931 O O . ILE C 1 213 ? -51.00700 -29.93900 6.53300 1.000 34.11450 338 ILE H O 1
ATOM 4936 N N . TYR C 1 214 ? -48.92200 -29.09700 6.59000 1.000 34.64898 339 TYR H N 1
ATOM 4937 C CA . TYR C 1 214 ? -49.33000 -27.86400 5.93200 1.000 34.96665 339 TYR H CA 1
ATOM 4938 C C . TYR C 1 214 ? -49.87100 -28.14200 4.53800 1.000 34.87979 339 TYR H C 1
ATOM 4939 O O . TYR C 1 214 ? -50.74300 -27.41400 4.05200 1.000 35.02687 339 TYR H O 1
ATOM 4948 N N . GLN C 1 215 ? -49.36600 -29.19400 3.88500 1.000 34.70792 340 GLN H N 1
ATOM 4949 C CA . GLN C 1 215 ? -49.92200 -29.61300 2.60300 1.000 34.64066 340 GLN H CA 1
ATOM 4950 C C . GLN C 1 215 ? -51.37900 -30.03400 2.74700 1.000 34.29841 340 GLN H C 1
ATOM 4951 O O . GLN C 1 215 ? -52.20400 -29.74600 1.87400 1.000 34.40143 340 GLN H O 1
ATOM 4957 N N . TYR C 1 216 ? -51.70900 -30.73300 3.83800 1.000 33.97298 341 TYR H N 1
ATOM 4958 C CA . TYR C 1 216 ? -53.08900 -31.15700 4.06500 1.000 33.74211 341 TYR H CA 1
ATOM 4959 C C . TYR C 1 216 ? -53.97100 -29.97700 4.44800 1.000 33.94638 341 TYR H C 1
ATOM 4960 O O . TYR C 1 216 ? -55.13800 -29.90900 4.04600 1.000 33.95971 341 TYR H O 1
ATOM 4969 N N . ILE C 1 217 ? -53.43600 -29.04200 5.23600 1.000 34.17225 342 ILE H N 1
ATOM 4970 C CA . ILE C 1 217 ? -54.18800 -27.83600 5.55500 1.000 34.46626 342 ILE H CA 1
ATOM 4971 C C . ILE C 1 217 ? -54.42600 -27.00700 4.30300 1.000 34.79820 342 ILE H C 1
ATOM 4972 O O . ILE C 1 217 ? -55.46500 -26.34500 4.18100 1.000 35.00445 342 ILE H O 1
ATOM 4977 N N . ASN C 1 218 ? -53.47600 -27.01500 3.36300 1.000 39.50029 343 ASN H N 1
ATOM 4978 C CA . ASN C 1 218 ? -53.71700 -26.44000 2.04200 1.000 40.12166 343 ASN H CA 1
ATOM 4979 C C . ASN C 1 218 ? -55.01500 -26.96100 1.44200 1.000 40.01395 343 ASN H C 1
ATOM 4980 O O . ASN C 1 218 ? -55.94900 -26.19500 1.18000 1.000 40.52668 343 ASN H O 1
ATOM 4985 N N . GLN C 1 219 ? -55.08500 -28.27900 1.22700 1.000 38.42196 344 GLN H N 1
ATOM 4986 C CA . GLN C 1 219 ? -56.24000 -28.88600 0.57400 1.000 38.07048 344 GLN H CA 1
ATOM 4987 C C . GLN C 1 219 ? -57.53000 -28.62100 1.33800 1.000 38.36367 344 GLN H C 1
ATOM 4988 O O . GLN C 1 219 ? -58.59600 -28.48700 0.72600 1.000 38.51716 344 GLN H O 1
ATOM 4994 N N . LEU C 1 220 ? -57.45500 -28.54200 2.66800 1.000 39.14621 345 LEU H N 1
ATOM 4995 C CA . LEU C 1 220 ? -58.65600 -28.30800 3.46300 1.000 39.32243 345 LEU H CA 1
ATOM 4996 C C . LEU C 1 220 ? -59.08800 -26.85000 3.39000 1.000 40.19335 345 LEU H C 1
ATOM 4997 O O . LEU C 1 220 ? -60.26300 -26.55500 3.14900 1.000 40.78706 345 LEU H O 1
ATOM 5002 N N . CYS C 1 221 ? -58.15700 -25.92500 3.58400 1.000 40.95817 346 CYS H N 1
ATOM 5003 C CA . CYS C 1 221 ? -58.45300 -24.49800 3.48500 1.000 41.73193 346 CYS H CA 1
ATOM 5004 C C . CYS C 1 221 ? -57.37900 -23.84000 2.63100 1.000 42.08185 346 CYS H C 1
ATOM 5005 O O . CYS C 1 221 ? -56.23700 -23.66400 3.10600 1.000 42.22928 346 CYS H O 1
ATOM 5008 N N . PRO C 1 222 ? -57.67900 -23.47900 1.37800 1.000 45.70610 347 PRO H N 1
ATOM 5009 C CA . PRO C 1 222 ? -56.64800 -22.90600 0.50400 1.000 46.53627 347 PRO H CA 1
ATOM 5010 C C . PRO C 1 222 ? -56.69600 -21.38800 0.43600 1.000 47.94744 347 PRO H C 1
ATOM 5011 O O . PRO C 1 222 ? -57.76200 -20.79800 0.22600 1.000 48.08254 347 PRO H O 1
ATOM 5015 N N . ASN C 1 223 ? -55.53400 -20.75400 0.60600 1.000 50.18148 348 ASN H N 1
ATOM 5016 C CA . ASN C 1 223 ? -55.38300 -19.29900 0.54000 1.000 50.99030 348 ASN H CA 1
ATOM 5017 C C . ASN C 1 223 ? -56.23300 -18.61600 1.61700 1.000 50.14357 348 ASN H C 1
ATOM 5018 O O . ASN C 1 223 ? -57.20900 -17.91500 1.34100 1.000 50.44975 348 ASN H O 1
ATOM 5023 N N . GLY C 1 224 ? -55.82000 -18.83800 2.86600 1.000 42.18442 349 GLY H N 1
ATOM 5024 C CA . GLY C 1 224 ? -56.53500 -18.30100 4.00500 1.000 42.28028 349 GLY H CA 1
ATOM 5025 C C . GLY C 1 224 ? -55.60000 -18.02800 5.16200 1.000 42.31557 349 GLY H C 1
ATOM 5026 O O . GLY C 1 224 ? -54.42100 -18.38800 5.13900 1.000 42.18493 349 GLY H O 1
ATOM 5027 N N . ASN C 1 225 ? -56.15100 -17.38200 6.18800 1.000 41.92925 350 ASN H N 1
ATOM 5028 C CA . ASN C 1 225 ? -55.38000 -16.98000 7.35800 1.000 41.77712 350 ASN H CA 1
ATOM 5029 C C . ASN C 1 225 ? -55.24100 -18.16000 8.31500 1.000 40.81833 350 ASN H C 1
ATOM 5030 O O . ASN C 1 225 ? -56.24500 -18.74700 8.73100 1.000 40.47798 350 ASN H O 1
ATOM 5035 N N . TYR C 1 226 ? -54.00500 -18.50200 8.66700 1.000 38.31217 351 TYR H N 1
ATOM 5036 C CA . TYR C 1 226 ? -53.72100 -19.57200 9.61400 1.000 38.46427 351 TYR H CA 1
ATOM 5037 C C . TYR C 1 226 ? -52.88000 -19.05100 10.77300 1.000 38.15209 351 TYR H C 1
ATOM 5038 O O . TYR C 1 226 ? -52.34000 -17.94400 10.74000 1.000 38.79366 351 TYR H O 1
ATOM 5047 N N . LEU C 1 227 ? -52.76900 -19.88600 11.80300 1.000 37.81193 352 LEU H N 1
ATOM 5048 C CA . LEU C 1 227 ? -52.06000 -19.53200 13.02400 1.000 38.17321 352 LEU H CA 1
ATOM 5049 C C . LEU C 1 227 ? -51.43900 -20.79900 13.58800 1.000 37.71401 352 LEU H C 1
ATOM 5050 O O . LEU C 1 227 ? -52.10900 -21.83200 13.67500 1.000 37.20177 352 LEU H O 1
ATOM 5055 N N . GLU C 1 228 ? -50.16900 -20.71700 13.97200 1.000 37.97663 353 GLU H N 1
ATOM 5056 C CA . GLU C 1 228 ? -49.46700 -21.81000 14.63100 1.000 37.70325 353 GLU H CA 1
ATOM 5057 C C . GLU C 1 228 ? -48.86500 -21.27600 15.91900 1.000 38.27012 353 GLU H C 1
ATOM 5058 O O . GLU C 1 228 ? -48.05000 -20.34900 15.88700 1.000 38.84427 353 GLU H O 1
ATOM 5064 N N . ILE C 1 229 ? -49.26500 -21.85500 17.04000 1.000 38.19185 354 ILE H N 1
ATOM 5065 C CA . ILE C 1 229 ? -48.73800 -21.49100 18.34900 1.000 38.75608 354 ILE H CA 1
ATOM 5066 C C . ILE C 1 229 ? -47.72000 -22.54000 18.76400 1.000 38.63540 354 ILE H C 1
ATOM 5067 O O . ILE C 1 229 ? -47.89000 -23.73300 18.47800 1.000 38.07442 354 ILE H O 1
ATOM 5072 N N . PHE C 1 230 ? -46.66400 -22.09300 19.44500 1.000 39.23448 355 PHE H N 1
ATOM 5073 C CA . PHE C 1 230 ? -45.48200 -22.90200 19.74200 1.000 39.29506 355 PHE H CA 1
ATOM 5074 C C . PHE C 1 230 ? -44.83200 -23.39600 18.44900 1.000 38.92157 355 PHE H C 1
ATOM 5075 O O . PHE C 1 230 ? -44.63500 -24.59300 18.22800 1.000 38.69162 355 PHE H O 1
ATOM 5083 N N . ALA C 1 231 ? -44.50000 -22.44200 17.59100 1.000 39.18797 356 ALA H N 1
ATOM 5084 C CA . ALA C 1 231 ? -43.80800 -22.72100 16.34600 1.000 39.02416 356 ALA H CA 1
ATOM 5085 C C . ALA C 1 231 ? -42.32100 -22.42600 16.49300 1.000 39.70070 356 ALA H C 1
ATOM 5086 O O . ALA C 1 231 ? -41.91400 -21.57900 17.29300 1.000 40.39081 356 ALA H O 1
ATOM 5088 N N . ARG C 1 232 ? -41.51100 -23.15100 15.72300 1.000 39.56459 357 ARG H N 1
ATOM 5089 C CA . ARG C 1 232 ? -40.08400 -22.89100 15.59000 1.000 40.25689 357 ARG H CA 1
ATOM 5090 C C . ARG C 1 232 ? -39.78200 -22.40600 14.17700 1.000 40.41159 357 ARG H C 1
ATOM 5091 O O . ARG C 1 232 ? -40.66700 -22.32300 13.31900 1.000 39.95817 357 ARG H O 1
ATOM 5099 N N . ARG C 1 233 ? -38.50500 -22.09000 13.94300 1.000 41.15082 358 ARG H N 1
ATOM 5100 C CA . ARG C 1 233 ? -38.09900 -21.53300 12.65600 1.000 41.52076 358 ARG H CA 1
ATOM 5101 C C . ARG C 1 233 ? -38.48400 -22.45600 11.50800 1.000 40.89161 358 ARG H C 1
ATOM 5102 O O . ARG C 1 233 ? -38.93200 -21.99200 10.45100 1.000 40.78113 358 ARG H O 1
ATOM 5110 N N . ASN C 1 234 ? -38.34300 -23.76800 11.70700 1.000 40.28480 359 ASN H N 1
ATOM 5111 C CA . ASN C 1 234 ? -38.63200 -24.75200 10.67000 1.000 39.66964 359 ASN H CA 1
ATOM 5112 C C . ASN C 1 234 ? -40.12400 -24.95200 10.42500 1.000 38.86806 359 ASN H C 1
ATOM 5113 O O . ASN C 1 234 ? -40.48100 -25.73400 9.53700 1.000 38.37608 359 ASN H O 1
ATOM 5118 N N . ASN C 1 235 ? -40.99400 -24.27900 11.17700 1.000 38.79549 360 ASN H N 1
ATOM 5119 C CA . ASN C 1 235 ? -42.43100 -24.31600 10.94200 1.000 38.18747 360 ASN H CA 1
ATOM 5120 C C . ASN C 1 235 ? -42.92600 -23.12400 10.13500 1.000 38.48686 360 ASN H C 1
ATOM 5121 O O . ASN C 1 235 ? -44.11300 -23.07300 9.79400 1.000 38.07949 360 ASN H O 1
ATOM 5126 N N . LEU C 1 236 ? -42.04700 -22.17500 9.82100 1.000 39.26921 361 LEU H N 1
ATOM 5127 C CA . LEU C 1 236 ? -42.45700 -20.94300 9.16100 1.000 39.72584 361 LEU H CA 1
ATOM 5128 C C . LEU C 1 236 ? -42.87500 -21.20300 7.71900 1.000 39.48529 361 LEU H C 1
ATOM 5129 O O . LEU C 1 236 ? -42.20300 -21.92800 6.97900 1.000 39.43665 361 LEU H O 1
ATOM 5134 N N . HIS C 1 237 ? -43.99800 -20.60900 7.32200 1.000 39.39964 362 HIS H N 1
ATOM 5135 C CA . HIS C 1 237 ? -44.53700 -20.80800 5.98500 1.000 39.22261 362 HIS H CA 1
ATOM 5136 C C . HIS C 1 237 ? -45.19000 -19.51700 5.51000 1.000 39.76598 362 HIS H C 1
ATOM 5137 O O . HIS C 1 237 ? -45.42000 -18.58900 6.29000 1.000 40.13233 362 HIS H O 1
ATOM 5144 N N . ASP C 1 238 ? -45.50200 -19.47800 4.21400 1.000 39.87441 363 ASP H N 1
ATOM 5145 C CA . ASP C 1 238 ? -46.31200 -18.39400 3.67400 1.000 40.34972 363 ASP H CA 1
ATOM 5146 C C . ASP C 1 238 ? -47.64600 -18.31400 4.40600 1.000 39.88036 363 ASP H C 1
ATOM 5147 O O . ASP C 1 238 ? -48.26000 -19.33600 4.72400 1.000 39.07740 363 ASP H O 1
ATOM 5152 N N . ASN C 1 239 ? -48.08400 -17.08700 4.68200 1.000 40.47129 364 ASN H N 1
ATOM 5153 C CA . ASN C 1 239 ? -49.39000 -16.74900 5.24200 1.000 40.28072 364 ASN H CA 1
ATOM 5154 C C . ASN C 1 239 ? -49.56700 -17.18800 6.69100 1.000 39.79958 364 ASN H C 1
ATOM 5155 O O . ASN C 1 239 ? -50.65900 -17.00200 7.24300 1.000 39.65028 364 ASN H O 1
ATOM 5160 N N . TRP C 1 240 ? -48.54500 -17.74800 7.33100 1.000 39.64014 365 TRP H N 1
ATOM 5161 C CA . TRP C 1 240 ? -48.68500 -18.35000 8.65200 1.000 39.18736 365 TRP H CA 1
ATOM 5162 C C . TRP C 1 240 ? -48.20700 -17.37300 9.72000 1.000 39.83778 365 TRP H C 1
ATOM 5163 O O . TRP C 1 240 ? -47.07700 -16.87900 9.65500 1.000 40.42639 365 TRP H O 1
ATOM 5174 N N . VAL C 1 241 ? -49.06700 -17.09900 10.69900 1.000 39.80590 366 VAL H N 1
ATOM 5175 C CA . VAL C 1 241 ? -48.71000 -16.26800 11.84500 1.000 40.41200 366 VAL H CA 1
ATOM 5176 C C . VAL C 1 241 ? -48.17200 -17.21300 12.91500 1.000 40.04948 366 VAL H C 1
ATOM 5177 O O . VAL C 1 241 ? -48.93400 -17.89800 13.60000 1.000 39.56617 366 VAL H O 1
ATOM 5181 N N . SER C 1 242 ? -46.85000 -17.25600 13.05500 1.000 40.36878 367 SER H N 1
ATOM 5182 C CA . SER C 1 242 ? -46.18100 -18.20200 13.93900 1.000 40.10870 367 SER H CA 1
ATOM 5183 C C . SER C 1 242 ? -45.77800 -17.51400 15.23700 1.000 40.76516 367 SER H C 1
ATOM 5184 O O . SER C 1 242 ? -45.23400 -16.40500 15.21500 1.000 41.56373 367 SER H O 1
ATOM 5187 N N . ILE C 1 243 ? -46.03500 -18.18100 16.36100 1.000 40.50591 368 ILE H N 1
ATOM 5188 C CA . ILE C 1 243 ? -45.79000 -17.64000 17.69300 1.000 41.12100 368 ILE H CA 1
ATOM 5189 C C . ILE C 1 243 ? -44.93400 -18.63100 18.46700 1.000 41.02476 368 ILE H C 1
ATOM 5190 O O . ILE C 1 243 ? -45.25300 -19.82400 18.51400 1.000 40.35260 368 ILE H O 1
ATOM 5195 N N . GLY C 1 244 ? -43.86200 -18.14100 19.08300 1.000 41.76855 369 GLY H N 1
ATOM 5196 C CA . GLY C 1 244 ? -42.96800 -18.99700 19.83900 1.000 41.83319 369 GLY H CA 1
ATOM 5197 C C . GLY C 1 244 ? -41.73000 -18.27500 20.33000 1.000 42.80237 369 GLY H C 1
ATOM 5198 O O . GLY C 1 244 ? -41.16200 -17.45100 19.60600 1.000 43.29086 369 GLY H O 1
ATOM 5199 N N . ASN C 1 245 ? -41.28600 -18.58900 21.55200 1.000 43.17168 370 ASN H N 1
ATOM 5200 C CA . ASN C 1 245 ? -40.18500 -17.86000 22.17700 1.000 44.21009 370 ASN H CA 1
ATOM 5201 C C . ASN C 1 245 ? -38.82600 -18.15500 21.55100 1.000 44.49393 370 ASN H C 1
ATOM 5202 O O . ASN C 1 245 ? -37.82800 -17.59100 22.01100 1.000 45.43645 370 ASN H O 1
ATOM 5207 N N . GLU C 1 246 ? -38.75000 -19.00500 20.52700 1.000 43.79733 371 GLU H N 1
ATOM 5208 C CA . GLU C 1 246 ? -37.49500 -19.28200 19.84000 1.000 44.11547 371 GLU H CA 1
ATOM 5209 C C . GLU C 1 246 ? -37.41000 -18.61300 18.47400 1.000 44.20516 371 GLU H C 1
ATOM 5210 O O . GLU C 1 246 ? -36.46000 -18.87100 17.72800 1.000 44.44826 371 GLU H O 1
ATOM 5216 N N . LEU C 1 247 ? -38.37100 -17.76500 18.12900 1.000 44.09863 372 LEU H N 1
ATOM 5217 C CA . LEU C 1 247 ? -38.37100 -17.11100 16.82700 1.000 44.24870 372 LEU H CA 1
ATOM 5218 C C . LEU C 1 247 ? -37.41300 -15.92400 16.80800 1.000 45.48649 372 LEU H C 1
ATOM 5219 O O . LEU C 1 247 ? -36.20200 -16.09600 16.65700 1.000 46.05859 372 LEU H O 1
ATOM 5224 N N . GLN D 1 15 ? -95.46700 -16.15600 -8.98900 1.000 145.49424 140 GLN K N 1
ATOM 5225 C CA . GLN D 1 15 ? -94.40900 -16.26600 -9.98400 1.000 144.12369 140 GLN K CA 1
ATOM 5226 C C . GLN D 1 15 ? -94.16100 -17.72500 -10.33900 1.000 145.15757 140 GLN K C 1
ATOM 5227 O O . GLN D 1 15 ? -94.66900 -18.21700 -11.34800 1.000 144.54940 140 GLN K O 1
ATOM 5229 N N . GLY D 1 16 ? -93.40900 -18.43500 -9.48600 1.000 157.11722 141 GLY K N 1
ATOM 5230 C CA . GLY D 1 16 ? -93.02600 -19.83900 -9.69200 1.000 159.04263 141 GLY K CA 1
ATOM 5231 C C . GLY D 1 16 ? -92.23500 -20.33200 -10.90700 1.000 159.39361 141 GLY K C 1
ATOM 5232 O O . GLY D 1 16 ? -92.69100 -21.21700 -11.63000 1.000 160.27411 141 GLY K O 1
ATOM 5233 N N . LEU D 1 17 ? -91.04800 -19.76200 -11.11600 1.000 168.63078 142 LEU K N 1
ATOM 5234 C CA . LEU D 1 17 ? -90.34000 -19.70900 -12.38900 1.000 167.91000 142 LEU K CA 1
ATOM 5235 C C . LEU D 1 17 ? -88.95700 -20.35100 -12.36000 1.000 169.19272 142 LEU K C 1
ATOM 5236 O O . LEU D 1 17 ? -88.23600 -20.26000 -13.36300 1.000 168.33843 142 LEU K O 1
ATOM 5241 N N . LEU D 1 18 ? -88.54400 -20.97700 -11.25300 1.000 162.32060 143 LEU K N 1
ATOM 5242 C CA . LEU D 1 18 ? -87.22100 -21.59200 -11.22000 1.000 161.72176 143 LEU K CA 1
ATOM 5243 C C . LEU D 1 18 ? -87.08700 -22.70000 -12.25700 1.000 161.79207 143 LEU K C 1
ATOM 5244 O O . LEU D 1 18 ? -85.96300 -23.08000 -12.60800 1.000 160.93332 143 LEU K O 1
ATOM 5249 N N . GLN D 1 19 ? -88.20800 -23.21800 -12.76000 1.000 167.48144 144 GLN K N 1
ATOM 5250 C CA . GLN D 1 19 ? -88.20000 -24.09000 -13.92600 1.000 167.72367 144 GLN K CA 1
ATOM 5251 C C . GLN D 1 19 ? -88.42300 -23.32500 -15.22500 1.000 166.30995 144 GLN K C 1
ATOM 5252 O O . GLN D 1 19 ? -88.01100 -23.80200 -16.28900 1.000 165.83541 144 GLN K O 1
ATOM 5258 N N . ASP D 1 20 ? -89.07900 -22.15800 -15.16300 1.000 173.46225 145 ASP K N 1
ATOM 5259 C CA . ASP D 1 20 ? -89.28000 -21.34700 -16.36300 1.000 171.12702 145 ASP K CA 1
ATOM 5260 C C . ASP D 1 20 ? -87.95100 -20.87100 -16.93600 1.000 169.28032 145 ASP K C 1
ATOM 5261 O O . ASP D 1 20 ? -87.74500 -20.90000 -18.15600 1.000 167.01690 145 ASP K O 1
ATOM 5266 N N . ILE D 1 21 ? -87.04000 -20.41400 -16.07100 1.000 172.28291 146 ILE K N 1
ATOM 5267 C CA . ILE D 1 21 ? -85.67600 -20.14500 -16.51500 1.000 171.08296 146 ILE K CA 1
ATOM 5268 C C . ILE D 1 21 ? -85.05900 -21.41200 -17.09900 1.000 171.83034 146 ILE K C 1
ATOM 5269 O O . ILE D 1 21 ? -84.52400 -21.40600 -18.21300 1.000 170.32829 146 ILE K O 1
ATOM 5274 N N . GLU D 1 22 ? -85.17500 -22.53100 -16.37500 1.000 164.98627 147 GLU K N 1
ATOM 5275 C CA . GLU D 1 22 ? -84.59600 -23.80500 -16.79000 1.000 164.93069 147 GLU K CA 1
ATOM 5276 C C . GLU D 1 22 ? -85.27700 -24.39800 -18.02000 1.000 164.09474 147 GLU K C 1
ATOM 5277 O O . GLU D 1 22 ? -84.77300 -25.38000 -18.57600 1.000 163.71744 147 GLU K O 1
ATOM 5283 N N . LYS D 1 23 ? -86.39800 -23.82200 -18.46000 1.000 165.47048 148 LYS K N 1
ATOM 5284 C CA . LYS D 1 23 ? -87.11700 -24.33300 -19.62400 1.000 164.95567 148 LYS K CA 1
ATOM 5285 C C . LYS D 1 23 ? -86.47400 -23.86800 -20.92700 1.000 162.96556 148 LYS K C 1
ATOM 5286 O O . LYS D 1 23 ? -86.05800 -24.68600 -21.75500 1.000 162.36131 148 LYS K O 1
ATOM 5288 N N . ARG D 1 24 ? -86.38000 -22.55200 -21.12400 1.000 163.92893 149 ARG K N 1
ATOM 5289 C CA . ARG D 1 24 ? -85.80800 -21.99800 -22.34700 1.000 161.34695 149 ARG K CA 1
ATOM 5290 C C . ARG D 1 24 ? -84.28500 -22.10400 -22.36900 1.000 161.02553 149 ARG K C 1
ATOM 5291 O O . ARG D 1 24 ? -83.61800 -21.31900 -23.05200 1.000 159.01402 149 ARG K O 1
ATOM 5299 N N . ILE D 1 25 ? -83.72500 -23.06600 -21.63800 1.000 158.11762 150 ILE K N 1
ATOM 5300 C CA . ILE D 1 25 ? -82.28400 -23.20100 -21.47200 1.000 157.04035 150 ILE K CA 1
ATOM 5301 C C . ILE D 1 25 ? -81.76000 -24.46900 -22.14300 1.000 156.77838 150 ILE K C 1
ATOM 5302 O O . ILE D 1 25 ? -80.85400 -24.40900 -22.97700 1.000 154.54506 150 ILE K O 1
ATOM 5307 N N . LEU D 1 26 ? -82.32800 -25.62700 -21.80100 1.000 153.93383 151 LEU K N 1
ATOM 5308 C CA . LEU D 1 26 ? -82.01200 -26.84100 -22.54300 1.000 154.12927 151 LEU K CA 1
ATOM 5309 C C . LEU D 1 26 ? -82.62300 -26.83500 -23.93800 1.000 152.44322 151 LEU K C 1
ATOM 5310 O O . LEU D 1 26 ? -82.21900 -27.64700 -24.77800 1.000 151.20579 151 LEU K O 1
ATOM 5315 N N . HIS D 1 27 ? -83.58100 -25.94000 -24.19700 1.000 162.77420 152 HIS K N 1
ATOM 5316 C CA . HIS D 1 27 ? -84.15700 -25.78400 -25.52900 1.000 160.82284 152 HIS K CA 1
ATOM 5317 C C . HIS D 1 27 ? -83.30000 -24.87700 -26.40500 1.000 159.36475 152 HIS K C 1
ATOM 5318 O O . HIS D 1 27 ? -83.16100 -25.12700 -27.60800 1.000 157.92241 152 HIS K O 1
ATOM 5325 N N . TYR D 1 28 ? -82.72600 -23.81900 -25.82200 1.000 162.12178 153 TYR K N 1
ATOM 5326 C CA . TYR D 1 28 ? -81.77800 -22.98800 -26.55600 1.000 159.22947 153 TYR K CA 1
ATOM 5327 C C . TYR D 1 28 ? -80.46400 -23.71700 -26.79100 1.000 159.12665 153 TYR K C 1
ATOM 5328 O O . TYR D 1 28 ? -79.76300 -23.43400 -27.76900 1.000 157.38460 153 TYR K O 1
ATOM 5330 N N . LYS D 1 29 ? -80.10600 -24.64200 -25.89700 1.000 155.72156 154 LYS K N 1
ATOM 5331 C CA . LYS D 1 29 ? -78.90500 -25.44300 -26.10400 1.000 155.40191 154 LYS K CA 1
ATOM 5332 C C . LYS D 1 29 ? -79.04000 -26.32200 -27.34000 1.000 154.70204 154 LYS K C 1
ATOM 5333 O O . LYS D 1 29 ? -78.07900 -26.49200 -28.10000 1.000 152.95380 154 LYS K O 1
ATOM 5339 N N . GLN D 1 30 ? -80.23300 -26.88100 -27.56300 1.000 155.29321 155 GLN K N 1
ATOM 5340 C CA . GLN D 1 30 ? -80.43500 -27.77200 -28.70100 1.000 154.45795 155 GLN K CA 1
ATOM 5341 C C . GLN D 1 30 ? -80.37200 -27.01800 -30.02300 1.000 151.91718 155 GLN K C 1
ATOM 5342 O O . GLN D 1 30 ? -79.94500 -27.58300 -31.03700 1.000 151.19242 155 GLN K O 1
ATOM 5348 N N . LEU D 1 31 ? -80.79200 -25.74900 -30.03400 1.000 155.39057 156 LEU K N 1
ATOM 5349 C CA . LEU D 1 31 ? -80.66600 -24.92600 -31.23300 1.000 153.55237 156 LEU K CA 1
ATOM 5350 C C . LEU D 1 31 ? -79.20900 -24.63200 -31.57600 1.000 152.56841 156 LEU K C 1
ATOM 5351 O O . LEU D 1 31 ? -78.90900 -24.28900 -32.72500 1.000 150.39778 156 LEU K O 1
ATOM 5356 N N . PHE D 1 32 ? -78.30400 -24.74800 -30.60400 1.000 153.17382 157 PHE K N 1
ATOM 5357 C CA . PHE D 1 32 ? -76.86900 -24.65200 -30.83200 1.000 152.03755 157 PHE K CA 1
ATOM 5358 C C . PHE D 1 32 ? -76.26500 -25.99500 -31.22300 1.000 152.40911 157 PHE K C 1
ATOM 5359 O O . PHE D 1 32 ? -75.37000 -26.04700 -32.07700 1.000 150.64816 157 PHE K O 1
ATOM 5367 N N . PHE D 1 33 ? -76.75000 -27.08600 -30.62100 1.000 150.82775 158 PHE K N 1
ATOM 5368 C CA . PHE D 1 33 ? -76.31700 -28.41200 -31.04200 1.000 151.26125 158 PHE K CA 1
ATOM 5369 C C . PHE D 1 33 ? -76.79400 -28.72700 -32.45100 1.000 149.94507 158 PHE K C 1
ATOM 5370 O O . PHE D 1 33 ? -76.10600 -29.43200 -33.19500 1.000 149.27564 158 PHE K O 1
ATOM 5378 N N . LYS D 1 34 ? -77.96500 -28.20900 -32.82800 1.000 148.87809 159 LYS K N 1
ATOM 5379 C CA . LYS D 1 34 ? -78.47100 -28.38900 -34.18400 1.000 147.06623 159 LYS K CA 1
ATOM 5380 C C . LYS D 1 34 ? -77.63600 -27.61300 -35.19300 1.000 144.43620 159 LYS K C 1
ATOM 5381 O O . LYS D 1 34 ? -77.19400 -28.16900 -36.20600 1.000 143.26726 159 LYS K O 1
ATOM 5387 N N . GLU D 1 35 ? -77.41800 -26.32100 -34.93600 1.000 147.52513 160 GLU K N 1
ATOM 5388 C CA . GLU D 1 35 ? -76.70400 -25.47900 -35.89000 1.000 145.54413 160 GLU K CA 1
ATOM 5389 C C . GLU D 1 35 ? -75.29300 -26.00100 -36.13100 1.000 144.82999 160 GLU K C 1
ATOM 5390 O O . GLU D 1 35 ? -74.89600 -26.25700 -37.27300 1.000 143.21088 160 GLU K O 1
ATOM 5396 N N . GLN D 1 36 ? -74.52300 -26.17800 -35.05400 1.000 142.08962 161 GLN K N 1
ATOM 5397 C CA . GLN D 1 36 ? -73.16800 -26.69900 -35.19200 1.000 142.26098 161 GLN K CA 1
ATOM 5398 C C . GLN D 1 36 ? -73.16700 -28.06600 -35.86200 1.000 142.88238 161 GLN K C 1
ATOM 5399 O O . GLN D 1 36 ? -72.22000 -28.40700 -36.58100 1.000 142.04882 161 GLN K O 1
ATOM 5405 N N . ASN D 1 37 ? -74.22200 -28.85400 -35.64600 1.000 138.43172 162 ASN K N 1
ATOM 5406 C CA . ASN D 1 37 ? -74.36600 -30.12500 -36.34800 1.000 138.89469 162 ASN K CA 1
ATOM 5407 C C . ASN D 1 37 ? -74.57300 -29.90100 -37.84000 1.000 136.65198 162 ASN K C 1
ATOM 5408 O O . ASN D 1 37 ? -73.89700 -30.51700 -38.67300 1.000 135.48475 162 ASN K O 1
ATOM 5413 N N . GLU D 1 38 ? -75.50700 -29.01400 -38.19400 1.000 134.94694 163 GLU K N 1
ATOM 5414 C CA . GLU D 1 38 ? -75.81300 -28.76800 -39.60000 1.000 132.76216 163 GLU K CA 1
ATOM 5415 C C . GLU D 1 38 ? -74.65400 -28.07900 -40.30800 1.000 130.96805 163 GLU K C 1
ATOM 5416 O O . GLU D 1 38 ? -74.38000 -28.36500 -41.47900 1.000 129.84543 163 GLU K O 1
ATOM 5422 N N . ILE D 1 39 ? -73.97300 -27.16000 -39.61800 1.000 137.13333 164 ILE K N 1
ATOM 5423 C CA . ILE D 1 39 ? -72.77900 -26.53300 -40.18300 1.000 135.97007 164 ILE K CA 1
ATOM 5424 C C . ILE D 1 39 ? -71.75200 -27.59500 -40.55200 1.000 136.55450 164 ILE K C 1
ATOM 5425 O O . ILE D 1 39 ? -71.17600 -27.57700 -41.64600 1.000 134.71884 164 ILE K O 1
ATOM 5430 N N . ALA D 1 40 ? -71.51100 -28.54000 -39.64000 1.000 129.64245 165 ALA K N 1
ATOM 5431 C CA . ALA D 1 40 ? -70.61900 -29.65200 -39.93800 1.000 129.60772 165 ALA K CA 1
ATOM 5432 C C . ALA D 1 40 ? -71.15100 -30.52200 -41.06800 1.000 129.15187 165 ALA K C 1
ATOM 5433 O O . ALA D 1 40 ? -70.36600 -31.20600 -41.73200 1.000 128.82477 165 ALA K O 1
ATOM 5435 N N . ASN D 1 41 ? -72.46700 -30.50300 -41.30300 1.000 102.52600 166 ASN K N 1
ATOM 5436 C CA . ASN D 1 41 ? -73.09800 -31.26500 -42.37300 1.000 103.69230 166 ASN K CA 1
ATOM 5437 C C . ASN D 1 41 ? -73.18700 -30.47900 -43.68100 1.000 100.65574 166 ASN K C 1
ATOM 5438 O O . ASN D 1 41 ? -74.09900 -30.71800 -44.48500 1.000 99.53222 166 ASN K O 1
ATOM 5443 N N . GLY D 1 42 ? -72.25900 -29.55200 -43.91500 1.000 100.08553 167 GLY K N 1
ATOM 5444 C CA . GLY D 1 42 ? -72.25300 -28.77100 -45.13400 1.000 97.56960 167 GLY K CA 1
ATOM 5445 C C . GLY D 1 42 ? -73.47500 -27.89000 -45.27700 1.000 95.60527 167 GLY K C 1
ATOM 5446 O O . GLY D 1 42 ? -74.16800 -27.94200 -46.29800 1.000 94.60950 167 GLY K O 1
ATOM 5447 N N . LYS D 1 43 ? -73.76300 -27.09000 -44.25300 1.000 94.17132 168 LYS K N 1
ATOM 5448 C CA . LYS D 1 43 ? -74.85800 -26.13600 -44.33800 1.000 91.35058 168 LYS K CA 1
ATOM 5449 C C . LYS D 1 43 ? -74.43700 -24.93900 -45.17400 1.000 88.19623 168 LYS K C 1
ATOM 5450 O O . LYS D 1 43 ? -73.35900 -24.37200 -44.96700 1.000 87.26090 168 LYS K O 1
ATOM 5456 N N . ARG D 1 44 ? -75.29300 -24.55600 -46.11700 1.000 85.91454 169 ARG K N 1
ATOM 5457 C CA . ARG D 1 44 ? -75.01500 -23.38900 -46.93200 1.000 82.83154 169 ARG K CA 1
ATOM 5458 C C . ARG D 1 44 ? -75.12000 -22.10900 -46.09900 1.000 80.93546 169 ARG K C 1
ATOM 5459 O O . ARG D 1 44 ? -75.62500 -22.09400 -44.97100 1.000 80.42999 169 ARG K O 1
ATOM 5467 N N . SER D 1 45 ? -74.60900 -21.02800 -46.68000 1.000 82.66387 170 SER K N 1
ATOM 5468 C CA . SER D 1 45 ? -74.64300 -19.69300 -46.11000 1.000 80.37227 170 SER K CA 1
ATOM 5469 C C . SER D 1 45 ? -75.19600 -18.74100 -47.15800 1.000 77.98146 170 SER K C 1
ATOM 5470 O O . SER D 1 45 ? -75.04200 -18.97100 -48.36200 1.000 77.14356 170 SER K O 1
ATOM 5473 N N . MET D 1 46 ? -75.84200 -17.67000 -46.69000 1.000 79.40885 171 MET K N 1
ATOM 5474 C CA . MET D 1 46 ? -76.47500 -16.71800 -47.59700 1.000 77.60634 171 MET K CA 1
ATOM 5475 C C . MET D 1 46 ? -75.49800 -16.14700 -48.61400 1.000 76.16587 171 MET K C 1
ATOM 5476 O O . MET D 1 46 ? -75.92000 -15.68400 -49.68000 1.000 74.99564 171 MET K O 1
ATOM 5481 N N . VAL D 1 47 ? -74.20900 -16.17600 -48.30900 1.000 72.33141 172 VAL K N 1
ATOM 5482 C CA . VAL D 1 47 ? -73.18800 -15.68000 -49.23600 1.000 70.69692 172 VAL K CA 1
ATOM 5483 C C . VAL D 1 47 ? -73.12400 -16.60200 -50.44900 1.000 72.32939 172 VAL K C 1
ATOM 5484 O O . VAL D 1 47 ? -73.10300 -17.83600 -50.28600 1.000 74.47476 172 VAL K O 1
ATOM 5488 N N . PRO D 1 48 ? -73.12400 -16.07100 -51.66900 1.000 74.11075 173 PRO K N 1
ATOM 5489 C CA . PRO D 1 48 ? -72.97000 -16.92600 -52.84700 1.000 75.18161 173 PRO K CA 1
ATOM 5490 C C . PRO D 1 48 ? -71.54200 -17.42700 -52.97800 1.000 76.46793 173 PRO K C 1
ATOM 5491 O O . PRO D 1 48 ? -70.58500 -16.77900 -52.54600 1.000 75.17993 173 PRO K O 1
ATOM 5495 N N . ASP D 1 49 ? -71.40800 -18.60300 -53.59000 1.000 78.67275 174 ASP K N 1
ATOM 5496 C CA . ASP D 1 49 ? -70.12000 -19.28400 -53.74500 1.000 80.84515 174 ASP K CA 1
ATOM 5497 C C . ASP D 1 49 ? -69.15300 -18.57400 -54.69700 1.000 79.60593 174 ASP K C 1
ATOM 5498 O O . ASP D 1 49 ? -68.07700 -19.13200 -54.96700 1.000 80.78027 174 ASP K O 1
ATOM 5503 N N . ASN D 1 50 ? -69.47100 -17.38800 -55.21400 1.000 75.50651 175 ASN K N 1
ATOM 5504 C CA . ASN D 1 50 ? -68.56700 -16.66000 -56.09400 1.000 74.53215 175 ASN K CA 1
ATOM 5505 C C . ASN D 1 50 ? -68.27000 -15.26800 -55.54500 1.000 71.22683 175 ASN K C 1
ATOM 5506 O O . ASN D 1 50 ? -67.98100 -14.33600 -56.30000 1.000 70.34711 175 ASN K O 1
ATOM 5511 N N . SER D 1 51 ? -68.35000 -15.11600 -54.22700 1.000 65.54324 176 SER K N 1
ATOM 5512 C CA . SER D 1 51 ? -67.94100 -13.88800 -53.56700 1.000 63.88635 176 SER K CA 1
ATOM 5513 C C . SER D 1 51 ? -66.45900 -13.95900 -53.22300 1.000 64.80913 176 SER K C 1
ATOM 5514 O O . SER D 1 51 ? -65.90200 -15.03900 -53.00900 1.000 66.74972 176 SER K O 1
ATOM 5517 N N . ILE D 1 52 ? -65.82000 -12.79400 -53.18200 1.000 63.66945 177 ILE K N 1
ATOM 5518 C CA . ILE D 1 52 ? -64.40800 -12.70100 -52.81800 1.000 64.38395 177 ILE K CA 1
ATOM 5519 C C . ILE D 1 52 ? -64.26100 -11.75000 -51.63400 1.000 63.38318 177 ILE K C 1
ATOM 5520 O O . ILE D 1 52 ? -63.87600 -10.58500 -51.81700 1.000 61.67209 177 ILE K O 1
ATOM 5525 N N . PRO D 1 53 ? -64.55200 -12.19900 -50.41000 1.000 63.16218 178 PRO K N 1
ATOM 5526 C CA . PRO D 1 53 ? -64.52400 -11.29500 -49.25100 1.000 61.73052 178 PRO K CA 1
ATOM 5527 C C . PRO D 1 53 ? -63.13100 -11.11300 -48.66300 1.000 61.72359 178 PRO K C 1
ATOM 5528 O O . PRO D 1 53 ? -62.35700 -12.05900 -48.50200 1.000 63.88890 178 PRO K O 1
ATOM 5532 N N . ILE D 1 54 ? -62.81900 -9.86300 -48.32500 1.000 57.73371 179 ILE K N 1
ATOM 5533 C CA . ILE D 1 54 ? -61.51200 -9.48700 -47.79500 1.000 58.07277 179 ILE K CA 1
ATOM 5534 C C . ILE D 1 54 ? -61.73200 -8.67300 -46.53000 1.000 56.72601 179 ILE K C 1
ATOM 5535 O O . ILE D 1 54 ? -62.22400 -7.54000 -46.59000 1.000 54.76442 179 ILE K O 1
ATOM 5540 N N . CYS D 1 55 ? -61.36600 -9.24400 -45.38800 1.000 57.10160 180 CYS K N 1
ATOM 5541 C CA . CYS D 1 55 ? -61.35000 -8.50000 -44.13700 1.000 56.24808 180 CYS K CA 1
ATOM 5542 C C . CYS D 1 55 ? -60.02400 -7.75800 -44.05000 1.000 56.54891 180 CYS K C 1
ATOM 5543 O O . CYS D 1 55 ? -58.97800 -8.37400 -43.82100 1.000 59.01669 180 CYS K O 1
ATOM 5546 N N . SER D 1 56 ? -60.06000 -6.44400 -44.25600 1.000 54.17424 181 SER K N 1
ATOM 5547 C CA . SER D 1 56 ? -58.83800 -5.65200 -44.25700 1.000 54.34807 181 SER K CA 1
ATOM 5548 C C . SER D 1 56 ? -59.19900 -4.17600 -44.17600 1.000 52.32805 181 SER K C 1
ATOM 5549 O O . SER D 1 56 ? -60.22900 -3.74800 -44.70500 1.000 50.80476 181 SER K O 1
ATOM 5552 N N . ASP D 1 57 ? -58.34700 -3.41100 -43.49700 1.000 56.48584 182 ASP K N 1
ATOM 5553 C CA . ASP D 1 57 ? -58.46300 -1.95900 -43.46400 1.000 55.72414 182 ASP K CA 1
ATOM 5554 C C . ASP D 1 57 ? -57.69400 -1.37900 -44.64400 1.000 55.97720 182 ASP K C 1
ATOM 5555 O O . ASP D 1 57 ? -56.55900 -1.78600 -44.91200 1.000 57.26700 182 ASP K O 1
ATOM 5560 N N . VAL D 1 58 ? -58.31900 -0.42900 -45.34400 1.000 57.03800 183 VAL K N 1
ATOM 5561 C CA . VAL D 1 58 ? -57.74900 0.09900 -46.58200 1.000 56.75291 183 VAL K CA 1
ATOM 5562 C C . VAL D 1 58 ? -56.42300 0.80800 -46.32700 1.000 57.77123 183 VAL K C 1
ATOM 5563 O O . VAL D 1 58 ? -55.52400 0.78800 -47.18000 1.000 57.45113 183 VAL K O 1
ATOM 5567 N N . THR D 1 59 ? -56.27600 1.45100 -45.16600 1.000 59.17585 184 THR K N 1
ATOM 5568 C CA . THR D 1 59 ? -54.99900 2.07600 -44.83700 1.000 59.54358 184 THR K CA 1
ATOM 5569 C C . THR D 1 59 ? -53.90900 1.02600 -44.66000 1.000 61.56900 184 THR K C 1
ATOM 5570 O O . THR D 1 59 ? -52.76700 1.22600 -45.09000 1.000 62.76105 184 THR K O 1
ATOM 5574 N N . LYS D 1 60 ? -54.24700 -0.10600 -44.04400 1.000 57.82982 185 LYS K N 1
ATOM 5575 C CA . LYS D 1 60 ? -53.28800 -1.15900 -43.73700 1.000 60.07458 185 LYS K CA 1
ATOM 5576 C C . LYS D 1 60 ? -53.26300 -2.26600 -44.78400 1.000 61.04255 185 LYS K C 1
ATOM 5577 O O . LYS D 1 60 ? -52.58000 -3.27500 -44.58300 1.000 63.00581 185 LYS K O 1
ATOM 5583 N N . LEU D 1 61 ? -53.98200 -2.10600 -45.88900 1.000 61.30592 186 LEU K N 1
ATOM 5584 C CA . LEU D 1 61 ? -54.02500 -3.12200 -46.92800 1.000 61.92030 186 LEU K CA 1
ATOM 5585 C C . LEU D 1 61 ? -52.97800 -2.83700 -47.99800 1.000 62.39111 186 LEU K C 1
ATOM 5586 O O . LEU D 1 61 ? -52.63700 -1.68300 -48.27500 1.000 61.91259 186 LEU K O 1
ATOM 5591 N N . ASN D 1 62 ? -52.46200 -3.90800 -48.59400 1.000 62.33037 187 ASN K N 1
ATOM 5592 C CA . ASN D 1 62 ? -51.47100 -3.81900 -49.66300 1.000 63.54169 187 ASN K CA 1
ATOM 5593 C C . ASN D 1 62 ? -52.22300 -3.90400 -50.98900 1.000 63.29326 187 ASN K C 1
ATOM 5594 O O . ASN D 1 62 ? -52.49700 -4.98900 -51.50300 1.000 63.91287 187 ASN K O 1
ATOM 5599 N N . PHE D 1 63 ? -52.56000 -2.73500 -51.54400 1.000 65.37212 188 PHE K N 1
ATOM 5600 C CA . PHE D 1 63 ? -53.31700 -2.67900 -52.79100 1.000 64.48223 188 PHE K CA 1
ATOM 5601 C C . PHE D 1 63 ? -52.57400 -3.31600 -53.95700 1.000 66.04276 188 PHE K C 1
ATOM 5602 O O . PHE D 1 63 ? -53.20900 -3.71600 -54.93800 1.000 65.99896 188 PHE K O 1
ATOM 5610 N N . GLN D 1 64 ? -51.24700 -3.41900 -53.87600 1.000 67.00515 189 GLN K N 1
ATOM 5611 C CA . GLN D 1 64 ? -50.49500 -4.06000 -54.94600 1.000 69.21622 189 GLN K CA 1
ATOM 5612 C C . GLN D 1 64 ? -50.70200 -5.56800 -54.96600 1.000 70.27820 189 GLN K C 1
ATOM 5613 O O . GLN D 1 64 ? -50.49500 -6.19600 -56.00900 1.000 71.57845 189 GLN K O 1
ATOM 5619 N N . ALA D 1 65 ? -51.10300 -6.16200 -53.83900 1.000 69.10352 190 ALA K N 1
ATOM 5620 C CA . ALA D 1 65 ? -51.46600 -7.57400 -53.84500 1.000 70.26292 190 ALA K CA 1
ATOM 5621 C C . ALA D 1 65 ? -52.76800 -7.80700 -54.59700 1.000 68.95113 190 ALA K C 1
ATOM 5622 O O . ALA D 1 65 ? -52.99800 -8.90700 -55.11500 1.000 70.10620 190 ALA K O 1
ATOM 5624 N N . LEU D 1 66 ? -53.62600 -6.78800 -54.66900 1.000 72.74613 191 LEU K N 1
ATOM 5625 C CA . LEU D 1 66 ? -54.88100 -6.90200 -55.40100 1.000 71.50780 191 LEU K CA 1
ATOM 5626 C C . LEU D 1 66 ? -54.69800 -6.64500 -56.89300 1.000 71.54136 191 LEU K C 1
ATOM 5627 O O . LEU D 1 66 ? -55.38500 -7.26600 -57.71000 1.000 71.41596 191 LEU K O 1
ATOM 5632 N N . ILE D 1 67 ? -53.78400 -5.74500 -57.26500 1.000 71.63913 192 ILE K N 1
ATOM 5633 C CA . ILE D 1 67 ? -53.51600 -5.49400 -58.67800 1.000 71.85580 192 ILE K CA 1
ATOM 5634 C C . ILE D 1 67 ? -52.92000 -6.73100 -59.34100 1.000 74.63474 192 ILE K C 1
ATOM 5635 O O . ILE D 1 67 ? -53.34800 -7.13600 -60.42800 1.000 74.82407 192 ILE K O 1
ATOM 5640 N N . ASP D 1 68 ? -51.93900 -7.36100 -58.69100 1.000 76.55021 193 ASP K N 1
ATOM 5641 C CA . ASP D 1 68 ? -51.25600 -8.49900 -59.30100 1.000 79.39917 193 ASP K CA 1
ATOM 5642 C C . ASP D 1 68 ? -52.14700 -9.73700 -59.32500 1.000 79.28771 193 ASP K C 1
ATOM 5643 O O . ASP D 1 68 ? -52.30400 -10.37600 -60.37100 1.000 79.84872 193 ASP K O 1
ATOM 5648 N N . ALA D 1 69 ? -52.74000 -10.09000 -58.17900 1.000 78.30829 194 ALA K N 1
ATOM 5649 C CA . ALA D 1 69 ? -53.61000 -11.26200 -58.11900 1.000 78.59601 194 ALA K CA 1
ATOM 5650 C C . ALA D 1 69 ? -54.76300 -11.15200 -59.10900 1.000 77.64751 194 ALA K C 1
ATOM 5651 O O . ALA D 1 69 ? -55.15800 -12.14700 -59.73000 1.000 78.44864 194 ALA K O 1
ATOM 5653 N N . GLN D 1 70 ? -55.31900 -9.94900 -59.27100 1.000 79.74502 195 GLN K N 1
ATOM 5654 C CA . GLN D 1 70 ? -56.37000 -9.75200 -60.26400 1.000 78.50862 195 GLN K CA 1
ATOM 5655 C C . GLN D 1 70 ? -55.80800 -9.86700 -61.67400 1.000 79.45386 195 GLN K C 1
ATOM 5656 O O . GLN D 1 70 ? -56.31200 -10.64800 -62.49000 1.000 80.10447 195 GLN K O 1
ATOM 5662 N N . MET D 1 71 ? -54.75400 -9.10300 -61.97400 1.000 75.32236 196 MET K N 1
ATOM 5663 C CA . MET D 1 71 ? -54.15700 -9.14500 -63.30400 1.000 76.64814 196 MET K CA 1
ATOM 5664 C C . MET D 1 71 ? -53.50700 -10.48900 -63.60700 1.000 79.59139 196 MET K C 1
ATOM 5665 O O . MET D 1 71 ? -53.27200 -10.79800 -64.78100 1.000 80.73422 196 MET K O 1
ATOM 5670 N N . ARG D 1 72 ? -53.21400 -11.29600 -62.58500 1.000 81.06752 197 ARG K N 1
ATOM 5671 C CA . ARG D 1 72 ? -52.70500 -12.64300 -62.82100 1.000 83.77778 197 ARG K CA 1
ATOM 5672 C C . ARG D 1 72 ? -53.83300 -13.58900 -63.22000 1.000 83.16900 197 ARG K C 1
ATOM 5673 O O . ARG D 1 72 ? -53.79700 -14.20400 -64.29100 1.000 84.26123 197 ARG K O 1
ATOM 5681 N N . HIS D 1 73 ? -54.84900 -13.70900 -62.36800 1.000 82.55662 198 HIS K N 1
ATOM 5682 C CA . HIS D 1 73 ? -55.96100 -14.61900 -62.61000 1.000 82.56655 198 HIS K CA 1
ATOM 5683 C C . HIS D 1 73 ? -57.02800 -14.03400 -63.52600 1.000 81.48180 198 HIS K C 1
ATOM 5684 O O . HIS D 1 73 ? -58.03300 -14.70600 -63.78100 1.000 82.25076 198 HIS K O 1
ATOM 5691 N N . ALA D 1 74 ? -56.84000 -12.81400 -64.02400 1.000 80.56498 199 ALA K N 1
ATOM 5692 C CA . ALA D 1 74 ? -57.76300 -12.22500 -64.98500 1.000 78.41537 199 ALA K CA 1
ATOM 5693 C C . ALA D 1 74 ? -57.03200 -11.13200 -65.74600 1.000 78.34428 199 ALA K C 1
ATOM 5694 O O . ALA D 1 74 ? -56.47000 -10.22000 -65.13500 1.000 77.45906 199 ALA K O 1
ATOM 5696 N N . GLY D 1 75 ? -57.04200 -11.22300 -67.07500 1.000 81.23140 200 GLY K N 1
ATOM 5697 C CA . GLY D 1 75 ? -56.32100 -10.25300 -67.88200 1.000 81.93663 200 GLY K CA 1
ATOM 5698 C C . GLY D 1 75 ? -56.83400 -8.83600 -67.74600 1.000 79.30520 200 GLY K C 1
ATOM 5699 O O . GLY D 1 75 ? -56.11700 -7.89000 -68.09100 1.000 79.17694 200 GLY K O 1
ATOM 5700 N N . LYS D 1 76 ? -58.05200 -8.66400 -67.24400 1.000 80.63031 201 LYS K N 1
ATOM 5701 C CA . LYS D 1 76 ? -58.66800 -7.35400 -67.14400 1.000 77.32323 201 LYS K CA 1
ATOM 5702 C C . LYS D 1 76 ? -58.33700 -6.67900 -65.82000 1.000 76.11266 201 LYS K C 1
ATOM 5703 O O . LYS D 1 76 ? -57.80600 -7.28500 -64.88800 1.000 77.80823 201 LYS K O 1
ATOM 5709 N N . MET D 1 77 ? -58.66900 -5.39600 -65.75200 1.000 71.93445 202 MET K N 1
ATOM 5710 C CA . MET D 1 77 ? -58.83800 -4.69800 -64.49400 1.000 70.81630 202 MET K CA 1
ATOM 5711 C C . MET D 1 77 ? -60.33000 -4.57500 -64.20400 1.000 69.24386 202 MET K C 1
ATOM 5712 O O . MET D 1 77 ? -61.17900 -5.05200 -64.96200 1.000 69.38831 202 MET K O 1
ATOM 5717 N N . PHE D 1 78 ? -60.65600 -3.93000 -63.09200 1.000 66.38027 203 PHE K N 1
ATOM 5718 C CA . PHE D 1 78 ? -62.04900 -3.81400 -62.69400 1.000 64.34385 203 PHE K CA 1
ATOM 5719 C C . PHE D 1 78 ? -62.79600 -2.85700 -63.61700 1.000 62.55363 203 PHE K C 1
ATOM 5720 O O . PHE D 1 78 ? -62.23500 -1.88800 -64.13500 1.000 62.48585 203 PHE K O 1
ATOM 5728 N N . ASP D 1 79 ? -64.07500 -3.15700 -63.83800 1.000 61.04341 204 ASP K N 1
ATOM 5729 C CA . ASP D 1 79 ? -64.93700 -2.33600 -64.67700 1.000 59.61879 204 ASP K CA 1
ATOM 5730 C C . ASP D 1 79 ? -65.81400 -1.38400 -63.88000 1.000 56.88764 204 ASP K C 1
ATOM 5731 O O . ASP D 1 79 ? -66.15900 -0.30900 -64.38000 1.000 56.55253 204 ASP K O 1
ATOM 5736 N N . VAL D 1 80 ? -66.18400 -1.75500 -62.66100 1.000 49.49106 205 VAL K N 1
ATOM 5737 C CA . VAL D 1 80 ? -67.01400 -0.92600 -61.79800 1.000 47.40531 205 VAL K CA 1
ATOM 5738 C C . VAL D 1 80 ? -66.43100 -0.98300 -60.39600 1.000 47.14215 205 VAL K C 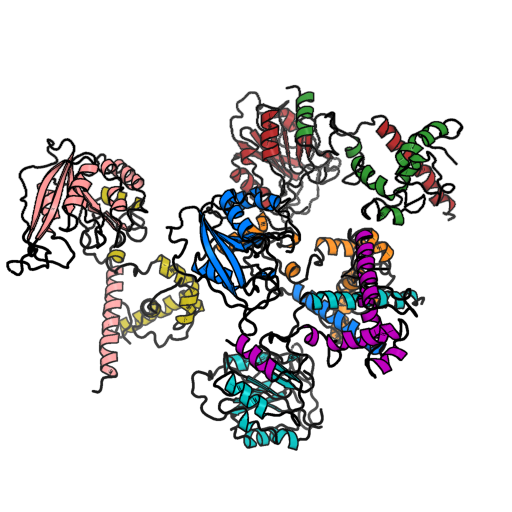1
ATOM 5739 O O . VAL D 1 80 ? -66.03700 -2.05300 -59.92000 1.000 49.06301 205 VAL K O 1
ATOM 5743 N N . ILE D 1 81 ? -66.35400 0.17100 -59.74300 1.000 42.50571 206 ILE K N 1
ATOM 5744 C CA . ILE D 1 81 ? -65.90900 0.25900 -58.36000 1.000 42.53873 206 ILE K CA 1
ATOM 5745 C C . ILE D 1 81 ? -67.00600 0.94700 -57.56400 1.000 40.86384 206 ILE K C 1
ATOM 5746 O O . ILE D 1 81 ? -67.21000 2.16000 -57.69600 1.000 40.11554 206 ILE K O 1
ATOM 5751 N N . MET D 1 82 ? -67.71700 0.17600 -56.75000 1.000 39.71478 207 MET K N 1
ATOM 5752 C CA . MET D 1 82 ? -68.68700 0.72200 -55.81600 1.000 38.53028 207 MET K CA 1
ATOM 5753 C C . MET D 1 82 ? -67.98900 1.07200 -54.50800 1.000 38.94221 207 MET K C 1
ATOM 5754 O O . MET D 1 82 ? -67.01300 0.43100 -54.11300 1.000 40.22596 207 MET K O 1
ATOM 5759 N N . MET D 1 83 ? -68.49400 2.10100 -53.83300 1.000 37.98341 208 MET K N 1
ATOM 5760 C CA . MET D 1 83 ? -67.83400 2.56500 -52.62500 1.000 38.46396 208 MET K CA 1
ATOM 5761 C C . MET D 1 83 ? -68.86400 3.11500 -51.65200 1.000 37.54967 208 MET K C 1
ATOM 5762 O O . MET D 1 83 ? -69.93300 3.58400 -52.04700 1.000 36.41041 208 MET K O 1
ATOM 5767 N N . ASP D 1 84 ? -68.51800 3.04600 -50.36700 1.000 38.20977 209 ASP K N 1
ATOM 5768 C CA . ASP D 1 84 ? -69.34100 3.60300 -49.29500 1.000 37.69532 209 ASP K CA 1
ATOM 5769 C C . ASP D 1 84 ? -68.40200 4.11300 -48.21200 1.000 38.99223 209 ASP K C 1
ATOM 5770 O O . ASP D 1 84 ? -68.24900 3.49700 -47.15500 1.000 40.68557 209 ASP K O 1
ATOM 5775 N N . PRO D 1 85 ? -67.73600 5.23600 -48.45500 1.000 39.98174 210 PRO K N 1
ATOM 5776 C CA . PRO D 1 85 ? -66.64900 5.66600 -47.56700 1.000 41.81697 210 PRO K CA 1
ATOM 5777 C C . PRO D 1 85 ? -67.15500 5.98400 -46.17200 1.000 42.03902 210 PRO K C 1
ATOM 5778 O O . PRO D 1 85 ? -68.18000 6.66100 -46.00200 1.000 41.18487 210 PRO K O 1
ATOM 5782 N N . PRO D 1 86 ? -66.45900 5.50800 -45.14900 1.000 41.29483 211 PRO K N 1
ATOM 5783 C CA . PRO D 1 86 ? -66.83800 5.71000 -43.73300 1.000 41.77237 211 PRO K CA 1
ATOM 5784 C C . PRO D 1 86 ? -66.52000 7.11500 -43.22500 1.000 42.05799 211 PRO K C 1
ATOM 5785 O O . PRO D 1 86 ? -65.52000 7.38100 -42.55800 1.000 44.71559 211 PRO K O 1
ATOM 5789 N N . TRP D 1 87 ? -67.40800 8.05100 -43.53700 1.000 45.39884 212 TRP K N 1
ATOM 5790 C CA . TRP D 1 87 ? -67.16100 9.44900 -43.21200 1.000 45.94291 212 TRP K CA 1
ATOM 5791 C C . TRP D 1 87 ? -67.25900 9.68800 -41.70900 1.000 46.91694 212 TRP K C 1
ATOM 5792 O O . TRP D 1 87 ? -68.09700 9.09800 -41.02200 1.000 46.50787 212 TRP K O 1
ATOM 5803 N N . GLN D 1 88 ? -66.39300 10.56100 -41.20000 1.000 53.28172 213 GLN K N 1
ATOM 5804 C CA . GLN D 1 88 ? -66.43800 10.97500 -39.80400 1.000 55.23558 213 GLN K CA 1
ATOM 5805 C C . GLN D 1 88 ? -67.36300 12.17800 -39.65900 1.000 55.13428 213 GLN K C 1
ATOM 5806 O O . GLN D 1 88 ? -67.30200 13.11700 -40.45900 1.000 55.32662 213 GLN K O 1
ATOM 5812 N N . LEU D 1 89 ? -68.21500 12.14700 -38.63800 1.000 57.90776 214 LEU K N 1
ATOM 5813 C CA . LEU D 1 89 ? -69.20700 13.20000 -38.43300 1.000 57.58386 214 LEU K CA 1
ATOM 5814 C C . LEU D 1 89 ? -69.57000 13.36900 -36.96000 1.000 58.85415 214 LEU K C 1
ATOM 5815 O O . LEU D 1 89 ? -70.10100 14.40300 -36.55800 1.000 59.90667 214 LEU K O 1
ATOM 5820 N N . ASP D 1 103 ? -66.73600 3.97400 -39.85800 1.000 54.13832 228 ASP K N 1
ATOM 5821 C CA . ASP D 1 103 ? -65.94700 3.84300 -38.64100 1.000 55.31680 228 ASP K CA 1
ATOM 5822 C C . ASP D 1 103 ? -64.93400 4.98100 -38.50500 1.000 56.65808 228 ASP K C 1
ATOM 5823 O O . ASP D 1 103 ? -63.73200 4.73600 -38.38600 1.000 58.27963 228 ASP K O 1
ATOM 5828 N N . SER D 1 104 ? -65.44400 6.21800 -38.53000 1.000 55.50613 229 SER K N 1
ATOM 5829 C CA . SER D 1 104 ? -64.66500 7.43500 -38.30600 1.000 55.74816 229 SER K CA 1
ATOM 5830 C C . SER D 1 104 ? -63.31000 7.41700 -39.00300 1.000 56.02548 229 SER K C 1
ATOM 5831 O O . SER D 1 104 ? -62.26800 7.39600 -38.34100 1.000 57.24678 229 SER K O 1
ATOM 5834 N N . LEU D 1 105 ? -63.31200 7.41600 -40.33100 1.000 54.96182 230 LEU K N 1
ATOM 5835 C CA . LEU D 1 105 ? -62.08900 7.51600 -41.11300 1.000 55.44508 230 LEU K CA 1
ATOM 5836 C C . LEU D 1 105 ? -61.90200 8.95500 -41.57200 1.000 55.12697 230 LEU K C 1
ATOM 5837 O O . LEU D 1 105 ? -62.86800 9.63100 -41.93800 1.000 53.76458 230 LEU K O 1
ATOM 5842 N N . SER D 1 106 ? -60.65500 9.41800 -41.54700 1.000 62.66399 231 SER K N 1
ATOM 5843 C CA . SER D 1 106 ? -60.36200 10.80600 -41.87300 1.000 63.66106 231 SER K CA 1
ATOM 5844 C C . SER D 1 106 ? -60.62600 11.08700 -43.34900 1.000 62.83953 231 SER K C 1
ATOM 5845 O O . SER D 1 106 ? -60.47400 10.21600 -44.21000 1.000 62.24700 231 SER K O 1
ATOM 5848 N N . ASP D 1 107 ? -61.03800 12.32700 -43.62600 1.000 61.45104 232 ASP K N 1
ATOM 5849 C CA . ASP D 1 107 ? -61.30000 12.74800 -44.99900 1.000 59.89955 232 ASP K CA 1
ATOM 5850 C C . ASP D 1 107 ? -60.10100 12.48700 -45.89900 1.000 60.52050 232 ASP K C 1
ATOM 5851 O O . ASP D 1 107 ? -60.25400 12.02600 -47.03700 1.000 59.13269 232 ASP K O 1
ATOM 5856 N N . GLU D 1 108 ? -58.89700 12.76300 -45.39800 1.000 63.96410 233 GLU K N 1
ATOM 5857 C CA . GLU D 1 108 ? -57.69700 12.64000 -46.21800 1.000 65.22780 233 GLU K CA 1
ATOM 5858 C C . GLU D 1 108 ? -57.39700 11.18300 -46.54900 1.000 64.17981 233 GLU K C 1
ATOM 5859 O O . GLU D 1 108 ? -57.10400 10.84600 -47.70200 1.000 63.72991 233 GLU K O 1
ATOM 5865 N N . LYS D 1 109 ? -57.47600 10.30200 -45.54700 1.000 57.35122 234 LYS K N 1
ATOM 5866 C CA . LYS D 1 109 ? -57.00700 8.92900 -45.71400 1.000 57.94100 234 LYS K CA 1
ATOM 5867 C C . LYS D 1 109 ? -57.76700 8.19100 -46.80800 1.000 56.46013 234 LYS K C 1
ATOM 5868 O O . LYS D 1 109 ? -57.21700 7.27600 -47.43300 1.000 57.03888 234 LYS K O 1
ATOM 5874 N N . ILE D 1 110 ? -59.02100 8.57100 -47.05800 1.000 58.48952 235 ILE K N 1
ATOM 5875 C CA . ILE D 1 110 ? -59.81200 7.88800 -48.07600 1.000 57.23435 235 ILE K CA 1
ATOM 5876 C C . ILE D 1 110 ? -59.49500 8.42200 -49.47100 1.000 56.79434 235 ILE K C 1
ATOM 5877 O O . ILE D 1 110 ? -59.51400 7.66500 -50.44800 1.000 56.34922 235 ILE K O 1
ATOM 5882 N N . GLN D 1 111 ? -59.20400 9.72000 -49.58700 1.000 57.05031 236 GLN K N 1
ATOM 5883 C CA . GLN D 1 111 ? -58.80600 10.29200 -50.86900 1.000 56.83988 236 GLN K CA 1
ATOM 5884 C C . GLN D 1 111 ? -57.48300 9.70400 -51.34700 1.000 58.27848 236 GLN K C 1
ATOM 5885 O O . GLN D 1 111 ? -57.28400 9.51000 -52.55200 1.000 57.85001 236 GLN K O 1
ATOM 5891 N N . ASN D 1 112 ? -56.58900 9.37000 -50.41800 1.000 59.64811 237 ASN K N 1
ATOM 5892 C CA . ASN D 1 112 ? -55.24700 8.91600 -50.75500 1.000 61.46465 237 ASN K CA 1
ATOM 5893 C C . ASN D 1 112 ? -55.17600 7.44200 -51.13400 1.000 60.95102 237 ASN K C 1
ATOM 5894 O O . ASN D 1 112 ? -54.07800 6.95300 -51.42000 1.000 62.69684 237 ASN K O 1
ATOM 5899 N N . MET D 1 113 ? -56.29300 6.72300 -51.14300 1.000 53.94335 238 MET K N 1
ATOM 5900 C CA . MET D 1 113 ? -56.25400 5.34000 -51.59300 1.000 54.29136 238 MET K CA 1
ATOM 5901 C C . MET D 1 113 ? -55.97300 5.29300 -53.09500 1.000 54.40865 238 MET K C 1
ATOM 5902 O O . MET D 1 113 ? -56.49700 6.11700 -53.85200 1.000 53.30868 238 MET K O 1
ATOM 5907 N N . PRO D 1 114 ? -55.13700 4.35300 -53.55600 1.000 57.09540 239 PRO K N 1
ATOM 5908 C CA . PRO D 1 114 ? -54.77100 4.28900 -54.98800 1.000 57.34903 239 PRO K CA 1
ATOM 5909 C C . PRO D 1 114 ? -55.85400 3.63700 -55.83900 1.000 55.56753 239 PRO K C 1
ATOM 5910 O O . PRO D 1 114 ? -55.72700 2.52000 -56.34500 1.000 55.74234 239 PRO K O 1
ATOM 5914 N N . ILE D 1 115 ? -56.95500 4.36500 -56.01100 1.000 54.62343 240 ILE K N 1
ATOM 5915 C CA . ILE D 1 115 ? -58.05100 3.86200 -56.82800 1.000 53.77669 240 ILE K CA 1
ATOM 5916 C C . ILE D 1 115 ? -57.70600 3.95900 -58.30900 1.000 54.40946 240 ILE K C 1
ATOM 5917 O O . ILE D 1 115 ? -58.12800 3.11700 -59.11100 1.000 54.34812 240 ILE K O 1
ATOM 5922 N N . GLN D 1 116 ? -56.94800 4.99200 -58.69200 1.000 55.17526 241 GLN K N 1
ATOM 5923 C CA . GLN D 1 116 ? -56.55500 5.16500 -60.08800 1.000 55.68719 241 GLN K CA 1
ATOM 5924 C C . GLN D 1 116 ? -55.85500 3.92500 -60.62600 1.000 57.69452 241 GLN K C 1
ATOM 5925 O O . GLN D 1 116 ? -56.06400 3.53300 -61.78000 1.000 58.03374 241 GLN K O 1
ATOM 5931 N N . SER D 1 117 ? -55.02100 3.29100 -59.80100 1.000 57.64809 242 SER K N 1
ATOM 5932 C CA . SER D 1 117 ? -54.28800 2.11400 -60.25500 1.000 59.45630 242 SER K CA 1
ATOM 5933 C C . SER D 1 117 ? -55.19300 0.89000 -60.33000 1.000 58.90654 242 SER K C 1
ATOM 5934 O O . SER D 1 117 ? -55.04400 0.05700 -61.23100 1.000 59.93256 242 SER K O 1
ATOM 5937 N N . LEU D 1 118 ? -56.14400 0.76800 -59.39900 1.000 59.03387 243 LEU K N 1
ATOM 5938 C CA . LEU D 1 118 ? -56.97300 -0.43300 -59.34100 1.000 58.75290 243 LEU K CA 1
ATOM 5939 C C . LEU D 1 118 ? -57.85800 -0.57600 -60.57300 1.000 58.07504 243 LEU K C 1
ATOM 5940 O O . LEU D 1 118 ? -58.21400 -1.69800 -60.95300 1.000 58.72973 243 LEU K O 1
ATOM 5945 N N . GLN D 1 119 ? -58.21900 0.53500 -61.21200 1.000 58.42374 244 GLN K N 1
ATOM 5946 C CA . GLN D 1 119 ? -59.10600 0.50600 -62.36500 1.000 58.27384 244 GLN K CA 1
ATOM 5947 C C . GLN D 1 119 ? -58.64600 1.51700 -63.40200 1.000 58.32744 244 GLN K C 1
ATOM 5948 O O . GLN D 1 119 ? -58.32300 2.66100 -63.06800 1.000 57.75360 244 GLN K O 1
ATOM 5954 N N . GLN D 1 120 ? -58.63800 1.09300 -64.66400 1.000 59.62321 245 GLN K N 1
ATOM 5955 C CA . GLN D 1 120 ? -58.27500 1.96700 -65.76500 1.000 60.05247 245 GLN K CA 1
ATOM 5956 C C . GLN D 1 120 ? -59.38200 2.15200 -66.78900 1.000 59.35475 245 GLN K C 1
ATOM 5957 O O . GLN D 1 120 ? -59.30700 3.09400 -67.58700 1.000 59.29354 245 GLN K O 1
ATOM 5963 N N . ASP D 1 121 ? -60.40700 1.29900 -66.78600 1.000 60.53396 246 ASP K N 1
ATOM 5964 C CA . ASP D 1 121 ? -61.38500 1.28700 -67.87300 1.000 60.58915 246 ASP K CA 1
ATOM 5965 C C . ASP D 1 121 ? -62.73600 0.85000 -67.30900 1.000 58.68798 246 ASP K C 1
ATOM 5966 O O . ASP D 1 121 ? -62.94200 -0.33900 -67.04500 1.000 58.55908 246 ASP K O 1
ATOM 5971 N N . GLY D 1 122 ? -63.64200 1.80000 -67.14000 1.000 48.61432 247 GLY K N 1
ATOM 5972 C CA . GLY D 1 122 ? -64.99700 1.47800 -66.72800 1.000 46.81255 247 GLY K CA 1
ATOM 5973 C C . GLY D 1 122 ? -65.63300 2.63600 -65.97500 1.000 43.67557 247 GLY K C 1
ATOM 5974 O O . GLY D 1 122 ? -65.27100 3.79400 -66.17400 1.000 42.74869 247 GLY K O 1
ATOM 5975 N N . PHE D 1 123 ? -66.58300 2.28300 -65.11400 1.000 40.68332 248 PHE K N 1
ATOM 5976 C CA . PHE D 1 123 ? -67.33400 3.22700 -64.30300 1.000 37.71787 248 PHE K CA 1
ATOM 5977 C C . PHE D 1 123 ? -66.92500 3.09700 -62.84100 1.000 37.09744 248 PHE K C 1
ATOM 5978 O O . PHE D 1 123 ? 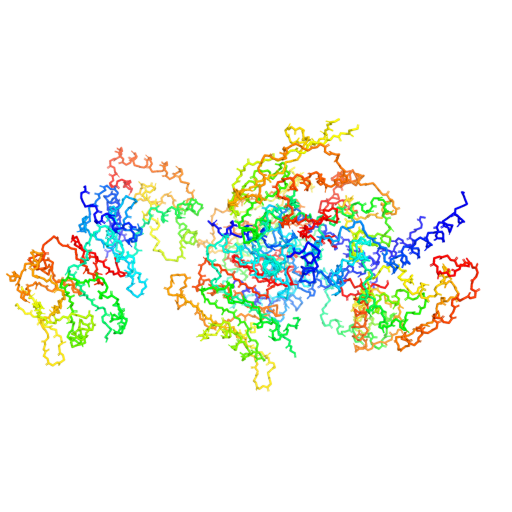-66.31700 2.10700 -62.42900 1.000 39.43755 248 PHE K O 1
ATOM 5986 N N . ILE D 1 124 ? -67.26500 4.11400 -62.05400 1.000 31.68152 249 ILE K N 1
ATOM 5987 C CA . ILE D 1 124 ? -67.09000 4.07400 -60.60800 1.000 31.56000 249 ILE K CA 1
ATOM 5988 C C . ILE D 1 124 ? -68.37900 4.55900 -59.96500 1.000 29.52112 249 ILE K C 1
ATOM 5989 O O . ILE D 1 124 ? -69.01000 5.50500 -60.44800 1.000 27.75120 249 ILE K O 1
ATOM 5994 N N . PHE D 1 125 ? -68.78100 3.89600 -58.89000 1.000 29.92423 250 PHE K N 1
ATOM 5995 C CA . PHE D 1 125 ? -69.93400 4.29600 -58.10200 1.000 28.30388 250 PHE K CA 1
ATOM 5996 C C . PHE D 1 125 ? -69.46100 4.68000 -56.70900 1.000 28.14563 250 PHE K C 1
ATOM 5997 O O . PHE D 1 125 ? -68.56900 4.03600 -56.15100 1.000 29.81917 250 PHE K O 1
ATOM 6005 N N . VAL D 1 126 ? -70.05300 5.72600 -56.14500 1.000 26.50480 251 VAL K N 1
ATOM 6006 C CA . VAL D 1 126 ? -69.73900 6.11900 -54.77500 1.000 27.13027 251 VAL K CA 1
ATOM 6007 C C . VAL D 1 126 ? -70.97900 6.73600 -54.14900 1.000 27.23918 251 VAL K C 1
ATOM 6008 O O . VAL D 1 126 ? -71.58100 7.65400 -54.71300 1.000 26.59127 251 VAL K O 1
ATOM 6012 N N . TRP D 1 127 ? -71.35600 6.23100 -52.98200 1.000 28.21147 252 TRP K N 1
ATOM 6013 C CA . TRP D 1 127 ? -72.50500 6.73800 -52.24900 1.000 28.54875 252 TRP K CA 1
ATOM 6014 C C . TRP D 1 127 ? -72.06100 7.92100 -51.39800 1.000 28.62772 252 TRP K C 1
ATOM 6015 O O . TRP D 1 127 ? -71.26500 7.75800 -50.46800 1.000 29.33409 252 TRP K O 1
ATOM 6026 N N . ALA D 1 128 ? -72.56800 9.10700 -51.72400 1.000 28.00730 253 ALA K N 1
ATOM 6027 C CA . ALA D 1 128 ? -72.14700 1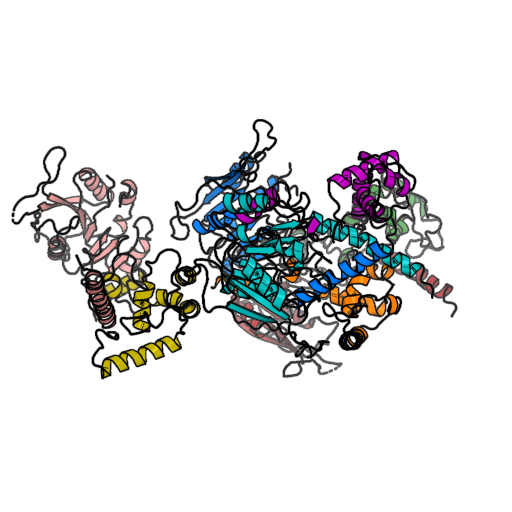0.35000 -51.08800 1.000 28.06249 253 ALA K CA 1
ATOM 6028 C C . ALA D 1 128 ? -73.27100 10.85000 -50.19200 1.000 28.59546 253 ALA K C 1
ATOM 6029 O O . ALA D 1 128 ? -74.30200 11.31700 -50.68600 1.000 28.20051 253 ALA K O 1
ATOM 6031 N N . ILE D 1 129 ? -73.07600 10.75500 -48.87700 1.000 29.58096 254 ILE K N 1
ATOM 6032 C CA . ILE D 1 129 ? -74.02400 11.37600 -47.96500 1.000 30.20154 254 ILE K CA 1
ATOM 6033 C C . ILE D 1 129 ? -73.96700 12.88500 -48.16000 1.000 29.63805 254 ILE K C 1
ATOM 6034 O O . ILE D 1 129 ? -72.94200 13.44100 -48.57400 1.000 29.14693 254 ILE K O 1
ATOM 6039 N N . ASN D 1 130 ? -75.08300 13.55700 -47.86100 1.000 29.83296 255 ASN K N 1
ATOM 6040 C CA . ASN D 1 130 ? -75.24100 14.95600 -48.25600 1.000 29.69242 255 ASN K CA 1
ATOM 6041 C C . ASN D 1 130 ? -74.13100 15.83600 -47.68800 1.000 30.02866 255 ASN K C 1
ATOM 6042 O O . ASN D 1 130 ? -73.64500 16.75000 -48.36700 1.000 29.05777 255 ASN K O 1
ATOM 6047 N N . ALA D 1 131 ? -73.7110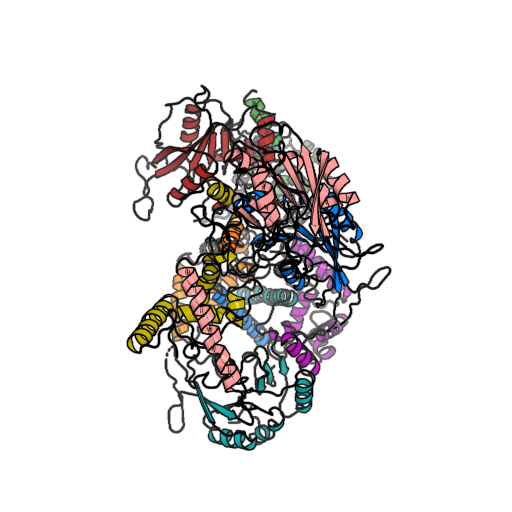0 15.57400 -46.44700 1.000 31.46648 256 ALA K N 1
ATOM 6048 C CA . ALA D 1 131 ? -72.65700 16.38400 -45.84600 1.000 31.64438 256 ALA K CA 1
ATOM 6049 C C . ALA D 1 131 ? -71.35600 16.28000 -46.62800 1.000 31.00714 256 ALA K C 1
ATOM 6050 O O . ALA D 1 131 ? -70.53400 17.20300 -46.58900 1.000 31.60753 256 ALA K O 1
ATOM 6052 N N . LYS D 1 132 ? -71.15300 15.17700 -47.34600 1.000 29.73328 257 LYS K N 1
ATOM 6053 C CA . LYS D 1 132 ? -69.93000 14.95000 -48.10500 1.000 29.39018 257 LYS K CA 1
ATOM 6054 C C . LYS D 1 132 ? -70.21300 14.83100 -49.59800 1.000 28.60613 257 LYS K C 1
ATOM 6055 O O . LYS D 1 132 ? -69.46600 14.17600 -50.32600 1.000 28.11134 257 LYS K O 1
ATOM 6061 N N . TYR D 1 133 ? -71.29200 15.45700 -50.06700 1.000 27.96367 258 TYR K N 1
ATOM 6062 C CA . TYR D 1 133 ? -71.62300 15.40700 -51.48800 1.000 27.16717 258 TYR K CA 1
ATOM 6063 C C . TYR D 1 133 ? -70.59800 16.16900 -52.31700 1.000 26.89369 258 TYR K C 1
ATOM 6064 O O . TYR D 1 133 ? -69.98300 15.61000 -53.23300 1.000 26.59526 258 TYR K O 1
ATOM 6073 N N . ARG D 1 134 ? -70.41400 17.45600 -52.01400 1.000 27.11947 259 ARG K N 1
ATOM 6074 C CA . ARG D 1 134 ? -69.45200 18.27300 -52.74600 1.000 27.10568 259 ARG K CA 1
ATOM 6075 C C . ARG D 1 134 ? -68.05300 17.68100 -52.66000 1.000 27.40857 259 ARG K C 1
ATOM 6076 O O . ARG D 1 134 ? -67.33300 17.60100 -53.66200 1.000 27.31781 259 ARG K O 1
ATOM 6084 N N . VAL D 1 135 ? -67.65900 17.24400 -51.46400 1.000 27.88650 260 VAL K N 1
ATOM 6085 C CA . VAL D 1 135 ? -66.32300 16.69600 -51.27500 1.000 28.25580 260 VAL K CA 1
ATOM 6086 C C . VAL D 1 135 ? -66.16000 15.39300 -52.05200 1.000 27.91117 260 VAL K C 1
ATOM 6087 O O . VAL D 1 135 ? -65.04700 15.04000 -52.45900 1.000 28.09356 260 VAL K O 1
ATOM 6091 N N . THR D 1 136 ? -67.25700 14.67600 -52.30500 1.000 27.48830 261 THR K N 1
ATOM 6092 C CA . THR D 1 136 ? -67.15500 13.41400 -53.03200 1.000 27.20120 261 THR K CA 1
ATOM 6093 C C . THR D 1 136 ? -66.91700 13.63700 -54.52300 1.000 26.79026 261 THR K C 1
ATOM 6094 O O . THR D 1 136 ? -66.13400 12.90700 -55.14000 1.000 26.83384 261 THR K O 1
ATOM 6098 N N . ILE D 1 137 ? -67.58300 14.63100 -55.11800 1.000 26.51347 262 ILE K N 1
ATOM 6099 C CA . ILE D 1 137 ? -67.30900 14.98000 -56.51100 1.000 26.37513 262 ILE K CA 1
ATOM 6100 C C . ILE D 1 137 ? -65.83900 15.33000 -56.68400 1.000 27.00813 262 ILE K C 1
ATOM 6101 O O . ILE D 1 137 ? -65.15500 14.80900 -57.57300 1.000 27.77675 262 ILE K O 1
ATOM 6106 N N . LYS D 1 138 ? -65.32800 16.21400 -55.82300 1.000 28.14313 263 LYS K N 1
ATOM 6107 C CA . LYS D 1 138 ? -63.91100 16.55200 -55.87000 1.000 28.96217 263 LYS K CA 1
ATOM 6108 C C . LYS D 1 138 ? -63.03800 15.33900 -55.58100 1.000 29.28809 263 LYS K C 1
ATOM 6109 O O . LYS D 1 138 ? -61.88800 15.28400 -56.02900 1.000 30.14783 263 LYS K O 1
ATOM 6115 N N . MET D 1 139 ? -63.56800 14.34900 -54.85600 1.000 28.98126 264 MET K N 1
ATOM 6116 C CA . MET D 1 139 ? -62.78200 13.15400 -54.56900 1.000 29.53004 264 MET K CA 1
ATOM 6117 C C . MET D 1 139 ? -62.70100 12.22800 -55.77900 1.000 29.77883 264 MET K C 1
ATOM 6118 O O . MET D 1 139 ? -61.63100 11.68400 -56.07000 1.000 31.11999 264 MET K O 1
ATOM 6123 N N . ILE D 1 140 ? -63.81100 12.02900 -56.49500 1.000 27.50473 265 ILE K N 1
ATOM 6124 C CA . ILE D 1 140 ? -63.76200 11.18000 -57.68300 1.000 27.38982 265 ILE K CA 1
ATOM 6125 C C . ILE D 1 140 ? -63.15100 11.90700 -58.87200 1.000 27.93394 265 ILE K C 1
ATOM 6126 O O . ILE D 1 140 ? -62.70900 11.25600 -59.82600 1.000 28.31047 265 ILE K O 1
ATOM 6131 N N . GLU D 1 141 ? -63.11500 13.24000 -58.85000 1.000 28.17277 266 GLU K N 1
ATOM 6132 C CA . GLU D 1 141 ? -62.43700 13.96500 -59.91700 1.000 28.98799 266 GLU K CA 1
ATOM 6133 C C . GLU D 1 141 ? -60.92300 13.91300 -59.75000 1.000 30.14136 266 GLU K C 1
ATOM 6134 O O . GLU D 1 141 ? -60.19100 13.87300 -60.74500 1.000 31.12698 266 GLU K O 1
ATOM 6140 N N . ASN D 1 142 ? -60.44000 13.91900 -58.50300 1.000 31.70321 267 ASN K N 1
ATOM 6141 C CA . ASN D 1 142 ? -59.00200 13.82600 -58.26600 1.000 33.08285 267 ASN K CA 1
ATOM 6142 C C . ASN D 1 142 ? -58.42500 12.53100 -58.82200 1.000 33.84258 267 ASN K C 1
ATOM 6143 O O . ASN D 1 142 ? -57.28000 12.50800 -59.28400 1.000 35.95377 267 ASN K O 1
ATOM 6148 N N . TRP D 1 143 ? -59.20000 11.45000 -58.80000 1.000 35.15474 268 TRP K N 1
ATOM 6149 C CA . TRP D 1 143 ? -58.73100 10.16000 -59.28700 1.000 37.65094 268 TRP K CA 1
ATOM 6150 C C . TRP D 1 143 ? -58.81700 10.01800 -60.80300 1.000 38.35083 268 TRP K C 1
ATOM 6151 O O . TRP D 1 143 ? -58.54600 8.92900 -61.31900 1.000 40.40084 268 TRP K O 1
ATOM 6162 N N . GLY D 1 144 ? -59.16800 11.07900 -61.52700 1.000 37.21153 269 GLY K N 1
ATOM 6163 C CA . GLY D 1 144 ? -59.18400 11.03700 -62.97500 1.000 37.59313 269 GLY K CA 1
ATOM 6164 C C . GLY D 1 144 ? -60.51200 10.69000 -63.60900 1.000 36.25391 269 GLY K C 1
ATOM 6165 O O . GLY D 1 144 ? -60.56900 10.52300 -64.83400 1.000 36.78521 269 GLY K O 1
ATOM 6166 N N . TYR D 1 145 ? -61.57900 10.58100 -62.82700 1.000 33.69500 270 TYR K N 1
ATOM 6167 C CA . TYR D 1 145 ? -62.89100 10.27500 -63.37000 1.000 32.36029 270 TYR K CA 1
ATOM 6168 C C . TYR D 1 145 ? -63.62600 11.55700 -63.76100 1.000 31.82701 270 TYR K C 1
ATOM 6169 O O . TYR D 1 145 ? -63.22400 12.67000 -63.41200 1.000 32.56892 270 TYR K O 1
ATOM 6178 N N . LYS D 1 146 ? -64.72300 11.38800 -64.49600 1.000 28.24411 271 LYS K N 1
ATOM 6179 C CA . LYS D 1 146 ? -65.48700 12.50700 -65.03600 1.000 28.03760 271 LYS K CA 1
ATOM 6180 C C . LYS D 1 146 ? -66.95600 12.30600 -64.69400 1.000 26.78123 271 LYS K C 1
ATOM 6181 O O . LYS D 1 146 ? -67.57100 11.33800 -65.15200 1.000 26.34620 271 LYS K O 1
ATOM 6187 N N . LEU D 1 147 ? -67.51200 13.22000 -63.89600 1.000 26.35269 272 LEU K N 1
ATOM 6188 C CA . LEU D 1 147 ? -68.88400 13.08300 -63.41900 1.000 25.43354 272 LEU K CA 1
ATOM 6189 C C . LEU D 1 147 ? -69.86700 13.14600 -64.58200 1.000 25.15089 272 LEU K C 1
ATOM 6190 O O . LEU D 1 147 ? -69.84000 14.08500 -65.38200 1.000 25.54333 272 LEU K O 1
ATOM 6195 N N . VAL D 1 148 ? -70.74500 12.14600 -64.66800 1.000 24.55503 273 VAL K N 1
ATOM 6196 C CA . VAL D 1 148 ? -71.62600 12.00400 -65.82200 1.000 24.32742 273 VAL K CA 1
ATOM 6197 C C . VAL D 1 148 ? -73.06100 11.73700 -65.39100 1.000 23.61333 273 VAL K C 1
ATOM 6198 O O . VAL D 1 148 ? -74.00800 12.15900 -66.06300 1.000 23.40144 273 VAL K O 1
ATOM 6202 N N . ASP D 1 149 ? -73.23500 11.03000 -64.27900 1.000 23.40022 274 ASP K N 1
ATOM 6203 C CA . ASP D 1 149 ? -74.55900 10.58600 -63.88100 1.000 23.02626 274 ASP K CA 1
ATOM 6204 C C . ASP D 1 149 ? -74.60300 10.42700 -62.36800 1.000 23.18523 274 ASP K C 1
ATOM 6205 O O . ASP D 1 149 ? -73.56900 10.43300 -61.69400 1.000 23.47546 274 ASP K O 1
ATOM 6210 N N . GLU D 1 150 ? -75.81500 10.28800 -61.83400 1.000 23.13752 275 GLU K N 1
ATOM 6211 C CA . GLU D 1 150 ? -75.98900 10.08400 -60.40000 1.000 23.53127 275 GLU K CA 1
ATOM 6212 C C . GLU D 1 150 ? -77.22400 9.23300 -60.15000 1.000 23.72707 275 GLU K C 1
ATOM 6213 O O . GLU D 1 150 ? -78.28900 9.49500 -60.71700 1.000 23.51075 275 GLU K O 1
ATOM 6219 N N . ILE D 1 151 ? -77.07500 8.22000 -59.29800 1.000 24.28604 276 ILE K N 1
ATOM 6220 C CA . ILE D 1 151 ? -78.17200 7.33300 -58.92900 1.000 24.83094 276 ILE K CA 1
ATOM 6221 C C . ILE D 1 151 ? -78.89600 7.93100 -57.73100 1.000 25.36358 276 ILE K C 1
ATOM 6222 O O . ILE D 1 151 ? -78.26600 8.27800 -56.72600 1.000 25.71290 276 ILE K O 1
ATOM 6227 N N . THR D 1 152 ? -80.21700 8.05000 -57.82900 1.000 25.50447 277 THR K N 1
ATOM 6228 C CA . THR D 1 152 ? -81.04000 8.64000 -56.77700 1.000 26.08656 277 THR K CA 1
ATOM 6229 C C . THR D 1 152 ? -81.88200 7.54000 -56.14000 1.000 27.16247 277 THR K C 1
ATOM 6230 O O . THR D 1 152 ? -82.79800 7.00700 -56.77300 1.000 27.26465 277 THR K O 1
ATOM 6234 N N . TRP D 1 153 ? -81.57600 7.20800 -54.88800 1.000 28.09976 278 TRP K N 1
ATOM 6235 C CA . TRP D 1 153 ? -82.27800 6.15600 -54.15500 1.000 29.43664 278 TRP K CA 1
ATOM 6236 C C . TRP D 1 153 ? -83.24200 6.79900 -53.16900 1.000 30.19402 278 TRP K C 1
ATOM 6237 O O . TRP D 1 153 ? -82.84200 7.20800 -52.07800 1.000 30.71553 278 TRP K O 1
ATOM 6248 N N . VAL D 1 154 ? -84.51700 6.86100 -53.53800 1.000 30.35816 279 VAL K N 1
ATOM 6249 C CA . VAL D 1 154 ? -85.53500 7.30300 -52.59500 1.000 31.32285 279 VAL K CA 1
ATOM 6250 C C . VAL D 1 154 ? -85.87800 6.15900 -51.64500 1.000 33.02565 279 VAL K C 1
ATOM 6251 O O . VAL D 1 154 ? -85.62800 4.98500 -51.92200 1.000 33.46356 279 VAL K O 1
ATOM 6255 N N . LYS D 1 155 ? -86.47800 6.51000 -50.51100 1.000 34.14482 280 LYS K N 1
ATOM 6256 C CA . LYS D 1 155 ? -86.77200 5.55200 -49.44900 1.000 36.00483 280 LYS K CA 1
ATOM 6257 C C . LYS D 1 155 ? -88.28000 5.47700 -49.24500 1.000 37.11710 280 LYS K C 1
ATOM 6258 O O . LYS D 1 155 ? -88.90100 6.44200 -48.78600 1.000 37.25750 280 LYS K O 1
ATOM 6264 N N . LYS D 1 156 ? -88.85700 4.32200 -49.58100 1.000 38.02140 281 LYS K N 1
ATOM 6265 C CA . LYS D 1 156 ? -90.29800 4.11500 -49.56500 1.000 39.12672 281 LYS K CA 1
ATOM 6266 C C . LYS D 1 156 ? -90.74800 3.51500 -48.24000 1.000 41.38969 281 LYS K C 1
ATOM 6267 O O . LYS D 1 156 ? -90.10800 2.60600 -47.70500 1.000 42.38365 281 LYS K O 1
ATOM 6269 N N . THR D 1 157 ? -91.86500 4.02600 -47.72000 1.000 42.39668 282 THR K N 1
ATOM 6270 C CA . THR D 1 157 ? -92.43100 3.48700 -46.48800 1.000 45.52583 282 THR K CA 1
ATOM 6271 C C . THR D 1 157 ? -93.27500 2.24500 -46.75100 1.000 47.81073 282 THR K C 1
ATOM 6272 O O . THR D 1 157 ? -93.27400 1.31200 -45.93900 1.000 49.94045 282 THR K O 1
ATOM 6276 N N . VAL D 1 158 ? -93.99400 2.21800 -47.87300 1.000 48.75456 283 VAL K N 1
ATOM 6277 C CA . VAL D 1 158 ? -94.83300 1.08200 -48.26300 1.000 50.64339 283 VAL K CA 1
ATOM 6278 C C . VAL D 1 158 ? -95.82800 0.71100 -47.16800 1.000 54.24385 283 VAL K C 1
ATOM 6279 O O . VAL D 1 158 ? -96.38500 1.58700 -46.50800 1.000 54.25499 283 VAL K O 1
ATOM 6281 N N . LYS D 1 161 ? -95.32000 6.59400 -49.17300 1.000 41.22510 286 LYS K N 1
ATOM 6282 C CA . LYS D 1 161 ? -94.18400 6.24300 -50.01700 1.000 39.69596 286 LYS K CA 1
ATOM 6283 C C . LYS D 1 161 ? -93.13000 7.35100 -50.01200 1.000 38.11940 286 LYS K C 1
ATOM 6284 O O . LYS D 1 161 ? -92.72700 7.84000 -51.06800 1.000 36.59548 286 LYS K O 1
ATOM 6286 N N . ILE D 1 162 ? -92.68500 7.74200 -48.81700 1.000 38.79527 287 ILE K N 1
ATOM 6287 C CA . ILE D 1 162 ? -91.70500 8.80900 -48.65500 1.000 37.59627 287 ILE K CA 1
ATOM 6288 C C . ILE D 1 162 ? -90.81100 8.49200 -47.46200 1.000 38.48540 287 ILE K C 1
ATOM 6289 O O . ILE D 1 162 ? -91.00200 7.49300 -46.76300 1.000 40.06200 287 ILE K O 1
ATOM 6291 N N . ALA D 1 163 ? -89.82700 9.35000 -47.23500 1.000 40.86849 288 ALA K N 1
ATOM 6292 C CA . ALA D 1 163 ? -88.92800 9.19700 -46.10600 1.000 41.64042 288 ALA K CA 1
ATOM 6293 C C . ALA D 1 163 ? -88.68800 10.53400 -45.44000 1.000 42.29194 288 ALA K C 1
ATOM 6294 O O . ALA D 1 163 ? -88.74800 11.58800 -46.07600 1.000 41.49365 288 ALA K O 1
ATOM 6295 N N . LYS D 1 164 ? -88.42000 10.48100 -44.13600 1.000 53.43621 289 LYS K N 1
ATOM 6296 C CA . LYS D 1 164 ? -88.27900 11.68300 -43.31300 1.000 54.88077 289 LYS K CA 1
ATOM 6297 C C . LYS D 1 164 ? -87.01100 11.57900 -42.46700 1.000 55.57257 289 LYS K C 1
ATOM 6298 O O . LYS D 1 164 ? -87.02100 10.98300 -41.38500 1.000 58.37250 289 LYS K O 1
ATOM 6304 N N . GLY D 1 165 ? -85.92300 12.16100 -42.96300 1.000 47.53474 290 GLY K N 1
ATOM 6305 C CA . GLY D 1 165 ? -84.68900 12.26500 -42.21000 1.000 46.74927 290 GLY K CA 1
ATOM 6306 C C . GLY D 1 165 ? -84.34500 13.72500 -41.99300 1.000 45.93858 290 GLY K C 1
ATOM 6307 O O . GLY D 1 165 ? -84.68300 14.58500 -42.80800 1.000 44.55504 290 GLY K O 1
ATOM 6308 N N . HIS D 1 166 ? -83.67000 14.00200 -40.88100 1.000 46.73846 291 HIS K N 1
ATOM 6309 C CA . HIS D 1 166 ? -83.39700 15.38600 -40.50400 1.000 46.74325 291 HIS K CA 1
ATOM 6310 C C . HIS D 1 166 ? -82.33200 15.97600 -41.42200 1.000 45.46914 291 HIS K C 1
ATOM 6311 O O . HIS D 1 166 ? -81.15600 15.60700 -41.34200 1.000 44.93287 291 HIS K O 1
ATOM 6318 N N . GLY D 1 167 ? -82.74100 16.89800 -42.28500 1.000 42.85065 292 GLY K N 1
ATOM 6319 C CA . GLY D 1 167 ? -81.82600 17.65800 -43.12600 1.000 40.97516 292 GLY K CA 1
ATOM 6320 C C . GLY D 1 167 ? -81.69300 19.07100 -42.59800 1.000 41.13598 292 GLY K C 1
ATOM 6321 O O . GLY D 1 167 ? -82.67100 19.66100 -42.12700 1.000 41.63557 292 GLY K O 1
ATOM 6322 N N . PHE D 1 168 ? -80.47100 19.61000 -42.66700 1.000 40.54597 293 PHE K N 1
ATOM 6323 C CA . PHE D 1 168 ? -80.20200 20.94700 -42.14900 1.000 41.14085 293 PHE K CA 1
ATOM 6324 C C . PHE D 1 168 ? -81.16800 21.96500 -42.73700 1.000 40.57528 293 PHE K C 1
ATOM 6325 O O . PHE D 1 168 ? -81.91000 22.63700 -42.01300 1.000 40.99599 293 PHE K O 1
ATOM 6333 N N . TYR D 1 169 ? -81.18000 22.07700 -44.06200 1.000 35.38878 294 TYR K N 1
ATOM 6334 C CA . TYR D 1 169 ? -82.01000 23.06600 -44.73400 1.000 34.55256 294 TYR K CA 1
ATOM 6335 C C . TYR D 1 169 ? -83.34100 22.47800 -45.19100 1.000 34.32000 294 TYR K C 1
ATOM 6336 O O . TYR D 1 169 ? -84.40200 23.03600 -44.89500 1.000 34.72484 294 TYR K O 1
ATOM 6345 N N . LEU D 1 170 ? -83.30300 21.35100 -45.89300 1.000 33.50563 295 LEU K N 1
ATOM 6346 C CA . LEU D 1 170 ? -84.50300 20.64500 -46.31600 1.000 33.32497 295 LEU K CA 1
ATOM 6347 C C . LEU D 1 170 ? -84.43000 19.19900 -45.84800 1.000 34.27205 295 LEU K C 1
ATOM 6348 O O . LEU D 1 170 ? -83.34500 18.61000 -45.79600 1.000 34.36778 295 LEU K O 1
ATOM 6353 N N . GLN D 1 171 ? -85.58700 18.63600 -45.49800 1.000 34.66020 296 GLN K N 1
ATOM 6354 C CA . GLN D 1 171 ? -85.64100 17.24500 -45.06400 1.000 35.48090 296 GLN K CA 1
ATOM 6355 C C . GLN D 1 171 ? -85.07800 16.32600 -46.13800 1.000 33.74151 296 GLN K C 1
ATOM 6356 O O . GLN D 1 171 ? -85.26800 16.55200 -47.33600 1.000 32.42839 296 GLN K O 1
ATOM 6362 N N . HIS D 1 172 ? -84.38400 15.28200 -45.70600 1.000 33.81778 297 HIS K N 1
ATOM 6363 C CA . HIS D 1 172 ? -83.84300 14.30800 -46.63800 1.000 33.13604 297 HIS K CA 1
ATOM 6364 C C . HIS D 1 172 ? -84.81900 13.15800 -46.85600 1.000 33.58720 297 HIS K C 1
ATOM 6365 O O . HIS D 1 172 ? -85.57700 12.77600 -45.96300 1.000 35.64131 297 HIS K O 1
ATOM 6372 N N . ALA D 1 173 ? -84.80800 12.62300 -48.08100 1.000 32.52603 298 ALA K N 1
ATOM 6373 C CA . ALA D 1 173 ? -85.63000 11.45300 -48.37300 1.000 33.08450 298 ALA K CA 1
ATOM 6374 C C . ALA D 1 173 ? -84.93400 10.48700 -49.32900 1.000 32.31478 298 ALA K C 1
ATOM 6375 O O . ALA D 1 173 ? -85.60600 9.63300 -49.92300 1.000 32.47269 298 ALA K O 1
ATOM 6377 N N . LYS D 1 174 ? -83.61600 10.58200 -49.47600 1.000 31.60090 299 LYS K N 1
ATOM 6378 C CA . LYS D 1 174 ? -82.88400 9.82100 -50.47700 1.000 30.78438 299 LYS K CA 1
ATOM 6379 C C . LYS D 1 174 ? -81.39000 9.95700 -50.22600 1.000 30.43241 299 LYS K C 1
ATOM 6380 O O . LYS D 1 174 ? -80.93300 10.95700 -49.67000 1.000 30.35932 299 LYS K O 1
ATOM 6386 N N . GLU D 1 175 ? -80.63900 8.94600 -50.65000 1.000 30.28939 300 GLU K N 1
ATOM 6387 C CA . GLU D 1 175 ? -79.19400 9.05000 -50.76400 1.000 29.74518 300 GLU K CA 1
ATOM 6388 C C . GLU D 1 175 ? -78.79100 8.79000 -52.20800 1.000 28.62648 300 GLU K C 1
ATOM 6389 O O . GLU D 1 175 ? -79.41100 7.98300 -52.90600 1.000 28.59910 300 GLU K O 1
ATOM 6395 N N . SER D 1 176 ? -77.75300 9.49400 -52.65000 1.000 27.82114 301 SER K N 1
ATOM 6396 C CA . SER D 1 176 ? -77.32500 9.48000 -54.03900 1.000 26.81759 301 SER K CA 1
ATOM 6397 C C . SER D 1 176 ? -76.00000 8.74500 -54.18200 1.000 26.79127 301 SER K C 1
ATOM 6398 O O . SER D 1 176 ? -75.14200 8.79300 -53.29500 1.000 27.25363 301 SER K O 1
ATOM 6401 N N . CYS D 1 177 ? -75.84700 8.05900 -55.31200 1.000 26.30892 302 CYS K N 1
ATOM 6402 C CA . CYS D 1 177 ? -74.60800 7.38100 -55.67000 1.000 26.22456 302 CYS K CA 1
ATOM 6403 C C . CYS D 1 177 ? -74.02900 8.07800 -56.89400 1.000 25.32480 302 CYS K C 1
ATOM 6404 O O . CYS D 1 177 ? -74.57200 7.96200 -57.99900 1.000 24.83562 302 CYS K O 1
ATOM 6407 N N . LEU D 1 178 ? -72.93400 8.80300 -56.68800 1.000 25.26459 303 LEU K N 1
ATOM 6408 C CA . LEU D 1 178 ? -72.25400 9.48300 -57.77800 1.000 24.75053 303 LEU K CA 1
ATOM 6409 C C . LEU D 1 178 ? -71.69600 8.46800 -58.76500 1.000 24.58848 303 LEU K C 1
ATOM 6410 O O . LEU D 1 178 ? -71.41800 7.31800 -58.41700 1.000 24.92166 303 LEU K O 1
ATOM 6415 N N . ILE D 1 179 ? -71.53700 8.90000 -60.01200 1.000 24.22066 304 ILE K N 1
ATOM 6416 C CA . ILE D 1 179 ? -71.02100 8.05000 -61.07600 1.000 24.14057 304 ILE K CA 1
ATOM 6417 C C . ILE D 1 179 ? -69.93100 8.81900 -61.80600 1.000 24.35862 304 ILE K C 1
ATOM 6418 O O . ILE D 1 179 ? -70.19100 9.88800 -62.36900 1.000 24.31698 304 ILE K O 1
ATOM 6423 N N . GLY D 1 180 ? -68.71000 8.29100 -61.76900 1.000 24.81444 305 GLY K N 1
ATOM 6424 C CA . GLY D 1 180 ? -67.62200 8.79200 -62.58600 1.000 25.51234 305 GLY K CA 1
ATOM 6425 C C . GLY D 1 180 ? -67.20000 7.76700 -63.62100 1.000 27.94974 305 GLY K C 1
ATOM 6426 O O . GLY D 1 180 ? -67.51400 6.57900 -63.48000 1.000 28.85471 305 GLY K O 1
ATOM 6427 N N . VAL D 1 181 ? -66.49100 8.20000 -64.66500 1.000 30.59879 306 VAL K N 1
ATOM 6428 C CA . VAL D 1 181 ? -66.13100 7.31500 -65.76700 1.000 33.29650 306 VAL K CA 1
ATOM 6429 C C . VAL D 1 181 ? -64.77900 7.74300 -66.32400 1.000 34.92412 306 VAL K C 1
ATOM 6430 O O . VAL D 1 181 ? -64.41500 8.92200 -66.28900 1.000 33.18989 306 VAL K O 1
ATOM 6434 N N . LYS D 1 182 ? -64.03100 6.76400 -66.83200 1.000 41.69798 307 LYS K N 1
ATOM 6435 C CA . LYS D 1 182 ? -62.72100 6.99400 -67.42300 1.000 43.53045 307 LYS K CA 1
ATOM 6436 C C . LYS D 1 182 ? -62.41800 5.85000 -68.38100 1.000 46.05842 307 LYS K C 1
ATOM 6437 O O . LYS D 1 182 ? -62.74000 4.69300 -68.09600 1.000 46.63106 307 LYS K O 1
ATOM 6443 N N . GLY D 1 183 ? -61.82500 6.18000 -69.51800 1.000 50.73714 308 GLY K N 1
ATOM 6444 C CA . GLY D 1 183 ? -61.36700 5.18400 -70.46200 1.000 53.47174 308 GLY K CA 1
ATOM 6445 C C . GLY D 1 183 ? -62.28400 5.01800 -71.66000 1.000 54.29308 308 GLY K C 1
ATOM 6446 O O . GLY D 1 183 ? -63.03400 5.91700 -72.04900 1.000 52.36515 308 GLY K O 1
ATOM 6447 N N . ASP D 1 184 ? -62.21100 3.82800 -72.25400 1.000 63.95732 309 ASP K N 1
ATOM 6448 C CA . ASP D 1 184 ? -62.92100 3.50500 -73.49100 1.000 64.87761 309 ASP K CA 1
ATOM 6449 C C . ASP D 1 184 ? -64.10000 2.60000 -73.13700 1.000 64.20827 309 ASP K C 1
ATOM 6450 O O . ASP D 1 184 ? -63.95100 1.38000 -73.02200 1.000 65.03053 309 ASP K O 1
ATOM 6455 N N . VAL D 1 185 ? -65.27900 3.20500 -72.96600 1.000 63.06285 310 VAL K N 1
ATOM 6456 C CA . VAL D 1 185 ? -66.50600 2.45700 -72.72500 1.000 62.06104 310 VAL K CA 1
ATOM 6457 C C . VAL D 1 185 ? -67.29100 2.21400 -74.00300 1.000 63.44539 310 VAL K C 1
ATOM 6458 O O . VAL D 1 185 ? -68.40900 1.68600 -73.94300 1.000 62.81235 310 VAL K O 1
ATOM 6462 N N . ASP D 1 186 ? -66.74400 2.59300 -75.16200 1.000 67.59722 311 ASP K N 1
ATOM 6463 C CA . ASP D 1 186 ? -67.37500 2.28800 -76.44000 1.000 68.70967 311 ASP K CA 1
ATOM 6464 C C . ASP D 1 186 ? -67.45000 0.79400 -76.70100 1.000 70.28671 311 ASP K C 1
ATOM 6465 O O . ASP D 1 186 ? -68.14200 0.38000 -77.63800 1.000 70.40450 311 ASP K O 1
ATOM 6470 N N . ASN D 1 187 ? -66.75500 -0.01100 -75.90100 1.000 68.75674 312 ASN K N 1
ATOM 6471 C CA . ASN D 1 187 ? -66.71600 -1.45100 -76.07900 1.000 70.49378 312 ASN K CA 1
ATOM 6472 C C . ASN D 1 187 ? -68.11200 -2.05500 -75.95000 1.000 69.15307 312 ASN K C 1
ATOM 6473 O O . ASN D 1 187 ? -69.04500 -1.44100 -75.42300 1.000 67.28102 312 ASN K O 1
ATOM 6478 N N . GLY D 1 188 ? -68.24700 -3.28300 -76.44500 1.000 67.70338 313 GLY K N 1
ATOM 6479 C CA . GLY D 1 188 ? -69.42900 -4.06600 -76.15500 1.000 68.04588 313 GLY K CA 1
ATOM 6480 C C . GLY D 1 188 ? -69.52400 -4.55900 -74.72800 1.000 67.45825 313 GLY K C 1
ATOM 6481 O O . GLY D 1 188 ? -70.51400 -5.20500 -74.37400 1.000 67.53873 313 GLY K O 1
ATOM 6482 N N . ARG D 1 189 ? -68.52000 -4.27200 -73.89700 1.000 63.88919 314 ARG K N 1
ATOM 6483 C CA . ARG D 1 189 ? -68.55600 -4.71800 -72.50900 1.000 63.88345 314 ARG K CA 1
ATOM 6484 C C . ARG D 1 189 ? -69.56100 -3.91300 -71.69500 1.000 61.12991 314 ARG K C 1
ATOM 6485 O O . ARG D 1 189 ? -70.29300 -4.47500 -70.87000 1.000 60.80306 314 ARG K O 1
ATOM 6493 N N . PHE D 1 190 ? -69.62000 -2.60300 -71.91600 1.000 57.74197 315 PHE K N 1
ATOM 6494 C CA . PHE D 1 190 ? -70.53400 -1.72200 -71.19800 1.000 55.17789 315 PHE K CA 1
ATOM 6495 C C . PHE D 1 190 ? -71.73700 -1.42800 -72.08700 1.000 55.09808 315 PHE K C 1
ATOM 6496 O O . PHE D 1 190 ? -71.61000 -0.75500 -73.11500 1.000 55.00559 315 PHE K O 1
ATOM 6504 N N . LYS D 1 191 ? -72.90000 -1.94300 -71.69300 1.000 51.76029 316 LYS K N 1
ATOM 6505 C CA . LYS D 1 191 ? -74.16100 -1.61400 -72.35200 1.000 50.93091 316 LYS K CA 1
ATOM 6506 C C . LYS D 1 191 ? -74.65600 -0.27200 -71.82800 1.000 48.68969 316 LYS K C 1
ATOM 6507 O O . LYS D 1 191 ? -75.03300 -0.15500 -70.65800 1.000 47.59767 316 LYS K O 1
ATOM 6513 N N . LYS D 1 192 ? -74.65500 0.74100 -72.68900 1.000 46.64382 317 LYS K N 1
ATOM 6514 C CA . LYS D 1 192 ? -75.23000 2.02500 -72.32700 1.000 44.03814 317 LYS K CA 1
ATOM 6515 C C . LYS D 1 192 ? -76.75100 1.97600 -72.45800 1.000 44.41776 317 LYS K C 1
ATOM 6516 O O . LYS D 1 192 ? -77.31800 1.08000 -73.09000 1.000 46.57717 317 LYS K O 1
ATOM 6518 N N . ASN D 1 193 ? -77.41200 2.95600 -71.83700 1.000 40.31825 318 ASN K N 1
ATOM 6519 C CA . ASN D 1 193 ? -78.86100 3.13400 -71.94300 1.000 39.72376 318 ASN K CA 1
ATOM 6520 C C . ASN D 1 193 ? -79.60400 1.86800 -71.50900 1.000 40.90159 318 ASN K C 1
ATOM 6521 O O . ASN D 1 193 ? -80.37500 1.27200 -72.26400 1.000 41.80538 318 ASN K O 1
ATOM 6526 N N . ILE D 1 194 ? -79.35600 1.46200 -70.26300 1.000 39.53304 319 ILE K N 1
ATOM 6527 C CA . ILE D 1 194 ? -79.89900 0.21100 -69.74500 1.000 40.93038 319 ILE K CA 1
ATOM 6528 C C . ILE D 1 194 ? -80.66900 0.45500 -68.45200 1.000 40.26834 319 ILE K C 1
ATOM 6529 O O . ILE D 1 194 ? -81.85000 0.10400 -68.34700 1.000 41.07412 319 ILE K O 1
ATOM 6531 N N . ALA D 1 195 ? -80.01000 1.05000 -67.46000 1.000 37.86169 320 ALA K N 1
ATOM 6532 C CA . ALA D 1 195 ? -80.61500 1.29400 -66.16000 1.000 35.53244 320 ALA K CA 1
ATOM 6533 C C . ALA D 1 195 ? -81.16300 2.71600 -66.08200 1.000 33.39091 320 ALA K C 1
ATOM 6534 O O . ALA D 1 195 ? -81.11900 3.48600 -67.04300 1.000 33.54797 320 ALA K O 1
ATOM 6536 N N . SER D 1 196 ? -81.68000 3.06500 -64.90900 1.000 30.30034 321 SER K N 1
ATOM 6537 C CA . SER D 1 196 ? -82.23200 4.38300 -64.63100 1.000 29.09485 321 SER K CA 1
ATOM 6538 C C . SER D 1 196 ? -81.40400 5.05700 -63.53700 1.000 26.92320 321 SER K C 1
ATOM 6539 O O . SER D 1 196 ? -80.37000 4.54200 -63.10600 1.000 26.64403 321 SER K O 1
ATOM 6542 N N . ASP D 1 197 ? -81.85800 6.23000 -63.09700 1.000 25.32668 322 ASP K N 1
ATOM 6543 C CA . ASP D 1 197 ? -81.22000 6.92800 -61.98800 1.000 24.00295 322 ASP K CA 1
ATOM 6544 C C . ASP D 1 197 ? -81.97400 6.76500 -60.67600 1.000 24.84798 322 ASP K C 1
ATOM 6545 O O . ASP D 1 197 ? -81.44200 7.13400 -59.62400 1.000 25.12466 322 ASP K O 1
ATOM 6550 N N . VAL D 1 198 ? -83.18700 6.21500 -60.71000 1.000 25.38858 323 VAL K N 1
ATOM 6551 C CA . VAL D 1 198 ? -84.07200 6.17100 -59.55200 1.000 26.33681 323 VAL K CA 1
ATOM 6552 C C . VAL D 1 198 ? -84.19000 4.73300 -59.06600 1.000 27.49735 323 VAL K C 1
ATOM 6553 O O . VAL D 1 198 ? -84.36600 3.80500 -59.86600 1.000 27.66699 323 VAL K O 1
ATOM 6557 N N . ILE D 1 199 ? -84.08100 4.55400 -57.74900 1.000 28.44439 324 ILE K N 1
ATOM 6558 C CA . ILE D 1 199 ? -84.24200 3.26500 -57.08900 1.000 29.88707 324 ILE K CA 1
ATOM 6559 C C . ILE D 1 199 ? -85.30100 3.43800 -56.00900 1.000 31.01467 324 ILE K C 1
ATOM 6560 O O . ILE D 1 199 ? -85.35600 4.48300 -55.34900 1.000 30.78446 324 ILE K O 1
ATOM 6565 N N . PHE D 1 200 ? -86.14400 2.42100 -55.83000 1.000 32.36961 325 PHE K N 1
ATOM 6566 C CA . PHE D 1 200 ? -87.33900 2.55000 -55.00300 1.000 33.53977 325 PHE K CA 1
ATOM 6567 C C . PHE D 1 200 ? -87.45700 1.41400 -53.99700 1.000 35.49986 325 PHE K C 1
ATOM 6568 O O . PHE D 1 200 ? -88.55600 0.92400 -53.71900 1.000 36.84738 325 PHE K O 1
ATOM 6576 N N . SER D 1 201 ? -86.33800 0.97600 -53.42800 1.000 35.83227 326 SER K N 1
ATOM 6577 C CA . SER D 1 201 ? -86.39900 -0.04700 -52.39800 1.000 37.85062 326 SER K CA 1
ATOM 6578 C C . SER D 1 201 ? -86.88600 0.56100 -51.08400 1.000 38.76720 326 SER K C 1
ATOM 6579 O O . SER D 1 201 ? -87.18500 1.75400 -50.98700 1.000 37.86237 326 SER K O 1
ATOM 6582 N N . GLU D 1 202 ? -86.98400 -0.28200 -50.06300 1.000 40.74743 327 GLU K N 1
ATOM 6583 C CA . GLU D 1 202 ? -87.26600 0.17500 -48.71400 1.000 41.86127 327 GLU K CA 1
ATOM 6584 C C . GLU D 1 202 ? -85.96500 0.53400 -48.00400 1.000 41.50588 327 GLU K C 1
ATOM 6585 O O . GLU D 1 202 ? -84.86400 0.23000 -48.46900 1.000 40.71859 327 GLU K O 1
ATOM 6591 N N . ARG D 1 203 ? -86.10400 1.18300 -46.84900 1.000 43.35488 328 ARG K N 1
ATOM 6592 C CA . ARG D 1 203 ? -84.95800 1.50100 -46.00000 1.000 43.87270 328 ARG K CA 1
ATOM 6593 C C . ARG D 1 203 ? -84.50000 0.25500 -45.23800 1.000 46.68228 328 ARG K C 1
ATOM 6594 O O . ARG D 1 203 ? -84.49700 0.20200 -44.00900 1.000 48.75006 328 ARG K O 1
ATOM 6602 N N . ARG D 1 204 ? -84.10500 -0.76000 -46.00400 1.000 46.78901 329 ARG K N 1
ATOM 6603 C CA . ARG D 1 204 ? -83.72400 -2.04000 -45.42100 1.000 49.03785 329 ARG K CA 1
ATOM 6604 C C . ARG D 1 204 ? -82.52200 -1.89200 -44.49400 1.000 49.88210 329 ARG K C 1
ATOM 6605 O O . ARG D 1 204 ? -81.54700 -1.21200 -44.82900 1.000 48.86913 329 ARG K O 1
ATOM 6613 N N . GLY D 1 205 ? -82.63400 -2.37700 -43.27000 1.000 49.34382 330 GLY K N 1
ATOM 6614 C CA . GLY D 1 205 ? -81.46800 -2.64100 -42.45500 1.000 50.15854 330 GLY K CA 1
ATOM 6615 C C . GLY D 1 205 ? -80.47000 -1.50800 -42.35400 1.000 48.44187 330 GLY K C 1
ATOM 6616 O O . GLY D 1 205 ? -79.27500 -1.75400 -42.44800 1.000 48.12480 330 GLY K O 1
ATOM 6617 N N . GLN D 1 206 ? -80.92300 -0.27700 -42.17200 1.000 51.17129 331 GLN K N 1
ATOM 6618 C CA . GLN D 1 206 ? -80.00400 0.85100 -42.26600 1.000 50.19956 331 GLN K CA 1
ATOM 6619 C C . GLN D 1 206 ? -78.88100 0.72900 -41.24100 1.000 50.28707 331 GLN K C 1
ATOM 6620 O O . GLN D 1 206 ? -79.10200 0.30300 -40.10400 1.000 52.00200 331 GLN K O 1
ATOM 6622 N N . SER D 1 207 ? -77.66800 1.11100 -41.64300 1.000 45.24321 332 SER K N 1
ATOM 6623 C CA . SER D 1 207 ? -77.39900 1.67600 -42.96500 1.000 42.94691 332 SER K CA 1
ATOM 6624 C C . SER D 1 207 ? -76.95500 0.62700 -43.97800 1.000 42.67940 332 SER K C 1
ATOM 6625 O O . SER D 1 207 ? -75.78900 0.23400 -43.99900 1.000 42.74625 332 SER K O 1
ATOM 6628 N N . GLN D 1 208 ? -77.88300 0.19100 -44.82600 1.000 41.83600 333 GLN K N 1
ATOM 6629 C CA . GLN D 1 208 ? -77.61100 -0.80900 -45.85000 1.000 41.69762 333 GLN K CA 1
ATOM 6630 C C . GLN D 1 208 ? -78.25200 -0.35000 -47.14800 1.000 39.96476 333 GLN K C 1
ATOM 6631 O O . GLN D 1 208 ? -79.42400 0.03900 -47.15900 1.000 39.92749 333 GLN K O 1
ATOM 6637 N N . LYS D 1 209 ? -77.48500 -0.39900 -48.23800 1.000 38.65076 334 LYS K N 1
ATOM 6638 C CA . LYS D 1 209 ? -77.93900 0.18200 -49.49000 1.000 36.90833 334 LYS K CA 1
ATOM 6639 C C . LYS D 1 209 ? -78.71000 -0.84500 -50.31400 1.000 37.44888 334 LYS K C 1
ATOM 6640 O O . LYS D 1 209 ? -78.41500 -2.04400 -50.25900 1.000 38.81417 334 LYS K O 1
ATOM 6646 N N . PRO D 1 210 ? -79.70000 -0.37900 -51.07700 1.000 36.53055 335 PRO K N 1
ATOM 6647 C CA . PRO D 1 210 ? -80.60700 -1.30300 -51.77200 1.000 37.21860 335 PRO K CA 1
ATOM 6648 C C . PRO D 1 210 ? -79.87400 -2.24000 -52.72000 1.000 37.23195 335 PRO K C 1
ATOM 6649 O O . PRO D 1 210 ? -78.77800 -1.95700 -53.21000 1.000 36.15344 335 PRO K O 1
ATOM 6653 N N . GLU D 1 211 ? -80.51300 -3.37900 -52.98000 1.000 38.64990 336 GLU K N 1
ATOM 6654 C CA . GLU D 1 211 ? -79.89700 -4.43400 -53.77200 1.000 39.23631 336 GLU K CA 1
ATOM 6655 C C . GLU D 1 211 ? -80.01100 -4.18600 -55.27100 1.000 37.73930 336 GLU K C 1
ATOM 6656 O O . GLU D 1 211 ? -79.26400 -4.79800 -56.04200 1.000 37.89602 336 GLU K O 1
ATOM 6662 N N . GLU D 1 212 ? -80.91300 -3.29700 -55.69900 1.000 36.45674 337 GLU K N 1
ATOM 6663 C CA . GLU D 1 212 ? -81.10400 -3.05400 -57.12500 1.000 35.15721 337 GLU K CA 1
ATOM 6664 C C . GLU D 1 212 ? -79.86600 -2.47300 -57.79400 1.000 33.62962 337 GLU K C 1
ATOM 6665 O O . GLU D 1 212 ? -79.76100 -2.52700 -59.02400 1.000 33.22430 337 GLU K O 1
ATOM 6671 N N . ILE D 1 213 ? -78.93700 -1.90700 -57.02000 1.000 33.22528 338 ILE K N 1
ATOM 6672 C CA . ILE D 1 213 ? -77.69000 -1.41700 -57.60000 1.000 32.14537 338 ILE K CA 1
ATOM 6673 C C . ILE D 1 213 ? -76.95000 -2.55300 -58.29200 1.000 34.52467 338 ILE K C 1
ATOM 6674 O O . ILE D 1 213 ? -76.46700 -2.40500 -59.42100 1.000 35.10490 338 ILE K O 1
ATOM 6679 N N . TYR D 1 214 ? -76.87300 -3.71300 -57.63800 1.000 37.52153 339 TYR K N 1
ATOM 6680 C CA . TYR D 1 214 ? -76.20500 -4.86000 -58.24000 1.000 40.09443 339 TYR K CA 1
ATOM 6681 C C . TYR D 1 214 ? -76.94800 -5.34500 -59.47800 1.000 41.67434 339 TYR K C 1
ATOM 6682 O O . TYR D 1 214 ? -76.32000 -5.84000 -60.42100 1.000 43.56831 339 TYR K O 1
ATOM 6691 N N . GLN D 1 215 ? -78.27700 -5.21000 -59.49400 1.000 40.13955 340 GLN K N 1
ATOM 6692 C CA . GLN D 1 215 ? -79.02500 -5.41600 -60.72900 1.000 41.58077 340 GLN K CA 1
ATOM 6693 C C . GLN D 1 215 ? -78.67500 -4.34900 -61.75500 1.000 40.65677 340 GLN K C 1
ATOM 6694 O O . GLN D 1 215 ? -78.48700 -4.64800 -62.94000 1.000 42.09737 340 GLN K O 1
ATOM 6700 N N . TYR D 1 216 ? -78.57500 -3.09400 -61.30900 1.000 37.41032 341 TYR K N 1
ATOM 6701 C CA . TYR D 1 216 ? -78.33800 -1.98800 -62.23000 1.000 36.15312 341 TYR K CA 1
ATOM 6702 C C . TYR D 1 216 ? -76.95300 -2.07100 -62.86200 1.000 36.92094 341 TYR K C 1
ATOM 6703 O O . TYR D 1 216 ? -76.79600 -1.80400 -64.05900 1.000 37.45926 341 TYR K O 1
ATOM 6712 N N . ILE D 1 217 ? -75.93700 -2.43800 -62.07900 1.000 38.01965 342 ILE K N 1
ATOM 6713 C CA . ILE D 1 217 ? -74.58900 -2.53800 -62.63100 1.000 39.11271 342 ILE K CA 1
ATOM 6714 C C . ILE D 1 217 ? -74.50700 -3.65700 -63.66100 1.000 42.78570 342 ILE K C 1
ATOM 6715 O O . ILE D 1 217 ? -73.73000 -3.57000 -64.62100 1.000 44.32412 342 ILE K O 1
ATOM 6720 N N . ASN D 1 218 ? -75.31300 -4.70900 -63.50700 1.000 46.63035 343 ASN K N 1
ATOM 6721 C CA . ASN D 1 218 ? -75.22400 -5.83100 -64.43300 1.000 49.48818 343 ASN K CA 1
ATOM 6722 C C . ASN D 1 218 ? -75.83100 -5.49600 -65.79000 1.000 49.92641 343 ASN K C 1
ATOM 6723 O O . ASN D 1 218 ? -75.29900 -5.91000 -66.82600 1.000 51.69931 343 ASN K O 1
ATOM 6728 N N . GLN D 1 219 ? -76.94400 -4.75700 -65.81000 1.000 45.54099 344 GLN K N 1
ATOM 6729 C CA . GLN D 1 219 ? -77.47700 -4.27400 -67.08000 1.000 45.85053 344 GLN K CA 1
ATOM 6730 C C . GLN D 1 219 ? -76.48000 -3.35100 -67.76700 1.000 45.11312 344 GLN K C 1
ATOM 6731 O O . GLN D 1 219 ? -76.33600 -3.37800 -68.99600 1.000 45.70788 344 GLN K O 1
ATOM 6737 N N . LEU D 1 220 ? -75.77700 -2.53100 -66.98400 1.000 45.66993 345 LEU K N 1
ATOM 6738 C CA . LEU D 1 220 ? -74.76700 -1.64200 -67.54500 1.000 44.56021 345 LEU K CA 1
ATOM 6739 C C . LEU D 1 220 ? -73.54900 -2.42500 -68.01800 1.000 46.39765 345 LEU K C 1
ATOM 6740 O O . LEU D 1 220 ? -72.93200 -2.07100 -69.02900 1.000 47.20313 345 LEU K O 1
ATOM 6745 N N . CYS D 1 221 ? -73.18900 -3.49000 -67.30400 1.000 50.58492 346 CYS K N 1
ATOM 6746 C CA . CYS D 1 221 ? -72.00400 -4.26900 -67.64200 1.000 53.09651 346 CYS K CA 1
ATOM 6747 C C . CYS D 1 221 ? -72.14000 -5.69000 -67.10700 1.000 55.88764 346 CYS K C 1
ATOM 6748 O O . CYS D 1 221 ? -71.78400 -5.95900 -65.95200 1.000 55.83710 346 CYS K O 1
ATOM 6751 N N . PRO D 1 222 ? -72.64200 -6.62300 -67.91000 1.000 61.86833 347 PRO K N 1
ATOM 6752 C CA . PRO D 1 222 ? -72.86700 -7.98100 -67.41200 1.000 64.14142 347 PRO K CA 1
ATOM 6753 C C . PRO D 1 222 ? -71.62200 -8.84700 -67.50800 1.000 66.43149 347 PRO K C 1
ATOM 6754 O O . PRO D 1 222 ? -70.81400 -8.72700 -68.43200 1.000 66.87524 347 PRO K O 1
ATOM 6758 N N . ASN D 1 223 ? -71.47800 -9.72700 -66.51600 1.000 71.67644 348 ASN K N 1
ATOM 6759 C CA . ASN D 1 223 ? -70.38000 -10.69000 -66.45200 1.000 74.12305 348 ASN K CA 1
ATOM 6760 C C . ASN D 1 223 ? -69.02400 -9.98900 -66.53600 1.000 73.37156 348 ASN K C 1
ATOM 6761 O O . ASN D 1 223 ? -68.17700 -10.30600 -67.37300 1.000 74.45717 348 ASN K O 1
ATOM 6766 N N . GLY D 1 224 ? -68.82900 -9.01100 -65.65000 1.000 67.88209 349 GLY K N 1
ATOM 6767 C CA . GLY D 1 224 ? -67.58000 -8.29600 -65.54000 1.000 67.12484 349 GLY K CA 1
ATOM 6768 C C . GLY D 1 224 ? -66.96000 -8.47500 -64.16400 1.000 66.70956 349 GLY K C 1
ATOM 6769 O O . GLY D 1 224 ? -67.51100 -9.14300 -63.28600 1.000 67.12356 349 GLY K O 1
ATOM 6770 N N . ASN D 1 225 ? -65.79300 -7.85900 -63.99500 1.000 68.72692 350 ASN K N 1
ATOM 6771 C CA . ASN D 1 225 ? -65.05900 -7.89700 -62.73400 1.000 69.54180 350 ASN K CA 1
ATOM 6772 C C . ASN D 1 225 ? -65.37100 -6.62200 -61.95900 1.000 65.41697 350 ASN K C 1
ATOM 6773 O O . ASN D 1 225 ? -64.97600 -5.52600 -62.36900 1.000 64.03716 350 ASN K O 1
ATOM 6778 N N . TYR D 1 226 ? -66.08100 -6.76900 -60.84700 1.000 57.75720 351 TYR K N 1
ATOM 6779 C CA . TYR D 1 226 ? -66.51300 -5.64900 -60.02800 1.000 54.45195 351 TYR K CA 1
ATOM 6780 C C . TYR D 1 226 ? -65.63900 -5.53600 -58.78300 1.000 55.04255 351 TYR K C 1
ATOM 6781 O O . TYR D 1 226 ? -64.93500 -6.47400 -58.39900 1.000 58.32112 351 TYR K O 1
ATOM 6790 N N . LEU D 1 227 ? -65.69400 -4.36600 -58.15000 1.000 45.98786 352 LEU K N 1
ATOM 6791 C CA . LEU D 1 227 ? -64.96700 -4.12000 -56.91100 1.000 46.23656 352 LEU K CA 1
ATOM 6792 C C . LEU D 1 227 ? -65.83700 -3.26500 -56.00700 1.000 45.11728 352 LEU K C 1
ATOM 6793 O O . LEU D 1 227 ? -66.28100 -2.18800 -56.41500 1.000 42.83005 352 LEU K O 1
ATOM 6798 N N . GLU D 1 228 ? -66.08100 -3.73700 -54.78900 1.000 44.46100 353 GLU K N 1
ATOM 6799 C CA . GLU D 1 228 ? -66.69200 -2.92700 -53.74500 1.000 42.57745 353 GLU K CA 1
ATOM 6800 C C . GLU D 1 228 ? -65.69500 -2.73300 -52.61100 1.000 43.39776 353 GLU K C 1
ATOM 6801 O O . GLU D 1 228 ? -64.94400 -3.65000 -52.26700 1.000 46.36859 353 GLU K O 1
ATOM 6807 N N . ILE D 1 229 ? -65.68400 -1.53000 -52.04400 1.000 41.50313 354 ILE K N 1
ATOM 6808 C CA . ILE D 1 229 ? -64.83900 -1.21200 -50.90500 1.000 42.10332 354 ILE K CA 1
ATOM 6809 C C . ILE D 1 229 ? -65.73500 -0.75200 -49.76200 1.000 40.80716 354 ILE K C 1
ATOM 6810 O O . ILE D 1 229 ? -66.83200 -0.23100 -49.97300 1.000 38.87322 354 ILE K O 1
ATOM 6815 N N . PHE D 1 230 ? -65.25400 -0.97000 -48.53700 1.000 42.06904 355 PHE K N 1
ATOM 6816 C CA . PHE D 1 230 ? -66.00700 -0.72400 -47.30700 1.000 41.47549 355 PHE K CA 1
ATOM 6817 C C . PHE D 1 230 ? -67.29700 -1.52800 -47.25300 1.000 41.66480 355 PHE K C 1
ATOM 6818 O O . PHE D 1 230 ? -68.22900 -1.16400 -46.53600 1.000 40.64790 355 PHE K O 1
ATOM 6826 N N . ALA D 1 231 ? -67.36400 -2.62900 -47.99200 1.000 44.39711 356 ALA K N 1
ATOM 6827 C CA . ALA D 1 231 ? -68.55000 -3.46500 -47.98700 1.000 45.56136 356 ALA K CA 1
ATOM 6828 C C . ALA D 1 231 ? -68.76600 -4.08600 -46.60700 1.000 46.99241 356 ALA K C 1
ATOM 6829 O O . ALA D 1 231 ? -67.91400 -4.02300 -45.71600 1.000 47.84464 356 ALA K O 1
ATOM 6831 N N . ARG D 1 232 ? -69.94000 -4.68700 -46.43700 1.000 47.24953 357 ARG K N 1
ATOM 6832 C CA . ARG D 1 232 ? -70.23600 -5.53000 -45.29000 1.000 49.32269 357 ARG K CA 1
ATOM 6833 C C . ARG D 1 232 ? -70.67800 -6.89700 -45.79500 1.000 51.11006 357 ARG K C 1
ATOM 6834 O O . ARG D 1 232 ? -70.70500 -7.15800 -47.00100 1.000 51.41409 357 ARG K O 1
ATOM 6842 N N . ARG D 1 233 ? -71.02500 -7.78000 -44.85800 1.000 54.27389 358 ARG K N 1
ATOM 6843 C CA . ARG D 1 233 ? -71.42700 -9.12700 -45.24300 1.000 57.03277 358 ARG K CA 1
ATOM 6844 C C . ARG D 1 233 ? -72.68700 -9.10900 -46.09600 1.000 56.50171 358 ARG K C 1
ATOM 6845 O O . ARG D 1 233 ? -72.85000 -9.95900 -46.98100 1.000 57.80724 358 ARG K O 1
ATOM 6853 N N . ASN D 1 234 ? -73.57700 -8.14300 -45.86100 1.000 53.70967 359 ASN K N 1
ATOM 6854 C CA . ASN D 1 234 ? -74.80000 -8.04700 -46.64400 1.000 52.93971 359 ASN K CA 1
ATOM 6855 C C . ASN D 1 234 ? -74.55100 -7.55700 -48.06400 1.000 50.91923 359 ASN K C 1
ATOM 6856 O O . ASN D 1 234 ? -75.46600 -7.62400 -48.89100 1.000 50.75236 359 ASN K O 1
ATOM 6861 N N . ASN D 1 235 ? -73.34600 -7.07400 -48.36600 1.000 51.63119 360 ASN K N 1
ATOM 6862 C CA . ASN D 1 235 ? -73.01100 -6.57400 -49.69100 1.000 49.96886 360 ASN K CA 1
ATOM 6863 C C . ASN D 1 235 ? -72.24000 -7.59000 -50.52800 1.000 51.85852 360 ASN K C 1
ATOM 6864 O O . ASN D 1 235 ? -71.71100 -7.23200 -51.58500 1.000 51.13539 360 ASN K O 1
ATOM 6869 N N . LEU D 1 236 ? -72.16300 -8.84200 -50.08400 1.000 52.43389 361 LEU K N 1
ATOM 6870 C CA . LEU D 1 236 ? -71.42800 -9.86100 -50.82100 1.000 55.17901 361 LEU K CA 1
ATOM 6871 C C . LEU D 1 236 ? -72.28200 -10.40700 -51.95700 1.000 56.20651 361 LEU K C 1
ATOM 6872 O O . LEU D 1 236 ? -73.42900 -10.81200 -51.74400 1.000 56.46665 361 LEU K O 1
ATOM 6877 N N . HIS D 1 237 ? -71.72100 -10.41900 -53.16400 1.000 56.55343 362 HIS K N 1
ATOM 6878 C CA . HIS D 1 237 ? -72.43900 -10.89300 -54.33700 1.000 56.21019 362 HIS K CA 1
ATOM 6879 C C . HIS D 1 237 ? -71.44600 -11.55300 -55.28500 1.000 57.73872 362 HIS K C 1
ATOM 6880 O O . HIS D 1 237 ? -70.23300 -11.52800 -55.06300 1.000 58.34870 362 HIS K O 1
ATOM 6887 N N . ASP D 1 238 ? -71.97600 -12.14500 -56.35100 1.000 58.74816 363 ASP K N 1
ATOM 6888 C CA . ASP D 1 238 ? -71.13800 -12.86200 -57.30300 1.000 60.87303 363 ASP K CA 1
ATOM 6889 C C . ASP D 1 238 ? -70.21500 -11.90400 -58.04500 1.000 59.51414 363 ASP K C 1
ATOM 6890 O O . ASP D 1 238 ? -70.60100 -10.78200 -58.38300 1.000 56.84995 363 ASP K O 1
ATOM 6895 N N . ASN D 1 239 ? -68.98600 -12.36100 -58.29400 1.000 63.80484 364 ASN K N 1
ATOM 6896 C CA . ASN D 1 239 ? -67.95000 -11.61000 -59.00600 1.000 63.41821 364 ASN K CA 1
ATOM 6897 C C . ASN D 1 239 ? -67.58200 -10.30700 -58.30100 1.000 59.92320 364 ASN K C 1
ATOM 6898 O O . ASN D 1 239 ? -66.97400 -9.42100 -58.91100 1.000 58.33904 364 ASN K O 1
ATOM 6903 N N . TRP D 1 240 ? -67.91800 -10.17400 -57.02200 1.000 59.26905 365 TRP K N 1
ATOM 6904 C CA . TRP D 1 240 ? -67.83600 -8.89800 -56.31400 1.000 57.21181 365 TRP K CA 1
ATOM 6905 C C . TRP D 1 240 ? -66.69400 -8.95300 -55.30200 1.000 58.29246 365 TRP K C 1
ATOM 6906 O O . TRP D 1 240 ? -66.86100 -9.41700 -54.17300 1.000 59.07187 365 TRP K O 1
ATOM 6917 N N . VAL D 1 241 ? -65.52900 -8.45800 -55.72000 1.000 58.30843 366 VAL K N 1
ATOM 6918 C CA . VAL D 1 241 ? -64.36100 -8.35700 -54.85200 1.000 59.68653 366 VAL K CA 1
ATOM 6919 C C . VAL D 1 241 ? -64.64900 -7.32400 -53.77200 1.000 57.01721 366 VAL K C 1
ATOM 6920 O O . VAL D 1 241 ? -64.42900 -6.12400 -53.96800 1.000 54.90768 366 VAL K O 1
ATOM 6924 N N . SER D 1 242 ? -65.15300 -7.78200 -52.63100 1.000 55.73191 367 SER K N 1
ATOM 6925 C CA . SER D 1 242 ? -65.50000 -6.89500 -51.53200 1.000 53.65304 367 SER K CA 1
ATOM 6926 C C . SER D 1 242 ? -64.31600 -6.72200 -50.59100 1.000 54.47214 367 SER K C 1
ATOM 6927 O O . SER D 1 242 ? -63.44600 -7.59000 -50.48600 1.000 57.59835 367 SER K O 1
ATOM 6930 N N . ILE D 1 243 ? -64.29400 -5.58400 -49.90300 1.000 50.54743 368 ILE K N 1
ATOM 6931 C CA . ILE D 1 243 ? -63.25800 -5.26300 -48.92800 1.000 51.37669 368 ILE K CA 1
ATOM 6932 C C . ILE D 1 243 ? -63.91300 -4.51500 -47.77500 1.000 49.77719 368 ILE K C 1
ATOM 6933 O O . ILE D 1 243 ? -64.81700 -3.70000 -47.98500 1.000 47.33172 368 ILE K O 1
ATOM 6938 N N . GLY D 1 244 ? -63.46900 -4.80700 -46.55500 1.000 51.30662 369 GLY K N 1
ATOM 6939 C CA . GLY D 1 244 ? -63.98800 -4.14200 -45.37800 1.000 50.18161 369 GLY K CA 1
ATOM 6940 C C . GLY D 1 244 ? -63.55000 -4.83400 -44.10600 1.000 52.58730 369 GLY K C 1
ATOM 6941 O O . GLY D 1 244 ? -63.49700 -6.06600 -44.05700 1.000 54.93046 369 GLY K O 1
ATOM 6942 N N . ASN D 1 245 ? -63.24300 -4.05600 -43.06500 1.000 56.63710 370 ASN K N 1
ATOM 6943 C CA . ASN D 1 245 ? -62.74100 -4.62900 -41.81300 1.000 59.75596 370 ASN K CA 1
ATOM 6944 C C . ASN D 1 245 ? -63.80600 -5.40000 -41.01700 1.000 60.86337 370 ASN K C 1
ATOM 6945 O O . ASN D 1 245 ? -63.52300 -5.73200 -39.85600 1.000 62.93025 370 ASN K O 1
ATOM 6950 N N . GLU D 1 246 ? -64.98100 -5.69800 -41.57400 1.000 58.34489 371 GLU K N 1
ATOM 6951 C CA . GLU D 1 246 ? -66.00300 -6.46200 -40.87300 1.000 59.24870 371 GLU K CA 1
ATOM 6952 C C . GLU D 1 246 ? -66.33800 -7.78600 -41.54500 1.000 60.38910 371 GLU K C 1
ATOM 6953 O O . GLU D 1 246 ? -67.26600 -8.47000 -41.09900 1.000 61.45979 371 GLU K O 1
ATOM 6959 N N . LEU D 1 247 ? -65.62300 -8.17000 -42.59500 1.000 57.88421 372 LEU K N 1
ATOM 6960 C CA . LEU D 1 247 ? -65.89200 -9.44000 -43.25800 1.000 59.72865 372 LEU K CA 1
ATOM 6961 C C . LEU D 1 247 ? -65.21600 -10.58600 -42.52000 1.000 63.18748 372 LEU K C 1
ATOM 6962 O O . LEU D 1 247 ? -65.24000 -10.63800 -41.29100 1.000 64.17164 372 LEU K O 1
ATOM 6967 N N . ILE E 2 4 ? -45.85400 -23.96300 -27.38200 1.000 32.65061 4 ILE B N 1
ATOM 6968 C CA . ILE E 2 4 ? -44.79000 -23.04000 -27.01200 1.000 30.86724 4 ILE B CA 1
ATOM 6969 C C . ILE E 2 4 ? -43.54900 -23.26100 -27.87100 1.000 29.33006 4 ILE B C 1
ATOM 6970 O O . ILE E 2 4 ? -42.80100 -24.22100 -27.66900 1.000 28.59979 4 ILE B O 1
ATOM 6973 N N . SER E 2 5 ? -43.34000 -22.37100 -28.84100 1.000 24.70636 5 SER B N 1
ATOM 6974 C CA . SER E 2 5 ? -42.08200 -22.34100 -29.57100 1.000 23.68497 5 SER B CA 1
ATOM 6975 C C . SER E 2 5 ? -41.05100 -21.44400 -28.90400 1.000 22.30657 5 SER B C 1
ATOM 6976 O O . SER E 2 5 ? -39.86500 -21.53000 -29.24000 1.000 21.61031 5 SER B O 1
ATOM 6979 N N . ARG E 2 6 ? -41.47600 -20.59800 -27.96000 1.000 20.44095 6 ARG B N 1
ATOM 6980 C CA . ARG E 2 6 ? -40.53800 -19.78800 -27.19300 1.000 19.60029 6 ARG B CA 1
ATOM 6981 C C . ARG E 2 6 ? -39.53400 -20.64100 -26.43300 1.000 19.39796 6 ARG B C 1
ATOM 6982 O O . ARG E 2 6 ? -38.47700 -20.13500 -26.04800 1.000 18.82873 6 ARG B O 1
ATOM 6984 N N . GLU E 2 7 ? -39.84000 -21.92100 -26.20800 1.000 20.10968 7 GLU B N 1
ATOM 6985 C CA . GLU E 2 7 ? -38.88700 -22.80400 -25.54400 1.000 20.13440 7 GLU B CA 1
ATOM 6986 C C . GLU E 2 7 ? -37.66100 -23.04400 -26.41800 1.000 19.84251 7 GLU B C 1
ATOM 6987 O O . GLU E 2 7 ? -36.52500 -22.83300 -25.97800 1.000 19.40229 7 GLU B O 1
ATOM 6993 N N . GLU E 2 8 ? -37.86800 -23.48900 -27.66200 1.000 19.75256 8 GLU B N 1
ATOM 6994 C CA . GLU E 2 8 ? -36.73400 -23.72400 -28.55100 1.000 19.60719 8 GLU B CA 1
ATOM 6995 C C . GLU E 2 8 ? -36.07500 -22.41800 -28.97600 1.000 18.74821 8 GLU B C 1
ATOM 6996 O O . GLU E 2 8 ? -34.85400 -22.37500 -29.16500 1.000 18.52269 8 GLU B O 1
ATOM 7002 N N . TYR E 2 9 ? -36.86000 -21.35000 -29.13100 1.000 18.35743 9 TYR B N 1
ATOM 7003 C CA . TYR E 2 9 ? -36.28500 -20.02500 -29.34200 1.000 17.59273 9 TYR B CA 1
ATOM 7004 C C . TYR E 2 9 ? -35.39400 -19.63300 -28.16700 1.000 17.25528 9 TYR B C 1
ATOM 7005 O O . TYR E 2 9 ? -34.26000 -19.17900 -28.35500 1.000 16.83195 9 TYR B O 1
ATOM 7014 N N . ALA E 2 10 ? -35.88500 -19.81800 -26.93900 1.000 17.52015 10 ALA B N 1
ATOM 7015 C CA . ALA E 2 10 ? -35.02000 -19.62500 -25.78000 1.000 17.35932 10 ALA B CA 1
ATOM 7016 C C . ALA E 2 10 ? -33.90900 -20.66700 -25.74700 1.000 17.65371 10 ALA B C 1
ATOM 7017 O O . ALA E 2 10 ? -32.80200 -20.38900 -25.27200 1.000 17.42182 10 ALA B O 1
ATOM 7019 N N . LYS E 2 11 ? -34.17900 -21.87300 -26.25600 1.000 18.26388 11 LYS B N 1
ATOM 7020 C CA . LYS E 2 11 ? -33.16100 -22.91800 -26.22600 1.000 18.73544 11 LYS B CA 1
ATOM 7021 C C . LYS E 2 11 ? -32.05100 -22.63800 -27.22800 1.000 18.44136 11 LYS B C 1
ATOM 7022 O O . LYS E 2 11 ? -30.87300 -22.87400 -26.94000 1.000 18.56658 11 LYS B O 1
ATOM 7028 N N . LYS E 2 12 ? -32.40600 -22.13600 -28.41000 1.000 18.13518 12 LYS B N 1
ATOM 7029 C CA . LYS E 2 12 ? -31.40200 -21.88400 -29.43500 1.000 17.94314 12 LYS B CA 1
ATOM 7030 C C . LYS E 2 12 ? -30.57200 -20.65200 -29.09900 1.000 17.21287 12 LYS B C 1
ATOM 7031 O O . LYS E 2 12 ? -29.34000 -20.68300 -29.18100 1.000 17.22904 12 LYS B O 1
ATOM 7037 N N . MET E 2 13 ? -31.23200 -19.55500 -28.71200 1.000 16.65960 13 MET B N 1
ATOM 7038 C CA . MET E 2 13 ? -30.51100 -18.30500 -28.48700 1.000 16.01204 13 MET B CA 1
ATOM 7039 C C . MET E 2 13 ? -29.54000 -18.42400 -27.31900 1.000 16.07764 13 MET B C 1
ATOM 7040 O O . MET E 2 13 ? -28.48100 -17.78900 -27.32300 1.000 15.76288 13 MET B O 1
ATOM 7045 N N . ARG E 2 14 ? -29.87700 -19.22800 -26.30700 1.000 16.54869 14 ARG B N 1
ATOM 7046 C CA . ARG E 2 14 ? -28.91600 -19.46700 -25.23500 1.000 16.76123 14 ARG B CA 1
ATOM 7047 C C . ARG E 2 14 ? -27.68300 -20.18400 -25.76800 1.000 17.14459 14 ARG B C 1
ATOM 7048 O O . ARG E 2 14 ? -26.55100 -19.86300 -25.38700 1.000 17.08535 14 ARG B O 1
ATOM 7056 N N . LEU E 2 15 ? -27.89000 -21.16800 -26.64700 1.000 17.64087 15 LEU B N 1
ATOM 7057 C CA . LEU E 2 15 ? -26.77600 -21.88200 -27.26000 1.000 18.15884 15 LEU B CA 1
ATOM 7058 C C . LEU E 2 15 ? -25.98200 -20.98600 -28.20100 1.000 17.66401 15 LEU B C 1
ATOM 7059 O O . LEU E 2 15 ? -24.77900 -21.19700 -28.39100 1.000 17.97797 15 LEU B O 1
ATOM 7064 N N . ALA E 2 16 ? -26.62800 -19.97300 -28.77900 1.000 16.97407 16 ALA B N 1
ATOM 7065 C CA . ALA E 2 16 ? -25.97800 -19.17400 -29.81100 1.000 16.59223 16 ALA B CA 1
ATOM 7066 C C . ALA E 2 16 ? -25.00100 -18.16600 -29.21900 1.000 16.13579 16 ALA B C 1
ATOM 7067 O O . ALA E 2 16 ? -23.97800 -17.85800 -29.83900 1.000 16.11866 16 ALA B O 1
ATOM 7069 N N . LEU E 2 17 ? -25.29500 -17.62700 -28.03400 1.000 15.82944 17 LEU B N 1
ATOM 7070 C CA . LEU E 2 17 ? -24.54000 -16.48200 -27.53200 1.000 15.35455 17 LEU B CA 1
ATOM 7071 C C . LEU E 2 17 ? -24.08000 -16.57100 -26.08500 1.000 15.54830 17 LEU B C 1
ATOM 7072 O O . LEU E 2 17 ? -23.10500 -15.89100 -25.73900 1.000 15.38138 17 LEU B O 1
ATOM 7077 N N . SER E 2 18 ? -24.72900 -17.35800 -25.23100 1.000 15.94473 18 SER B N 1
ATOM 7078 C CA . SER E 2 18 ? -24.39700 -17.34800 -23.81300 1.000 16.15536 18 SER B CA 1
ATOM 7079 C C . SER E 2 18 ? -23.01700 -17.93500 -23.55800 1.000 16.71402 18 SER B C 1
ATOM 7080 O O . SER E 2 18 ? -22.54100 -18.80600 -24.28600 1.000 17.20265 18 SER B O 1
ATOM 7083 N N . ASP E 2 19 ? -22.38300 -17.45200 -22.49400 1.000 16.73951 19 ASP B N 1
ATOM 7084 C CA . ASP E 2 19 ? -21.12500 -18.01500 -22.02800 1.000 17.41038 19 ASP B CA 1
ATOM 7085 C C . ASP E 2 19 ? -21.27500 -19.51400 -21.81300 1.000 18.31140 19 ASP B C 1
ATOM 7086 O O . ASP E 2 19 ? -22.39500 -20.01900 -21.67200 1.000 18.37765 19 ASP B O 1
ATOM 7091 N N . ASN E 2 20 ? -20.15200 -20.23400 -21.79800 1.000 19.09697 20 ASN B N 1
ATOM 7092 C CA . ASN E 2 20 ? -20.19900 -21.67500 -21.56700 1.000 20.11957 20 ASN B CA 1
ATOM 7093 C C . ASN E 2 20 ? -20.77000 -21.99500 -20.19100 1.000 20.44750 20 ASN B C 1
ATOM 7094 O O . ASN E 2 20 ? -21.47300 -22.99700 -20.01900 1.000 20.99687 20 ASN B O 1
ATOM 7099 N N . HIS E 2 21 ? -20.48800 -21.14900 -19.19800 1.000 20.17547 21 HIS B N 1
ATOM 7100 C CA . HIS E 2 21 ? -20.95900 -21.42500 -17.84600 1.000 20.57696 21 HIS B CA 1
ATOM 7101 C C . HIS E 2 21 ? -22.46500 -21.23600 -17.72300 1.000 20.06508 21 HIS B C 1
ATOM 7102 O O . HIS E 2 21 ? -23.14400 -22.06400 -17.11100 1.000 20.62494 21 HIS B O 1
ATOM 7109 N N . ILE E 2 22 ? -23.01200 -20.15800 -18.29700 1.000 19.09446 22 ILE B N 1
ATOM 7110 C CA . ILE E 2 22 ? -24.40500 -19.81300 -18.01000 1.000 18.70078 22 ILE B CA 1
ATOM 7111 C C . ILE E 2 22 ? -25.36400 -20.82000 -18.62800 1.000 18.98027 22 ILE B C 1
ATOM 7112 O O . ILE E 2 22 ? -26.49200 -20.98600 -18.14800 1.000 19.05687 22 ILE B O 1
ATOM 7117 N N . CYS E 2 23 ? -24.94700 -21.50300 -19.68700 1.000 19.21086 23 CYS B N 1
ATOM 7118 C CA . CYS E 2 23 ? -25.81900 -22.39900 -20.42500 1.000 19.48224 23 CYS B CA 1
ATOM 7119 C C . CYS E 2 23 ? -25.22100 -23.79600 -20.43800 1.000 20.54175 23 CYS B C 1
ATOM 7120 O O . CYS E 2 23 ? -24.03500 -23.97200 -20.74200 1.000 20.86661 23 CYS B O 1
ATOM 7123 N N . LYS E 2 24 ? -26.04900 -24.77800 -20.11000 1.000 21.16594 24 LYS B N 1
ATOM 7124 C CA . LYS E 2 24 ? -25.64300 -26.16500 -19.99800 1.000 22.34124 24 LYS B CA 1
ATOM 7125 C C . LYS E 2 24 ? -25.51100 -26.77200 -21.39400 1.000 22.59330 24 LYS B C 1
ATOM 7126 O O . LYS E 2 24 ? -26.11700 -26.27900 -22.34800 1.000 21.90134 24 LYS B O 1
ATOM 7132 N N . PRO E 2 25 ? -24.71900 -27.84000 -21.54800 1.000 23.68082 25 PRO B N 1
ATOM 7133 C CA . PRO E 2 25 ? -24.48600 -28.37100 -22.90100 1.000 24.00964 25 PRO B CA 1
ATOM 7134 C C . PRO E 2 25 ? -25.74800 -28.80900 -23.62200 1.000 23.98333 25 PRO B C 1
ATOM 7135 O O . PRO E 2 25 ? -25.81700 -28.68900 -24.85100 1.000 23.73250 25 PRO B O 1
ATOM 7139 N N . ASP E 2 26 ? -26.75500 -29.30500 -22.90500 1.000 24.48097 26 ASP B N 1
ATOM 7140 C CA . ASP E 2 26 ? -28.00100 -29.66500 -23.57500 1.000 24.68216 26 ASP B CA 1
ATOM 7141 C C . ASP E 2 26 ? -28.70300 -28.44700 -24.16300 1.000 23.35419 26 ASP B C 1
ATOM 7142 O O . ASP E 2 26 ? -29.40600 -28.56700 -25.17300 1.000 23.13539 26 ASP B O 1
ATOM 7147 N N . GLY E 2 27 ? -28.51800 -27.27400 -23.56500 1.000 23.43795 27 GLY B N 1
ATOM 7148 C CA . GLY E 2 27 ? -29.22300 -26.06900 -23.96700 1.000 21.93335 27 GLY B CA 1
ATOM 7149 C C . GLY E 2 27 ? -30.15400 -25.50400 -22.91400 1.000 21.74614 27 GLY B C 1
ATOM 7150 O O . GLY E 2 27 ? -30.50900 -24.31800 -22.99400 1.000 20.83452 27 GLY B O 1
ATOM 7151 N N . THR E 2 28 ? -30.56700 -26.29400 -21.92800 1.000 23.43582 28 THR B N 1
ATOM 7152 C CA . THR E 2 28 ? -31.37900 -25.76900 -20.84200 1.000 23.68028 28 THR B CA 1
ATOM 7153 C C . THR E 2 28 ? -30.56000 -24.82100 -19.97400 1.000 22.65456 28 THR B C 1
ATOM 7154 O O . THR E 2 28 ? -29.33500 -24.93600 -19.88100 1.000 22.66307 28 THR B O 1
ATOM 7158 N N . VAL E 2 29 ? -31.25100 -23.87000 -19.33800 1.000 21.34186 29 VAL B N 1
ATOM 7159 C CA . VAL E 2 29 ? -30.60100 -23.03800 -18.33100 1.000 21.03771 29 VAL B CA 1
ATOM 7160 C C . VAL E 2 29 ? -30.02500 -23.94100 -17.25400 1.000 22.11533 29 VAL B C 1
ATOM 7161 O O . VAL E 2 29 ? -30.71000 -24.83900 -16.74900 1.000 23.01546 29 VAL B O 1
ATOM 7165 N N . ASN E 2 30 ? -28.75700 -23.72300 -16.90300 1.000 20.86667 30 ASN B N 1
ATOM 7166 C CA . ASN E 2 30 ? -28.15300 -24.40200 -15.76100 1.000 21.71474 30 ASN B CA 1
ATOM 7167 C C . ASN E 2 30 ? -28.25300 -23.45700 -14.56300 1.000 21.46604 30 ASN B C 1
ATOM 7168 O O . ASN E 2 30 ? -27.60200 -22.41000 -14.51900 1.000 20.89040 30 ASN B O 1
ATOM 7173 N N . HIS E 2 31 ? -29.14400 -23.79800 -13.63000 1.000 21.93066 31 HIS B N 1
ATOM 7174 C CA . HIS E 2 31 ? -29.41000 -22.92500 -12.49300 1.000 21.79693 31 HIS B CA 1
ATOM 7175 C C . HIS E 2 31 ? -28.22000 -22.84500 -11.54400 1.000 22.19964 31 HIS B C 1
ATOM 7176 O O . HIS E 2 31 ? -28.04500 -21.83400 -10.85100 1.000 21.89729 31 HIS B O 1
ATOM 7183 N N . GLN E 2 32 ? -27.40100 -23.89400 -11.50300 1.000 22.99041 32 GLN B N 1
ATOM 7184 C CA . GLN E 2 32 ? -26.28400 -24.00000 -10.57600 1.000 23.64280 32 GLN B CA 1
ATOM 7185 C C . GLN E 2 32 ? -25.43200 -22.74000 -10.56900 1.000 22.95190 32 GLN B C 1
ATOM 7186 O O . GLN E 2 32 ? -25.01000 -22.27700 -9.50500 1.000 23.20791 32 GLN B O 1
ATOM 7192 N N . TYR E 2 33 ? -25.17600 -22.18000 -11.75100 1.000 22.13763 33 TYR B N 1
ATOM 7193 C CA . TYR E 2 33 ? -24.42600 -20.93100 -11.82200 1.000 21.46987 33 TYR B CA 1
ATOM 7194 C C . TYR E 2 33 ? -25.23600 -19.77000 -11.26300 1.000 20.88477 33 TYR B C 1
ATOM 7195 O O . TYR E 2 33 ? -24.68600 -18.88100 -10.60100 1.000 20.76880 33 TYR B O 1
ATOM 7204 N N . PHE E 2 34 ? -26.54700 -19.76700 -11.51100 1.000 20.61836 34 PHE B N 1
ATOM 7205 C CA . PHE E 2 34 ? -27.39600 -18.67200 -11.06700 1.000 20.19345 34 PHE B CA 1
ATOM 7206 C C . PHE E 2 34 ? -27.69500 -18.73200 -9.57600 1.000 20.85371 34 PHE B C 1
ATOM 7207 O O . PHE E 2 34 ? -28.03100 -17.70200 -8.98200 1.000 20.65893 34 PHE B O 1
ATOM 7215 N N . LEU E 2 35 ? -27.58200 -19.91100 -8.95900 1.000 21.71351 35 LEU B N 1
ATOM 7216 C CA . LEU E 2 35 ? -27.87900 -20.02600 -7.53600 1.000 22.42299 35 LEU B CA 1
ATOM 7217 C C . LEU E 2 35 ? -26.80100 -19.38300 -6.67600 1.000 22.60688 35 LEU B C 1
ATOM 7218 O O . LEU E 2 35 ? -27.11000 -18.83000 -5.61600 1.000 22.85228 35 LEU B O 1
ATOM 7223 N N . VAL E 2 36 ? -25.54500 -19.43500 -7.10500 1.000 28.79062 36 VAL B N 1
ATOM 7224 C CA . VAL E 2 36 ? -24.43400 -18.89900 -6.33000 1.000 30.97106 36 VAL B CA 1
ATOM 7225 C C . VAL E 2 36 ? -24.12200 -17.49000 -6.81600 1.000 29.91480 36 VAL B C 1
ATOM 7226 O O . VAL E 2 36 ? -24.08100 -17.22600 -8.02600 1.000 28.54279 36 VAL B O 1
ATOM 7230 N N . LYS E 2 37 ? -23.92100 -16.58200 -5.86300 1.000 35.34936 37 LYS B N 1
ATOM 7231 C CA . LYS E 2 37 ? -23.65300 -15.18100 -6.16000 1.000 34.90546 37 LYS B CA 1
ATOM 7232 C C . LYS E 2 37 ? -22.33100 -15.01100 -6.90200 1.000 36.47780 37 LYS B C 1
ATOM 7233 O O . LYS E 2 37 ? -21.35300 -15.71900 -6.65000 1.000 39.89465 37 LYS B O 1
ATOM 7239 N N . LYS E 2 38 ? -22.32400 -14.05400 -7.83500 1.000 33.07178 38 LYS B N 1
ATOM 7240 C CA . LYS E 2 38 ? -21.13900 -13.64700 -8.58400 1.000 34.45398 38 LYS B CA 1
ATOM 7241 C C . LYS E 2 38 ? -20.49900 -14.80800 -9.33000 1.000 35.39553 38 LYS B C 1
ATOM 7242 O O . LYS E 2 38 ? -21.07600 -15.89500 -9.42600 1.000 34.59984 38 LYS B O 1
ATOM 7244 N N . GLY E 2 39 ? -19.30200 -14.57300 -9.86100 1.000 36.65799 39 GLY B N 1
ATOM 7245 C CA . GLY E 2 39 ? -18.52600 -15.60700 -10.51100 1.000 38.11137 39 GLY B CA 1
ATOM 7246 C C . GLY E 2 39 ? -17.77600 -16.46900 -9.51800 1.000 42.33118 39 GLY B C 1
ATOM 7247 O O . GLY E 2 39 ? -16.56900 -16.68800 -9.65300 1.000 45.70689 39 GLY B O 1
ATOM 7248 N N . GLN E 2 40 ? -18.48400 -16.94500 -8.49800 1.000 42.84179 40 GLN B N 1
ATOM 7249 C CA . GLN E 2 40 ? -17.92700 -17.87800 -7.53200 1.000 46.04121 40 GLN B CA 1
ATOM 7250 C C . GLN E 2 40 ? -18.29200 -19.32000 -7.84700 1.000 44.46065 40 GLN B C 1
ATOM 7251 O O . GLN E 2 40 ? -17.83000 -20.22800 -7.15100 1.000 46.71104 40 GLN B O 1
ATOM 7257 N N . TYR E 2 41 ? -19.12300 -19.54600 -8.86300 1.000 39.86444 41 TYR B N 1
ATOM 7258 C CA . TYR E 2 41 ? -19.39600 -20.89600 -9.33500 1.000 39.34675 41 TYR B CA 1
ATOM 7259 C C . TYR E 2 41 ? -18.09100 -21.55700 -9.77500 1.000 41.07176 41 TYR B C 1
ATOM 7260 O O . TYR E 2 41 ? -17.32800 -20.98200 -10.55800 1.000 41.31321 41 TYR B O 1
ATOM 7269 N N . TRP E 2 42 ? -17.84600 -22.76600 -9.26800 1.000 45.24728 42 TRP B N 1
ATOM 7270 C CA . TRP E 2 42 ? -16.65600 -23.54900 -9.57500 1.000 46.89602 42 TRP B CA 1
ATOM 7271 C C . TRP E 2 42 ? -16.92400 -24.30700 -10.87700 1.000 45.63318 42 TRP B C 1
ATOM 7272 O O . TRP E 2 42 ? -17.69800 -25.26800 -10.88000 1.000 44.96863 42 TRP B O 1
ATOM 7283 N N . GLY E 2 43 ? -16.30400 -23.87600 -11.97800 1.000 46.49438 43 GLY B N 1
ATOM 7284 C CA . GLY E 2 43 ? -16.54900 -24.52500 -13.25300 1.000 46.06015 43 GLY B CA 1
ATOM 7285 C C . GLY E 2 43 ? -16.34600 -26.02600 -13.17600 1.000 47.78624 43 GLY B C 1
ATOM 7286 O O . GLY E 2 43 ? -15.52300 -26.52300 -12.40700 1.000 50.03741 43 GLY B O 1
ATOM 7287 N N . GLU E 2 44 ? -17.12600 -26.75900 -13.97800 1.000 45.45587 44 GLU B N 1
ATOM 7288 C CA . GLU E 2 44 ? -16.89500 -28.19500 -14.12000 1.000 47.45296 44 GLU B CA 1
ATOM 7289 C C . GLU E 2 44 ? -15.43900 -28.48400 -14.47900 1.000 49.93018 44 GLU B C 1
ATOM 7290 O O . GLU E 2 44 ? -14.84700 -29.45500 -13.99200 1.000 52.27039 44 GLU B O 1
ATOM 7296 N N . GLU E 2 45 ? -14.83400 -27.62300 -15.29700 1.000 49.39681 45 GLU B N 1
ATOM 7297 C CA . GLU E 2 45 ? -13.41800 -27.76300 -15.60700 1.000 52.25301 45 GLU B CA 1
ATOM 7298 C C . GLU E 2 45 ? -12.56500 -27.51600 -14.36900 1.000 53.98524 45 GLU B C 1
ATOM 7299 O O . GLU E 2 45 ? -11.59800 -28.24100 -14.11400 1.000 56.87271 45 GLU B O 1
ATOM 7305 N N . LYS E 2 46 ? -12.91800 -26.49500 -13.58000 1.000 54.12981 46 LYS B N 1
ATOM 7306 C CA . LYS E 2 46 ? -12.17200 -26.19600 -12.36000 1.000 55.24184 46 LYS B CA 1
ATOM 7307 C C . LYS E 2 46 ? -12.18200 -27.37400 -11.39200 1.000 56.82191 46 LYS B C 1
ATOM 7308 O O . LYS E 2 46 ? -11.17600 -27.64800 -10.72600 1.000 59.31187 46 LYS B O 1
ATOM 7314 N N . ILE E 2 47 ? -13.31200 -28.08100 -11.29600 1.000 53.22989 47 ILE B N 1
ATOM 7315 C CA . ILE E 2 47 ? -13.38600 -29.25000 -10.42200 1.000 54.17879 47 ILE B CA 1
ATOM 7316 C C . ILE E 2 47 ? -12.41700 -30.32500 -10.90000 1.000 56.80927 47 ILE B C 1
ATOM 7317 O O . ILE E 2 47 ? -11.68300 -30.92300 -10.10500 1.000 59.08298 47 ILE B O 1
ATOM 7322 N N . GLN E 2 48 ? -12.39700 -30.57900 -12.21200 1.000 57.43625 48 GLN B N 1
ATOM 7323 C CA . GLN E 2 48 ? -11.39900 -31.48600 -12.77100 1.000 60.16623 48 GLN B CA 1
ATOM 7324 C C . GLN E 2 48 ? -9.99300 -31.01000 -12.43500 1.000 61.75709 48 GLN B C 1
ATOM 7325 O O . GLN E 2 48 ? -9.10500 -31.82000 -12.13800 1.000 64.55084 48 GLN B O 1
ATOM 7331 N N . TYR E 2 49 ? -9.78100 -29.69100 -12.47300 1.000 63.47007 49 TYR B N 1
ATOM 7332 C CA . TYR E 2 49 ? -8.47300 -29.11600 -12.17800 1.000 65.56839 49 TYR B CA 1
ATOM 7333 C C . TYR E 2 49 ? -8.07900 -29.35600 -10.72700 1.000 66.73166 49 TYR B C 1
ATOM 7334 O O . TYR E 2 49 ? -6.93700 -29.73400 -10.44000 1.000 69.35594 49 TYR B O 1
ATOM 7343 N N . LEU E 2 50 ? -9.01500 -29.15100 -9.79700 1.000 62.31937 50 LEU B N 1
ATOM 7344 C CA . LEU E 2 50 ? -8.72100 -29.42400 -8.39400 1.000 63.21304 50 LEU B CA 1
ATOM 7345 C C . LEU E 2 50 ? -8.48600 -30.91400 -8.15400 1.000 65.89566 50 LEU B C 1
ATOM 7346 O O . LEU E 2 50 ? -7.52200 -31.28600 -7.47600 1.000 68.43883 50 LEU B O 1
ATOM 7351 N N . ILE E 2 51 ? -9.35500 -31.78600 -8.67600 1.000 64.92449 51 ILE B N 1
ATOM 7352 C CA . ILE E 2 51 ? -9.09400 -33.21700 -8.53000 1.000 67.26497 51 ILE B CA 1
ATOM 7353 C C . ILE E 2 51 ? -7.69100 -33.54300 -9.04500 1.000 70.33874 51 ILE B C 1
ATOM 7354 O O . ILE E 2 51 ? -6.89500 -34.20400 -8.36200 1.000 72.54752 51 ILE B O 1
ATOM 7359 N N . GLU E 2 52 ? -7.32800 -32.99400 -10.20900 1.000 72.67147 52 GLU B N 1
ATOM 7360 C CA . GLU E 2 52 ? -6.05100 -33.35800 -10.82800 1.000 75.12804 52 GLU B CA 1
ATOM 7361 C C . GLU E 2 52 ? -4.84800 -32.67500 -10.17000 1.000 76.43876 52 GLU B C 1
ATOM 7362 O O . GLU E 2 52 ? -3.74900 -33.25200 -10.12700 1.000 79.89897 52 GLU B O 1
ATOM 7368 N N . GLN E 2 53 ? -5.01900 -31.43500 -9.69800 1.000 73.49355 53 GLN B N 1
ATOM 7369 C CA . GLN E 2 53 ? -3.93700 -30.77400 -8.97800 1.000 74.81830 53 GLN B CA 1
ATOM 7370 C C . GLN E 2 53 ? -3.71600 -31.44000 -7.64000 1.000 76.74009 53 GLN B C 1
ATOM 7371 O O . GLN E 2 53 ? -2.57400 -31.67400 -7.23000 1.000 79.43947 53 GLN B O 1
ATOM 7377 N N . LEU E 2 54 ? -4.80500 -31.80300 -6.97000 1.000 73.48837 54 LEU B N 1
ATOM 7378 C CA . LEU E 2 54 ? -4.69300 -32.23400 -5.58800 1.000 74.39273 54 LEU B CA 1
ATOM 7379 C C . LEU E 2 54 ? -3.90500 -33.53500 -5.45400 1.000 77.70956 54 LEU B C 1
ATOM 7380 O O . LEU E 2 54 ? -3.19800 -33.71100 -4.46000 1.000 80.12259 54 LEU B O 1
ATOM 7385 N N . GLU E 2 55 ? -4.01700 -34.47700 -6.41100 1.000 78.46582 55 GLU B N 1
ATOM 7386 C CA . GLU E 2 55 ? -3.42900 -35.79800 -6.14100 1.000 81.86766 55 GLU B CA 1
ATOM 7387 C C . GLU E 2 55 ? -1.90900 -35.73500 -6.13600 1.000 84.75841 55 GLU B C 1
ATOM 7388 O O . GLU E 2 55 ? -1.26100 -36.27000 -5.22600 1.000 86.71809 55 GLU B O 1
ATOM 7394 N N . LYS E 2 56 ? -1.32000 -35.05600 -7.11900 1.000 81.40121 56 LYS B N 1
ATOM 7395 C CA . LYS E 2 56 ? 0.13100 -35.02300 -7.17900 1.000 83.43542 56 LYS B CA 1
ATOM 7396 C C . LYS E 2 56 ? 0.68600 -34.10200 -6.10500 1.000 84.02214 56 LYS B C 1
ATOM 7397 O O . LYS E 2 56 ? 1.67800 -34.43600 -5.45000 1.000 86.77162 56 LYS B O 1
ATOM 7403 N N . ILE E 2 57 ? 0.03800 -32.95400 -5.88600 1.000 81.59363 57 ILE B N 1
ATOM 7404 C CA . ILE E 2 57 ? 0.53900 -31.97800 -4.92300 1.000 81.40887 57 ILE B CA 1
ATOM 7405 C C . ILE E 2 57 ? 0.26900 -32.45100 -3.49900 1.000 81.87441 57 ILE B C 1
ATOM 7406 O O . ILE E 2 57 ? 1.17000 -32.46200 -2.65200 1.000 83.72806 57 ILE B O 1
ATOM 7411 N N . GLY E 2 58 ? -0.96100 -32.86900 -3.22100 1.000 77.76044 58 GLY B N 1
ATOM 7412 C CA . GLY E 2 58 ? -1.30300 -33.42900 -1.93200 1.000 78.26191 58 GLY B CA 1
ATOM 7413 C C . GLY E 2 58 ? -2.08600 -32.45800 -1.06200 1.000 76.17675 58 GLY B C 1
ATOM 7414 O O . GLY E 2 58 ? -2.06300 -31.23900 -1.25100 1.000 74.78996 58 GLY B O 1
ATOM 7415 N N . VAL E 2 59 ? -2.80000 -33.02700 -0.08600 1.000 77.38760 59 VAL B N 1
ATOM 7416 C CA . VAL E 2 59 ? -3.53800 -32.22800 0.88300 1.000 76.61215 59 VAL B CA 1
ATOM 7417 C C . VAL E 2 59 ? -2.55600 -31.45800 1.76200 1.000 79.64407 59 VAL B C 1
ATOM 7418 O O . VAL E 2 59 ? -1.40500 -31.87000 1.95700 1.000 83.47933 59 VAL B O 1
ATOM 7422 N N . GLY E 2 60 ? -3.00400 -30.31500 2.28700 1.000 79.49943 60 GLY B N 1
ATOM 7423 C CA . GLY E 2 60 ? -2.15900 -29.45800 3.09300 1.000 81.49125 60 GLY B CA 1
ATOM 7424 C C . GLY E 2 60 ? -1.15700 -28.64300 2.30900 1.000 82.53643 60 GLY B C 1
ATOM 7425 O O . GLY E 2 60 ? -0.38900 -27.88000 2.91200 1.000 83.85715 60 GLY B O 1
ATOM 7426 N N . ASN E 2 61 ? -1.13800 -28.78100 0.98600 1.000 82.30442 61 ASN B N 1
ATOM 7427 C CA . ASN E 2 61 ? -0.24800 -28.02400 0.11900 1.000 83.66111 61 ASN B CA 1
ATOM 7428 C C . ASN E 2 61 ? -0.94100 -26.80800 -0.49300 1.000 82.72534 61 ASN B C 1
ATOM 7429 O O . ASN E 2 61 ? -0.59200 -26.40100 -1.60300 1.000 83.16966 61 ASN B O 1
ATOM 7434 N N . TRP E 2 62 ? -1.92500 -26.22700 0.20600 1.000 77.73822 62 TRP B N 1
ATOM 7435 C CA . TRP E 2 62 ? -2.71300 -25.14000 -0.37600 1.000 75.96350 62 TRP B CA 1
ATOM 7436 C C . TRP E 2 62 ? -1.83800 -23.96300 -0.78700 1.000 78.11935 62 TRP B C 1
ATOM 7437 O O . TRP E 2 62 ? -2.06300 -23.35400 -1.84100 1.000 77.68318 62 TRP B O 1
ATOM 7448 N N . LYS E 2 63 ? -0.83300 -23.63500 0.02400 1.000 80.12424 63 LYS B N 1
ATOM 7449 C CA . LYS E 2 63 ? 0.15800 -22.64500 -0.38100 1.000 82.13980 63 LYS B CA 1
ATOM 7450 C C . LYS E 2 63 ? 0.81600 -23.04100 -1.70100 1.000 82.07116 63 LYS B C 1
ATOM 7451 O O . LYS E 2 63 ? 0.99900 -22.20400 -2.59400 1.000 81.68293 63 LYS B O 1
ATOM 7457 N N . GLN E 2 64 ? 1.16000 -24.32400 -1.84700 1.000 85.76902 64 GLN B N 1
ATOM 7458 C CA . GLN E 2 64 ? 1.61200 -24.84200 -3.13500 1.000 86.11236 64 GLN B CA 1
ATOM 7459 C C . GLN E 2 64 ? 0.45000 -24.99100 -4.11300 1.000 83.19137 64 GLN B C 1
ATOM 7460 O O . GLN E 2 64 ? 0.63800 -24.84200 -5.32700 1.000 82.83407 64 GLN B O 1
ATOM 7466 N N . MET E 2 65 ? -0.75100 -25.28500 -3.60000 1.000 80.80121 65 MET B N 1
ATOM 7467 C CA . MET E 2 65 ? -1.89500 -25.61400 -4.45000 1.000 78.10168 65 MET B CA 1
ATOM 7468 C C . MET E 2 65 ? -2.37000 -24.40700 -5.25100 1.000 78.24092 65 MET B C 1
ATOM 7469 O O . MET E 2 65 ? -2.67300 -24.53000 -6.44300 1.000 76.67533 65 MET B O 1
ATOM 7474 N N . GLN E 2 66 ? -2.46200 -23.23800 -4.60700 1.000 81.75348 66 GLN B N 1
ATOM 7475 C CA . GLN E 2 66 ? -3.01000 -22.05600 -5.27200 1.000 81.12572 66 GLN B CA 1
ATOM 7476 C C . GLN E 2 66 ? -2.21100 -21.69600 -6.51800 1.000 82.88264 66 GLN B C 1
ATOM 7477 O O . GLN E 2 66 ? -2.78100 -21.28200 -7.53500 1.000 81.54429 66 GLN B O 1
ATOM 7483 N N . LYS E 2 67 ? -0.89900 -21.85600 -6.47300 1.000 94.58630 67 LYS B N 1
ATOM 7484 C CA . LYS E 2 67 ? -0.03500 -21.27200 -7.49800 1.000 95.79179 67 LYS B CA 1
ATOM 7485 C C . LYS E 2 67 ? -0.29100 -21.76200 -8.93200 1.000 94.66443 67 LYS B C 1
ATOM 7486 O O . LYS E 2 67 ? -0.18800 -20.98600 -9.87900 1.000 94.89206 67 LYS B O 1
ATOM 7492 N N . GLY E 2 68 ? -0.70600 -23.01400 -9.10200 1.000 91.96741 68 GLY B N 1
ATOM 7493 C CA . GLY E 2 68 ? -0.84100 -23.53900 -10.44800 1.000 89.41817 68 GLY B CA 1
ATOM 7494 C C . GLY E 2 68 ? -2.21200 -23.64300 -11.08700 1.000 86.33636 68 GLY B C 1
ATOM 7495 O O . GLY E 2 68 ? -2.55900 -22.82100 -11.92500 1.000 85.05161 68 GLY B O 1
ATOM 7496 N N . LEU E 2 69 ? -2.99800 -24.64200 -10.70600 1.000 85.97707 69 LEU B N 1
ATOM 7497 C CA . LEU E 2 69 ? -4.21400 -24.94900 -11.45800 1.000 83.31984 69 LEU B CA 1
ATOM 7498 C C . LEU E 2 69 ? -5.26100 -23.84500 -11.47000 1.000 81.73413 69 LEU B C 1
ATOM 7499 O O . LEU E 2 69 ? -5.82700 -23.54700 -12.51700 1.000 80.03603 69 LEU B O 1
ATOM 7502 N N . LEU E 2 70 ? -5.59700 -23.27900 -10.32800 1.000 83.69352 70 LEU B N 1
ATOM 7503 C CA . LEU E 2 70 ? -6.64200 -22.28100 -10.37800 1.000 83.05742 70 LEU B CA 1
ATOM 7504 C C . LEU E 2 70 ? -5.94400 -20.94900 -10.54400 1.000 85.83675 70 LEU B C 1
ATOM 7505 O O . LEU E 2 70 ? -5.21600 -20.50100 -9.67200 1.000 88.09206 70 LEU B O 1
ATOM 7510 N N . GLU E 2 71 ? -6.16500 -20.33700 -11.69900 1.000 87.03758 71 GLU B N 1
ATOM 7511 C CA . GLU E 2 71 ? -5.40000 -19.17700 -12.12200 1.000 89.41186 71 GLU B CA 1
ATOM 7512 C C . GLU E 2 71 ? -5.61600 -18.03000 -11.16000 1.000 90.94907 71 GLU B C 1
ATOM 7513 O O . GLU E 2 71 ? -4.68300 -17.31600 -10.79700 1.000 92.31720 71 GLU B O 1
ATOM 7515 N N . GLN E 2 72 ? -6.85900 -17.88800 -10.73100 1.000 89.58701 72 GLN B N 1
ATOM 7516 C CA . GLN E 2 72 ? -7.24500 -16.87900 -9.76600 1.000 90.27402 72 GLN B CA 1
ATOM 7517 C C . GLN E 2 72 ? -6.67900 -17.38200 -8.46100 1.000 92.36420 72 GLN B C 1
ATOM 7518 O O . GLN E 2 72 ? -6.11100 -18.46000 -8.43400 1.000 92.38602 72 GLN B O 1
ATOM 7520 N N . THR E 2 73 ? -6.72800 -16.58100 -7.40700 1.000 94.17817 73 THR B N 1
ATOM 7521 C CA . THR E 2 73 ? -6.37700 -17.11500 -6.10900 1.000 96.22780 73 THR B CA 1
ATOM 7522 C C . THR E 2 73 ? -7.65000 -17.78500 -5.62700 1.000 93.00376 73 THR B C 1
ATOM 7523 O O . THR E 2 73 ? -8.66600 -17.13000 -5.43100 1.000 91.21857 73 THR B O 1
ATOM 7527 N N . SER E 2 74 ? -7.60000 -19.09800 -5.45500 1.000 83.84888 74 SER B N 1
ATOM 7528 C CA . SER E 2 74 ? -8.77400 -19.83800 -5.03100 1.000 80.13761 74 SER B CA 1
ATOM 7529 C C . SER E 2 74 ? -9.08900 -19.51700 -3.58900 1.000 80.26995 74 SER B C 1
ATOM 7530 O O . SER E 2 74 ? -8.19500 -19.24600 -2.80300 1.000 81.52707 74 SER B O 1
ATOM 7533 N N . GLU E 2 75 ? -10.33200 -19.67000 -3.19100 1.000 78.31207 75 GLU B N 1
ATOM 7534 C CA . GLU E 2 75 ? -10.67300 -19.41400 -1.81100 1.000 78.51336 75 GLU B CA 1
ATOM 7535 C C . GLU E 2 75 ? -9.97900 -20.50300 -1.00900 1.000 79.01045 75 GLU B C 1
ATOM 7536 O O . GLU E 2 75 ? -9.46100 -21.45900 -1.57400 1.000 78.92508 75 GLU B O 1
ATOM 7542 N N . ILE E 2 76 ? -9.94000 -20.34200 0.30500 1.000 78.25442 76 ILE B N 1
ATOM 7543 C CA . ILE E 2 76 ? -9.26700 -21.29000 1.18700 1.000 78.43367 76 ILE B CA 1
ATOM 7544 C C . ILE E 2 76 ? -9.95900 -22.64000 1.06800 1.000 76.13303 76 ILE B C 1
ATOM 7545 O O . ILE E 2 76 ? -9.44400 -23.65300 1.52300 1.000 76.07511 76 ILE B O 1
ATOM 7550 N N . GLU E 2 77 ? -11.03100 -22.59800 0.28500 1.000 70.22276 77 GLU B N 1
ATOM 7551 C CA . GLU E 2 77 ? -12.08900 -23.58400 0.20000 1.000 67.67111 77 GLU B CA 1
ATOM 7552 C C . GLU E 2 77 ? -11.53100 -24.88400 -0.30000 1.000 66.35840 77 GLU B C 1
ATOM 7553 O O . GLU E 2 77 ? -12.14600 -25.93200 -0.16600 1.000 64.51777 77 GLU B O 1
ATOM 7559 N N . LEU E 2 78 ? -10.34000 -24.82500 -0.86900 1.000 64.75573 78 LEU B N 1
ATOM 7560 C CA . LEU E 2 78 ? -9.76600 -25.97000 -1.53700 1.000 64.26786 78 LEU B CA 1
ATOM 7561 C C . LEU E 2 78 ? -9.71700 -27.06900 -0.50400 1.000 64.35229 78 LEU B C 1
ATOM 7562 O O . LEU E 2 78 ? -9.96800 -28.23400 -0.80200 1.000 62.74349 78 LEU B O 1
ATOM 7567 N N . GLU E 2 79 ? -9.42000 -26.69000 0.72700 1.000 66.49973 79 GLU B N 1
ATOM 7568 C CA . GLU E 2 79 ? -9.63400 -27.61800 1.80900 1.000 66.59252 79 GLU B CA 1
ATOM 7569 C C . GLU E 2 79 ? -11.11800 -27.89000 1.88000 1.000 64.39904 79 GLU B C 1
ATOM 7570 O O . GLU E 2 79 ? -11.53300 -29.03200 2.01800 1.000 63.38506 79 GLU B O 1
ATOM 7576 N N . LEU E 2 80 ? -11.92500 -26.84100 1.79100 1.000 64.00651 80 LEU B N 1
ATOM 7577 C CA . LEU E 2 80 ? -13.35300 -27.03200 1.98400 1.000 62.04814 80 LEU B CA 1
ATOM 7578 C C . LEU E 2 80 ? -14.00400 -27.87900 0.91300 1.000 60.52684 80 LEU B C 1
ATOM 7579 O O . LEU E 2 80 ? -14.81100 -28.74100 1.22300 1.000 60.03002 80 LEU B O 1
ATOM 7584 N N . ARG E 2 81 ? -13.67800 -27.63300 -0.34900 1.000 57.86503 81 ARG B N 1
ATOM 7585 C CA . ARG E 2 81 ? -14.29400 -28.41100 -1.41800 1.000 55.80225 81 ARG B CA 1
ATOM 7586 C C . ARG E 2 81 ? -13.88000 -29.86900 -1.35200 1.000 55.77803 81 ARG B C 1
ATOM 7587 O O . ARG E 2 81 ? -14.70400 -30.77300 -1.46400 1.000 53.78976 81 ARG B O 1
ATOM 7595 N N . THR E 2 82 ? -12.59400 -30.08600 -1.12500 1.000 55.61273 82 THR B N 1
ATOM 7596 C CA . THR E 2 82 ? -12.04600 -31.43600 -1.06600 1.000 55.51750 82 THR B CA 1
ATOM 7597 C C . THR E 2 82 ? -12.90500 -32.36500 -0.21500 1.000 54.11283 82 THR B C 1
ATOM 7598 O O . THR E 2 82 ? -13.05300 -33.55200 -0.52800 1.000 53.78977 82 THR B O 1
ATOM 7602 N N . CYS E 2 83 ? -13.47400 -31.82400 0.86500 1.000 53.09641 83 CYS B N 1
ATOM 7603 C CA . CYS E 2 83 ? -14.31900 -32.62000 1.74500 1.000 52.90492 83 CYS B CA 1
ATOM 7604 C C . CYS E 2 83 ? -15.48300 -33.23400 0.97800 1.000 51.03590 83 CYS B C 1
ATOM 7605 O O . CYS E 2 83 ? -15.87100 -34.37900 1.23400 1.000 52.10150 83 CYS B O 1
ATOM 7608 N N . LEU E 2 84 ? -16.04400 -32.49000 0.02100 1.000 48.42969 84 LEU B N 1
ATOM 7609 C CA . LEU E 2 84 ? -17.11000 -33.03700 -0.81100 1.000 46.61919 84 LEU B CA 1
ATOM 7610 C C . LEU E 2 84 ? -16.62900 -34.25200 -1.59000 1.000 47.47076 84 LEU B C 1
ATOM 7611 O O . LEU E 2 84 ? -17.35200 -35.24700 -1.71600 1.000 47.80299 84 LEU B O 1
ATOM 7616 N N . LEU E 2 85 ? -15.40400 -34.19300 -2.11100 1.000 44.32804 85 LEU B N 1
ATOM 7617 C CA . LEU E 2 85 ? -14.84900 -35.33700 -2.82500 1.000 45.51705 85 LEU B CA 1
ATOM 7618 C C . LEU E 2 85 ? -14.58600 -36.50700 -1.88400 1.000 48.35799 85 LEU B C 1
ATOM 7619 O O . LEU E 2 85 ? -14.81500 -37.66600 -2.24400 1.000 48.83918 85 LEU B O 1
ATOM 7624 N N . PHE E 2 86 ? -14.10600 -36.22500 -0.67500 1.000 53.22472 86 PHE B N 1
ATOM 7625 C CA . PHE E 2 86 ? -13.77000 -37.25400 0.30500 1.000 55.74054 86 PHE B CA 1
ATOM 7626 C C . PHE E 2 86 ? -14.91800 -37.63900 1.22700 1.000 55.26135 86 PHE B C 1
ATOM 7627 O O . PHE E 2 86 ? -14.75500 -38.56900 2.02500 1.000 57.65575 86 PHE B O 1
ATOM 7635 N N . LYS E 2 87 ? -16.05800 -36.95900 1.14200 1.000 50.87685 87 LYS B N 1
ATOM 7636 C CA . LYS E 2 87 ? -17.24500 -37.28500 1.93100 1.000 50.36308 87 LYS B CA 1
ATOM 7637 C C . LYS E 2 87 ? -16.91600 -37.38800 3.42200 1.000 52.66977 87 LYS B C 1
ATOM 7638 O O . LYS E 2 87 ? -17.10300 -38.42300 4.06300 1.000 54.49466 87 LYS B O 1
ATOM 7640 N N . THR E 2 88 ? -16.41500 -36.28100 3.96800 1.000 53.19075 88 THR B N 1
ATOM 7641 C CA . THR E 2 88 ? -16.06200 -36.20600 5.38000 1.000 54.99801 88 THR B CA 1
ATOM 7642 C C . THR E 2 88 ? -16.12300 -34.75400 5.83200 1.000 54.20704 88 THR B C 1
ATOM 7643 O O . THR E 2 88 ? -15.56900 -33.87500 5.16800 1.000 53.52836 88 THR B O 1
ATOM 7647 N N . THR E 2 89 ? -16.80200 -34.50800 6.95500 1.000 58.80569 89 THR B N 1
ATOM 7648 C CA . THR E 2 89 ? -16.92600 -33.14300 7.45500 1.000 59.44803 89 THR B CA 1
ATOM 7649 C C . THR E 2 89 ? -15.61400 -32.62500 8.02600 1.000 61.78372 89 THR B C 1
ATOM 7650 O O . THR E 2 89 ? -15.37100 -31.41500 8.00400 1.000 61.32878 89 THR B O 1
ATOM 7654 N N . ASP E 2 90 ? -14.76000 -33.51500 8.52900 1.000 67.91443 90 ASP B N 1
ATOM 7655 C CA . ASP E 2 90 ? -13.47400 -33.13700 9.11400 1.000 70.86200 90 ASP B CA 1
ATOM 7656 C C . ASP E 2 90 ? -12.36900 -33.92900 8.41400 1.000 70.71932 90 ASP B C 1
ATOM 7657 O O . ASP E 2 90 ? -12.12700 -35.09700 8.73800 1.000 71.44549 90 ASP B O 1
ATOM 7662 N N . ILE E 2 91 ? -11.71000 -33.29200 7.43900 1.000 66.03568 91 ILE B N 1
ATOM 7663 C CA . ILE E 2 91 ? -10.60300 -33.91500 6.71000 1.000 67.37217 91 ILE B CA 1
ATOM 7664 C C . ILE E 2 91 ? -9.30800 -33.95000 7.50500 1.000 70.99665 91 ILE B C 1
ATOM 7665 O O . ILE E 2 91 ? -8.29100 -34.43500 6.98700 1.000 71.79785 91 ILE B O 1
ATOM 7670 N N . GLN E 2 92 ? -9.31500 -33.47600 8.75900 1.000 73.52120 92 GLN B N 1
ATOM 7671 C CA . GLN E 2 92 ? -8.14900 -33.48600 9.64000 1.000 76.29998 92 GLN B CA 1
ATOM 7672 C C . GLN E 2 92 ? -7.54000 -34.87700 9.76000 1.000 77.94621 92 GLN B C 1
ATOM 7673 O O . GLN E 2 92 ? -6.37500 -35.01400 10.15800 1.000 79.82706 92 GLN B O 1
ATOM 7676 N N . PRO E 2 93 ? -8.29200 -35.92300 9.44700 1.000 74.06887 93 PRO B N 1
ATOM 7677 C CA . PRO E 2 93 ? -7.69400 -37.25800 9.36500 1.000 75.93911 93 PRO B CA 1
ATOM 7678 C C . PRO E 2 93 ? -6.88700 -37.43700 8.08700 1.000 75.65428 93 PRO B C 1
ATOM 7679 O O . PRO E 2 93 ? -5.80100 -38.02300 8.10900 1.000 78.43848 93 PRO B O 1
ATOM 7682 N N . TYR E 2 94 ? -7.40000 -36.93000 6.96600 1.000 76.16380 94 TYR B N 1
ATOM 7683 C CA . TYR E 2 94 ? -6.74100 -37.12500 5.68100 1.000 76.17033 94 TYR B CA 1
ATOM 7684 C C . TYR E 2 94 ? -5.71200 -36.05200 5.37800 1.000 76.61858 94 TYR B C 1
ATOM 7685 O O . TYR E 2 94 ? -5.00900 -36.15900 4.36700 1.000 76.22809 94 TYR B O 1
ATOM 7694 N N . MET E 2 95 ? -5.62300 -35.01800 6.20800 1.000 77.19416 95 MET B N 1
ATOM 7695 C CA . MET E 2 95 ? -4.82400 -33.85700 5.85500 1.000 77.92281 95 MET B CA 1
ATOM 7696 C C . MET E 2 95 ? -3.34800 -34.22600 5.77700 1.000 80.99560 95 MET B C 1
ATOM 7697 O O . MET E 2 95 ? -2.88300 -35.16600 6.42800 1.000 83.24874 95 MET B O 1
ATOM 7702 N N . ASP E 2 96 ? -2.62000 -33.49100 4.93500 1.000 80.46599 96 ASP B N 1
ATOM 7703 C CA . ASP E 2 96 ? -1.18800 -33.62100 4.67500 1.000 83.04176 96 ASP B CA 1
ATOM 7704 C C . ASP E 2 96 ? -0.81500 -34.91700 3.96600 1.000 83.63157 96 ASP B C 1
ATOM 7705 O O . ASP E 2 96 ? 0.38000 -35.16100 3.74700 1.000 85.64525 96 ASP B O 1
ATOM 7707 N N . LYS E 2 97 ? -1.78100 -35.75300 3.59400 1.000 83.10394 97 LYS B N 1
ATOM 7708 C CA . LYS E 2 97 ? -1.51200 -36.97300 2.84400 1.000 85.05635 97 LYS B CA 1
ATOM 7709 C C . LYS E 2 97 ? -1.81300 -36.73900 1.37100 1.000 83.39102 97 LYS B C 1
ATOM 7710 O O . LYS E 2 97 ? -2.96400 -36.47900 1.00100 1.000 81.47671 97 LYS B O 1
ATOM 7716 N N . LYS E 2 98 ? -0.78100 -36.83200 0.53800 1.000 82.60720 98 LYS B N 1
ATOM 7717 C CA . LYS E 2 98 ? -0.98800 -36.80700 -0.90200 1.000 81.08241 98 LYS B CA 1
ATOM 7718 C C . LYS E 2 98 ? -1.77200 -38.03900 -1.33300 1.000 80.5597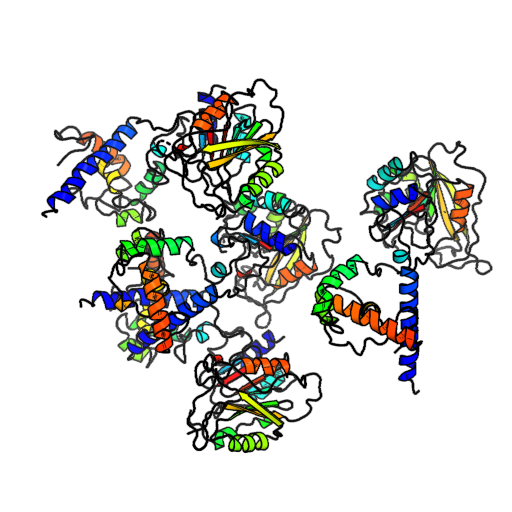0 98 LYS B C 1
ATOM 7719 O O . LYS E 2 98 ? -1.52700 -39.15000 -0.85600 1.000 82.60228 98 LYS B O 1
ATOM 7725 N N . PHE E 2 99 ? -2.73700 -37.83400 -2.22600 1.000 73.75234 99 PHE B N 1
ATOM 7726 C CA . PHE E 2 99 ? -3.65900 -38.88400 -2.62800 1.000 72.78110 99 PHE B CA 1
ATOM 7727 C C . PHE E 2 99 ? -3.52500 -39.12600 -4.12600 1.000 72.63090 99 PHE B C 1
ATOM 7728 O O . PHE E 2 99 ? -2.71000 -38.49500 -4.80500 1.000 73.36526 99 PHE B O 1
ATOM 7731 N N . THR E 2 100 ? -4.30400 -40.08000 -4.63400 1.000 75.55539 100 THR B N 1
ATOM 7732 C CA . THR E 2 100 ? -4.35300 -40.35500 -6.06300 1.000 74.61375 100 THR B CA 1
ATOM 7733 C C . THR E 2 100 ? -5.68900 -39.89700 -6.63600 1.000 70.97839 100 THR B C 1
ATOM 7734 O O . THR E 2 100 ? -6.68200 -39.76100 -5.91900 1.000 69.45270 100 THR B O 1
ATOM 7737 N N . LYS E 2 101 ? -5.70600 -39.66300 -7.95000 1.000 68.83911 101 LYS B N 1
ATOM 7738 C CA . LYS E 2 101 ? -6.93000 -39.18200 -8.58300 1.000 66.16870 101 LYS B CA 1
ATOM 7739 C C . LYS E 2 101 ? -8.02300 -40.24300 -8.55900 1.000 64.90024 101 LYS B C 1
ATOM 7740 O O . LYS E 2 101 ? -9.21000 -39.91200 -8.63200 1.000 62.20815 101 LYS B O 1
ATOM 7746 N N . ILE E 2 102 ? -7.64900 -41.51400 -8.48000 1.000 62.72538 102 ILE B N 1
ATOM 7747 C CA . ILE E 2 102 ? -8.64200 -42.57500 -8.43800 1.000 62.17767 102 ILE B CA 1
ATOM 7748 C C . ILE E 2 102 ? -9.04500 -42.89400 -7.00000 1.000 62.21909 102 ILE B C 1
ATOM 7749 O O . ILE E 2 102 ? -10.17000 -43.34300 -6.75400 1.000 60.93158 102 ILE B O 1
ATOM 7754 N N . GLU E 2 103 ? -8.15800 -42.61600 -6.04000 1.000 77.50476 103 GLU B N 1
ATOM 7755 C CA . GLU E 2 103 ? -8.37000 -43.01700 -4.65300 1.000 79.88274 103 GLU B CA 1
ATOM 7756 C C . GLU E 2 103 ? -9.58400 -42.32600 -4.04300 1.000 77.52592 103 GLU B C 1
ATOM 7757 O O . GLU E 2 103 ? -10.20200 -42.86500 -3.11600 1.000 77.52800 103 GLU B O 1
ATOM 7763 N N . ILE E 2 104 ? -9.94800 -41.15000 -4.56700 1.000 75.30673 104 ILE B N 1
ATOM 7764 C CA . ILE E 2 104 ? -10.94900 -40.29300 -3.93300 1.000 73.24584 104 ILE B CA 1
ATOM 7765 C C . ILE E 2 104 ? -12.25900 -41.04800 -3.75200 1.000 73.12425 104 ILE B C 1
ATOM 7766 O O . ILE E 2 104 ? -12.79900 -41.15600 -2.64500 1.000 74.16107 104 ILE B O 1
ATOM 7771 N N . GLU E 2 105 ? -12.77100 -41.60100 -4.84800 1.000 71.42304 105 GLU B N 1
ATOM 7772 C CA . GLU E 2 105 ? -14.10800 -42.17400 -4.86800 1.000 70.91973 105 GLU B CA 1
ATOM 7773 C C . GLU E 2 105 ? -14.21900 -43.35100 -3.90700 1.000 73.13149 105 GLU B C 1
ATOM 7774 O O . GLU E 2 105 ? -15.23200 -43.51200 -3.21700 1.000 72.98209 105 GLU B O 1
ATOM 7780 N N . GLN E 2 106 ? -13.17000 -44.17500 -3.83800 1.000 77.31833 106 GLN B N 1
ATOM 7781 C CA . GLN E 2 106 ? -13.15000 -45.28100 -2.88600 1.000 79.76302 106 GLN B CA 1
ATOM 7782 C C . GLN E 2 106 ? -13.31100 -44.77600 -1.45800 1.000 79.58035 106 GLN B C 1
ATOM 7783 O O . GLN E 2 106 ? -14.04600 -45.36500 -0.65800 1.000 80.80105 106 GLN B O 1
ATOM 7786 N N . ILE E 2 107 ? -12.63700 -43.67300 -1.12800 1.000 77.46479 107 ILE B N 1
ATOM 7787 C CA . ILE E 2 107 ? -12.79500 -43.05000 0.18400 1.000 77.68437 107 ILE B CA 1
ATOM 7788 C C . ILE E 2 107 ? -14.25500 -42.72300 0.46800 1.000 76.33744 107 ILE B C 1
ATOM 7789 O O . ILE E 2 107 ? -14.73100 -42.88700 1.59900 1.000 76.86665 107 ILE B O 1
ATOM 7794 N N . ALA E 2 108 ? -14.98600 -42.25200 -0.54400 1.000 77.67484 108 ALA B N 1
ATOM 7795 C CA . ALA E 2 108 ? -16.37100 -41.84500 -0.33600 1.000 76.20523 108 ALA B CA 1
ATOM 7796 C C . ALA E 2 108 ? -17.25300 -43.04000 -0.00300 1.000 77.04607 108 ALA B C 1
ATOM 7797 O O . ALA E 2 108 ? -17.91400 -43.06000 1.04100 1.000 77.38347 108 ALA B O 1
ATOM 7799 N N . GLN E 2 109 ? -17.26300 -44.05000 -0.87800 1.000 79.46095 109 GLN B N 1
ATOM 7800 C CA . GLN E 2 109 ? -18.19700 -45.16300 -0.74000 1.000 81.16350 109 GLN B CA 1
ATOM 7801 C C . GLN E 2 109 ? -18.11200 -45.81000 0.63800 1.000 83.31580 109 GLN B C 1
ATOM 7802 O O . GLN E 2 109 ? -19.13400 -46.21200 1.20400 1.000 83.64393 109 GLN B O 1
ATOM 7805 N N . GLN E 2 110 ? -16.90600 -45.90700 1.20200 1.000 83.32206 110 GLN B N 1
ATOM 7806 C CA . GLN E 2 110 ? -16.77300 -46.45700 2.54800 1.000 85.90834 110 GLN B CA 1
ATOM 7807 C C . GLN E 2 110 ? -17.39100 -45.52300 3.58100 1.000 84.79166 110 GLN B C 1
ATOM 7808 O O . GLN E 2 110 ? -18.23100 -45.93800 4.38900 1.000 84.84125 110 GLN B O 1
ATOM 7811 N N . ASN E 2 111 ? -16.99200 -44.24800 3.56000 1.000 84.06580 111 ASN B N 1
ATOM 7812 C CA . ASN E 2 111 ? -17.53300 -43.28100 4.51000 1.000 82.91244 111 ASN B CA 1
ATOM 7813 C C . ASN E 2 111 ? -19.02300 -43.05200 4.28200 1.000 81.09167 111 ASN B C 1
ATOM 7814 O O . ASN E 2 111 ? -19.79600 -42.95500 5.24200 1.000 81.14491 111 ASN B O 1
ATOM 7819 N N . ILE E 2 112 ? -19.44500 -42.96300 3.01700 1.000 80.05797 112 ILE B N 1
ATOM 7820 C CA . ILE E 2 112 ? -20.86800 -42.81800 2.72000 1.000 78.33966 112 ILE B CA 1
ATOM 7821 C C . ILE E 2 112 ? -21.63400 -44.05200 3.17700 1.000 80.48107 112 ILE B C 1
ATOM 7822 O O . ILE E 2 112 ? -22.81500 -43.96400 3.54000 1.000 80.46732 112 ILE B O 1
ATOM 7827 N N . GLU E 2 113 ? -20.98000 -45.21500 3.18900 1.000 82.71349 113 GLU B N 1
ATOM 7828 C CA . GLU E 2 113 ? -21.59600 -46.40200 3.77100 1.000 84.76064 113 GLU B CA 1
ATOM 7829 C C . GLU E 2 113 ? -21.49700 -46.38200 5.29200 1.000 86.55310 113 GLU B C 1
ATOM 7830 O O . GLU E 2 113 ? -22.48200 -46.65900 5.98600 1.000 86.40742 113 GLU B O 1
ATOM 7832 N N . LYS E 2 114 ? -20.31200 -46.06100 5.82400 1.000 87.21228 114 LYS B N 1
ATOM 7833 C CA . LYS E 2 114 ? -20.12700 -45.99200 7.27100 1.000 88.77629 114 LYS B CA 1
ATOM 7834 C C . LYS E 2 114 ? -21.12900 -45.04400 7.91300 1.000 86.67520 114 LYS B C 1
ATOM 7835 O O . LYS E 2 114 ? -21.76400 -45.37800 8.92000 1.000 87.61302 114 LYS B O 1
ATOM 7841 N N . ALA E 2 115 ? -21.28400 -43.85100 7.33700 1.000 83.13503 115 ALA B N 1
ATOM 7842 C CA . ALA E 2 115 ? -22.22800 -42.88000 7.87200 1.000 82.40944 115 ALA B CA 1
ATOM 7843 C C . ALA E 2 115 ? -23.66400 -43.38700 7.83000 1.000 82.07870 115 ALA B C 1
ATOM 7844 O O . ALA E 2 115 ? -24.51600 -42.86200 8.55400 1.000 81.91466 115 ALA B O 1
ATOM 7846 N N . GLN E 2 116 ? -23.95100 -44.39500 7.00300 1.000 80.67197 116 GLN B N 1
ATOM 7847 C CA . GLN E 2 116 ? -25.29100 -44.97200 6.97800 1.000 81.15921 116 GLN B CA 1
ATOM 7848 C C . GLN E 2 116 ? -25.49300 -45.96300 8.11900 1.000 83.45358 116 GLN B C 1
ATOM 7849 O O . GLN E 2 116 ? -26.56500 -45.99200 8.73500 1.000 83.81422 116 GLN B O 1
ATOM 7852 N N . GLN E 2 117 ? -24.48100 -46.78500 8.41600 1.000 81.31451 117 GLN B N 1
ATOM 7853 C CA . GLN E 2 117 ? -24.56600 -47.65700 9.58100 1.000 83.71533 117 GLN B CA 1
ATOM 7854 C C . GLN E 2 117 ? -24.25300 -46.92100 10.87800 1.000 84.36241 117 GLN B C 1
ATOM 7855 O O . GLN E 2 117 ? -24.59500 -47.41500 11.95900 1.000 86.09990 117 GLN B O 1
ATOM 7861 N N . LEU E 2 118 ? -23.61500 -45.75700 10.79200 1.000 83.93600 118 LEU B N 1
ATOM 7862 C CA . LEU E 2 118 ? -23.41000 -44.88100 11.93600 1.000 84.25978 118 LEU B CA 1
ATOM 7863 C C . LEU E 2 118 ? -24.52300 -43.85400 12.09700 1.000 82.62980 118 LEU B C 1
ATOM 7864 O O . LEU E 2 118 ? -24.45700 -43.03400 13.02000 1.000 82.79246 118 LEU B O 1
ATOM 7869 N N . SER E 2 119 ? -25.52600 -43.86800 11.21300 1.000 89.89010 119 SER B N 1
ATOM 7870 C CA . SER E 2 119 ? -26.62900 -42.90900 11.22300 1.000 88.82734 119 SER B CA 1
ATOM 7871 C C . SER E 2 119 ? -26.12900 -41.47100 11.13600 1.000 87.01648 119 SER B C 1
ATOM 7872 O O . SER E 2 119 ? -26.91400 -40.52500 11.25900 1.000 85.94031 119 SER B O 1
ATOM 7875 N N . LYS E 2 120 ? -24.82700 -41.29900 10.91100 1.000 85.48002 120 LYS B N 1
ATOM 7876 C CA . LYS E 2 120 ? -24.18500 -39.98900 10.85800 1.000 84.75055 120 LYS B CA 1
ATOM 7877 C C . LYS E 2 120 ? -23.99300 -39.51200 9.42500 1.000 82.43932 120 LYS B C 1
ATOM 7878 O O . LYS E 2 120 ? -22.93100 -38.99400 9.06800 1.000 81.65094 120 LYS B O 1
ATOM 7884 N N . LEU E 2 121 ? -25.00900 -39.68000 8.58400 1.000 78.70092 121 LEU B N 1
ATOM 7885 C CA . LEU E 2 121 ? -24.99300 -39.20000 7.20800 1.000 75.70112 121 LEU B CA 1
ATOM 7886 C C . LEU E 2 121 ? -25.98500 -38.05500 7.07200 1.000 74.20994 121 LEU B C 1
ATOM 7887 O O . LEU E 2 121 ? -27.18900 -38.24400 7.27900 1.000 75.31815 121 LEU B O 1
ATOM 7892 N N . LYS E 2 122 ? -25.48100 -36.87500 6.72700 1.000 71.17993 122 LYS B N 1
ATOM 7893 C CA . LYS E 2 122 ? -26.32500 -35.72400 6.45300 1.000 69.43137 122 LYS B CA 1
ATOM 7894 C C . LYS E 2 122 ? -25.81400 -35.01900 5.20700 1.000 67.88519 122 LYS B C 1
ATOM 7895 O O . LYS E 2 122 ? -24.60300 -34.88300 5.01700 1.000 67.85256 122 LYS B O 1
ATOM 7901 N N . TYR E 2 123 ? -26.74400 -34.59200 4.35600 1.000 69.54720 123 TYR B N 1
ATOM 7902 C CA . TYR E 2 123 ? -26.44400 -33.82900 3.14700 1.000 67.43325 123 TYR B CA 1
ATOM 7903 C C . TYR E 2 123 ? -25.62200 -34.62200 2.13700 1.000 67.16376 123 TYR B C 1
ATOM 7904 O O . TYR E 2 123 ? -25.00700 -34.03200 1.24200 1.000 65.95133 123 TYR B O 1
ATOM 7906 N N . GLY E 2 124 ? -25.59700 -35.94700 2.25600 1.000 70.80802 124 GLY B N 1
ATOM 7907 C CA . GLY E 2 124 ? -24.87700 -36.78900 1.32000 1.000 71.70938 124 GLY B CA 1
ATOM 7908 C C . GLY E 2 124 ? -23.39900 -36.94200 1.59400 1.000 72.67911 124 GLY B C 1
ATOM 7909 O O . GLY E 2 124 ? -22.67300 -37.45300 0.73100 1.000 72.69169 124 GLY B O 1
ATOM 7910 N N . VAL E 2 125 ? -22.93500 -36.52000 2.76500 1.000 68.04975 125 VAL B N 1
ATOM 7911 C CA . VAL E 2 125 ? -21.52300 -36.52100 3.11900 1.000 68.28311 125 VAL B CA 1
ATOM 7912 C C . VAL E 2 125 ? -21.39900 -36.95600 4.57400 1.000 70.17739 125 VAL B C 1
ATOM 7913 O O . VAL E 2 125 ? -22.21100 -36.56500 5.41900 1.000 70.79092 125 VAL B O 1
ATOM 7917 N N . PHE E 2 126 ? -20.39700 -37.78600 4.86100 1.000 67.99329 126 PHE B N 1
ATOM 7918 C CA . PHE E 2 126 ? -20.20800 -38.28800 6.21700 1.000 70.07262 126 PHE B CA 1
ATOM 7919 C C . PHE E 2 126 ? -19.92900 -37.13900 7.17600 1.000 70.00803 126 PHE B C 1
ATOM 7920 O O . PHE E 2 126 ? -18.92600 -36.43100 7.04100 1.000 69.71782 126 PHE B O 1
ATOM 7923 N N . VAL E 2 127 ? -20.82400 -36.95800 8.14200 1.000 73.43074 127 VAL B N 1
ATOM 7924 C CA . VAL E 2 127 ? -20.68300 -35.92000 9.15500 1.000 73.27317 127 VAL B CA 1
ATOM 7925 C C . VAL E 2 127 ? -20.01000 -36.52500 10.38000 1.000 76.16160 127 VAL B C 1
ATOM 7926 O O . VAL E 2 127 ? -20.39800 -37.60300 10.84800 1.000 77.52203 127 VAL B O 1
ATOM 7929 N N . VAL E 2 128 ? -18.99900 -35.83600 10.89400 1.000 74.98531 128 VAL B N 1
ATOM 7930 C CA . VAL E 2 128 ? -18.24100 -36.33100 12.03200 1.000 77.03860 128 VAL B CA 1
ATOM 7931 C C . VAL E 2 128 ? -18.83600 -35.81100 13.33300 1.000 78.26485 128 VAL B C 1
ATOM 7932 O O . VAL E 2 128 ? -18.39500 -34.79000 13.86100 1.000 78.44604 128 VAL B O 1
ATOM 7935 N N . ILE F 2 4 ? -0.21000 -7.90600 -57.30700 1.000 62.09265 4 ILE D N 1
ATOM 7936 C CA . ILE F 2 4 ? -0.16900 -8.18600 -55.87800 1.000 59.24375 4 ILE D CA 1
ATOM 7937 C C . ILE F 2 4 ? 0.74400 -9.37300 -55.57800 1.000 58.09722 4 ILE D C 1
ATOM 7938 O O . ILE F 2 4 ? 0.31600 -10.52900 -55.63000 1.000 56.23638 4 ILE D O 1
ATOM 7941 N N . SER F 2 5 ? 2.00500 -9.08100 -55.26800 1.000 62.37221 5 SER D N 1
ATOM 7942 C CA . SER F 2 5 ? 2.93600 -10.13400 -54.89100 1.000 61.19309 5 SER D CA 1
ATOM 7943 C C . SER F 2 5 ? 2.50000 -10.77700 -53.58100 1.000 56.75425 5 SER D C 1
ATOM 7944 O O . SER F 2 5 ? 1.90100 -10.13200 -52.71700 1.000 55.18238 5 SER D O 1
ATOM 7947 N N . ARG F 2 6 ? 2.80600 -12.06900 -53.43900 1.000 54.42604 6 ARG D N 1
ATOM 7948 C CA . ARG F 2 6 ? 2.47300 -12.76900 -52.20400 1.000 51.59076 6 ARG D CA 1
ATOM 7949 C C . ARG F 2 6 ? 3.18000 -12.15300 -51.00400 1.000 51.43349 6 ARG D C 1
ATOM 7950 O O . ARG F 2 6 ? 2.67100 -12.22800 -49.88000 1.000 49.19095 6 ARG D O 1
ATOM 7953 N N . GLU F 2 7 ? 4.34600 -11.53900 -51.21900 1.000 52.73443 7 GLU D N 1
ATOM 7954 C CA . GLU F 2 7 ? 5.04700 -10.89400 -50.11300 1.000 52.73116 7 GLU D CA 1
ATOM 7955 C C . GLU F 2 7 ? 4.37500 -9.58100 -49.72600 1.000 52.99709 7 GLU D C 1
ATOM 7956 O O . GLU F 2 7 ? 4.29800 -9.24500 -48.53900 1.000 51.75888 7 GLU D O 1
ATOM 7959 N N . GLU F 2 8 ? 3.88000 -8.82600 -50.71000 1.000 55.47902 8 GLU D N 1
ATOM 7960 C CA . GLU F 2 8 ? 3.15500 -7.60100 -50.39700 1.000 55.69080 8 GLU D CA 1
ATOM 7961 C C . GLU F 2 8 ? 1.73800 -7.88200 -49.91900 1.000 52.72136 8 GLU D C 1
ATOM 7962 O O . GLU F 2 8 ? 1.24200 -7.18000 -49.03300 1.000 52.03624 8 GLU D O 1
ATOM 7968 N N . TYR F 2 9 ? 1.07700 -8.89700 -50.48200 1.000 51.33816 9 TYR D N 1
ATOM 7969 C CA . TYR F 2 9 ? -0.26500 -9.24000 -50.02200 1.000 48.95934 9 TYR D CA 1
ATOM 7970 C C . TYR F 2 9 ? -0.23700 -9.72000 -48.57700 1.000 46.57568 9 TYR D C 1
ATOM 7971 O O . TYR F 2 9 ? -1.10800 -9.36100 -47.77600 1.000 45.29215 9 TYR D O 1
ATOM 7980 N N . ALA F 2 10 ? 0.75700 -10.53800 -48.22700 1.000 46.11865 10 ALA D N 1
ATOM 7981 C CA . ALA F 2 10 ? 0.91300 -10.94500 -46.83700 1.000 44.20891 10 ALA D CA 1
ATOM 7982 C C . ALA F 2 10 ? 1.34400 -9.77800 -45.95900 1.000 45.03249 10 ALA D C 1
ATOM 7983 O O . ALA F 2 10 ? 1.00700 -9.74400 -44.77000 1.000 43.55085 10 ALA D O 1
ATOM 7985 N N . LYS F 2 11 ? 2.07400 -8.81000 -46.51900 1.000 47.54462 11 LYS D N 1
ATOM 7986 C CA . LYS F 2 11 ? 2.51400 -7.67300 -45.71700 1.000 48.57992 11 LYS D CA 1
ATOM 7987 C C . LYS F 2 11 ? 1.41200 -6.62700 -45.58200 1.000 48.81147 11 LYS D C 1
ATOM 7988 O O . LYS F 2 11 ? 1.12400 -6.16500 -44.47400 1.000 48.06221 11 LYS D O 1
ATOM 7994 N N . LYS F 2 12 ? 0.78100 -6.24900 -46.70100 1.000 49.99097 12 LYS D N 1
ATOM 7995 C CA . LYS F 2 12 ? -0.30500 -5.27100 -46.65200 1.000 50.40171 12 LYS D CA 1
ATOM 7996 C C . LYS F 2 12 ? -1.46200 -5.74800 -45.78000 1.000 47.75528 12 LYS D C 1
ATOM 7997 O O . LYS F 2 12 ? -2.14000 -4.93000 -45.14800 1.000 47.80101 12 LYS D O 1
ATOM 8003 N N . MET F 2 13 ? -1.69600 -7.06100 -45.72000 1.000 45.61450 13 MET D N 1
ATOM 8004 C CA . MET F 2 13 ? -2.81200 -7.58100 -44.93400 1.000 43.24643 13 MET D CA 1
ATOM 8005 C C . MET F 2 13 ? -2.55500 -7.46900 -43.43800 1.000 42.25688 13 MET D C 1
ATOM 8006 O O . MET F 2 13 ? -3.46500 -7.13200 -42.67100 1.000 41.42356 13 MET D O 1
ATOM 8011 N N . ARG F 2 14 ? -1.32300 -7.74600 -43.00800 1.000 42.47715 14 ARG D N 1
ATOM 8012 C CA . ARG F 2 14 ? -1.06700 -8.03400 -41.60000 1.000 41.18965 14 ARG D CA 1
ATOM 8013 C C . ARG F 2 14 ? -1.37800 -6.83400 -40.71500 1.000 41.89330 14 ARG D C 1
ATOM 8014 O O . ARG F 2 14 ? -2.13000 -6.95100 -39.74100 1.000 40.55088 14 ARG D O 1
ATOM 8022 N N . LEU F 2 15 ? -0.81500 -5.66600 -41.04000 1.000 44.17931 15 LEU D N 1
ATOM 8023 C CA . LEU F 2 15 ? -1.04600 -4.49200 -40.20300 1.000 45.12694 15 LEU D CA 1
ATOM 8024 C C . LEU F 2 15 ? -2.52800 -4.16700 -40.09700 1.000 44.49191 15 LEU D C 1
ATOM 8025 O O . LEU F 2 15 ? -2.96600 -3.58400 -39.09900 1.000 44.46729 15 LEU D O 1
ATOM 8030 N N . ALA F 2 16 ? -3.31600 -4.55100 -41.10300 1.000 44.06840 16 ALA D N 1
ATOM 8031 C CA . ALA F 2 16 ? -4.75200 -4.31000 -41.04100 1.000 43.47033 16 ALA D CA 1
ATOM 8032 C C . ALA F 2 16 ? -5.42200 -5.21800 -40.01800 1.000 41.03807 16 ALA D C 1
ATOM 8033 O O . ALA F 2 16 ? -6.37300 -4.80700 -39.34300 1.000 40.73350 16 ALA D O 1
ATOM 8035 N N . LEU F 2 17 ? -4.93800 -6.44700 -39.87700 1.000 39.48545 17 LEU D N 1
ATOM 8036 C CA . LEU F 2 17 ? -5.64000 -7.44600 -39.08200 1.000 37.29491 17 LEU D CA 1
ATOM 8037 C C . LEU F 2 17 ? -4.85500 -7.94300 -37.88100 1.000 36.53573 17 LEU D C 1
ATOM 8038 O O . LEU F 2 17 ? -5.45600 -8.24700 -36.84600 1.000 35.40526 17 LEU D O 1
ATOM 8043 N N . SER F 2 18 ? -3.53300 -8.04200 -37.98300 1.000 37.25541 18 SER D N 1
ATOM 8044 C CA . SER F 2 18 ? -2.75800 -8.64500 -36.91100 1.000 36.54291 18 SER D CA 1
ATOM 8045 C C . SER F 2 18 ? -2.77300 -7.77400 -35.65900 1.000 37.12284 18 SER D C 1
ATOM 8046 O O . SER F 2 18 ? -3.06200 -6.57500 -35.69800 1.000 38.48619 18 SER D O 1
ATOM 8049 N N . ASP F 2 19 ? -2.47200 -8.40800 -34.53100 1.000 36.20724 19 ASP D N 1
ATOM 8050 C CA . ASP F 2 19 ? -2.28800 -7.68100 -33.28900 1.000 36.89889 19 ASP D CA 1
ATOM 8051 C C . ASP F 2 19 ? -0.99800 -6.87100 -33.34000 1.000 38.70561 19 ASP D C 1
ATOM 8052 O O . ASP F 2 19 ? -0.11500 -7.11100 -34.16800 1.000 39.20698 19 ASP D O 1
ATOM 8057 N N . ASN F 2 20 ? -0.89200 -5.89900 -32.42900 1.000 39.83020 20 ASN D N 1
ATOM 8058 C CA . ASN F 2 20 ? 0.34000 -5.12900 -32.31000 1.000 41.63416 20 ASN D CA 1
ATOM 8059 C C . ASN F 2 20 ? 1.50700 -5.98800 -31.84400 1.000 41.21289 20 ASN D C 1
ATOM 8060 O O . ASN F 2 20 ? 2.66300 -5.59700 -32.03200 1.000 42.60983 20 ASN D O 1
ATOM 8065 N N . HIS F 2 21 ? 1.23400 -7.14200 -31.23400 1.000 39.48436 21 HIS D N 1
ATOM 8066 C CA . HIS F 2 21 ? 2.30000 -8.06400 -30.86400 1.000 39.11483 21 HIS D CA 1
ATOM 8067 C C . HIS F 2 21 ? 2.67600 -8.98900 -32.01500 1.000 38.51603 21 HIS D C 1
ATOM 8068 O O . HIS F 2 21 ? 3.81500 -9.46500 -32.07200 1.000 38.89523 21 HIS D O 1
ATOM 8075 N N . ILE F 2 22 ? 1.74900 -9.25000 -32.93700 1.000 37.71447 22 ILE D N 1
ATOM 8076 C CA . ILE F 2 22 ? 2.01300 -10.21200 -34.00100 1.000 37.13817 22 ILE D CA 1
ATOM 8077 C C . ILE F 2 22 ? 2.85400 -9.58900 -35.10800 1.000 38.82629 22 ILE D C 1
ATOM 8078 O O . ILE F 2 22 ? 3.77500 -10.22400 -35.63400 1.000 39.10712 22 ILE D O 1
ATOM 8083 N N . CYS F 2 23 ? 2.57300 -8.34400 -35.47200 1.000 40.16595 23 CYS D N 1
ATOM 8084 C CA . CYS F 2 23 ? 3.28800 -7.69100 -36.55900 1.000 42.04169 23 CYS D CA 1
ATOM 8085 C C . CYS F 2 23 ? 3.84100 -6.34700 -36.10200 1.000 44.01681 23 CYS D C 1
ATOM 8086 O O . CYS F 2 23 ? 3.16800 -5.58700 -35.39800 1.000 44.13645 23 CYS D O 1
ATOM 8089 N N . LYS F 2 24 ? 5.08300 -6.07300 -36.49000 1.000 47.31398 24 LYS D N 1
ATOM 8090 C CA . LYS F 2 24 ? 5.66400 -4.75800 -36.30100 1.000 49.78063 24 LYS D CA 1
ATOM 8091 C C . LYS F 2 24 ? 4.94000 -3.75900 -37.20700 1.000 51.55073 24 LYS D C 1
ATOM 8092 O O . LYS F 2 24 ? 4.31500 -4.15400 -38.19500 1.000 51.36036 24 LYS D O 1
ATOM 8098 N N . PRO F 2 25 ? 5.01700 -2.45400 -36.90700 1.000 55.38450 25 PRO D N 1
ATOM 8099 C CA . PRO F 2 25 ? 4.52100 -1.45800 -37.87700 1.000 57.39550 25 PRO D CA 1
ATOM 8100 C C . PRO F 2 25 ? 5.23100 -1.53700 -39.21800 1.000 58.69403 25 PRO D C 1
ATOM 8101 O O . PRO F 2 25 ? 4.68100 -1.09000 -40.23500 1.000 59.44325 25 PRO D O 1
ATOM 8105 N N . ASP F 2 26 ? 6.42500 -2.12900 -39.24200 1.000 57.75241 26 ASP D N 1
ATOM 8106 C CA . ASP F 2 26 ? 7.09900 -2.45600 -40.49200 1.000 59.17829 26 ASP D CA 1
ATOM 8107 C C . ASP F 2 26 ? 6.22200 -3.32200 -41.39000 1.000 57.57558 26 ASP D C 1
ATOM 8108 O O . ASP F 2 26 ? 6.15500 -3.10200 -42.60600 1.000 59.15936 26 ASP D O 1
ATOM 8113 N N . GLY F 2 27 ? 5.52500 -4.29700 -40.81000 1.000 57.20873 27 GLY D N 1
ATOM 8114 C CA . GLY F 2 27 ? 4.68400 -5.20300 -41.55900 1.000 55.77192 27 GLY D CA 1
ATOM 8115 C C . GLY F 2 27 ? 5.25600 -6.59700 -41.72900 1.000 54.34409 27 GLY D C 1
ATOM 8116 O O . GLY F 2 27 ? 4.50000 -7.53400 -42.00900 1.000 52.00000 27 GLY D O 1
ATOM 8117 N N . THR F 2 28 ? 6.56700 -6.75500 -41.58600 1.000 52.79064 28 THR D N 1
ATOM 8118 C CA . THR F 2 28 ? 7.13900 -8.09000 -41.51700 1.000 51.00971 28 THR D CA 1
ATOM 8119 C C . THR F 2 28 ? 6.63800 -8.79200 -40.26100 1.000 48.39075 28 THR D C 1
ATOM 8120 O O . THR F 2 28 ? 6.27600 -8.15000 -39.27200 1.000 47.62838 28 THR D O 1
ATOM 8124 N N . VAL F 2 29 ? 6.59200 -10.12600 -40.31000 1.000 44.69284 29 VAL D N 1
ATOM 8125 C CA . VAL F 2 29 ? 6.18300 -10.88800 -39.13600 1.000 42.56543 29 VAL D CA 1
ATOM 8126 C C . VAL F 2 29 ? 7.19300 -10.67600 -38.02000 1.000 43.09924 29 VAL D C 1
ATOM 8127 O O . VAL F 2 29 ? 8.40200 -10.85800 -38.21200 1.000 44.32439 29 VAL D O 1
ATOM 8131 N N . ASN F 2 30 ? 6.70000 -10.28400 -36.84500 1.000 42.32927 30 ASN D N 1
ATOM 8132 C CA . ASN F 2 30 ? 7.53700 -10.10500 -35.65800 1.000 42.75592 30 ASN D CA 1
ATOM 8133 C C . ASN F 2 30 ? 7.61900 -11.46200 -34.97300 1.000 41.10809 30 ASN D C 1
ATOM 8134 O O . ASN F 2 30 ? 6.67100 -11.89800 -34.31400 1.000 39.50165 30 ASN D O 1
ATOM 8139 N N . HIS F 2 31 ? 8.75700 -12.13600 -35.13300 1.000 41.68085 31 HIS D N 1
ATOM 8140 C CA . HIS F 2 31 ? 8.87700 -13.52100 -34.70000 1.000 40.33651 31 HIS D CA 1
ATOM 8141 C C . HIS F 2 31 ? 9.02600 -13.64300 -33.19100 1.000 39.85328 31 HIS D C 1
ATOM 8142 O O . HIS F 2 31 ? 8.72500 -14.70300 -32.62900 1.000 38.52376 31 HIS D O 1
ATOM 8149 N N . GLN F 2 32 ? 9.48100 -12.57800 -32.52800 1.000 41.07865 32 GLN D N 1
ATOM 8150 C CA . GLN F 2 32 ? 9.63300 -12.54300 -31.07700 1.000 40.94365 32 GLN D CA 1
ATOM 8151 C C . GLN F 2 32 ? 8.39400 -13.08700 -30.38100 1.000 39.67355 32 GLN D C 1
ATOM 8152 O O . GLN F 2 32 ? 8.49400 -13.80400 -29.38000 1.000 41.07043 32 GLN D O 1
ATOM 8158 N N . TYR F 2 33 ? 7.22200 -12.74900 -30.92000 1.000 38.43436 33 TYR D N 1
ATOM 8159 C CA . TYR F 2 33 ? 5.96700 -13.20800 -30.33800 1.000 36.90445 33 TYR D CA 1
ATOM 8160 C C . TYR F 2 33 ? 5.74100 -14.69600 -30.56300 1.000 35.55665 33 TYR D C 1
ATOM 8161 O O . TYR F 2 33 ? 5.16000 -15.36700 -29.70200 1.000 34.61644 33 TYR D O 1
ATOM 8170 N N . PHE F 2 34 ? 6.19600 -15.23200 -31.69200 1.000 35.62465 34 PHE D N 1
ATOM 8171 C CA . PHE F 2 34 ? 5.94900 -16.62500 -32.03200 1.000 34.48110 34 PHE D CA 1
ATOM 8172 C C . PHE F 2 34 ? 7.00300 -17.57100 -31.48100 1.000 34.74365 34 PHE D C 1
ATOM 8173 O O . PHE F 2 34 ? 6.93100 -18.77600 -31.74000 1.000 34.00950 34 PHE D O 1
ATOM 8181 N N . LEU F 2 35 ? 7.97300 -17.06100 -30.72600 1.000 35.87812 35 LEU D N 1
ATOM 8182 C CA . LEU F 2 35 ? 8.89400 -17.92800 -30.00000 1.000 36.61268 35 LEU D CA 1
ATOM 8183 C C . LEU F 2 35 ? 8.32900 -18.28200 -28.62600 1.000 37.31596 35 LEU D C 1
ATOM 8184 O O . LEU F 2 35 ? 8.11100 -19.45900 -28.32100 1.000 36.95846 35 LEU D O 1
ATOM 8189 N N . VAL F 2 36 ? 8.07700 -17.26900 -27.79300 1.000 37.35383 36 VAL D N 1
ATOM 8190 C CA . VAL F 2 36 ? 7.39600 -17.50500 -26.52800 1.000 37.49385 36 VAL D CA 1
ATOM 8191 C C . VAL F 2 36 ? 5.97900 -17.99200 -26.80400 1.000 35.09056 36 VAL D C 1
ATOM 8192 O O . VAL F 2 36 ? 5.28800 -17.48400 -27.69500 1.000 33.72741 36 VAL D O 1
ATOM 8196 N N . LYS F 2 37 ? 5.54600 -18.99900 -26.05200 1.000 34.71372 37 LYS D N 1
ATOM 8197 C CA . LYS F 2 37 ? 4.25400 -19.61900 -26.30600 1.000 32.59503 37 LYS D CA 1
ATOM 8198 C C . LYS F 2 37 ? 3.12900 -18.82400 -25.65800 1.000 32.48614 37 LYS D C 1
ATOM 8199 O O . LYS F 2 37 ? 3.29300 -18.24800 -24.57800 1.000 33.98751 37 LYS D O 1
ATOM 8201 N N . LYS F 2 38 ? 1.99100 -18.78200 -26.34200 1.000 31.27047 38 LYS D N 1
ATOM 8202 C CA . LYS F 2 38 ? 0.74100 -18.21600 -25.82200 1.000 30.92767 38 LYS D CA 1
ATOM 8203 C C . LYS F 2 38 ? 0.96300 -16.74600 -25.45300 1.000 31.86632 38 LYS D C 1
ATOM 8204 O O . LYS F 2 38 ? 1.77600 -16.05000 -26.07800 1.000 32.50615 38 LYS D O 1
ATOM 8206 N N . GLY F 2 39 ? 0.24400 -16.27400 -24.43700 1.000 32.09998 39 GLY D N 1
ATOM 8207 C CA . GLY F 2 39 ? 0.30000 -14.88800 -24.01800 1.000 33.96139 39 GLY D CA 1
ATOM 8208 C C . GLY F 2 39 ? 1.29600 -14.58800 -22.91700 1.000 37.29881 39 GLY D C 1
ATOM 8209 O O . GLY F 2 39 ? 1.01700 -13.77300 -22.03100 1.000 39.24911 39 GLY D O 1
ATOM 8210 N N . GLN F 2 40 ? 2.45700 -15.24500 -22.94900 1.000 39.03418 40 GLN D N 1
ATOM 8211 C CA . GLN F 2 40 ? 3.57800 -14.87400 -22.09600 1.000 41.71713 40 GLN D CA 1
ATOM 8212 C C . GLN F 2 40 ? 4.58400 -13.99600 -22.82300 1.000 42.79917 40 GLN D C 1
ATOM 8213 O O . GLN F 2 40 ? 5.75600 -13.95000 -22.43500 1.000 44.87926 40 GLN D O 1
ATOM 8219 N N . TYR F 2 41 ? 4.15200 -13.30500 -23.87300 1.000 40.46058 41 TYR D N 1
ATOM 8220 C CA . TYR F 2 41 ? 5.05500 -12.44200 -24.61800 1.000 41.43652 41 TYR D CA 1
ATOM 8221 C C . TYR F 2 41 ? 5.54300 -11.28300 -23.76200 1.000 43.68963 41 TYR D C 1
ATOM 8222 O O . TYR F 2 41 ? 4.78800 -10.70000 -22.97900 1.000 43.91540 41 TYR D O 1
ATOM 8231 N N . TRP F 2 42 ? 6.83000 -10.96800 -23.91000 1.000 47.89432 42 TRP D N 1
ATOM 8232 C CA . TRP F 2 42 ? 7.44800 -9.80900 -23.27100 1.000 50.12949 42 TRP D CA 1
ATOM 8233 C C . TRP F 2 42 ? 7.20500 -8.60800 -24.17700 1.000 49.57786 42 TRP D C 1
ATOM 8234 O O . TRP F 2 42 ? 8.04800 -8.23900 -24.99900 1.000 50.08060 42 TRP D O 1
ATOM 8245 N N . GLY F 2 43 ? 6.03400 -7.99400 -24.02300 1.000 53.35824 43 GLY D N 1
ATOM 8246 C CA . GLY F 2 43 ? 5.68400 -6.86200 -24.86100 1.000 53.00630 43 GLY D CA 1
ATOM 8247 C C . GLY F 2 43 ? 6.50200 -5.63800 -24.50200 1.000 55.18352 43 GLY D C 1
ATOM 8248 O O . GLY F 2 43 ? 6.64400 -5.29100 -23.32300 1.000 56.59152 43 GLY D O 1
ATOM 8249 N N . GLU F 2 44 ? 7.06300 -4.98200 -25.52500 1.000 102.75539 44 GLU D N 1
ATOM 8250 C CA . GLU F 2 44 ? 7.71000 -3.69600 -25.29400 1.000 104.63003 44 GLU D CA 1
ATOM 8251 C C . GLU F 2 44 ? 6.72300 -2.68100 -24.73200 1.000 105.03635 44 GLU D C 1
ATOM 8252 O O . GLU F 2 44 ? 7.10400 -1.82300 -23.92700 1.000 106.60437 44 GLU D O 1
ATOM 8255 N N . GLU F 2 45 ? 5.45400 -2.76800 -25.13500 1.000 102.20322 45 GLU D N 1
ATOM 8256 C CA . GLU F 2 45 ? 4.41000 -2.00600 -24.46100 1.000 101.67237 45 GLU D CA 1
ATOM 8257 C C . GLU F 2 45 ? 4.08800 -2.60100 -23.09400 1.000 102.64587 45 GLU D C 1
ATOM 8258 O O . GLU F 2 45 ? 3.69900 -1.87200 -22.17300 1.000 102.96530 45 GLU D O 1
ATOM 8260 N N . LYS F 2 46 ? 4.24800 -3.91700 -22.94100 1.000 100.00614 46 LYS D N 1
ATOM 8261 C CA . LYS F 2 46 ? 4.11000 -4.52600 -21.62200 1.000 102.11229 46 LYS D CA 1
ATOM 8262 C C . LYS F 2 46 ? 5.32400 -4.22700 -20.75200 1.000 105.14428 46 LYS D C 1
ATOM 8263 O O . LYS F 2 46 ? 5.20900 -4.18700 -19.52000 1.000 106.65529 46 LYS D O 1
ATOM 8265 N N . ILE F 2 47 ? 6.49200 -4.02200 -21.37400 1.000 100.41935 47 ILE D N 1
ATOM 8266 C CA . ILE F 2 47 ? 7.63400 -3.46100 -20.65500 1.000 102.16950 47 ILE D CA 1
ATOM 8267 C C . ILE F 2 47 ? 7.30400 -2.06500 -20.14500 1.000 102.27168 47 ILE D C 1
ATOM 8268 O O . ILE F 2 47 ? 7.69200 -1.69100 -19.03200 1.000 105.24263 47 ILE D O 1
ATOM 8273 N N . GLN F 2 48 ? 6.57200 -1.27500 -20.94100 1.000 103.93815 48 GLN D N 1
ATOM 8274 C CA . GLN F 2 48 ? 6.24900 0.08900 -20.52700 1.000 104.05828 48 GLN D CA 1
ATOM 8275 C C . GLN F 2 48 ? 5.53000 0.10900 -19.18600 1.000 104.88588 48 GLN D C 1
ATOM 8276 O O . GLN F 2 48 ? 5.84400 0.93300 -18.31900 1.000 106.07580 48 GLN D O 1
ATOM 8282 N N . TYR F 2 49 ? 4.56800 -0.78700 -18.98400 1.000 104.27508 49 TYR D N 1
ATOM 8283 C CA . TYR F 2 49 ? 3.95800 -0.84600 -17.66500 1.000 105.08841 49 TYR D CA 1
ATOM 8284 C C . TYR F 2 49 ? 5.03700 -1.08500 -16.60900 1.000 108.53444 49 TYR D C 1
ATOM 8285 O O . TYR F 2 49 ? 5.14200 -0.31900 -15.64800 1.000 109.93953 49 TYR D O 1
ATOM 8294 N N . LEU F 2 50 ? 5.93900 -2.04700 -16.85700 1.000 101.91829 50 LEU D N 1
ATOM 8295 C CA . LEU F 2 50 ? 6.98600 -2.38900 -15.88800 1.000 104.97626 50 LEU D CA 1
ATOM 8296 C C . LEU F 2 50 ? 7.81200 -1.17800 -15.46100 1.000 106.36400 50 LEU D C 1
ATOM 8297 O O . LEU F 2 50 ? 8.18900 -1.07300 -14.28700 1.000 109.24087 50 LEU D O 1
ATOM 8302 N N . ILE F 2 51 ? 8.02200 -0.22200 -16.34300 1.000 106.55946 51 ILE D N 1
ATOM 8303 C CA . ILE F 2 51 ? 8.86600 0.91500 -15.98800 1.000 107.21658 51 ILE D CA 1
ATOM 8304 C C . ILE F 2 51 ? 8.37600 1.79600 -14.83000 1.000 107.17415 51 ILE D C 1
ATOM 8305 O O . ILE F 2 51 ? 9.17900 2.29200 -14.05400 1.000 108.00399 51 ILE D O 1
ATOM 8310 N N . GLU F 2 52 ? 7.07500 2.01300 -14.72400 1.000 106.03315 52 GLU D N 1
ATOM 8311 C CA . GLU F 2 52 ? 6.55500 3.17800 -14.02200 1.000 105.92009 52 GLU D CA 1
ATOM 8312 C C . GLU F 2 52 ? 6.84400 3.40700 -12.52400 1.000 109.67673 52 GLU D C 1
ATOM 8313 O O . GLU F 2 52 ? 7.23900 4.51500 -12.15300 1.000 112.62915 52 GLU D O 1
ATOM 8319 N N . GLN F 2 53 ? 6.68000 2.40800 -11.66200 1.000 107.72672 53 GLN D N 1
ATOM 8320 C CA . GLN F 2 53 ? 6.93900 2.63700 -10.23000 1.000 110.77221 53 GLN D CA 1
ATOM 8321 C C . GLN F 2 53 ? 8.18800 1.90600 -9.82300 1.000 113.62334 53 GLN D C 1
ATOM 8322 O O . GLN F 2 53 ? 8.66200 1.98100 -8.69500 1.000 117.18227 53 GLN D O 1
ATOM 8328 N N . LEU F 2 54 ? 8.70400 1.19000 -10.79400 1.000 112.30173 54 LEU D N 1
ATOM 8329 C CA . LEU F 2 54 ? 9.80200 0.28100 -10.62700 1.000 115.79011 54 LEU D CA 1
ATOM 8330 C C . LEU F 2 54 ? 10.87000 0.93200 -9.79900 1.000 119.56881 54 LEU D C 1
ATOM 8331 O O . LEU F 2 54 ? 11.62100 0.24800 -9.12700 1.000 123.56277 54 LEU D O 1
ATOM 8334 N N . GLU F 2 55 ? 10.88300 2.26400 -9.76400 1.000 118.10353 55 GLU D N 1
ATOM 8335 C CA . GLU F 2 55 ? 11.84600 2.99100 -8.91300 1.000 121.47973 55 GLU D CA 1
ATOM 8336 C C . GLU F 2 55 ? 11.60600 2.69700 -7.44200 1.000 124.58574 55 GLU D C 1
ATOM 8337 O O . GLU F 2 55 ? 12.25100 3.28700 -6.56700 1.000 126.29734 55 GLU D O 1
ATOM 8339 N N . LYS F 2 56 ? 10.71700 1.71300 -7.27400 1.000 125.02267 56 LYS D N 1
ATOM 8340 C CA . LYS F 2 56 ? 10.10600 1.28200 -6.02900 1.000 126.67602 56 LYS D CA 1
ATOM 8341 C C . LYS F 2 56 ? 10.52500 -0.13600 -5.72700 1.000 128.85950 56 LYS D C 1
ATOM 8342 O O . LYS F 2 56 ? 10.60700 -0.53000 -4.57600 1.000 131.55874 56 LYS D O 1
ATOM 8345 N N . ILE F 2 57 ? 10.76200 -0.91800 -6.76400 1.000 132.57475 57 ILE D N 1
ATOM 8346 C CA . ILE F 2 57 ? 11.04400 -2.32300 -6.55100 1.000 136.40472 57 ILE D CA 1
ATOM 8347 C C . ILE F 2 57 ? 12.42700 -2.45400 -5.96400 1.000 140.01704 57 ILE D C 1
ATOM 8348 O O . ILE F 2 57 ? 12.57800 -2.92600 -4.85300 1.000 143.59054 57 ILE D O 1
ATOM 8351 N N . GLY F 2 58 ? 13.44000 -2.04300 -6.70400 1.000 142.25365 58 GLY D N 1
ATOM 8352 C CA . GLY F 2 58 ? 14.79600 -2.18800 -6.22700 1.000 146.61876 58 GLY D CA 1
ATOM 8353 C C . GLY F 2 58 ? 15.10300 -3.65700 -6.28400 1.000 150.71443 58 GLY D C 1
ATOM 8354 O O . GLY F 2 58 ? 14.21800 -4.46700 -6.05300 1.000 150.65976 58 GLY D O 1
ATOM 8355 N N . VAL F 2 59 ? 16.33200 -4.03600 -6.61700 1.000 162.51578 59 VAL D N 1
ATOM 8356 C CA . VAL F 2 59 ? 16.53600 -5.44700 -6.90400 1.000 165.50575 59 VAL D CA 1
ATOM 8357 C C . VAL F 2 59 ? 16.08000 -6.27800 -5.71400 1.000 168.35673 59 VAL D C 1
ATOM 8358 O O . VAL F 2 59 ? 16.31300 -5.91800 -4.55300 1.000 170.35200 59 VAL D O 1
ATOM 8362 N N . GLY F 2 60 ? 15.41900 -7.39800 -5.99600 1.000 163.03741 60 GLY D N 1
ATOM 8363 C CA . GLY F 2 60 ? 14.89100 -8.25100 -4.95600 1.000 165.20335 60 GLY D CA 1
ATOM 8364 C C . GLY F 2 60 ? 13.48600 -7.91600 -4.49800 1.000 162.86396 60 GLY D C 1
ATOM 8365 O O . GLY F 2 60 ? 12.91700 -8.67000 -3.69700 1.000 164.73599 60 GLY D O 1
ATOM 8366 N N . ASN F 2 61 ? 12.90700 -6.81700 -4.97300 1.000 154.59724 61 ASN D N 1
ATOM 8367 C CA . ASN F 2 61 ? 11.53100 -6.44500 -4.63600 1.000 151.66951 61 ASN D CA 1
ATOM 8368 C C . ASN F 2 61 ? 10.58000 -6.83400 -5.76800 1.000 148.48969 61 ASN D C 1
ATOM 8369 O O . ASN F 2 61 ? 9.91900 -5.99400 -6.38300 1.000 144.49533 61 ASN D O 1
ATOM 8374 N N . TRP F 2 62 ? 10.52100 -8.14000 -6.04600 1.000 147.07282 62 TRP D N 1
ATOM 8375 C CA . TRP F 2 62 ? 9.63000 -8.62500 -7.09600 1.000 144.72330 62 TRP D CA 1
ATOM 8376 C C . TRP F 2 62 ? 8.17200 -8.52100 -6.66800 1.000 143.24294 62 TRP D C 1
ATOM 8377 O O . TRP F 2 62 ? 7.33200 -7.99900 -7.41100 1.000 140.29788 62 TRP D O 1
ATOM 8388 N N . LYS F 2 63 ? 7.85100 -9.00700 -5.46900 1.000 141.40009 63 LYS D N 1
ATOM 8389 C CA . LYS F 2 63 ? 6.50000 -8.81700 -4.95500 1.000 139.42149 63 LYS D CA 1
ATOM 8390 C C . LYS F 2 63 ? 6.16000 -7.33400 -4.83300 1.000 138.43073 63 LYS D C 1
ATOM 8391 O O . LYS F 2 63 ? 4.99700 -6.95100 -4.99800 1.000 135.61602 63 LYS D O 1
ATOM 8393 N N . GLN F 2 64 ? 7.16400 -6.48300 -4.58400 1.000 143.90165 64 GLN D N 1
ATOM 8394 C CA . GLN F 2 64 ? 6.95300 -5.03900 -4.53400 1.000 142.14445 64 GLN D CA 1
ATOM 8395 C C . GLN F 2 64 ? 6.89300 -4.40500 -5.92200 1.000 139.03647 64 GLN D C 1
ATOM 8396 O O . GLN F 2 64 ? 6.33400 -3.30900 -6.05800 1.000 137.49942 64 GLN D O 1
ATOM 8399 N N . MET F 2 65 ? 7.43400 -5.06700 -6.95300 1.000 140.54566 65 MET D N 1
ATOM 8400 C CA . MET F 2 65 ? 7.22100 -4.62700 -8.32800 1.000 137.06116 65 MET D CA 1
ATOM 8401 C C . MET F 2 65 ? 6.04400 -5.32000 -8.99900 1.000 135.56245 65 MET D C 1
ATOM 8402 O O . MET F 2 65 ? 5.56100 -4.82700 -10.02500 1.000 132.74644 65 MET D O 1
ATOM 8405 N N . GLN F 2 66 ? 5.57300 -6.44100 -8.45200 1.000 137.90813 66 GLN D N 1
ATOM 8406 C CA . GLN F 2 66 ? 4.46700 -7.17600 -9.05400 1.000 135.86021 66 GLN D CA 1
ATOM 8407 C C . GLN F 2 66 ? 3.13400 -6.46900 -8.85900 1.000 133.36179 66 GLN D C 1
ATOM 8408 O O . GLN F 2 66 ? 2.22600 -6.63200 -9.68100 1.000 130.58660 66 GLN D O 1
ATOM 8411 N N . LYS F 2 67 ? 2.99600 -5.69200 -7.79200 1.000 140.38259 67 LYS D N 1
ATOM 8412 C CA . LYS F 2 67 ? 1.79400 -4.90000 -7.58600 1.000 138.78881 67 LYS D CA 1
ATOM 8413 C C . LYS F 2 67 ? 1.86600 -3.55400 -8.30000 1.000 137.21636 67 LYS D C 1
ATOM 8414 O O . LYS F 2 67 ? 0.85000 -3.06900 -8.81000 1.000 135.57197 67 LYS D O 1
ATOM 8417 N N . GLY F 2 68 ? 3.04200 -2.93100 -8.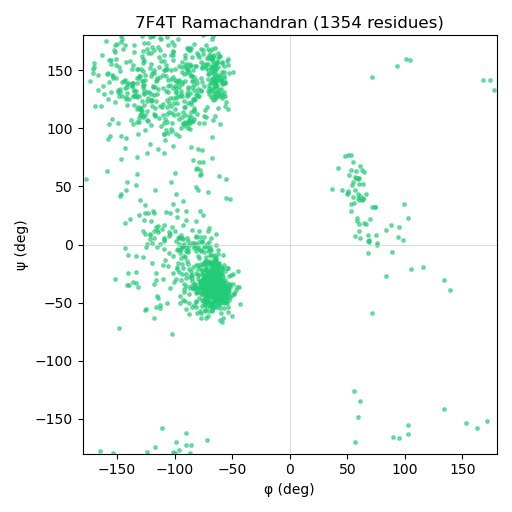36000 1.000 137.11996 68 GLY D N 1
ATOM 8418 C CA . GLY F 2 68 ? 3.12300 -1.62100 -8.97700 1.000 135.10558 68 GLY D CA 1
ATOM 8419 C C . GLY F 2 68 ? 3.04700 -1.66100 -10.48700 1.000 131.55501 68 GLY D C 1
ATOM 8420 O O . GLY F 2 68 ? 2.42600 -0.78500 -11.10200 1.000 129.58641 68 GLY D O 1
ATOM 8421 N N . LEU F 2 69 ? 3.65800 -2.68400 -11.10300 1.000 109.31834 69 LEU D N 1
ATOM 8422 C CA . LEU F 2 69 ? 3.95000 -2.66000 -12.53000 1.000 106.44863 69 LEU D CA 1
ATOM 8423 C C . LEU F 2 69 ? 3.81700 -3.97600 -13.26500 1.000 105.89929 69 LEU D C 1
ATOM 8424 O O . LEU F 2 69 ? 4.04700 -4.00900 -14.48700 1.000 102.99506 69 LEU D O 1
ATOM 8427 N N . LEU F 2 70 ? 3.51300 -5.06400 -12.57800 1.000 109.39375 70 LEU D N 1
ATOM 8428 C CA . LEU F 2 70 ? 3.04800 -6.25900 -13.26500 1.000 107.85237 70 LEU D CA 1
ATOM 8429 C C . LEU F 2 70 ? 1.57100 -6.47800 -12.98400 1.000 106.24515 70 LEU D C 1
ATOM 8430 O O . LEU F 2 70 ? 1.05200 -7.58100 -13.15600 1.000 105.37552 70 LEU D O 1
ATOM 8433 N N . GLU F 2 71 ? 0.87500 -5.45600 -12.51000 1.000 103.17143 71 GLU D N 1
ATOM 8434 C CA . GLU F 2 71 ? -0.56000 -5.59400 -12.35900 1.000 99.33745 71 GLU D CA 1
ATOM 8435 C C . GLU F 2 71 ? -0.73800 -6.84800 -11.54500 1.000 102.15738 71 GLU D C 1
ATOM 8436 O O . GLU F 2 71 ? -1.61300 -7.66100 -11.82400 1.000 100.91333 71 GLU D O 1
ATOM 8442 N N . GLN F 2 72 ? 0.26400 -7.12300 -10.72300 1.000 104.00765 72 GLN D N 1
ATOM 8443 C CA . GLN F 2 72 ? 0.27500 -8.32100 -9.90500 1.000 106.74589 72 GLN D CA 1
ATOM 8444 C C . GLN F 2 72 ? 0.05400 -9.53200 -10.80100 1.000 107.16183 72 GLN D C 1
ATOM 8445 O O . GLN F 2 72 ? -0.61900 -10.48000 -10.40600 1.000 108.31792 72 GLN D O 1
ATOM 8447 N N . THR F 2 73 ? 0.58100 -9.49800 -12.01800 1.000 109.43571 73 THR D N 1
ATOM 8448 C CA . THR F 2 73 ? 0.34600 -10.60900 -12.92900 1.000 109.95869 73 THR D CA 1
ATOM 8449 C C . THR F 2 73 ? 1.57900 -11.25300 -13.56500 1.000 110.25617 73 THR D C 1
ATOM 8450 O O . THR F 2 73 ? 1.48100 -12.31000 -14.17900 1.000 107.29946 73 THR D O 1
ATOM 8452 N N . SER F 2 74 ? 2.73400 -10.62200 -13.41700 1.000 111.25077 74 SER D N 1
ATOM 8453 C CA . SER F 2 74 ? 3.92500 -10.99500 -14.17900 1.000 110.41400 74 SER D CA 1
ATOM 8454 C C . SER F 2 74 ? 4.56700 -12.31000 -13.75400 1.000 114.30950 74 SER D C 1
ATOM 8455 O O . SER F 2 74 ? 4.33800 -12.79000 -12.65400 1.000 118.08059 74 SER D O 1
ATOM 8457 N N . GLU F 2 75 ? 5.37800 -12.88500 -14.63300 1.000 114.27647 75 GLU D N 1
ATOM 8458 C CA . GLU F 2 75 ? 6.07200 -14.12300 -14.31500 1.000 118.57081 75 GLU D CA 1
ATOM 8459 C C . GLU F 2 75 ? 6.93400 -13.80100 -13.11300 1.000 123.91993 75 GLU D C 1
ATOM 8460 O O . GLU F 2 75 ? 7.40200 -12.67600 -12.99000 1.000 124.93485 75 GLU D O 1
ATOM 8463 N N . ILE F 2 76 ? 7.10700 -14.74100 -12.18700 1.000 124.98582 76 ILE D N 1
ATOM 8464 C CA . ILE F 2 76 ? 7.66600 -14.34800 -10.91000 1.000 127.20608 76 ILE D CA 1
ATOM 8465 C C . ILE F 2 76 ? 9.15800 -14.44700 -11.12100 1.000 128.44653 76 ILE D C 1
ATOM 8466 O O . ILE F 2 76 ? 9.59700 -15.18700 -11.99400 1.000 127.37732 76 ILE D O 1
ATOM 8471 N N . GLU F 2 77 ? 9.94500 -13.70300 -10.35800 1.000 129.86760 77 GLU D N 1
ATOM 8472 C CA . GLU F 2 77 ? 11.35400 -13.58900 -10.68300 1.000 129.82753 77 GLU D CA 1
ATOM 8473 C C . GLU F 2 77 ? 11.50000 -12.91300 -12.04500 1.000 128.53120 77 GLU D C 1
ATOM 8474 O O . GLU F 2 77 ? 12.34300 -13.28300 -12.85800 1.000 129.88216 77 GLU D O 1
ATOM 8480 N N . LEU F 2 78 ? 10.66400 -11.90600 -12.26800 1.000 105.29310 78 LEU D N 1
ATOM 8481 C CA . LEU F 2 78 ? 10.62600 -11.13800 -13.50900 1.000 101.66969 78 LEU D CA 1
ATOM 8482 C C . LEU F 2 78 ? 11.92000 -10.38300 -13.72000 1.000 102.80192 78 LEU D C 1
ATOM 8483 O O . LEU F 2 78 ? 12.22300 -9.93500 -14.82000 1.000 100.46140 78 LEU D O 1
ATOM 8488 N N . GLU F 2 79 ? 12.78400 -10.57500 -12.74100 1.000 98.36776 79 GLU D N 1
ATOM 8489 C CA . GLU F 2 79 ? 14.03400 -9.87400 -12.55700 1.000 99.16932 79 GLU D CA 1
ATOM 8490 C C . GLU F 2 79 ? 14.95100 -10.03300 -13.75200 1.000 97.26647 79 GLU D C 1
ATOM 8491 O O . GLU F 2 79 ? 15.76400 -9.16100 -14.02600 1.000 96.25446 79 GLU D O 1
ATOM 8497 N N . LEU F 2 80 ? 14.81700 -11.12900 -14.47900 1.000 94.48581 80 LEU D N 1
ATOM 8498 C CA . LEU F 2 80 ? 15.74600 -11.40600 -15.55600 1.000 93.49083 80 LEU D CA 1
ATOM 8499 C C . LEU F 2 80 ? 15.73100 -10.24200 -16.52500 1.000 90.62197 80 LEU D C 1
ATOM 8500 O O . LEU F 2 80 ? 16.76300 -9.92500 -17.10500 1.000 89.73951 80 LEU D O 1
ATOM 8505 N N . ARG F 2 81 ? 14.57900 -9.60800 -16.72800 1.000 89.74651 81 ARG D N 1
ATOM 8506 C CA . ARG F 2 81 ? 14.53100 -8.52100 -17.69900 1.000 85.27394 81 ARG D CA 1
ATOM 8507 C C . ARG F 2 81 ? 15.50000 -7.41900 -17.28400 1.000 86.51793 81 ARG D C 1
ATOM 8508 O O . ARG F 2 81 ? 16.28100 -6.93900 -18.09600 1.000 84.94117 81 ARG D O 1
ATOM 8516 N N . THR F 2 82 ? 15.47600 -7.04900 -16.01200 1.000 86.49319 82 THR D N 1
ATOM 8517 C CA . THR F 2 82 ? 16.44300 -6.10500 -15.47300 1.000 87.31035 82 THR D CA 1
ATOM 8518 C C . THR F 2 82 ? 17.83500 -6.71100 -15.50400 1.000 90.31743 82 THR D C 1
ATOM 8519 O O . THR F 2 82 ? 18.81100 -6.04200 -15.82600 1.000 91.17329 82 THR D O 1
ATOM 8523 N N . CYS F 2 83 ? 17.88900 -8.00100 -15.18500 1.000 91.97173 83 CYS D N 1
ATOM 8524 C CA . CYS F 2 83 ? 19.12000 -8.75200 -14.93300 1.000 94.80278 83 CYS D CA 1
ATOM 8525 C C . CYS F 2 83 ? 20.04400 -8.79100 -16.13900 1.000 93.54221 83 CYS D C 1
ATOM 8526 O O . CYS F 2 83 ? 21.26200 -8.76900 -16.00100 1.000 95.40764 83 CYS D O 1
ATOM 8529 N N . LEU F 2 84 ? 19.46200 -8.87000 -17.32500 1.000 93.50831 84 LEU D N 1
ATOM 8530 C CA . LEU F 2 84 ? 20.21100 -8.63500 -18.54000 1.000 90.79890 84 LEU D CA 1
ATOM 8531 C C . LEU F 2 84 ? 20.68600 -7.19700 -18.41600 1.000 91.89040 84 LEU D C 1
ATOM 8532 O O . LEU F 2 84 ? 21.79700 -6.85600 -18.82000 1.000 91.98873 84 LEU D O 1
ATOM 8535 N N . LEU F 2 85 ? 19.81800 -6.35900 -17.84900 1.000 92.40679 85 LEU D N 1
ATOM 8536 C CA . LEU F 2 85 ? 20.13800 -4.96100 -17.57500 1.000 91.97274 85 LEU D CA 1
ATOM 8537 C C . LEU F 2 85 ? 21.46800 -4.83900 -16.83700 1.000 95.37669 85 LEU D C 1
ATOM 8538 O O . LEU F 2 85 ? 22.28800 -3.97000 -17.15800 1.000 94.30982 85 LEU D O 1
ATOM 8543 N N . PHE F 2 86 ? 21.69700 -5.70200 -15.84000 1.000 99.57806 86 PHE D N 1
ATOM 8544 C CA . PHE F 2 86 ? 23.00200 -5.77000 -15.18800 1.000 102.35693 86 PHE D CA 1
ATOM 8545 C C . PHE F 2 86 ? 24.04200 -6.41800 -16.09200 1.000 102.62992 86 PHE D C 1
ATOM 8546 O O . PHE F 2 86 ? 25.23400 -6.10800 -15.98800 1.000 104.94431 86 PHE D O 1
ATOM 8554 N N . LYS F 2 87 ? 23.60000 -7.30700 -16.98700 1.000 139.18559 87 LYS D N 1
ATOM 8555 C CA . LYS F 2 87 ? 24.47000 -8.12800 -17.83200 1.000 140.25016 87 LYS D CA 1
ATOM 8556 C C . LYS F 2 87 ? 25.38000 -9.01500 -16.97900 1.000 145.54987 87 LYS D C 1
ATOM 8557 O O . LYS F 2 87 ? 26.59900 -9.03300 -17.14800 1.000 146.98682 87 LYS D O 1
ATOM 8559 N N . THR F 2 88 ? 24.76700 -9.76000 -16.05900 1.000 149.83565 88 THR D N 1
ATOM 8560 C CA . THR F 2 88 ? 25.48700 -10.70800 -15.22000 1.000 153.34837 88 THR D CA 1
ATOM 8561 C C . THR F 2 88 ? 24.52400 -11.81000 -14.79100 1.000 154.41674 88 THR D C 1
ATOM 8562 O O . THR F 2 88 ? 23.33200 -11.55800 -14.59400 1.000 153.24825 88 THR D O 1
ATOM 8566 N N . THR F 2 89 ? 25.04200 -13.03200 -14.67200 1.000 156.91924 89 THR D N 1
ATOM 8567 C CA . THR F 2 89 ? 24.22400 -14.20100 -14.37000 1.000 156.85479 89 THR D CA 1
ATOM 8568 C C . THR F 2 89 ? 24.06800 -14.45700 -12.87800 1.000 160.00795 89 THR D C 1
ATOM 8569 O O . THR F 2 89 ? 23.32900 -15.37200 -12.49900 1.000 160.39740 89 THR D O 1
ATOM 8572 N N . ASP F 2 90 ? 24.74900 -13.69300 -12.02600 1.000 160.79122 90 ASP D N 1
ATOM 8573 C CA . ASP F 2 90 ? 24.58800 -13.79600 -10.57800 1.000 163.64553 90 ASP D CA 1
ATOM 8574 C C . ASP F 2 90 ? 24.29500 -12.40200 -10.04100 1.000 163.54082 90 ASP D C 1
ATOM 8575 O O . ASP F 2 90 ? 25.17500 -11.53400 -10.03400 1.000 163.13203 90 ASP D O 1
ATOM 8580 N N . ILE F 2 91 ? 23.05600 -12.19600 -9.59500 1.000 162.47544 91 ILE D N 1
ATOM 8581 C CA . ILE F 2 91 ? 22.55900 -10.88400 -9.20400 1.000 160.81561 91 ILE D CA 1
ATOM 8582 C C . ILE F 2 91 ? 22.64200 -10.67300 -7.69500 1.000 163.03886 91 ILE D C 1
ATOM 8583 O O . ILE F 2 91 ? 22.18300 -9.64100 -7.18800 1.000 162.14868 91 ILE D O 1
ATOM 8588 N N . GLN F 2 92 ? 23.24700 -11.61900 -6.96400 1.000 145.73413 92 GLN D N 1
ATOM 8589 C CA . GLN F 2 92 ? 23.24000 -11.64100 -5.50500 1.000 148.56705 92 GLN D CA 1
ATOM 8590 C C . GLN F 2 92 ? 24.06700 -10.50700 -4.90300 1.000 148.68124 92 GLN D C 1
ATOM 8591 O O . GLN F 2 92 ? 24.12200 -10.37300 -3.67300 1.000 151.44563 92 GLN D O 1
ATOM 8594 N N . PRO F 2 93 ? 24.72800 -9.67200 -5.72000 1.000 141.51006 93 PRO D N 1
ATOM 8595 C CA . PRO F 2 93 ? 25.48400 -8.54700 -5.14700 1.000 141.30933 93 PRO D CA 1
ATOM 8596 C C . PRO F 2 93 ? 24.83600 -7.19200 -5.41200 1.000 140.42811 93 PRO D C 1
ATOM 8597 O O . PRO F 2 93 ? 25.20800 -6.19600 -4.78200 1.000 141.40437 93 PRO D O 1
ATOM 8599 N N . TYR F 2 94 ? 23.86500 -7.14400 -6.32800 1.000 135.45284 94 TYR D N 1
ATOM 8600 C CA . TYR F 2 94 ? 23.05800 -5.95400 -6.57300 1.000 134.94442 94 TYR D CA 1
ATOM 8601 C C . TYR F 2 94 ? 21.70200 -6.01100 -5.88100 1.000 137.37262 94 TYR D C 1
ATOM 8602 O O . TYR F 2 94 ? 20.88500 -5.10400 -6.07500 1.000 137.12278 94 TYR D O 1
ATOM 8611 N N . MET F 2 95 ? 21.44000 -7.06500 -5.10400 1.000 152.89956 95 MET D N 1
ATOM 8612 C CA . MET F 2 95 ? 20.17500 -7.19900 -4.38600 1.000 155.45777 95 MET D CA 1
ATOM 8613 C C . MET F 2 95 ? 19.95500 -6.02800 -3.42400 1.000 156.49809 95 MET D C 1
ATOM 8614 O O . MET F 2 95 ? 20.89300 -5.53800 -2.78800 1.000 156.95455 95 MET D O 1
ATOM 8617 N N . ASP F 2 96 ? 18.69700 -5.57700 -3.33600 1.000 155.27023 96 ASP D N 1
ATOM 8618 C CA . ASP F 2 96 ? 18.15700 -4.45600 -2.56300 1.000 156.41645 96 ASP D CA 1
ATOM 8619 C C . ASP F 2 96 ? 18.63700 -3.09000 -3.06700 1.000 153.94866 96 ASP D C 1
ATOM 8620 O O . ASP F 2 96 ? 18.12600 -2.07600 -2.60600 1.000 153.80538 96 ASP D O 1
ATOM 8622 N N . LYS F 2 97 ? 19.56900 -3.02300 -4.01200 1.000 106.62381 97 LYS D N 1
ATOM 8623 C CA . LYS F 2 97 ? 20.07900 -1.74100 -4.48600 1.000 103.90400 97 LYS D CA 1
ATOM 8624 C C . LYS F 2 97 ? 19.12000 -1.18900 -5.53300 1.000 99.33565 97 LYS D C 1
ATOM 8625 O O . LYS F 2 97 ? 18.92800 -1.79900 -6.58800 1.000 98.07868 97 LYS D O 1
ATOM 8631 N N . LYS F 2 98 ? 18.52100 -0.03600 -5.24800 1.000 90.78068 98 LYS D N 1
ATOM 8632 C CA . LYS F 2 98 ? 17.31500 0.35400 -5.95400 1.000 87.11193 98 LYS D CA 1
ATOM 8633 C C . LYS F 2 98 ? 17.61900 1.08700 -7.26200 1.000 84.52937 98 LYS D C 1
ATOM 8634 O O . LYS F 2 98 ? 18.75000 1.48400 -7.55000 1.000 85.67029 98 LYS D O 1
ATOM 8640 N N . PHE F 2 99 ? 16.56800 1.23000 -8.07100 1.000 88.16732 99 PHE D N 1
ATOM 8641 C CA . PHE F 2 99 ? 16.54400 2.08000 -9.25400 1.000 85.33466 99 PHE D CA 1
ATOM 8642 C C . PHE F 2 99 ? 15.21900 2.83200 -9.21400 1.000 83.51913 99 PHE D C 1
ATOM 8643 O O . PHE F 2 99 ? 14.33200 2.48600 -8.43200 1.000 83.55196 99 PHE D O 1
ATOM 8646 N N . THR F 2 100 ? 15.07600 3.88400 -10.02600 1.000 83.61409 100 THR D N 1
ATOM 8647 C CA . THR F 2 100 ? 13.82000 4.63000 -9.99400 1.000 81.99597 100 THR D CA 1
ATOM 8648 C C . THR F 2 100 ? 13.39500 5.09100 -11.38500 1.000 77.71941 100 THR D C 1
ATOM 8649 O O . THR F 2 100 ? 14.20300 5.19000 -12.31000 1.000 76.70637 100 THR D O 1
ATOM 8652 N N . LYS F 2 101 ? 12.09500 5.34100 -11.51200 1.000 68.53531 101 LYS D N 1
ATOM 8653 C CA . LYS F 2 101 ? 11.45200 5.65600 -12.78400 1.000 65.46054 101 LYS D CA 1
ATOM 8654 C C . LYS F 2 101 ? 11.91500 6.95600 -13.41500 1.000 66.04591 101 LYS D C 1
ATOM 8655 O O . LYS F 2 101 ? 11.84700 7.10900 -14.63100 1.000 64.00546 101 LYS D O 1
ATOM 8661 N N . ILE F 2 102 ? 12.32900 7.91600 -12.59700 1.000 69.30368 102 ILE D N 1
ATOM 8662 C CA . ILE F 2 102 ? 12.70600 9.20800 -13.15200 1.000 70.52727 102 ILE D CA 1
ATOM 8663 C C . ILE F 2 102 ? 14.05100 9.11000 -13.86700 1.000 70.51425 102 ILE D C 1
ATOM 8664 O O . ILE F 2 102 ? 14.30600 9.85500 -14.81900 1.000 70.30657 102 ILE D O 1
ATOM 8667 N N . GLU F 2 103 ? 14.91100 8.16800 -13.46500 1.000 71.86736 103 GLU D N 1
ATOM 8668 C CA . GLU F 2 103 ? 16.24500 8.04500 -14.05000 1.000 72.54046 103 GLU D CA 1
ATOM 8669 C C . GLU F 2 103 ? 16.44200 6.82100 -14.94200 1.000 70.14987 103 GLU D C 1
ATOM 8670 O O . GLU F 2 103 ? 17.57000 6.60100 -15.39600 1.000 70.22287 103 GLU D O 1
ATOM 8676 N N . ILE F 2 104 ? 15.40100 6.01600 -15.20800 1.000 65.58159 104 ILE D N 1
ATOM 8677 C CA . ILE F 2 104 ? 15.56900 4.85700 -16.09400 1.000 63.92959 104 ILE D CA 1
ATOM 8678 C C . ILE F 2 104 ? 16.17100 5.28000 -17.42200 1.000 62.61226 104 ILE D C 1
ATOM 8679 O O . ILE F 2 104 ? 17.02800 4.58900 -17.98600 1.000 62.49939 104 ILE D O 1
ATOM 8682 N N . GLU F 2 105 ? 15.71100 6.41300 -17.95300 1.000 62.09500 105 GLU D N 1
ATOM 8683 C CA . GLU F 2 105 ? 16.24200 6.91300 -19.21400 1.000 61.68870 105 GLU D CA 1
ATOM 8684 C C . GLU F 2 105 ? 17.71500 7.27500 -19.08200 1.000 64.36086 105 GLU D C 1
ATOM 8685 O O . GLU F 2 105 ? 18.49600 7.08000 -20.02000 1.000 64.01213 105 GLU D O 1
ATOM 8691 N N . GLN F 2 106 ? 18.11500 7.79000 -17.91600 1.000 67.28475 106 GLN D N 1
ATOM 8692 C CA . GLN F 2 106 ? 19.47200 8.30500 -17.76100 1.000 70.31229 106 GLN D CA 1
ATOM 8693 C C . GLN F 2 106 ? 20.48800 7.17500 -17.61100 1.000 70.68604 106 GLN D C 1
ATOM 8694 O O . GLN F 2 106 ? 21.58500 7.24300 -18.18000 1.000 71.83156 106 GLN D O 1
ATOM 8697 N N . ILE F 2 107 ? 20.14200 6.12000 -16.86600 1.000 69.98730 107 ILE D N 1
ATOM 8698 C CA . ILE F 2 107 ? 21.06200 5.00400 -16.65800 1.000 70.89697 107 ILE D CA 1
ATOM 8699 C C . ILE F 2 107 ? 21.29800 4.18600 -17.91700 1.000 68.64185 107 ILE D C 1
ATOM 8700 O O . ILE F 2 107 ? 22.11500 3.25900 -17.89400 1.000 69.80684 107 ILE D O 1
ATOM 8705 N N . ALA F 2 108 ? 20.59000 4.49200 -19.00800 1.000 65.69032 108 ALA D N 1
ATOM 8706 C CA . ALA F 2 108 ? 20.85600 3.82100 -20.27400 1.000 63.72950 108 ALA D CA 1
ATOM 8707 C C . ALA F 2 108 ? 22.32900 3.91700 -20.63600 1.000 66.02545 108 ALA D C 1
ATOM 8708 O O . ALA F 2 108 ? 22.89300 2.99000 -21.22300 1.000 65.49486 108 ALA D O 1
ATOM 8710 N N . GLN F 2 109 ? 22.96900 5.03700 -20.28900 1.000 68.84324 109 GLN D N 1
ATOM 8711 C CA . GLN F 2 109 ? 24.40900 5.16100 -20.48300 1.000 71.58828 109 GLN D CA 1
ATOM 8712 C C . GLN F 2 109 ? 25.18400 4.25100 -19.53600 1.000 73.63195 109 GLN D C 1
ATOM 8713 O O . GLN F 2 109 ? 26.25900 3.75900 -19.89900 1.000 75.03484 109 GLN D O 1
ATOM 8716 N N . GLN F 2 110 ? 24.65100 3.99400 -18.33600 1.000 74.07370 110 GLN D N 1
ATOM 8717 C CA . GLN F 2 110 ? 25.42600 3.26100 -17.33800 1.000 76.78052 110 GLN D CA 1
ATOM 8718 C C . GLN F 2 110 ? 25.69500 1.82800 -17.78700 1.000 75.79751 110 GLN D C 1
ATOM 8719 O O . GLN F 2 110 ? 26.74900 1.26300 -17.47200 1.000 78.26626 110 GLN D O 1
ATOM 8722 N N . ASN F 2 111 ? 24.76800 1.22700 -18.53900 1.000 73.95190 111 ASN D N 1
ATOM 8723 C CA . ASN F 2 111 ? 25.04400 -0.09000 -19.10400 1.000 74.72614 111 ASN D CA 1
ATOM 8724 C C . ASN F 2 111 ? 26.07800 -0.01000 -20.22200 1.000 74.14053 111 ASN D C 1
ATOM 8725 O O . ASN F 2 111 ? 26.87300 -0.93800 -20.40600 1.000 75.87680 111 ASN D O 1
ATOM 8730 N N . ILE F 2 112 ? 26.08300 1.08800 -20.98100 1.000 71.12498 112 ILE D N 1
ATOM 8731 C CA . ILE F 2 112 ? 26.97100 1.18200 -22.13600 1.000 71.69956 112 ILE D CA 1
ATOM 8732 C C . ILE F 2 112 ? 28.42700 1.27700 -21.69400 1.000 75.83496 112 ILE D C 1
ATOM 8733 O O . ILE F 2 112 ? 29.31700 0.68100 -22.31200 1.000 76.91822 112 ILE D O 1
ATOM 8738 N N . GLU F 2 113 ? 28.69800 2.02400 -20.63500 1.000 78.44842 113 GLU D N 1
ATOM 8739 C CA . GLU F 2 113 ? 30.06700 2.14000 -20.13000 1.000 82.77703 113 GLU D CA 1
ATOM 8740 C C . GLU F 2 113 ? 30.63900 0.81500 -19.61100 1.000 84.35503 113 GLU D C 1
ATOM 8741 O O . GLU F 2 113 ? 31.82100 0.52200 -19.78100 1.000 87.22108 113 GLU D O 1
ATOM 8743 N N . LYS F 2 114 ? 29.77600 0.04300 -18.95900 1.000 82.75035 114 LYS D N 1
ATOM 8744 C CA . LYS F 2 114 ? 30.13000 -1.12200 -18.14000 1.000 84.71083 114 LYS D CA 1
ATOM 8745 C C . LYS F 2 114 ? 30.80200 -2.35300 -18.77900 1.000 85.19764 114 LYS D C 1
ATOM 8746 O O . LYS F 2 114 ? 31.63800 -3.00100 -18.15100 1.000 88.62733 114 LYS D O 1
ATOM 8752 N N . ALA F 2 115 ? 30.41200 -2.69900 -19.99800 1.000 82.66276 115 ALA D N 1
ATOM 8753 C CA . ALA F 2 115 ? 30.59500 -4.04500 -20.53900 1.000 82.60863 115 ALA D CA 1
ATOM 8754 C C . ALA F 2 115 ? 32.01400 -4.61700 -20.67800 1.000 86.94191 115 ALA D C 1
ATOM 8755 O O . ALA F 2 115 ? 32.22300 -5.80000 -20.41900 1.000 88.99278 115 ALA D O 1
ATOM 8757 N N . GLN F 2 116 ? 32.97500 -3.79600 -21.08100 1.000 89.25976 116 GLN D N 1
ATOM 8758 C CA . GLN F 2 116 ? 34.24700 -4.27000 -21.63900 1.000 92.28476 116 GLN D CA 1
ATOM 8759 C C . GLN F 2 116 ? 35.14900 -5.14600 -20.75800 1.000 96.79947 116 GLN D C 1
ATOM 8760 O O . GLN F 2 116 ? 35.77700 -6.07700 -21.24900 1.000 98.77292 116 GLN D O 1
ATOM 8763 N N . GLN F 2 117 ? 35.23000 -4.82700 -19.47500 1.000 105.46843 117 GLN D N 1
ATOM 8764 C CA . GLN F 2 117 ? 36.22500 -5.37600 -18.56100 1.000 111.13495 117 GLN D CA 1
ATOM 8765 C C . GLN F 2 117 ? 36.14200 -6.89400 -18.45200 1.000 112.62443 117 GLN D C 1
ATOM 8766 O O . GLN F 2 117 ? 37.17500 -7.56000 -18.30900 1.000 116.43665 117 GLN D O 1
ATOM 8769 N N . LEU F 2 118 ? 34.93500 -7.45400 -18.51300 1.000 161.43812 118 LEU D N 1
ATOM 8770 C CA . LEU F 2 118 ? 34.74000 -8.85900 -18.17600 1.000 161.66288 118 LEU D CA 1
ATOM 8771 C C . LEU F 2 118 ? 35.39300 -9.77500 -19.20500 1.000 160.89955 118 LEU D C 1
ATOM 8772 O O . LEU F 2 118 ? 35.34100 -9.52700 -20.41400 1.000 158.22213 118 LEU D O 1
ATOM 8775 N N . SER F 2 119 ? 36.02300 -10.83800 -18.70200 1.000 152.76791 119 SER D N 1
ATOM 8776 C CA . SER F 2 119 ? 36.69200 -11.83700 -19.52500 1.000 152.10398 119 SER D CA 1
ATOM 8777 C C . SER F 2 119 ? 36.02300 -13.20100 -19.43000 1.000 150.95739 119 SER D C 1
ATOM 8778 O O . SER F 2 119 ? 36.58800 -14.19400 -19.90500 1.000 151.69032 119 SER D O 1
ATOM 8781 N N . LYS F 2 120 ? 34.83900 -13.27700 -18.82400 1.000 153.37600 120 LYS D N 1
ATOM 8782 C CA . LYS F 2 120 ? 34.13700 -14.53500 -18.60200 1.000 152.89409 120 LYS D CA 1
ATOM 8783 C C . LYS F 2 120 ? 32.75900 -14.54700 -19.25200 1.000 148.26734 120 LYS D C 1
ATOM 8784 O O . LYS F 2 120 ? 31.99000 -15.48800 -19.01800 1.000 147.94809 120 LYS D O 1
ATOM 8790 N N . LEU F 2 121 ? 32.42800 -13.52800 -20.05200 1.000 152.59812 121 LEU D N 1
ATOM 8791 C CA . LEU F 2 121 ? 31.07600 -13.35300 -20.57900 1.000 149.92010 121 LEU D CA 1
ATOM 8792 C C . LEU F 2 121 ? 30.56000 -14.64300 -21.19800 1.000 148.70931 121 LEU D C 1
ATOM 8793 O O . LEU F 2 121 ? 31.33200 -15.45400 -21.69800 1.000 148.38033 121 LEU D O 1
ATOM 8798 N N . LYS F 2 122 ? 29.24500 -14.84800 -21.12500 1.000 152.99473 122 LYS D N 1
ATOM 8799 C CA . LYS F 2 122 ? 28.57700 -15.86400 -21.93400 1.000 151.44699 122 LYS D CA 1
ATOM 8800 C C . LYS F 2 122 ? 27.23800 -15.30100 -22.37600 1.000 150.11658 122 LYS D C 1
ATOM 8801 O O . LYS F 2 122 ? 26.40700 -14.94700 -21.53400 1.000 151.84938 122 LYS D O 1
ATOM 8807 N N . TYR F 2 123 ? 27.04100 -15.20500 -23.69100 1.000 150.68644 123 TYR D N 1
ATOM 8808 C CA . TYR F 2 123 ? 25.83300 -14.61300 -24.26500 1.000 148.82233 123 TYR D CA 1
ATOM 8809 C C . TYR F 2 123 ? 25.66500 -13.16400 -23.80700 1.000 148.94595 123 TYR D C 1
ATOM 8810 O O . TYR F 2 123 ? 24.56000 -12.71300 -23.49600 1.000 149.11919 123 TYR D O 1
ATOM 8813 N N . GLY F 2 124 ? 26.77900 -12.43500 -23.74100 1.000 148.28714 124 GLY D N 1
ATOM 8814 C CA . GLY F 2 124 ? 26.75800 -11.01800 -23.43200 1.000 147.80004 124 GLY D CA 1
ATOM 8815 C C . GLY F 2 124 ? 26.49900 -10.65100 -21.98800 1.000 151.43221 124 GLY D C 1
ATOM 8816 O O . GLY F 2 124 ? 26.32100 -9.46500 -21.69400 1.000 151.30557 124 GLY D O 1
ATOM 8817 N N . VAL F 2 125 ? 26.46600 -11.62100 -21.07500 1.000 149.83087 125 VAL D N 1
ATOM 8818 C CA . VAL F 2 125 ? 26.29100 -11.36000 -19.65000 1.000 151.94446 125 VAL D CA 1
ATOM 8819 C C . VAL F 2 125 ? 27.55700 -11.78700 -18.91900 1.000 154.15950 125 VAL D C 1
ATOM 8820 O O . VAL F 2 125 ? 28.20200 -12.77200 -19.29500 1.000 154.13078 125 VAL D O 1
ATOM 8824 N N . PHE F 2 126 ? 27.92300 -11.02700 -17.88800 1.000 156.03775 126 PHE D N 1
ATOM 8825 C CA . PHE F 2 126 ? 29.06400 -11.38700 -17.06200 1.000 158.69328 126 PHE D CA 1
ATOM 8826 C C . PHE F 2 126 ? 28.79800 -12.72000 -16.36800 1.000 160.49851 126 PHE D C 1
ATOM 8827 O O . PHE F 2 126 ? 27.65200 -13.14700 -16.20000 1.000 160.48523 126 PHE D O 1
ATOM 8830 N N . VAL F 2 127 ? 29.87600 -13.39100 -15.97500 1.000 160.33620 127 VAL D N 1
ATOM 8831 C CA . VAL F 2 127 ? 29.78900 -14.71100 -15.36000 1.000 162.21886 127 VAL D CA 1
ATOM 8832 C C . VAL F 2 127 ? 30.58800 -14.68900 -14.06500 1.000 166.11461 127 VAL D C 1
ATOM 8833 O O . VAL F 2 127 ? 31.78200 -14.36600 -14.07300 1.000 166.50051 127 VAL D O 1
ATOM 8836 N N . VAL F 2 128 ? 29.92900 -15.02400 -12.95900 1.000 172.47691 128 VAL D N 1
ATOM 8837 C CA . VAL F 2 128 ? 30.56100 -15.04300 -11.64500 1.000 176.56217 128 VAL D CA 1
ATOM 8838 C C . VAL F 2 128 ? 30.29000 -16.38400 -10.97200 1.000 178.68440 128 VAL D C 1
ATOM 8839 O O . VAL F 2 128 ? 29.68900 -17.27700 -11.57000 1.000 176.25332 128 VAL D O 1
ATOM 8842 N N . SER G 2 5 ? -53.94000 -8.84600 -1.08500 1.000 62.77747 5 SER G N 1
ATOM 8843 C CA . SER G 2 5 ? -52.78100 -9.67600 -1.39200 1.000 61.55878 5 SER G CA 1
ATOM 8844 C C . SER G 2 5 ? -52.04100 -10.03600 -0.11200 1.000 60.29707 5 SER G C 1
ATOM 8845 O O . SER G 2 5 ? -51.98200 -9.23900 0.82500 1.000 60.35192 5 SER G O 1
ATOM 8848 N N . ARG G 2 6 ? -51.47000 -11.24100 -0.08100 1.000 58.69817 6 ARG G N 1
ATOM 8849 C CA . ARG G 2 6 ? -50.88600 -11.74500 1.15800 1.000 57.67397 6 ARG G CA 1
ATOM 8850 C C . ARG G 2 6 ? -49.56400 -11.05700 1.47400 1.000 57.90689 6 ARG G C 1
ATOM 8851 O O . ARG G 2 6 ? -49.23500 -10.85000 2.64700 1.000 57.49524 6 ARG G O 1
ATOM 8859 N N . GLU G 2 7 ? -48.79000 -10.70100 0.44500 1.000 58.66744 7 GLU G N 1
ATOM 8860 C CA . GLU G 2 7 ? -47.54300 -9.98000 0.68300 1.000 59.09014 7 GLU G CA 1
ATOM 8861 C C . GLU G 2 7 ? -47.80300 -8.66300 1.40300 1.000 59.57128 7 GLU G C 1
ATOM 8862 O O . GLU G 2 7 ? -46.98200 -8.21200 2.21000 1.000 59.57129 7 GLU G O 1
ATOM 8865 N N . GLU G 2 8 ? -48.94600 -8.03200 1.12500 1.000 60.14976 8 GLU G N 1
ATOM 8866 C CA . GLU G 2 8 ? -49.37400 -6.88600 1.91800 1.000 60.69664 8 GLU G CA 1
ATOM 8867 C C . GLU G 2 8 ? -49.84300 -7.33100 3.29600 1.000 59.69157 8 GLU G C 1
ATOM 8868 O O . GLU G 2 8 ? -49.48900 -6.72100 4.31300 1.000 59.72716 8 GLU G O 1
ATOM 8871 N N . TYR G 2 9 ? -50.64100 -8.40000 3.34500 1.000 58.89779 9 TYR G N 1
ATOM 8872 C CA . TYR G 2 9 ? -51.10700 -8.92500 4.62300 1.000 58.02246 9 TYR G CA 1
ATOM 8873 C C . TYR G 2 9 ? -49.93600 -9.33400 5.50600 1.000 57.28195 9 TYR G C 1
ATOM 8874 O O . TYR G 2 9 ? -49.97800 -9.15400 6.72800 1.000 56.98726 9 TYR G O 1
ATOM 8883 N N . ALA G 2 10 ? -48.87100 -9.86700 4.90500 1.000 57.73297 10 ALA G N 1
ATOM 8884 C CA . ALA G 2 10 ? -47.71200 -10.27500 5.69200 1.000 57.32456 10 ALA G CA 1
ATOM 8885 C C . ALA G 2 10 ? -46.97600 -9.07100 6.26300 1.000 57.92725 10 ALA G C 1
ATOM 8886 O O . ALA G 2 10 ? -46.56100 -9.08500 7.42800 1.000 57.57185 10 ALA G O 1
ATOM 8888 N N . LYS G 2 11 ? -46.81200 -8.01700 5.46300 1.000 58.39644 11 LYS G N 1
ATOM 8889 C CA . LYS G 2 11 ? -46.04600 -6.85800 5.90900 1.000 59.17240 11 LYS G CA 1
ATOM 8890 C C . LYS G 2 11 ? -46.77100 -6.10800 7.01900 1.000 59.25527 11 LYS G C 1
ATOM 8891 O O . LYS G 2 11 ? -46.15300 -5.69400 8.00800 1.000 59.32358 11 LYS G O 1
ATOM 8897 N N . LYS G 2 12 ? -48.08400 -5.91900 6.87100 1.000 59.38466 12 LYS G N 1
ATOM 8898 C CA . LYS G 2 12 ? -48.83400 -5.13400 7.84600 1.000 60.05856 12 LYS G CA 1
ATOM 8899 C C . LYS G 2 12 ? -48.85800 -5.81500 9.20800 1.000 59.03223 12 LYS G C 1
ATOM 8900 O O . LYS G 2 12 ? -48.81400 -5.14400 10.24600 1.000 60.03118 12 LYS G O 1
ATOM 8903 N N . MET G 2 13 ? -48.91500 -7.15000 9.22600 1.000 57.65536 13 MET G N 1
ATOM 8904 C CA . MET G 2 13 ? -48.93100 -7.86800 10.49600 1.000 56.72211 13 MET G CA 1
ATOM 8905 C C . MET G 2 13 ? -47.55300 -7.88200 11.14800 1.000 56.46337 13 MET G C 1
ATOM 8906 O O . MET G 2 13 ? -47.45500 -7.87100 12.37900 1.000 56.10651 13 MET G O 1
ATOM 8911 N N . ARG G 2 14 ? -46.48100 -7.90400 10.35000 1.000 56.76699 14 ARG G N 1
ATOM 8912 C CA . ARG G 2 14 ? -45.13500 -7.93100 10.91900 1.000 56.76163 14 ARG G CA 1
ATOM 8913 C C . ARG G 2 14 ? -44.83600 -6.65100 11.69000 1.000 57.52533 14 ARG G C 1
ATOM 8914 O O . ARG G 2 14 ? -44.34200 -6.69500 12.82300 1.000 57.21454 14 ARG G O 1
ATOM 8922 N N . LEU G 2 15 ? -45.12400 -5.49900 11.08000 1.000 58.62073 15 LEU G N 1
ATOM 8923 C CA . LEU G 2 15 ? -44.75400 -4.21500 11.66900 1.000 59.66163 15 LEU G CA 1
ATOM 8924 C C . LEU G 2 15 ? -45.35400 -4.04100 13.05900 1.000 60.43793 15 LEU G C 1
ATOM 8925 O O . LEU G 2 15 ? -44.65900 -3.64600 14.00400 1.000 61.08216 15 LEU G O 1
ATOM 8930 N N . ALA G 2 16 ? -46.64400 -4.34800 13.20600 1.000 60.62426 16 ALA G N 1
ATOM 8931 C CA . ALA G 2 16 ? -47.32500 -4.15800 14.48300 1.000 61.76256 16 ALA G CA 1
ATOM 8932 C C . ALA G 2 16 ? -46.94600 -5.22800 15.50100 1.000 60.45231 16 ALA G C 1
ATOM 8933 O O . ALA G 2 16 ? -46.84800 -4.94000 16.70000 1.000 61.49714 16 ALA G O 1
ATOM 8935 N N . LEU G 2 17 ? -46.71700 -6.46000 15.05000 1.000 58.38730 17 LEU G N 1
ATOM 8936 C CA . LEU G 2 17 ? -46.59300 -7.59100 15.96100 1.000 57.30085 17 LEU G CA 1
ATOM 8937 C C . LEU G 2 17 ? -45.16400 -8.09700 16.11600 1.000 56.17737 17 LEU G C 1
ATOM 8938 O O . LEU G 2 17 ? -44.69600 -8.26400 17.24600 1.000 56.48687 17 LEU G O 1
ATOM 8943 N N . SER G 2 18 ? -44.46500 -8.35200 15.01100 1.000 55.11060 18 SER G N 1
ATOM 8944 C CA . SER G 2 18 ? -43.15100 -8.97600 15.08400 1.000 54.84036 18 SER G CA 1
ATOM 8945 C C . SER G 2 18 ? -42.17200 -8.11200 15.87300 1.000 55.60910 18 SER G C 1
ATOM 8946 O O . SER G 2 18 ? -42.38400 -6.91500 16.09200 1.000 56.87422 18 SER G O 1
ATOM 8949 N N . ASP G 2 19 ? -41.08400 -8.74500 16.30500 1.000 55.34107 19 ASP G N 1
ATOM 8950 C CA . ASP G 2 19 ? -40.06000 -8.05000 17.06500 1.000 56.19108 19 ASP G CA 1
ATOM 8951 C C . ASP G 2 19 ? -39.28800 -7.09000 16.16200 1.000 57.67200 19 ASP G C 1
ATOM 8952 O O . ASP G 2 19 ? -39.40100 -7.11300 14.93200 1.000 58.00368 19 ASP G O 1
ATOM 8957 N N . ASN G 2 20 ? -38.48900 -6.23100 16.79900 1.000 58.80713 20 ASN G N 1
ATOM 8958 C CA . ASN G 2 20 ? -37.79900 -5.17400 16.06800 1.000 60.35505 20 ASN G CA 1
ATOM 8959 C C . ASN G 2 20 ? -36.74200 -5.73000 15.12200 1.000 60.87956 20 ASN G C 1
ATOM 8960 O O . ASN G 2 20 ? -36.42400 -5.09600 14.11000 1.000 61.97086 20 ASN G O 1
ATOM 8965 N N . HIS G 2 21 ? -36.19800 -6.90400 15.42400 1.000 60.14087 21 HIS G N 1
ATOM 8966 C CA . HIS G 2 21 ? -35.13000 -7.49500 14.63100 1.000 60.91223 21 HIS G CA 1
ATOM 8967 C C . HIS G 2 21 ? -35.63800 -8.45200 13.56000 1.000 60.31192 21 HIS G C 1
ATOM 8968 O O . HIS G 2 21 ? -34.83000 -8.98200 12.79300 1.000 61.12543 21 HIS G O 1
ATOM 8975 N N . ILE G 2 22 ? -36.94400 -8.68700 13.48800 1.000 59.10460 22 ILE G N 1
ATOM 8976 C CA . ILE G 2 22 ? -37.50400 -9.57200 12.47000 1.000 58.65594 22 ILE G CA 1
ATOM 8977 C C . ILE G 2 22 ? -37.75200 -8.82900 11.16600 1.000 59.72601 22 ILE G C 1
ATOM 8978 O O . ILE G 2 22 ? -37.27600 -9.24000 10.10500 1.000 60.52788 22 ILE G O 1
ATOM 8983 N N . CYS G 2 23 ? -38.49200 -7.72700 11.22500 1.000 61.27128 23 CYS G N 1
ATOM 8984 C CA . CYS G 2 23 ? -38.82700 -6.94000 10.04900 1.000 61.74018 23 CYS G CA 1
ATOM 8985 C C . CYS G 2 23 ? -37.97500 -5.67800 9.98400 1.000 64.03697 23 CYS G C 1
ATOM 8986 O O . CYS G 2 23 ? -37.55700 -5.13100 11.00700 1.000 65.46856 23 CYS G O 1
ATOM 8989 N N . LYS G 2 24 ? -37.71700 -5.23000 8.76800 1.000 63.51158 24 LYS G N 1
ATOM 8990 C CA . LYS G 2 24 ? -37.03500 -3.97400 8.51400 1.000 64.85926 24 LYS G CA 1
ATOM 8991 C C . LYS G 2 24 ? -38.05900 -2.85300 8.37700 1.000 65.06300 24 LYS G C 1
ATOM 8992 O O . LYS G 2 24 ? -39.24900 -3.12100 8.17700 1.000 64.25283 24 LYS G O 1
ATOM 8998 N N . PRO G 2 25 ? -37.63000 -1.57900 8.48500 1.000 67.28039 25 PRO G N 1
ATOM 8999 C CA . PRO G 2 25 ? -38.60900 -0.47400 8.58700 1.000 67.75036 25 PRO G CA 1
ATOM 9000 C C . PRO G 2 25 ? -39.71300 -0.50500 7.54200 1.000 67.55852 25 PRO G C 1
ATOM 9001 O O . PRO G 2 25 ? -40.85600 -0.14000 7.85100 1.000 67.41080 25 PRO G O 1
ATOM 9005 N N . ASP G 2 26 ? -39.41500 -0.96200 6.32300 1.000 67.56124 26 ASP G N 1
ATOM 9006 C CA . ASP G 2 26 ? -40.44300 -1.04700 5.29000 1.000 67.44304 26 ASP G CA 1
ATOM 9007 C C . ASP G 2 26 ? -41.46100 -2.13900 5.59200 1.000 65.92353 26 ASP G C 1
ATOM 9008 O O . ASP G 2 26 ? -42.62800 -2.02100 5.19700 1.000 65.84886 26 ASP G O 1
ATOM 9013 N N . GLY G 2 27 ? -41.04600 -3.20200 6.27500 1.000 66.63618 27 GLY G N 1
ATOM 9014 C CA . GLY G 2 27 ? -41.96100 -4.26000 6.65200 1.000 65.28510 27 GLY G CA 1
ATOM 9015 C C . GLY G 2 27 ? -41.44100 -5.65300 6.37500 1.000 64.57335 27 GLY G C 1
ATOM 9016 O O . GLY G 2 27 ? -41.77400 -6.60000 7.09300 1.000 63.56284 27 GLY G O 1
ATOM 9017 N N . THR G 2 28 ? -40.62100 -5.79100 5.33600 1.000 64.51065 28 THR G N 1
ATOM 9018 C CA . THR G 2 28 ? -40.14400 -7.10300 4.92400 1.000 64.15170 28 THR G CA 1
ATOM 9019 C C . THR G 2 28 ? -39.20700 -7.70000 5.96700 1.000 64.17141 28 THR G C 1
ATOM 9020 O O . THR G 2 28 ? -38.66600 -7.00600 6.83400 1.000 64.49312 28 THR G O 1
ATOM 9024 N N . VAL G 2 29 ? -39.02300 -9.01800 5.87000 1.000 61.55454 29 VAL G N 1
ATOM 9025 C CA . VAL G 2 29 ? -38.14600 -9.73100 6.78700 1.000 61.72590 29 VAL G CA 1
ATOM 9026 C C . VAL G 2 29 ? -36.69400 -9.44300 6.43200 1.000 63.13114 29 VAL G C 1
ATOM 9027 O O . VAL G 2 29 ? -36.31700 -9.42400 5.25200 1.000 63.80345 29 VAL G O 1
ATOM 9031 N N . ASN G 2 30 ? -35.87300 -9.19800 7.45400 1.000 64.36374 30 ASN G N 1
ATOM 9032 C CA . ASN G 2 30 ? -34.42500 -9.11700 7.27300 1.000 65.93950 30 ASN G CA 1
ATOM 9033 C C . ASN G 2 30 ? -33.86700 -10.53100 7.40200 1.000 66.16376 30 ASN G C 1
ATOM 9034 O O . ASN G 2 30 ? -33.80700 -11.10500 8.49300 1.000 64.85076 30 ASN G O 1
ATOM 9039 N N . HIS G 2 31 ? -33.48000 -11.10600 6.26500 1.000 65.86397 31 HIS G N 1
ATOM 9040 C CA . HIS G 2 31 ? -32.97500 -12.46900 6.24400 1.000 66.55055 31 HIS G CA 1
ATOM 9041 C C . HIS G 2 31 ? -31.65400 -12.61600 6.98600 1.000 67.17224 31 HIS G C 1
ATOM 9042 O O . HIS G 2 31 ? -31.20300 -13.74700 7.19600 1.000 66.21679 31 HIS G O 1
ATOM 9049 N N . GLN G 2 32 ? -31.02800 -11.50900 7.39100 1.000 68.07777 32 GLN G N 1
ATOM 9050 C CA . GLN G 2 32 ? -29.82900 -11.59600 8.21700 1.000 68.75652 32 GLN G CA 1
ATOM 9051 C C . GLN G 2 32 ? -30.13900 -12.14400 9.60400 1.000 66.64906 32 GLN G C 1
ATOM 9052 O O . GLN G 2 32 ? -29.30600 -12.84500 10.19000 1.000 66.67611 32 GLN G O 1
ATOM 9055 N N . TYR G 2 33 ? -31.32100 -11.84000 10.14500 1.000 67.46261 33 TYR G N 1
ATOM 9056 C CA . TYR G 2 33 ? -31.69200 -12.34000 11.46200 1.000 65.05318 33 TYR G CA 1
ATOM 9057 C C . TYR G 2 33 ? -32.09000 -13.80700 11.43400 1.000 63.29566 33 TYR G C 1
ATOM 9058 O O . TYR G 2 33 ? -31.95900 -14.49400 12.45300 1.000 61.85588 33 TYR G O 1
ATOM 9067 N N . PHE G 2 34 ? -32.56000 -14.30100 10.29300 1.000 61.34296 34 PHE G N 1
ATOM 9068 C CA . PHE G 2 34 ? -32.94400 -15.69500 10.14100 1.000 59.77821 34 PHE G CA 1
ATOM 9069 C C . PHE G 2 34 ? -31.81700 -16.57100 9.61100 1.000 60.70598 34 PHE G C 1
ATOM 9070 O O . PHE G 2 34 ? -32.01500 -17.78000 9.45100 1.000 59.60463 34 PHE G O 1
ATOM 9078 N N . LEU G 2 35 ? -30.65000 -15.99700 9.32900 1.000 62.85315 35 LEU G N 1
ATOM 9079 C CA . LEU G 2 35 ? -29.46600 -16.77000 8.98700 1.000 64.06421 35 LEU G CA 1
ATOM 9080 C C . LEU G 2 35 ? -28.47300 -16.82700 10.14000 1.000 64.88330 35 LEU G C 1
ATOM 9081 O O . LEU G 2 35 ? -27.34000 -17.27800 9.95200 1.000 66.53512 35 LEU G O 1
ATOM 9086 N N . VAL G 2 36 ? -28.88300 -16.38600 11.32600 1.000 63.92356 36 VAL G N 1
ATOM 9087 C CA . VAL G 2 36 ? -28.10800 -16.49400 12.55400 1.000 64.54183 36 VAL G CA 1
ATOM 9088 C C . VAL G 2 36 ? -29.02500 -17.07400 13.62400 1.000 62.41131 36 VAL G C 1
ATOM 9089 O O . VAL G 2 36 ? -30.23000 -16.79600 13.64000 1.000 60.67534 36 VAL G O 1
ATOM 9093 N N . LYS G 2 37 ? -28.45900 -17.88500 14.51100 1.000 62.82157 37 LYS G N 1
ATOM 9094 C CA . LYS G 2 37 ? -29.24300 -18.75000 15.38200 1.000 61.13834 37 LYS G CA 1
ATOM 9095 C C . LYS G 2 37 ? -29.57300 -18.06700 16.70400 1.000 60.61185 37 LYS G C 1
ATOM 9096 O O . LYS G 2 37 ? -28.74100 -17.35700 17.27400 1.000 62.11984 37 LYS G O 1
ATOM 9098 N N . LYS G 2 38 ? -30.80100 -18.28100 17.18400 1.000 60.09360 38 LYS G N 1
ATOM 9099 C CA . LYS G 2 38 ? -31.24800 -17.73800 18.46700 1.000 59.36978 38 LYS G CA 1
ATOM 9100 C C . LYS G 2 38 ? -31.12100 -16.23000 18.61600 1.000 60.06926 38 LYS G C 1
ATOM 9101 O O . LYS G 2 38 ? -31.62500 -15.44200 17.80200 1.000 59.29411 38 LYS G O 1
ATOM 9103 N N . GLY G 2 39 ? -30.43600 -15.85400 19.69600 1.000 63.07646 39 GLY G N 1
ATOM 9104 C CA . GLY G 2 39 ? -30.25200 -14.47800 20.09700 1.000 63.01969 39 GLY G CA 1
ATOM 9105 C C . GLY G 2 39 ? -28.86400 -13.95600 19.78300 1.000 65.92432 39 GLY G C 1
ATOM 9106 O O . GLY G 2 39 ? -28.37600 -13.03700 20.44900 1.000 67.04330 39 GLY G O 1
ATOM 9107 N N . GLN G 2 40 ? -28.21900 -14.51800 18.76100 1.000 64.71579 40 GLN G N 1
ATOM 9108 C CA . GLN G 2 40 ? -26.88400 -14.08000 18.37100 1.000 67.09683 40 GLN G CA 1
ATOM 9109 C C . GLN G 2 40 ? -26.89300 -13.01200 17.28600 1.000 67.63894 40 GLN G C 1
ATOM 9110 O O . GLN G 2 40 ? -25.81800 -12.63600 16.80700 1.000 69.68761 40 GLN G O 1
ATOM 9116 N N . TYR G 2 41 ? -28.06800 -12.52500 16.88900 1.000 67.58322 41 TYR G N 1
ATOM 9117 C CA . TYR G 2 41 ? -28.16500 -11.55200 15.80900 1.000 68.30066 41 TYR G CA 1
ATOM 9118 C C . TYR G 2 41 ? -27.31600 -10.32400 16.09800 1.000 70.14265 41 TYR G C 1
ATOM 9119 O O . TYR G 2 41 ? -27.25400 -9.84100 17.23000 1.000 70.14575 41 TYR G O 1
ATOM 9128 N N . TRP G 2 42 ? -26.65900 -9.81900 15.05900 1.000 83.40055 42 TRP G N 1
ATOM 9129 C CA . TRP G 2 42 ? -25.76400 -8.67500 15.18600 1.000 86.08663 42 TRP G CA 1
ATOM 9130 C C . TRP G 2 42 ? -26.52100 -7.45600 14.67200 1.000 84.70320 42 TRP G C 1
ATOM 9131 O O . TRP G 2 42 ? -26.41600 -7.07800 13.50300 1.000 86.36070 42 TRP G O 1
ATOM 9142 N N . GLY G 2 43 ? -27.30700 -6.84900 15.55800 1.000 80.55902 43 GLY G N 1
ATOM 9143 C CA . GLY G 2 43 ? -28.09000 -5.69600 15.17200 1.000 79.63305 43 GLY G CA 1
ATOM 9144 C C . GLY G 2 43 ? -27.21600 -4.50800 14.82300 1.000 82.93222 43 GLY G C 1
ATOM 9145 O O . GLY G 2 43 ? -26.10200 -4.34900 15.32500 1.000 85.40468 43 GLY G O 1
ATOM 9146 N N . GLU G 2 44 ? -27.73700 -3.66500 13.93000 1.000 97.24322 44 GLU G N 1
ATOM 9147 C CA . GLU G 2 44 ? -27.03400 -2.44000 13.57400 1.000 98.97824 44 GLU G CA 1
ATOM 9148 C C . GLU G 2 44 ? -26.89100 -1.50600 14.76800 1.000 97.70107 44 GLU G C 1
ATOM 9149 O O . GLU G 2 44 ? -25.98300 -0.66800 14.78300 1.000 99.46496 44 GLU G O 1
ATOM 9155 N N . GLU G 2 45 ? -27.76400 -1.63700 15.76900 1.000 95.71897 45 GLU G N 1
ATOM 9156 C CA . GLU G 2 45 ? -27.61100 -0.86200 16.99600 1.000 94.74007 45 GLU G CA 1
ATOM 9157 C C . GLU G 2 45 ? -26.40200 -1.33300 17.79400 1.000 96.00401 45 GLU G C 1
ATOM 9158 O O . GLU G 2 45 ? -25.67100 -0.51600 18.36600 1.000 96.72984 45 GLU G O 1
ATOM 9164 N N . LYS G 2 46 ? -26.17400 -2.64800 17.83700 1.000 96.54979 46 LYS G N 1
ATOM 9165 C CA . LYS G 2 46 ? -25.01200 -3.17800 18.54300 1.000 97.90462 46 LYS G CA 1
ATOM 9166 C C . LYS G 2 46 ? -23.70700 -2.80100 17.85200 1.000 100.96516 46 LYS G C 1
ATOM 9167 O O . LYS G 2 46 ? -22.68100 -2.63100 18.52300 1.000 102.01119 46 LYS G O 1
ATOM 9173 N N . ILE G 2 47 ? -23.72800 -2.66700 16.52100 1.000 103.30360 47 ILE G N 1
ATOM 9174 C CA . ILE G 2 47 ? -22.53500 -2.24500 15.78500 1.000 106.40089 47 ILE G CA 1
ATOM 9175 C C . ILE G 2 47 ? -22.02600 -0.91200 16.32600 1.000 107.24406 47 ILE G C 1
ATOM 9176 O O . ILE G 2 47 ? -20.83700 -0.75800 16.62900 1.000 109.33228 47 ILE G O 1
ATOM 9181 N N . GLN G 2 48 ? -22.92800 0.06200 16.48300 1.000 108.77124 48 GLN G N 1
ATOM 9182 C CA . GLN G 2 48 ? -22.53700 1.35400 17.04000 1.000 108.41766 48 GLN G CA 1
ATOM 9183 C C . GLN G 2 48 ? -22.03100 1.21800 18.47100 1.000 107.99115 48 GLN G C 1
ATOM 9184 O O . GLN G 2 48 ? -21.07400 1.89900 18.85900 1.000 109.08759 48 GLN G O 1
ATOM 9190 N N . TYR G 2 49 ? -22.65900 0.35100 19.27000 1.000 105.55913 49 TYR G N 1
ATOM 9191 C CA . TYR G 2 49 ? -22.19500 0.12900 20.63600 1.000 104.81880 49 TYR G CA 1
ATOM 9192 C C . TYR G 2 49 ? -20.76200 -0.39600 20.64700 1.000 107.21708 49 TYR G C 1
ATOM 9193 O O . TYR G 2 49 ? -19.85000 0.28600 21.12900 1.000 108.05191 49 TYR G O 1
ATOM 9202 N N . LEU G 2 50 ? -20.54600 -1.60100 20.10100 1.000 106.84872 50 LEU G N 1
ATOM 9203 C CA . LEU G 2 50 ? -19.19500 -2.15000 19.96200 1.000 109.97355 50 LEU G CA 1
ATOM 9204 C C . LEU G 2 50 ? -18.20100 -1.10600 19.46200 1.000 112.33154 50 LEU G C 1
ATOM 9205 O O . LEU G 2 50 ? -17.13300 -0.91900 20.05500 1.000 114.06582 50 LEU G O 1
ATOM 9210 N N . ILE G 2 51 ? -18.53900 -0.41500 18.36900 1.000 110.74652 51 ILE G N 1
ATOM 9211 C CA . ILE G 2 51 ? -17.67100 0.63400 17.82900 1.000 112.48673 51 ILE G CA 1
ATOM 9212 C C . ILE G 2 51 ? -17.36600 1.69500 18.88300 1.000 111.90218 51 ILE G C 1
ATOM 9213 O O . ILE G 2 51 ? -16.21700 2.12900 19.03200 1.000 113.28426 51 ILE G O 1
ATOM 9218 N N . GLU G 2 52 ? -18.38900 2.13200 19.62500 1.000 107.83455 52 GLU G N 1
ATOM 9219 C CA . GLU G 2 52 ? -18.20100 3.17200 20.63400 1.000 106.68579 52 GLU G CA 1
ATOM 9220 C C . GLU G 2 52 ? -17.12900 2.77700 21.64400 1.000 107.58988 52 GLU G C 1
ATOM 9221 O O . GLU G 2 52 ? -16.21500 3.55900 21.93200 1.000 109.12788 52 GLU G O 1
ATOM 9224 N N . GLN G 2 53 ? -17.21000 1.55800 22.17700 1.000 101.58028 53 GLN G N 1
ATOM 9225 C CA . GLN G 2 53 ? -16.21000 1.11000 23.13900 1.000 102.74406 53 GLN G CA 1
ATOM 9226 C C . GLN G 2 53 ? -14.81300 1.13500 22.52800 1.000 106.22163 53 GLN G C 1
ATOM 9227 O O . GLN G 2 53 ? -13.93200 1.85100 23.00700 1.000 107.65426 53 GLN G O 1
ATOM 9229 N N . LEU G 2 54 ? -14.61000 0.39600 21.43200 1.000 107.29688 54 LEU G N 1
ATOM 9230 C CA . LEU G 2 54 ? -13.25400 0.12800 20.94900 1.000 110.35286 54 LEU G CA 1
ATOM 9231 C C . LEU G 2 54 ? -12.43800 1.40700 20.76900 1.000 111.81100 54 LEU G C 1
ATOM 9232 O O . LEU G 2 54 ? -11.22700 1.41100 21.01700 1.000 113.25131 54 LEU G O 1
ATOM 9235 N N . GLU G 2 55 ? -13.08100 2.50800 20.36200 1.000 105.15734 55 GLU G N 1
ATOM 9236 C CA . GLU G 2 55 ? -12.34300 3.74600 20.11400 1.000 106.21743 55 GLU G CA 1
ATOM 9237 C C . GLU G 2 55 ? -11.60900 4.22400 21.36300 1.000 106.95450 55 GLU G C 1
ATOM 9238 O O . GLU G 2 55 ? -10.43300 4.59800 21.28900 1.000 108.81457 55 GLU G O 1
ATOM 9244 N N . LYS G 2 56 ? -12.28300 4.22600 22.51800 1.000 109.84498 56 LYS G N 1
ATOM 9245 C CA . LYS G 2 56 ? -11.61300 4.58400 23.76500 1.000 110.01576 56 LYS G CA 1
ATOM 9246 C C . LYS G 2 56 ? -10.80100 3.41700 24.30300 1.000 111.55053 56 LYS G C 1
ATOM 9247 O O . LYS G 2 56 ? -9.81800 3.62400 25.02400 1.000 112.37291 56 LYS G O 1
ATOM 9253 N N . ILE G 2 57 ? -11.20100 2.19300 23.95300 1.000 113.60235 57 ILE G N 1
ATOM 9254 C CA . ILE G 2 57 ? -10.61100 0.99700 24.53900 1.000 114.56976 57 ILE G CA 1
ATOM 9255 C C . ILE G 2 57 ? -9.37200 0.56900 23.76000 1.000 117.03863 57 ILE G C 1
ATOM 9256 O O . ILE G 2 57 ? -8.30300 0.35000 24.34100 1.000 117.92882 57 ILE G O 1
ATOM 9261 N N . GLY G 2 58 ? -9.48500 0.46300 22.44200 1.000 121.03106 58 GLY G N 1
ATOM 9262 C CA . GLY G 2 58 ? -8.38200 -0.02400 21.62400 1.000 124.31740 58 GLY G CA 1
ATOM 9263 C C . GLY G 2 58 ? -8.46100 -1.52000 21.38800 1.000 125.39840 58 GLY G C 1
ATOM 9264 O O . GLY G 2 58 ? -9.03300 -2.27800 22.17200 1.000 124.23201 58 GLY G O 1
ATOM 9265 N N . VAL G 2 59 ? -7.87600 -1.95500 20.26500 1.000 126.85227 59 VAL G N 1
ATOM 9266 C CA . VAL G 2 59 ? -7.90600 -3.37500 19.91900 1.000 127.85819 59 VAL G CA 1
ATOM 9267 C C . VAL G 2 59 ? -7.14700 -4.18600 20.97300 1.000 129.09620 59 VAL G C 1
ATOM 9268 O O . VAL G 2 59 ? -6.28500 -3.67400 21.69600 1.000 129.77430 59 VAL G O 1
ATOM 9272 N N . GLY G 2 60 ? -7.49200 -5.47200 21.06500 1.000 130.67128 60 GLY G N 1
ATOM 9273 C CA . GLY G 2 60 ? -6.95700 -6.33900 22.09000 1.000 132.14590 60 GLY G CA 1
ATOM 9274 C C . GLY G 2 60 ? -7.55400 -6.13500 23.46400 1.000 128.88157 60 GLY G C 1
ATOM 9275 O O . GLY G 2 60 ? -7.14500 -6.82200 24.41000 1.000 129.13437 60 GLY G O 1
ATOM 9276 N N . ASN G 2 61 ? -8.51100 -5.21700 23.60600 1.000 120.27521 61 ASN G N 1
ATOM 9277 C CA . ASN G 2 61 ? -9.13000 -4.91500 24.89000 1.000 117.20483 61 ASN G CA 1
ATOM 9278 C C . ASN G 2 61 ? -10.61600 -5.25600 24.85600 1.000 113.95796 61 ASN G C 1
ATOM 9279 O O . ASN G 2 61 ? -11.45500 -4.45200 25.27600 1.000 111.44718 61 ASN G O 1
ATOM 9284 N N . TRP G 2 62 ? -10.94500 -6.44700 24.34700 1.000 116.86840 62 TRP G N 1
ATOM 9285 C CA . TRP G 2 62 ? -12.33400 -6.89700 24.31800 1.000 114.58164 62 TRP G CA 1
ATOM 9286 C C . TRP G 2 62 ? -12.91000 -7.00200 25.72400 1.000 112.03226 62 TRP G C 1
ATOM 9287 O O . TRP G 2 62 ? -14.07000 -6.64600 25.95800 1.000 109.53669 62 TRP G O 1
ATOM 9298 N N . LYS G 2 63 ? -12.11300 -7.50000 26.67200 1.000 110.31358 63 LYS G N 1
ATOM 9299 C CA . LYS G 2 63 ? -12.57300 -7.59300 28.05300 1.000 107.51813 63 LYS G CA 1
ATOM 9300 C C . LYS G 2 63 ? -12.89500 -6.21800 28.62100 1.000 107.07622 63 LYS G C 1
ATOM 9301 O O . LYS G 2 63 ? -13.85800 -6.06000 29.38100 1.000 104.80425 63 LYS G O 1
ATOM 9307 N N . GLN G 2 64 ? -12.09200 -5.21100 28.26600 1.000 109.01477 64 GLN G N 1
ATOM 9308 C CA . GLN G 2 64 ? -12.39200 -3.83800 28.66200 1.000 107.44439 64 GLN G CA 1
ATOM 9309 C C . GLN G 2 64 ? -13.62500 -3.30700 27.93900 1.000 104.98574 64 GLN G C 1
ATOM 9310 O O . GLN G 2 64 ? -14.45200 -2.61600 28.54200 1.000 102.67595 64 GLN G O 1
ATOM 9316 N N . MET G 2 65 ? -13.77700 -3.62300 26.65100 1.000 109.57900 65 MET G N 1
ATOM 9317 C CA . MET G 2 65 ? -14.97600 -3.18300 25.94100 1.000 107.22920 65 MET G CA 1
ATOM 9318 C C . MET G 2 65 ? -16.21900 -3.91500 26.43100 1.000 104.14117 65 MET G C 1
ATOM 9319 O O . MET G 2 65 ? -17.31300 -3.34000 26.44300 1.000 101.68502 65 MET G O 1
ATOM 9324 N N . GLN G 2 66 ? -16.07200 -5.17700 26.84400 1.000 108.04441 66 GLN G N 1
ATOM 9325 C CA . GLN G 2 66 ? -17.23800 -6.00900 27.12100 1.000 105.98097 66 GLN G CA 1
ATOM 9326 C C . GLN G 2 66 ? -18.09900 -5.41500 28.22500 1.000 103.33732 66 GLN G C 1
ATOM 9327 O O . GLN G 2 66 ? -19.33200 -5.39200 28.12000 1.000 101.26830 66 GLN G O 1
ATOM 9330 N N . LYS G 2 67 ? -17.46700 -4.94100 29.29700 1.000 114.19590 67 LYS G N 1
ATOM 9331 C CA . LYS G 2 67 ? -18.20800 -4.23300 30.33100 1.000 112.74055 67 LYS G CA 1
ATOM 9332 C C . LYS G 2 67 ? -18.79700 -2.93300 29.80100 1.000 113.26697 67 LYS G C 1
ATOM 9333 O O . LYS G 2 67 ? -19.88900 -2.53300 30.21900 1.000 112.29656 67 LYS G O 1
ATOM 9336 N N . GLY G 2 68 ? -18.06000 -2.20300 28.94400 1.000 115.87572 68 GLY G N 1
ATOM 9337 C CA . GLY G 2 68 ? -18.48100 -0.88800 28.41800 1.000 114.73512 68 GLY G CA 1
ATOM 9338 C C . GLY G 2 68 ? -19.58800 -0.48900 27.41600 1.000 113.08052 68 GLY G C 1
ATOM 9339 O O . GLY G 2 68 ? -20.38400 0.39400 27.72400 1.000 112.52820 68 GLY G O 1
ATOM 9340 N N . LEU G 2 69 ? -19.67000 -1.14000 26.25300 1.000 105.24349 69 LEU G N 1
ATOM 9341 C CA . LEU G 2 69 ? -20.80900 -1.06000 25.33300 1.000 103.71837 69 LEU G CA 1
ATOM 9342 C C . LEU G 2 69 ? -21.85600 -2.16400 25.48100 1.000 102.00333 69 LEU G C 1
ATOM 9343 O O . LEU G 2 69 ? -23.05500 -1.89700 25.45200 1.000 99.93769 69 LEU G O 1
ATOM 9346 N N . LEU G 2 70 ? -21.39800 -3.40300 25.62400 1.000 101.26748 70 LEU G N 1
ATOM 9347 C CA . LEU G 2 70 ? -22.30700 -4.53600 25.72700 1.000 99.49724 70 LEU G CA 1
ATOM 9348 C C . LEU G 2 70 ? -22.56300 -4.95000 27.16600 1.000 98.41524 70 LEU G C 1
ATOM 9349 O O . LEU G 2 70 ? -23.50500 -5.68600 27.45300 1.000 98.28017 70 LEU G O 1
ATOM 9352 N N . GLU G 2 71 ? -21.71100 -4.48200 28.06700 1.000 97.49882 71 GLU G N 1
ATOM 9353 C CA . GLU G 2 71 ? -21.84400 -4.80900 29.47600 1.000 96.99706 71 GLU G CA 1
ATOM 9354 C C . GLU G 2 71 ? -21.48400 -6.26400 29.70400 1.000 95.65118 71 GLU G C 1
ATOM 9355 O O . GLU G 2 71 ? -20.56700 -6.56900 30.45800 1.000 95.41195 71 GLU G O 1
ATOM 9358 N N . GLN G 2 72 ? -22.21200 -7.15900 29.04100 1.000 90.75977 72 GLN G N 1
ATOM 9359 C CA . GLN G 2 72 ? -21.97100 -8.59300 29.18100 1.000 89.81684 72 GLN G CA 1
ATOM 9360 C C . GLN G 2 72 ? -22.42300 -9.45200 27.99700 1.000 89.39863 72 GLN G C 1
ATOM 9361 O O . GLN G 2 72 ? -23.26700 -9.05900 27.20100 1.000 89.20834 72 GLN G O 1
ATOM 9363 N N . THR G 2 73 ? -21.84400 -10.63900 27.91200 1.000 84.50398 73 THR G N 1
ATOM 9364 C CA . THR G 2 73 ? -22.21500 -11.64800 26.93600 1.000 85.42930 73 THR G CA 1
ATOM 9365 C C . THR G 2 73 ? -22.04800 -11.28100 25.46000 1.000 87.93855 73 THR G C 1
ATOM 9366 O O . THR G 2 73 ? -22.90000 -11.59100 24.63400 1.000 86.66076 73 THR G O 1
ATOM 9368 N N . SER G 2 74 ? -20.94300 -10.62700 25.12500 1.000 98.47718 74 SER G N 1
ATOM 9369 C CA . SER G 2 74 ? -20.53700 -10.50700 23.72900 1.000 101.19442 74 SER G CA 1
ATOM 9370 C C . SER G 2 74 ? -19.36300 -11.45900 23.49100 1.000 104.91663 74 SER G C 1
ATOM 9371 O O . SER G 2 74 ? -18.32900 -11.36100 24.14900 1.000 106.60542 74 SER G O 1
ATOM 9373 N N . GLU G 2 75 ? -19.52600 -12.37900 22.54600 1.000 109.51418 75 GLU G N 1
ATOM 9374 C CA . GLU G 2 75 ? -18.57200 -13.45700 22.36400 1.000 113.23308 75 GLU G CA 1
ATOM 9375 C C . GLU G 2 75 ? -17.23500 -12.94500 21.86000 1.000 116.47693 75 GLU G C 1
ATOM 9376 O O . GLU G 2 75 ? -17.09100 -11.77600 21.51500 1.000 116.48581 75 GLU G O 1
ATOM 9379 N N . ILE G 2 76 ? -16.28500 -13.86400 21.73800 1.000 115.15728 76 ILE G N 1
ATOM 9380 C CA . ILE G 2 76 ? -14.95000 -13.57000 21.23000 1.000 118.89600 76 ILE G CA 1
ATOM 9381 C C . ILE G 2 76 ? -15.05100 -13.15200 19.76900 1.000 118.94971 76 ILE G C 1
ATOM 9382 O O . ILE G 2 76 ? -14.11800 -12.59200 19.20000 1.000 121.00835 76 ILE G O 1
ATOM 9387 N N . GLU G 2 77 ? -16.20500 -13.42500 19.17500 1.000 119.14173 77 GLU G N 1
ATOM 9388 C CA . GLU G 2 77 ? -16.47600 -13.10300 17.78400 1.000 119.77685 77 GLU G CA 1
ATOM 9389 C C . GLU G 2 77 ? -16.37100 -11.60000 17.56500 1.000 119.01551 77 GLU G C 1
ATOM 9390 O O . GLU G 2 77 ? -16.09000 -11.14300 16.46200 1.000 120.66778 77 GLU G O 1
ATOM 9392 N N . LEU G 2 78 ? -16.57900 -10.82500 18.61900 1.000 115.09520 78 LEU G N 1
ATOM 9393 C CA . LEU G 2 78 ? -16.58600 -9.38500 18.46600 1.000 114.47228 78 LEU G CA 1
ATOM 9394 C C . LEU G 2 78 ? -15.24500 -8.99600 17.88500 1.000 117.58830 78 LEU G C 1
ATOM 9395 O O . LEU G 2 78 ? -15.16000 -8.09200 17.06100 1.000 118.13562 78 LEU G O 1
ATOM 9400 N N . GLU G 2 79 ? -14.19500 -9.69400 18.28700 1.000 116.24136 79 GLU G N 1
ATOM 9401 C CA . GLU G 2 79 ? -12.88700 -9.41000 17.72900 1.000 119.71002 79 GLU G CA 1
ATOM 9402 C C . GLU G 2 79 ? -12.93100 -9.63300 16.21900 1.000 121.77808 79 GLU G C 1
ATOM 9403 O O . GLU G 2 79 ? -12.36300 -8.85200 15.45600 1.000 123.03710 79 GLU G O 1
ATOM 9409 N N . LEU G 2 80 ? -13.60900 -10.69400 15.78800 1.000 125.38010 80 LEU G N 1
ATOM 9410 C CA . LEU G 2 80 ? -13.70900 -10.99200 14.36000 1.000 126.78659 80 LEU G CA 1
ATOM 9411 C C . LEU G 2 80 ? -14.44000 -9.91000 13.56600 1.000 125.28083 80 LEU G C 1
ATOM 9412 O O . LEU G 2 80 ? -13.96800 -9.47900 12.51700 1.000 126.99207 80 LEU G O 1
ATOM 9417 N N . ARG G 2 81 ? -15.56700 -9.44100 14.08800 1.000 119.64088 81 ARG G N 1
ATOM 9418 C CA . ARG G 2 81 ? -16.23000 -8.26800 13.52700 1.000 116.92538 81 ARG G CA 1
ATOM 9419 C C . ARG G 2 81 ? -15.27200 -7.09300 13.39900 1.000 117.63430 81 ARG G C 1
ATOM 9420 O O . ARG G 2 81 ? -15.47100 -6.22400 12.54500 1.000 117.56223 81 ARG G O 1
ATOM 9428 N N . THR G 2 82 ? -14.23500 -7.04300 14.23800 1.000 118.19269 82 THR G N 1
ATOM 9429 C CA . THR G 2 82 ? -13.26300 -5.96200 14.13000 1.000 119.57429 82 THR G CA 1
ATOM 9430 C C . THR G 2 82 ? -12.35600 -6.15400 12.92400 1.000 122.96482 82 THR G C 1
ATOM 9431 O O . THR G 2 82 ? -11.89900 -5.16900 12.33200 1.000 123.63282 82 THR G O 1
ATOM 9435 N N . CYS G 2 83 ? -12.08900 -7.40600 12.54200 1.000 129.93602 83 CYS G N 1
ATOM 9436 C CA . CYS G 2 83 ? -11.38400 -7.66500 11.29200 1.000 133.08706 83 CYS G CA 1
ATOM 9437 C C . CYS G 2 83 ? -12.20800 -7.25500 10.07600 1.000 132.93392 83 CYS G C 1
ATOM 9438 O O . CYS G 2 83 ? -11.63600 -7.01400 9.00700 1.000 134.27574 83 CYS G O 1
ATOM 9441 N N . LEU G 2 84 ? -13.53600 -7.17400 10.21500 1.000 135.60150 84 LEU G N 1
ATOM 9442 C CA . LEU G 2 84 ? -14.36900 -6.58600 9.17000 1.000 133.89465 84 LEU G CA 1
ATOM 9443 C C . LEU G 2 84 ? -14.31000 -5.06600 9.18700 1.000 132.18328 84 LEU G C 1
ATOM 9444 O O . LEU G 2 84 ? -14.44200 -4.43100 8.13400 1.000 132.38648 84 LEU G O 1
ATOM 9447 N N . LEU G 2 85 ? -14.13100 -4.47100 10.36900 1.000 124.83400 85 LEU G N 1
ATOM 9448 C CA . LEU G 2 85 ? -13.99100 -3.02300 10.45800 1.000 123.67928 85 LEU G CA 1
ATOM 9449 C C . LEU G 2 85 ? -12.71700 -2.55600 9.76600 1.000 125.78604 85 LEU G C 1
ATOM 9450 O O . LEU G 2 85 ? -12.71800 -1.53500 9.06800 1.000 125.16427 85 LEU G O 1
ATOM 9455 N N . PHE G 2 86 ? -11.62500 -3.29700 9.94000 1.000 130.46612 86 PHE G N 1
ATOM 9456 C CA . PHE G 2 86 ? -10.33700 -2.95300 9.35400 1.000 133.52054 86 PHE G CA 1
ATOM 9457 C C . PHE G 2 86 ? -10.07700 -3.66800 8.03500 1.000 134.49839 86 PHE G C 1
ATOM 9458 O O . PHE G 2 86 ? -9.05200 -3.40400 7.39500 1.000 135.94308 86 PHE G O 1
ATOM 9461 N N . LYS G 2 87 ? -10.97600 -4.56400 7.62300 1.000 134.26102 87 LYS G N 1
ATOM 9462 C CA . LYS G 2 87 ? -10.93000 -5.19700 6.30500 1.000 135.47236 87 LYS G CA 1
ATOM 9463 C C . LYS G 2 87 ? -9.63700 -5.97800 6.09600 1.000 138.62077 87 LYS G C 1
ATOM 9464 O O . LYS G 2 87 ? -9.07000 -5.99100 5.00200 1.000 140.11596 87 LYS G O 1
ATOM 9466 N N . THR G 2 88 ? -9.16600 -6.63300 7.15000 1.000 138.42297 88 THR G N 1
ATOM 9467 C CA . THR G 2 88 ? -7.97100 -7.45800 7.08100 1.000 141.39294 88 THR G CA 1
ATOM 9468 C C . THR G 2 88 ? -8.23600 -8.79700 7.75200 1.000 142.04858 88 THR G C 1
ATOM 9469 O O . THR G 2 88 ? -8.96000 -8.87100 8.74900 1.000 140.14250 88 THR G O 1
ATOM 9473 N N . THR G 2 89 ? -7.65900 -9.85800 7.18500 1.000 146.02510 89 THR G N 1
ATOM 9474 C CA . THR G 2 89 ? -7.78100 -11.18800 7.76600 1.000 147.90607 89 THR G CA 1
ATOM 9475 C C . THR G 2 89 ? -6.83500 -11.41000 8.93800 1.000 149.69705 89 THR G C 1
ATOM 9476 O O . THR G 2 89 ? -6.96600 -12.42200 9.63300 1.000 150.87829 89 THR G O 1
ATOM 9479 N N . ASP G 2 90 ? -5.89100 -10.49900 9.17100 1.000 145.65898 90 ASP G N 1
ATOM 9480 C CA . ASP G 2 90 ? -4.96600 -10.58600 10.29600 1.000 146.57971 90 ASP G CA 1
ATOM 9481 C C . ASP G 2 90 ? -4.99100 -9.26000 11.04000 1.000 143.96148 90 ASP G C 1
ATOM 9482 O O . ASP G 2 90 ? -4.59300 -8.22800 10.48700 1.000 143.74490 90 ASP G O 1
ATOM 9487 N N . ILE G 2 91 ? -5.46200 -9.28600 12.28500 1.000 136.76090 91 ILE G N 1
ATOM 9488 C CA . ILE G 2 91 ? -5.63500 -8.08200 13.08600 1.000 134.48279 91 ILE G CA 1
ATOM 9489 C C . ILE G 2 91 ? -4.54700 -7.94700 14.14400 1.000 136.16331 91 ILE G C 1
ATOM 9490 O O . ILE G 2 91 ? -4.63400 -7.07100 15.01200 1.000 134.99290 91 ILE G O 1
ATOM 9495 N N . GLN G 2 92 ? -3.51100 -8.78800 14.08700 1.000 137.28728 92 GLN G N 1
ATOM 9496 C CA . GLN G 2 92 ? -2.48100 -8.82600 15.11900 1.000 138.23947 92 GLN G CA 1
ATOM 9497 C C . GLN G 2 92 ? -1.66500 -7.53600 15.07700 1.000 138.57769 92 GLN G C 1
ATOM 9498 O O . GLN G 2 92 ? -1.07000 -7.13900 16.08900 1.000 138.48807 92 GLN G O 1
ATOM 9501 N N . PRO G 2 93 ? -1.63400 -6.84600 13.93000 1.000 141.25871 93 PRO G N 1
ATOM 9502 C CA . PRO G 2 93 ? -0.80000 -5.64100 13.81500 1.000 141.54930 93 PRO G CA 1
ATOM 9503 C C . PRO G 2 93 ? -1.45700 -4.37100 14.34500 1.000 139.25095 93 PRO G C 1
ATOM 9504 O O . PRO G 2 93 ? -0.73600 -3.41600 14.66400 1.000 139.67001 93 PRO G O 1
ATOM 9507 N N . TYR G 2 94 ? -2.78400 -4.33100 14.48400 1.000 141.85778 94 TYR G N 1
ATOM 9508 C CA . TYR G 2 94 ? -3.46400 -3.23100 15.15800 1.000 138.89952 94 TYR G CA 1
ATOM 9509 C C . TYR G 2 94 ? -3.72400 -3.52000 16.63100 1.000 137.90203 94 TYR G C 1
ATOM 9510 O O . TYR G 2 94 ? -4.44200 -2.74900 17.27600 1.000 135.45374 94 TYR G O 1
ATOM 9519 N N . MET G 2 95 ? -3.17600 -4.61200 17.16700 1.000 135.44078 95 MET G N 1
ATOM 9520 C CA . MET G 2 95 ? -3.43200 -4.99100 18.55300 1.000 133.92491 95 MET G CA 1
ATOM 9521 C C . MET G 2 95 ? -2.84000 -3.96200 19.51500 1.000 133.61581 95 MET G C 1
ATOM 9522 O O . MET G 2 95 ? -1.78600 -3.37600 19.25200 1.000 135.66956 95 MET G O 1
ATOM 9525 N N . ASP G 2 96 ? -3.54400 -3.73200 20.62700 1.000 132.30844 96 ASP G N 1
ATOM 9526 C CA . ASP G 2 96 ? -3.30500 -2.67800 21.62100 1.000 130.91271 96 ASP G CA 1
ATOM 9527 C C . ASP G 2 96 ? -3.40600 -1.26500 21.04700 1.000 130.52727 96 ASP G C 1
ATOM 9528 O O . ASP G 2 96 ? -3.13000 -0.30400 21.76500 1.000 130.21638 96 ASP G O 1
ATOM 9530 N N . LYS G 2 97 ? -3.80100 -1.10000 19.78800 1.000 133.65988 97 LYS G N 1
ATOM 9531 C CA . LYS G 2 97 ? -3.91800 0.21900 19.18100 1.000 132.85427 97 LYS G CA 1
ATOM 9532 C C . LYS G 2 97 ? -5.35400 0.71300 19.27100 1.000 129.92117 97 LYS G C 1
ATOM 9533 O O . LYS G 2 97 ? -6.29800 -0.06100 19.10000 1.000 128.81828 97 LYS G O 1
ATOM 9539 N N . LYS G 2 98 ? -5.51200 2.00700 19.51700 1.000 134.16925 98 LYS G N 1
ATOM 9540 C CA . LYS G 2 98 ? -6.81400 2.65500 19.48300 1.000 132.41073 98 LYS G CA 1
ATOM 9541 C C . LYS G 2 98 ? -6.97900 3.35000 18.13500 1.000 132.44485 98 LYS G C 1
ATOM 9542 O O . LYS G 2 98 ? -6.07500 4.06500 17.68700 1.000 133.09290 98 LYS G O 1
ATOM 9548 N N . PHE G 2 99 ? -8.11700 3.11800 17.47900 1.000 126.30223 99 PHE G N 1
ATOM 9549 C CA . PHE G 2 99 ? -8.34000 3.62200 16.12900 1.000 125.27644 99 PHE G CA 1
ATOM 9550 C C . PHE G 2 99 ? -9.72400 4.24400 16.03300 1.000 122.08709 99 PHE G C 1
ATOM 9551 O O . PHE G 2 99 ? -10.72000 3.61100 16.39400 1.000 120.16184 99 PHE G O 1
ATOM 9554 N N . THR G 2 100 ? -9.77800 5.48200 15.54800 1.000 121.09757 100 THR G N 1
ATOM 9555 C CA . THR G 2 100 ? -11.04500 6.18700 15.42600 1.000 118.20696 100 THR G CA 1
ATOM 9556 C C . THR G 2 100 ? -11.92800 5.52800 14.37100 1.000 118.38753 100 THR G C 1
ATOM 9557 O O . THR G 2 100 ? -11.46200 4.77200 13.51300 1.000 120.02500 100 THR G O 1
ATOM 9560 N N . LYS G 2 101 ? -13.22900 5.81500 14.46400 1.000 116.90789 101 LYS G N 1
ATOM 9561 C CA . LYS G 2 101 ? -14.17600 5.33800 13.46300 1.000 115.73362 101 LYS G CA 1
ATOM 9562 C C . LYS G 2 101 ? -13.73400 5.73900 12.06400 1.000 116.91337 101 LYS G C 1
ATOM 9563 O O . LYS G 2 101 ? -13.87700 4.96600 11.10900 1.000 117.00854 101 LYS G O 1
ATOM 9566 N N . ILE G 2 102 ? -13.19600 6.95200 11.92900 1.000 116.31017 102 ILE G N 1
ATOM 9567 C CA . ILE G 2 102 ? -12.70100 7.41800 10.63700 1.000 117.14089 102 ILE G CA 1
ATOM 9568 C C . ILE G 2 102 ? -11.51000 6.57700 10.19600 1.000 119.21565 102 ILE G C 1
ATOM 9569 O O . ILE G 2 102 ? -11.45000 6.09600 9.05800 1.000 119.79925 102 ILE G O 1
ATOM 9572 N N . GLU G 2 103 ? -10.54600 6.37900 11.10000 1.000 117.78260 103 GLU G N 1
ATOM 9573 C CA . GLU G 2 103 ? -9.32900 5.65300 10.75600 1.000 119.73713 103 GLU G CA 1
ATOM 9574 C C . GLU G 2 103 ? -9.59800 4.18600 10.44400 1.000 120.46509 103 GLU G C 1
ATOM 9575 O O . GLU G 2 103 ? -8.81800 3.56900 9.71200 1.000 122.22636 103 GLU G O 1
ATOM 9581 N N . ILE G 2 104 ? -10.68400 3.61700 10.97300 1.000 125.54878 104 ILE G N 1
ATOM 9582 C CA . ILE G 2 104 ? -11.06900 2.26100 10.59000 1.000 126.34361 104 ILE G CA 1
ATOM 9583 C C . ILE G 2 104 ? -11.42500 2.20900 9.10900 1.000 126.00744 104 ILE G C 1
ATOM 9584 O O . ILE G 2 104 ? -11.11900 1.23300 8.41300 1.000 126.91557 104 ILE G O 1
ATOM 9587 N N . GLU G 2 105 ? -12.07100 3.26300 8.60400 1.000 121.20923 105 GLU G N 1
ATOM 9588 C CA . GLU G 2 105 ? -12.46800 3.29700 7.20000 1.000 119.58688 105 GLU G CA 1
ATOM 9589 C C . GLU G 2 105 ? -11.26100 3.47400 6.28600 1.000 121.59869 105 GLU G C 1
ATOM 9590 O O . GLU G 2 105 ? -11.15100 2.79500 5.25900 1.000 122.56362 105 GLU G O 1
ATOM 9596 N N . GLN G 2 106 ? -10.35000 4.38700 6.64000 1.000 114.19252 106 GLN G N 1
ATOM 9597 C CA . GLN G 2 106 ? -9.12500 4.55900 5.86200 1.000 116.39302 106 GLN G CA 1
ATOM 9598 C C . GLN G 2 106 ? -8.31600 3.27100 5.82200 1.000 117.50418 106 GLN G C 1
ATOM 9599 O O . GLN G 2 106 ? -7.78700 2.89100 4.77000 1.000 118.89640 106 GLN G O 1
ATOM 9605 N N . ILE G 2 107 ? -8.20000 2.59400 6.96700 1.000 125.90236 107 ILE G N 1
ATOM 9606 C CA . ILE G 2 107 ? -7.54900 1.28800 7.01200 1.000 128.09761 107 ILE G CA 1
ATOM 9607 C C . ILE G 2 107 ? -8.25900 0.30700 6.08700 1.000 128.10205 107 ILE G C 1
ATOM 9608 O O . ILE G 2 107 ? -7.61700 -0.48000 5.38000 1.000 130.14120 107 ILE G O 1
ATOM 9613 N N . ALA G 2 108 ? -9.59300 0.35300 6.05800 1.000 129.88005 108 ALA G N 1
ATOM 9614 C CA . ALA G 2 108 ? -10.34900 -0.61000 5.26300 1.000 129.85699 108 ALA G CA 1
ATOM 9615 C C . ALA G 2 108 ? -10.23500 -0.31700 3.77100 1.000 130.09245 108 ALA G C 1
ATOM 9616 O O . ALA G 2 108 ? -10.05300 -1.23700 2.96500 1.000 130.84181 108 ALA G O 1
ATOM 9618 N N . GLN G 2 109 ? -10.34200 0.95600 3.38100 1.000 131.50668 109 GLN G N 1
ATOM 9619 C CA . GLN G 2 109 ? -10.24200 1.32200 1.97200 1.000 131.14445 109 GLN G CA 1
ATOM 9620 C C . GLN G 2 109 ? -8.81800 1.24400 1.43400 1.000 133.22150 109 GLN G C 1
ATOM 9621 O O . GLN G 2 109 ? -8.63900 1.26500 0.21100 1.000 133.02495 109 GLN G O 1
ATOM 9624 N N . GLN G 2 110 ? -7.81000 1.15600 2.30500 1.000 132.54953 110 GLN G N 1
ATOM 9625 C CA . GLN G 2 110 ? -6.43000 0.95100 1.88000 1.000 134.92520 110 GLN G CA 1
ATOM 9626 C C . GLN G 2 110 ? -6.00500 -0.50800 1.92400 1.000 137.29594 110 GLN G C 1
ATOM 9627 O O . GLN G 2 110 ? -5.07200 -0.88900 1.20800 1.000 139.12014 110 GLN G O 1
ATOM 9630 N N . ASN G 2 111 ? -6.66500 -1.33100 2.74400 1.000 138.32650 111 ASN G N 1
ATOM 9631 C CA . ASN G 2 111 ? -6.34700 -2.75000 2.81100 1.000 139.57318 111 ASN G CA 1
ATOM 9632 C C . ASN G 2 111 ? -7.10800 -3.57200 1.78200 1.000 139.26352 111 ASN G C 1
ATOM 9633 O O . ASN G 2 111 ? -6.67600 -4.68400 1.46100 1.000 140.68855 111 ASN G O 1
ATOM 9638 N N . ILE G 2 112 ? -8.23100 -3.06300 1.27300 1.000 139.16509 112 ILE G N 1
ATOM 9639 C CA . ILE G 2 112 ? -8.87500 -3.66400 0.11000 1.000 138.85549 112 ILE G CA 1
ATOM 9640 C C . ILE G 2 112 ? -8.26200 -3.13900 -1.18700 1.000 139.89311 112 ILE G C 1
ATOM 9641 O O . ILE G 2 112 ? -8.26200 -3.85400 -2.20100 1.000 140.66087 112 ILE G O 1
ATOM 9646 N N . GLU G 2 113 ? -7.70000 -1.92600 -1.17300 1.000 138.05013 113 GLU G N 1
ATOM 9647 C CA . GLU G 2 113 ? -7.00100 -1.40600 -2.34300 1.000 138.48327 113 GLU G CA 1
ATOM 9648 C C . GLU G 2 113 ? -5.67000 -2.12100 -2.57000 1.000 141.32036 113 GLU G C 1
ATOM 9649 O O . GLU G 2 113 ? -5.28500 -2.36300 -3.71900 1.000 142.45251 113 GLU G O 1
ATOM 9651 N N . LYS G 2 114 ? -4.95500 -2.46700 -1.49400 1.000 135.65023 114 LYS G N 1
ATOM 9652 C CA . LYS G 2 114 ? -3.71600 -3.22700 -1.64800 1.000 137.76433 114 LYS G CA 1
ATOM 9653 C C . LYS G 2 114 ? -4.00100 -4.68500 -1.99000 1.000 138.91193 114 LYS G C 1
ATOM 9654 O O . LYS G 2 114 ? -3.33400 -5.26800 -2.85200 1.000 140.58018 114 LYS G O 1
ATOM 9660 N N . ALA G 2 115 ? -4.98900 -5.29000 -1.32300 1.000 146.23149 115 ALA G N 1
ATOM 9661 C CA . ALA G 2 115 ? -5.32700 -6.68500 -1.59000 1.000 147.05082 115 ALA G CA 1
ATOM 9662 C C . ALA G 2 115 ? -5.84600 -6.88500 -3.00800 1.000 147.24269 115 ALA G C 1
ATOM 9663 O O . ALA G 2 115 ? -5.62000 -7.94500 -3.60100 1.000 149.36010 115 ALA G O 1
ATOM 9665 N N . GLN G 2 116 ? -6.55000 -5.89500 -3.56400 1.000 144.51486 116 GLN G N 1
ATOM 9666 C CA . GLN G 2 116 ? -6.97200 -5.99400 -4.95900 1.000 144.34982 116 GLN G CA 1
ATOM 9667 C C . GLN G 2 116 ? -5.78600 -5.83900 -5.90300 1.000 146.54264 116 GLN G C 1
ATOM 9668 O O . GLN G 2 116 ? -5.67400 -6.57100 -6.89300 1.000 148.66178 116 GLN G O 1
ATOM 9671 N N . GLN G 2 117 ? -4.88700 -4.89200 -5.60900 1.000 142.40380 117 GLN G N 1
ATOM 9672 C CA . GLN G 2 117 ? -3.68900 -4.71700 -6.42500 1.000 146.74781 117 GLN G CA 1
ATOM 9673 C C . GLN G 2 117 ? -2.74400 -5.90900 -6.29900 1.000 149.01018 117 GLN G C 1
ATOM 9674 O O . GLN G 2 117 ? -2.08000 -6.27900 -7.27600 1.000 151.93512 117 GLN G O 1
ATOM 9677 N N . LEU G 2 118 ? -2.66700 -6.51500 -5.11400 1.000 151.78531 118 LEU G N 1
ATOM 9678 C CA . LEU G 2 118 ? -1.92500 -7.75500 -4.91700 1.000 153.92720 118 LEU G CA 1
ATOM 9679 C C . LEU G 2 118 ? -2.74300 -8.99500 -5.25300 1.000 154.88538 118 LEU G C 1
ATOM 9680 O O . LEU G 2 118 ? -2.23200 -10.11200 -5.11000 1.000 157.23817 118 LEU G O 1
ATOM 9683 N N . SER G 2 119 ? -3.99300 -8.82400 -5.69300 1.000 161.90331 119 SER G N 1
ATOM 9684 C CA . SER G 2 119 ? -4.91200 -9.91800 -6.01100 1.000 161.73868 119 SER G CA 1
ATOM 9685 C C . SER G 2 119 ? -5.15700 -10.84200 -4.82000 1.000 162.12324 119 SER G C 1
ATOM 9686 O O . SER G 2 119 ? -5.58300 -11.98900 -4.99800 1.000 162.76858 119 SER G O 1
ATOM 9689 N N . LYS G 2 120 ? -4.89300 -10.36700 -3.60300 1.000 157.57337 120 LYS G N 1
ATOM 9690 C CA . LYS G 2 120 ? -5.17100 -11.10900 -2.37400 1.000 156.98469 120 LYS G CA 1
ATOM 9691 C C . LYS G 2 120 ? -6.43900 -10.61500 -1.69200 1.000 154.20080 120 LYS G C 1
ATOM 9692 O O . LYS G 2 120 ? -6.52700 -10.58300 -0.46100 1.000 153.75432 120 LYS G O 1
ATOM 9698 N N . LEU G 2 121 ? -7.43000 -10.20800 -2.47900 1.000 151.57644 121 LEU G N 1
ATOM 9699 C CA . LEU G 2 121 ? -8.74800 -9.85600 -1.97300 1.000 148.93918 121 LEU G CA 1
ATOM 9700 C C . LEU G 2 121 ? -9.65500 -11.07300 -2.07900 1.000 148.35711 121 LEU G C 1
ATOM 9701 O O . LEU G 2 121 ? -9.73600 -11.70200 -3.13900 1.000 147.89569 121 LEU G O 1
ATOM 9706 N N . LYS G 2 122 ? -10.33300 -11.40500 -0.98400 1.000 138.08563 122 LYS G N 1
ATOM 9707 C CA . LYS G 2 122 ? -11.13000 -12.62900 -0.95600 1.000 136.84742 122 LYS G CA 1
ATOM 9708 C C . LYS G 2 122 ? -12.34400 -12.35700 -0.06200 1.000 134.24426 122 LYS G C 1
ATOM 9709 O O . LYS G 2 122 ? -12.26900 -12.49300 1.16100 1.000 134.08814 122 LYS G O 1
ATOM 9715 N N . TYR G 2 123 ? -13.44700 -11.94400 -0.70200 1.000 133.14917 123 TYR G N 1
ATOM 9716 C CA . TYR G 2 123 ? -14.73400 -11.62600 -0.08000 1.000 129.90293 123 TYR G CA 1
ATOM 9717 C C . TYR G 2 123 ? -14.71200 -10.29700 0.67600 1.000 128.57031 123 TYR G C 1
ATOM 9718 O O . TYR G 2 123 ? -15.42800 -10.13000 1.67000 1.000 126.19966 123 TYR G O 1
ATOM 9721 N N . GLY G 2 124 ? -13.91700 -9.34000 0.20200 1.000 139.62254 124 GLY G N 1
ATOM 9722 C CA . GLY G 2 124 ? -13.91700 -8.00200 0.76100 1.000 138.34443 124 GLY G CA 1
ATOM 9723 C C . GLY G 2 124 ? -12.98000 -7.76300 1.92400 1.000 140.35497 124 GLY G C 1
ATOM 9724 O O . GLY G 2 124 ? -13.15400 -6.77000 2.64100 1.000 138.24265 124 GLY G O 1
ATOM 9725 N N . VAL G 2 125 ? -11.99700 -8.64300 2.14200 1.000 142.68763 125 VAL G N 1
ATOM 9726 C CA . VAL G 2 125 ? -10.99400 -8.48700 3.19000 1.000 143.65369 125 VAL G CA 1
ATOM 9727 C C . VAL G 2 125 ? -9.63200 -8.88500 2.63100 1.000 145.91612 125 VAL G C 1
ATOM 9728 O O . VAL G 2 125 ? -9.53000 -9.62600 1.65100 1.000 146.97680 125 VAL G O 1
ATOM 9732 N N . PHE G 2 126 ? -8.57500 -8.38300 3.27200 1.000 145.11987 126 PHE G N 1
ATOM 9733 C CA . PHE G 2 126 ? -7.20800 -8.58600 2.80200 1.000 147.56798 126 PHE G CA 1
ATOM 9734 C C . PHE G 2 126 ? -6.62400 -9.86000 3.40000 1.000 149.71012 126 PHE G C 1
ATOM 9735 O O . PHE G 2 126 ? -6.64400 -10.04600 4.62000 1.000 149.82844 126 PHE G O 1
ATOM 9738 N N . VAL G 2 127 ? -6.09900 -10.73000 2.53800 1.000 150.04876 127 VAL G N 1
ATOM 9739 C CA . VAL G 2 127 ? -5.47400 -11.97700 2.97000 1.000 152.54593 127 VAL G CA 1
ATOM 9740 C C . VAL G 2 127 ? -4.01500 -11.66300 3.28700 1.000 154.94100 127 VAL G C 1
ATOM 9741 O O . VAL G 2 127 ? -3.17400 -11.57200 2.39100 1.000 156.45915 127 VAL G O 1
ATOM 9744 N N . VAL G 2 128 ? -3.71800 -11.48700 4.57100 1.000 150.39562 128 VAL G N 1
ATOM 9745 C CA . VAL G 2 128 ? -2.35400 -11.21900 5.00800 1.000 151.51500 128 VAL G CA 1
ATOM 9746 C C . VAL G 2 128 ? -1.57800 -12.52600 5.09700 1.000 153.18909 128 VAL G C 1
ATOM 9747 O O . VAL G 2 128 ? -2.12200 -13.55200 5.50600 1.000 153.13384 128 VAL G O 1
ATOM 9750 N N . SER H 2 5 ? -68.31800 -26.72400 -58.75900 1.000 106.17717 5 SER J N 1
ATOM 9751 C CA . SER H 2 5 ? -67.24700 -26.63200 -59.74500 1.000 105.13358 5 SER J CA 1
ATOM 9752 C C . SER H 2 5 ? -66.78800 -25.18600 -59.89500 1.000 103.40954 5 SER J C 1
ATOM 9753 O O . SER H 2 5 ? -65.90300 -24.73400 -59.16900 1.000 102.74201 5 SER J O 1
ATOM 9756 N N . ARG H 2 6 ? -67.39300 -24.46900 -60.84100 1.000 103.30037 6 ARG J N 1
ATOM 9757 C CA . ARG H 2 6 ? -67.10800 -23.05100 -61.01600 1.000 101.33049 6 ARG J CA 1
ATOM 9758 C C . ARG H 2 6 ? -67.42300 -22.29100 -59.73100 1.000 101.89250 6 ARG J C 1
ATOM 9759 O O . ARG H 2 6 ? -68.33300 -22.65500 -58.98000 1.000 103.09588 6 ARG J O 1
ATOM 9762 N N . GLU H 2 7 ? -66.67500 -21.21600 -59.47600 1.000 99.48723 7 GLU J N 1
ATOM 9763 C CA . GLU H 2 7 ? -65.71900 -20.62200 -60.40900 1.000 98.30478 7 GLU J CA 1
ATOM 9764 C C . GLU H 2 7 ? -64.28900 -21.01800 -60.02400 1.000 98.21930 7 GLU J C 1
ATOM 9765 O O . GLU H 2 7 ? -64.07800 -21.68800 -59.01300 1.000 99.00999 7 GLU J O 1
ATOM 9768 N N . GLU H 2 8 ? -63.32300 -20.64500 -60.86200 1.000 103.95799 8 GLU J N 1
ATOM 9769 C CA . GLU H 2 8 ? -61.90100 -20.69700 -60.54000 1.000 103.49521 8 GLU J CA 1
ATOM 9770 C C . GLU H 2 8 ? -61.32200 -19.32900 -60.22000 1.000 102.35679 8 GLU J C 1
ATOM 9771 O O . GLU H 2 8 ? -60.47700 -19.21500 -59.32900 1.000 102.14989 8 GLU J O 1
ATOM 9774 N N . TYR H 2 9 ? -61.76700 -18.28500 -60.92600 1.000 105.11883 9 TYR J N 1
ATOM 9775 C CA . TYR H 2 9 ? -61.28200 -16.93500 -60.65400 1.000 105.04533 9 TYR J CA 1
ATOM 9776 C C . TYR H 2 9 ? -61.61800 -16.50700 -59.23100 1.000 105.85952 9 TYR J C 1
ATOM 9777 O O . TYR H 2 9 ? -60.78100 -15.91300 -58.54100 1.000 105.50942 9 TYR J O 1
ATOM 9786 N N . ALA H 2 10 ? -62.83800 -16.80000 -58.77400 1.000 101.67705 10 ALA J N 1
ATOM 9787 C CA . ALA H 2 10 ? -63.17500 -16.56100 -57.37400 1.000 101.46987 10 ALA J CA 1
ATOM 9788 C C . ALA H 2 10 ? -62.33700 -17.44000 -56.45900 1.000 101.92357 10 ALA J C 1
ATOM 9789 O O . ALA H 2 10 ? -61.88400 -16.99500 -55.39900 1.000 101.74767 10 ALA J O 1
ATOM 9791 N N . LYS H 2 11 ? -62.11700 -18.69400 -56.86100 1.000 100.16762 11 LYS J N 1
ATOM 9792 C CA . LYS H 2 11 ? -61.27300 -19.59300 -56.08600 1.000 101.04808 11 LYS J CA 1
ATOM 9793 C C . LYS H 2 11 ? -59.84000 -19.09000 -55.99900 1.000 100.67110 11 LYS J C 1
ATOM 9794 O O . LYS H 2 11 ? -59.16700 -19.31200 -54.98600 1.000 101.24981 11 LYS J O 1
ATOM 9800 N N . LYS H 2 12 ? -59.35600 -18.41400 -57.04200 1.000 99.24210 12 LYS J N 1
ATOM 9801 C CA . LYS H 2 12 ? -57.96400 -17.97600 -57.06100 1.000 99.07769 12 LYS J CA 1
ATOM 9802 C C . LYS H 2 12 ? -57.73900 -16.81000 -56.10800 1.000 98.66832 12 LYS J C 1
ATOM 9803 O O . LYS H 2 12 ? -56.83600 -16.84900 -55.26400 1.000 99.21416 12 LYS J O 1
ATOM 9806 N N . MET H 2 13 ? -58.55800 -15.76200 -56.23000 1.000 98.73412 13 MET J N 1
ATOM 9807 C CA . MET H 2 13 ? -58.33600 -14.54200 -55.45800 1.000 98.42261 13 MET J CA 1
ATOM 9808 C C . MET H 2 13 ? -58.50100 -14.78700 -53.96300 1.000 98.64034 13 MET J C 1
ATOM 9809 O O . MET H 2 13 ? -57.80300 -14.17500 -53.14500 1.000 98.05421 13 MET J O 1
ATOM 9814 N N . ARG H 2 14 ? -59.42100 -15.68000 -53.58700 1.000 97.75032 14 ARG J N 1
ATOM 9815 C CA . ARG H 2 14 ? -59.58600 -16.04300 -52.18200 1.000 98.56372 14 ARG J CA 1
ATOM 9816 C C . ARG H 2 14 ? -58.27800 -16.53800 -51.57500 1.000 99.21076 14 ARG J C 1
ATOM 9817 O O . ARG H 2 14 ? -57.97200 -16.24900 -50.41200 1.000 99.65038 14 ARG J O 1
ATOM 9825 N N . LEU H 2 15 ? -57.48400 -17.27300 -52.35900 1.000 100.91069 15 LEU J N 1
ATOM 9826 C CA . LEU H 2 15 ? -56.28100 -17.90300 -51.82600 1.000 101.65551 15 LEU J CA 1
ATOM 9827 C C . LEU H 2 15 ? -55.23300 -16.86900 -51.42200 1.000 101.62843 15 LEU J C 1
ATOM 9828 O O . LEU H 2 15 ? -54.62200 -16.98400 -50.35200 1.000 102.80479 15 LEU J O 1
ATOM 9831 N N . ALA H 2 16 ? -55.01600 -15.84800 -52.25400 1.000 97.12927 16 ALA J N 1
ATOM 9832 C CA . ALA H 2 16 ? -53.95000 -14.88100 -52.01000 1.000 97.13988 16 ALA J CA 1
ATOM 9833 C C . ALA H 2 16 ? -54.40400 -13.65500 -51.23200 1.000 96.60764 16 ALA J C 1
ATOM 9834 O O . ALA H 2 16 ? -53.55900 -12.96200 -50.65400 1.000 96.95436 16 ALA J O 1
ATOM 9836 N N . LEU H 2 17 ? -55.70300 -13.36400 -51.20900 1.000 95.89252 17 LEU J N 1
ATOM 9837 C CA . LEU H 2 17 ? -56.21900 -12.14500 -50.60100 1.000 95.32202 17 LEU J CA 1
ATOM 9838 C C . LEU H 2 17 ? -57.04900 -12.40600 -49.35400 1.000 95.72607 17 LEU J C 1
ATOM 9839 O O . LEU H 2 17 ? -56.80200 -11.79300 -48.31000 1.000 96.01266 17 LEU J O 1
ATOM 9844 N N . SER H 2 18 ? -58.03800 -13.29400 -49.44200 1.000 95.86164 18 SER J N 1
ATOM 9845 C CA . SER H 2 18 ? -58.95100 -13.51300 -48.32800 1.000 96.28275 18 SER J CA 1
ATOM 9846 C C . SER H 2 18 ? -58.20400 -14.05700 -47.12000 1.000 97.43631 18 SER J C 1
ATOM 9847 O O . SER H 2 18 ? -57.23600 -14.81200 -47.25200 1.000 98.13911 18 SER J O 1
ATOM 9850 N N . ASP H 2 19 ? -58.66200 -13.66500 -45.93400 1.000 97.70285 19 ASP J N 1
ATOM 9851 C CA . ASP H 2 19 ? -58.09200 -14.19200 -44.70600 1.000 98.91406 19 ASP J CA 1
ATOM 9852 C C . ASP H 2 19 ? -58.22600 -15.71200 -44.67500 1.000 99.87769 19 ASP J C 1
ATOM 9853 O O . ASP H 2 19 ? -59.07500 -16.30500 -45.35000 1.000 99.65609 19 ASP J O 1
ATOM 9856 N N . ASN H 2 20 ? -57.35500 -16.34500 -43.88600 1.000 109.52189 20 ASN J N 1
ATOM 9857 C CA . ASN H 2 20 ? -57.32400 -17.80300 -43.83500 1.000 110.16339 20 ASN J CA 1
ATOM 9858 C C . ASN H 2 20 ? -58.65300 -18.37100 -43.35500 1.000 111.09137 20 ASN J C 1
ATOM 9859 O O . ASN H 2 20 ? -59.08500 -19.43400 -43.81700 1.000 110.93501 20 ASN J O 1
ATOM 9861 N N . HIS H 2 21 ? -59.32300 -17.67000 -42.43700 1.000 110.47712 21 HIS J N 1
ATOM 9862 C CA . HIS H 2 21 ? -60.58000 -18.16500 -41.88700 1.000 110.70210 21 HIS J CA 1
ATOM 9863 C C . HIS H 2 21 ? -61.69600 -18.19900 -42.92100 1.000 109.85458 21 HIS J C 1
ATOM 9864 O O . HIS H 2 21 ? -62.70300 -18.88200 -42.70500 1.000 110.42661 21 HIS J O 1
ATOM 9867 N N . ILE H 2 22 ? -61.54400 -17.48600 -44.03200 1.000 104.73680 22 ILE J N 1
ATOM 9868 C CA . ILE H 2 22 ? -62.63000 -17.33000 -44.99500 1.000 103.98311 22 ILE J CA 1
ATOM 9869 C C . ILE H 2 22 ? -62.60600 -18.43100 -46.04700 1.000 104.29527 22 ILE J C 1
ATOM 9870 O O . ILE H 2 22 ? -63.59900 -19.13300 -46.25000 1.000 104.77699 22 ILE J O 1
ATOM 9875 N N . CYS H 2 23 ? -61.48300 -18.59800 -46.73600 1.000 107.58744 23 CYS J N 1
ATOM 9876 C CA . CYS H 2 23 ? -61.34200 -19.64700 -47.73400 1.000 108.06009 23 CYS J CA 1
ATOM 9877 C C . CYS H 2 23 ? -60.71700 -20.88700 -47.10800 1.000 110.16900 23 CYS J C 1
ATOM 9878 O O . CYS H 2 23 ? -59.97000 -20.80300 -46.13000 1.000 110.48724 23 CYS J O 1
ATOM 9881 N N . LYS H 2 24 ? -61.02700 -22.04600 -47.68700 1.000 111.14008 24 LYS J N 1
ATOM 9882 C CA . LYS H 2 24 ? -60.48900 -23.30700 -47.18800 1.000 111.62672 24 LYS J CA 1
ATOM 9883 C C . LYS H 2 24 ? -59.11800 -23.57400 -47.79900 1.000 110.54517 24 LYS J C 1
ATOM 9884 O O . LYS H 2 24 ? -58.55700 -22.70100 -48.47500 1.000 109.73431 24 LYS J O 1
ATOM 9887 N N . PRO H 2 25 ? -58.54200 -24.76000 -47.58200 1.000 109.82868 25 PRO J N 1
ATOM 9888 C CA . PRO H 2 25 ? -57.22200 -25.04100 -48.16900 1.000 109.95477 25 PRO J CA 1
ATOM 9889 C C . PRO H 2 25 ? -57.26300 -25.29000 -49.66700 1.000 108.72163 25 PRO J C 1
ATOM 9890 O O . PRO H 2 25 ? -56.20800 -25.24100 -50.31200 1.000 107.99009 25 PRO J O 1
ATOM 9892 N N . ASP H 2 26 ? -58.43600 -25.55900 -50.24100 1.000 108.44271 26 ASP J N 1
ATOM 9893 C CA . ASP H 2 26 ? -58.54800 -25.75300 -51.68100 1.000 108.12200 26 ASP J CA 1
ATOM 9894 C C . ASP H 2 26 ? -58.82600 -24.45800 -52.42900 1.000 107.65850 26 ASP J C 1
ATOM 9895 O O . ASP H 2 26 ? -58.43400 -24.33000 -53.59500 1.000 107.33132 26 ASP J O 1
ATOM 9900 N N . GLY H 2 27 ? -59.49200 -23.49700 -51.79200 1.000 108.67405 27 GLY J N 1
ATOM 9901 C CA . GLY H 2 27 ? -59.77100 -22.22500 -52.42800 1.000 106.99999 27 GLY J CA 1
ATOM 9902 C C . GLY H 2 27 ? -61.16500 -21.69900 -52.15400 1.000 106.49752 27 GLY J C 1
ATOM 9903 O O . GLY H 2 27 ? -61.34800 -20.49200 -51.96300 1.000 105.43655 27 GLY J O 1
ATOM 9904 N N . THR H 2 28 ? -62.15500 -22.59100 -52.13700 1.000 107.41087 28 THR J N 1
ATOM 9905 C CA . THR H 2 28 ? -63.52500 -22.17600 -51.87300 1.000 108.11766 28 THR J CA 1
ATOM 9906 C C . THR H 2 28 ? -63.63900 -21.56700 -50.48100 1.000 108.60248 28 THR J C 1
ATOM 9907 O O . THR H 2 28 ? -62.86300 -21.87700 -49.57300 1.000 108.81438 28 THR J O 1
ATOM 9911 N N . VAL H 2 29 ? -64.61800 -20.67800 -50.32300 1.000 109.78721 29 VAL J N 1
ATOM 9912 C CA . VAL H 2 29 ? -64.90500 -20.12600 -49.01000 1.000 109.68251 29 VAL J CA 1
ATOM 9913 C C . VAL H 2 29 ? -65.53200 -21.20700 -48.14000 1.000 111.53628 29 VAL J C 1
ATOM 9914 O O . VAL H 2 29 ? -66.20800 -22.12100 -48.63200 1.000 112.99416 29 VAL J O 1
ATOM 9917 N N . ASN H 2 30 ? -65.30400 -21.11400 -46.83500 1.000 108.16544 30 ASN J N 1
ATOM 9918 C CA . ASN H 2 30 ? -66.03100 -21.94500 -45.89200 1.000 109.43792 30 ASN J CA 1
ATOM 9919 C C . ASN H 2 30 ? -67.29900 -21.20300 -45.49600 1.000 108.84036 30 ASN J C 1
ATOM 9920 O O . ASN H 2 30 ? -67.25500 -20.01400 -45.15900 1.000 107.54948 30 ASN J O 1
ATOM 9925 N N . HIS H 2 31 ? -68.43300 -21.89300 -45.57400 1.000 104.44132 31 HIS J N 1
ATOM 9926 C CA . HIS H 2 31 ? -69.69800 -21.24600 -45.26900 1.000 104.34025 31 HIS J CA 1
ATOM 9927 C C . HIS H 2 31 ? -69.84800 -21.00300 -43.77600 1.000 104.79472 31 HIS J C 1
ATOM 9928 O O . HIS H 2 31 ? -70.67300 -20.17900 -43.36600 1.000 104.46141 31 HIS J O 1
ATOM 9935 N N . GLN H 2 32 ? -69.03900 -21.68700 -42.96400 1.000 105.59846 32 GLN J N 1
ATOM 9936 C CA . GLN H 2 32 ? -69.21300 -21.64900 -41.51700 1.000 106.34658 32 GLN J CA 1
ATOM 9937 C C . GLN H 2 32 ? -68.80000 -20.30400 -40.93300 1.000 105.31117 32 GLN J C 1
ATOM 9938 O O . GLN H 2 32 ? -69.45800 -19.79600 -40.01800 1.000 105.50409 32 GLN J O 1
ATOM 9941 N N . TYR H 2 33 ? -67.70400 -19.72100 -41.43100 1.000 107.63416 33 TYR J N 1
ATOM 9942 C CA . TYR H 2 33 ? -67.23300 -18.45000 -40.88600 1.000 106.87579 33 TYR J CA 1
ATOM 9943 C C . TYR H 2 33 ? -68.27200 -17.35300 -41.08500 1.000 106.58701 33 TYR J C 1
ATOM 9944 O O . TYR H 2 33 ? -68.49400 -16.52900 -40.19100 1.000 106.11458 33 TYR J O 1
ATOM 9953 N N . PHE H 2 34 ? -68.92000 -17.32700 -42.25400 1.000 101.99375 34 PHE J N 1
ATOM 9954 C CA . PHE H 2 34 ? -69.96200 -16.33600 -42.50500 1.000 101.26362 34 PHE J CA 1
ATOM 9955 C C . PHE H 2 34 ? -71.16700 -16.53700 -41.59500 1.000 102.19718 34 PHE J C 1
ATOM 9956 O O . PHE H 2 34 ? -71.89700 -15.57900 -41.31300 1.000 101.74329 34 PHE J O 1
ATOM 9964 N N . LEU H 2 35 ? -71.39600 -17.76800 -41.12900 1.000 103.57248 35 LEU J N 1
ATOM 9965 C CA . LEU H 2 35 ? -72.58600 -18.04700 -40.33200 1.000 104.60935 35 LEU J CA 1
ATOM 9966 C C . LEU H 2 35 ? -72.49700 -17.43600 -38.94100 1.000 104.78950 35 LEU J C 1
ATOM 9967 O O . LEU H 2 35 ? -73.52500 -17.06900 -38.35900 1.000 105.12612 35 LEU J O 1
ATOM 9972 N N . VAL H 2 36 ? -71.29700 -17.31300 -38.39500 1.000 104.68572 36 VAL J N 1
ATOM 9973 C CA . VAL H 2 36 ? -71.09600 -16.72800 -37.07600 1.000 104.98869 36 VAL J CA 1
ATOM 9974 C C . VAL H 2 36 ? -70.65000 -15.28200 -37.24400 1.000 103.59153 36 VAL J C 1
ATOM 9975 O O . VAL H 2 36 ? -69.87500 -14.95600 -38.15300 1.000 102.60046 36 VAL J O 1
ATOM 9979 N N . LYS H 2 37 ? -71.15000 -14.41000 -36.37200 1.000 106.95673 37 LYS J N 1
ATOM 9980 C CA . LYS H 2 37 ? -70.97300 -12.97400 -36.53100 1.000 106.14859 37 LYS J CA 1
ATOM 9981 C C . LYS H 2 37 ? -69.63500 -12.50400 -35.97700 1.000 106.38855 37 LYS J C 1
ATOM 9982 O O . LYS H 2 37 ? -69.17800 -12.97300 -34.93100 1.000 108.32103 37 LYS J O 1
ATOM 9984 N N . LYS H 2 38 ? -69.01600 -11.56600 -36.69400 1.000 104.59684 38 LYS J N 1
ATOM 9985 C CA . LYS H 2 38 ? -67.82800 -10.81800 -36.24900 1.000 104.46731 38 LYS J CA 1
ATOM 9986 C C . LYS H 2 38 ? -66.69200 -11.80800 -36.00200 1.000 105.16685 38 LYS J C 1
ATOM 9987 O O . LYS H 2 38 ? -66.45700 -12.68700 -36.84700 1.000 105.08210 38 LYS J O 1
ATOM 9989 N N . GLY H 2 39 ? -65.96400 -11.70600 -34.89500 1.000 107.40781 39 GLY J N 1
ATOM 9990 C CA . GLY H 2 39 ? -64.87200 -12.61800 -34.63600 1.000 108.80420 39 GLY J CA 1
ATOM 9991 C C . GLY H 2 39 ? -65.22000 -13.67900 -33.61500 1.000 110.92109 39 GLY J C 1
ATOM 9992 O O . GLY H 2 39 ? -64.51100 -13.85200 -32.62000 1.000 112.84324 39 GLY J O 1
ATOM 9993 N N . GLN H 2 40 ? -66.32000 -14.39500 -33.84700 1.000 107.16256 40 GLN J N 1
ATOM 9994 C CA . GLN H 2 40 ? -66.72600 -15.48900 -32.97400 1.000 108.27756 40 GLN J CA 1
ATOM 9995 C C . GLN H 2 40 ? -66.66900 -16.83900 -33.68100 1.000 107.49449 40 GLN J C 1
ATOM 9996 O O . GLN H 2 40 ? -67.26100 -17.81100 -33.20100 1.000 108.69382 40 GLN J O 1
ATOM 10002 N N . TYR H 2 41 ? -65.97700 -16.92000 -34.81600 1.000 106.49918 41 TYR J N 1
ATOM 10003 C CA . TYR H 2 41 ? -65.72800 -18.22100 -35.41900 1.000 107.06702 41 TYR J CA 1
ATOM 10004 C C . TYR H 2 41 ? -64.80900 -19.02600 -34.51700 1.000 108.56179 41 TYR J C 1
ATOM 10005 O O . TYR H 2 41 ? -63.74600 -18.55300 -34.10600 1.000 108.65641 41 TYR J O 1
ATOM 10014 N N . TRP H 2 42 ? -65.24100 -20.23400 -34.18600 1.000 109.85064 42 TRP J N 1
ATOM 10015 C CA . TRP H 2 42 ? -64.49700 -21.11300 -33.30100 1.000 111.48201 42 TRP J CA 1
ATOM 10016 C C . TRP H 2 42 ? -63.61200 -21.99200 -34.17500 1.000 111.58478 42 TRP J C 1
ATOM 10017 O O . TRP H 2 42 ? -64.09600 -22.92300 -34.82700 1.000 111.83297 42 TRP J O 1
ATOM 10028 N N . GLY H 2 43 ? -62.31900 -21.67900 -34.19800 1.000 117.08139 43 GLY J N 1
ATOM 10029 C CA . GLY H 2 43 ? -61.43700 -22.29100 -35.17600 1.000 117.38455 43 GLY J CA 1
ATOM 10030 C C . GLY H 2 43 ? -61.27200 -23.78200 -34.94700 1.000 119.28220 43 GLY J C 1
ATOM 10031 O O . GLY H 2 43 ? -61.17900 -24.25300 -33.81200 1.000 121.07915 43 GLY J O 1
ATOM 10032 N N . GLU H 2 44 ? -61.23700 -24.53400 -36.05100 1.000 120.21327 44 GLU J N 1
ATOM 10033 C CA . GLU H 2 44 ? -60.79200 -25.92000 -35.97900 1.000 121.55100 44 GLU J CA 1
ATOM 10034 C C . GLU H 2 44 ? -59.37000 -25.99400 -35.43900 1.000 121.71351 44 GLU J C 1
ATOM 10035 O O . GLU H 2 44 ? -59.01600 -26.93500 -34.71800 1.000 122.21770 44 GLU J O 1
ATOM 10038 N N . GLU H 2 45 ? -58.54600 -24.99400 -35.77100 1.000 123.75593 45 GLU J N 1
ATOM 10039 C CA . GLU H 2 45 ? -57.22000 -24.85200 -35.17800 1.000 125.02930 45 GLU J CA 1
ATOM 10040 C C . GLU H 2 45 ? -57.28300 -24.16800 -33.81500 1.000 126.64843 45 GLU J C 1
ATOM 10041 O O . GLU H 2 45 ? -56.52600 -24.52500 -32.90400 1.000 128.11709 45 GLU J O 1
ATOM 10044 N N . LYS H 2 46 ? -58.18200 -23.19100 -33.65300 1.000 124.31736 46 LYS J N 1
ATOM 10045 C CA . LYS H 2 46 ? -58.28000 -22.48100 -32.37900 1.000 123.91015 46 LYS J CA 1
ATOM 10046 C C . LYS H 2 46 ? -58.76300 -23.40300 -31.26400 1.000 125.59192 46 LYS J C 1
ATOM 10047 O O . LYS H 2 46 ? -58.32000 -23.27700 -30.11500 1.000 126.08349 46 LYS J O 1
ATOM 10050 N N . ILE H 2 47 ? -59.68000 -24.32800 -31.57500 1.000 121.93093 47 ILE J N 1
ATOM 10051 C CA . ILE H 2 47 ? -59.97500 -25.41100 -30.63900 1.000 123.54952 47 ILE J CA 1
ATOM 10052 C C . ILE H 2 47 ? -58.72000 -26.23400 -30.38900 1.000 125.44181 47 ILE J C 1
ATOM 10053 O O . ILE H 2 47 ? -58.42300 -26.60600 -29.24900 1.000 127.70052 47 ILE J O 1
ATOM 10058 N N . GLN H 2 48 ? -57.95200 -26.50900 -31.44800 1.000 126.23601 48 GLN J N 1
ATOM 10059 C CA . GLN H 2 48 ? -56.77800 -27.36900 -31.31700 1.000 127.38376 48 GLN J CA 1
ATOM 10060 C C . GLN H 2 48 ? -55.71300 -26.73300 -30.43100 1.000 128.34586 48 GLN J C 1
ATOM 10061 O O . GLN H 2 48 ? -55.06400 -27.42500 -29.63500 1.000 130.19968 48 GLN J O 1
ATOM 10067 N N . TYR H 2 49 ? -55.51100 -25.42000 -30.56100 1.000 127.94866 49 TYR J N 1
ATOM 10068 C CA . TYR H 2 49 ? -54.64500 -24.71300 -29.62300 1.000 128.13746 49 TYR J CA 1
ATOM 10069 C C . TYR H 2 49 ? -55.15200 -24.88100 -28.19700 1.000 130.63327 49 TYR J C 1
ATOM 10070 O O . TYR H 2 49 ? -54.35900 -25.04500 -27.26200 1.000 132.69831 49 TYR J O 1
ATOM 10072 N N . LEU H 2 50 ? -56.47600 -24.86000 -28.01900 1.000 133.05395 50 LEU J N 1
ATOM 10073 C CA . LEU H 2 50 ? -57.07100 -25.18900 -26.72600 1.000 135.12986 50 LEU J CA 1
ATOM 10074 C C . LEU H 2 50 ? -57.05700 -26.69500 -26.47100 1.000 136.69128 50 LEU J C 1
ATOM 10075 O O . LEU H 2 50 ? -56.84800 -27.13000 -25.33400 1.000 138.41886 50 LEU J O 1
ATOM 10080 N N . ILE H 2 51 ? -57.27800 -27.50400 -27.51400 1.000 135.79027 51 ILE J N 1
ATOM 10081 C CA . ILE H 2 51 ? -57.43000 -28.95000 -27.33500 1.000 137.40907 51 ILE J CA 1
ATOM 10082 C C . ILE H 2 51 ? -56.16800 -29.56300 -26.74900 1.000 139.10370 51 ILE J C 1
ATOM 10083 O O . ILE H 2 51 ? -56.22900 -30.53000 -25.98100 1.000 140.90510 51 ILE J O 1
ATOM 10086 N N . GLU H 2 52 ? -55.00400 -29.03300 -27.12200 1.000 142.15203 52 GLU J N 1
ATOM 10087 C CA . GLU H 2 52 ? -53.75600 -29.56400 -26.58600 1.000 144.45791 52 GLU J CA 1
ATOM 10088 C C . GLU H 2 52 ? -53.70700 -29.42200 -25.06800 1.000 146.27541 52 GLU J C 1
ATOM 10089 O O . GLU H 2 52 ? -53.26000 -30.33700 -24.36500 1.000 147.30885 52 GLU J O 1
ATOM 10092 N N . GLN H 2 53 ? -54.18600 -28.29200 -24.54300 1.000 148.79592 53 GLN J N 1
ATOM 10093 C CA . GLN H 2 53 ? -54.07000 -28.00300 -23.12100 1.000 150.84975 53 GLN J CA 1
ATOM 10094 C C . GLN H 2 53 ? -55.30200 -28.38700 -22.31700 1.000 151.90020 53 GLN J C 1
ATOM 10095 O O . GLN H 2 53 ? -55.26200 -28.31500 -21.08500 1.000 153.52237 53 GLN J O 1
ATOM 10097 N N . LEU H 2 54 ? -56.38600 -28.79600 -22.97400 1.000 148.91959 54 LEU J N 1
ATOM 10098 C CA . LEU H 2 54 ? -57.67900 -28.83700 -22.29700 1.000 149.38306 54 LEU J CA 1
ATOM 10099 C C . LEU H 2 54 ? -57.75300 -29.96200 -21.26900 1.000 152.68482 54 LEU J C 1
ATOM 10100 O O . LEU H 2 54 ? -58.34500 -29.78400 -20.19700 1.000 154.34923 54 LEU J O 1
ATOM 10103 N N . GLU H 2 55 ? -57.17600 -31.13200 -21.57600 1.000 149.93923 55 GLU J N 1
ATOM 10104 C CA . GLU H 2 55 ? -57.41700 -32.31600 -20.75400 1.000 151.87778 55 GLU J CA 1
ATOM 10105 C C . GLU H 2 55 ? -56.85000 -32.19100 -19.34400 1.000 153.52582 55 GLU J C 1
ATOM 10106 O O . GLU H 2 55 ? -57.30600 -32.90500 -18.44400 1.000 154.15302 55 GLU J O 1
ATOM 10112 N N . LYS H 2 56 ? -55.87600 -31.30600 -19.12400 1.000 158.64598 56 LYS J N 1
ATOM 10113 C CA . LYS H 2 56 ? -55.24700 -31.23100 -17.80900 1.000 160.75224 56 LYS J CA 1
ATOM 10114 C C . LYS H 2 56 ? -56.04500 -30.36500 -16.84000 1.000 160.93164 56 LYS J C 1
ATOM 10115 O O . LYS H 2 56 ? -56.13100 -30.68400 -15.65000 1.000 162.80368 56 LYS J O 1
ATOM 10118 N N . ILE H 2 57 ? -56.63100 -29.27000 -17.32500 1.000 160.74067 57 ILE J N 1
ATOM 10119 C CA . ILE H 2 57 ? -57.33800 -28.35500 -16.43200 1.000 160.42508 57 ILE J CA 1
ATOM 10120 C C . ILE H 2 57 ? -58.63300 -28.98200 -15.92400 1.000 161.46450 57 ILE J C 1
ATOM 10121 O O . ILE H 2 57 ? -58.96400 -28.86900 -14.73800 1.000 162.96923 57 ILE J O 1
ATOM 10124 N N . GLY H 2 58 ? -59.38500 -29.64300 -16.79800 1.000 154.96032 58 GLY J N 1
ATOM 10125 C CA . GLY H 2 58 ? -60.58200 -30.34900 -16.39300 1.000 155.67355 58 GLY J CA 1
ATOM 10126 C C . GLY H 2 58 ? -61.85700 -29.57400 -16.69800 1.000 154.67846 58 GLY J C 1
ATOM 10127 O O . GLY H 2 58 ? -61.85700 -28.35300 -16.87900 1.000 152.95815 58 GLY J O 1
ATOM 10128 N N . VAL H 2 59 ? -62.96700 -30.31700 -16.75300 1.000 149.82887 59 VAL J N 1
ATOM 10129 C CA . VAL H 2 59 ? -64.27800 -29.71300 -16.97100 1.000 148.66081 59 VAL J CA 1
ATOM 10130 C C . VAL H 2 59 ? -64.58900 -28.72700 -15.85400 1.000 147.62862 59 VAL J C 1
ATOM 10131 O O . VAL H 2 59 ? -64.28000 -28.96600 -14.68000 1.000 148.96582 59 VAL J O 1
ATOM 10135 N N . GLY H 2 60 ? -65.20400 -27.60200 -16.21600 1.000 143.68628 60 GLY J N 1
ATOM 10136 C CA . GLY H 2 60 ? -65.59000 -26.60800 -15.23300 1.000 145.46478 60 GLY J CA 1
ATOM 10137 C C . GLY H 2 60 ? -64.47900 -25.64900 -14.85500 1.000 145.58563 60 GLY J C 1
ATOM 10138 O O . GLY H 2 60 ? -64.74800 -24.50800 -14.46300 1.000 145.64232 60 GLY J O 1
ATOM 10139 N N . ASN H 2 61 ? -63.22500 -26.09200 -14.97300 1.000 149.26059 61 ASN J N 1
ATOM 10140 C CA . ASN H 2 61 ? -62.08100 -25.23300 -14.68100 1.000 149.41837 61 ASN J CA 1
ATOM 10141 C C . ASN H 2 61 ? -61.91600 -24.16600 -15.75400 1.000 147.36980 61 ASN J C 1
ATOM 10142 O O . ASN H 2 61 ? -60.80300 -23.92400 -16.23500 1.000 146.51923 61 ASN J O 1
ATOM 10147 N N . TRP H 2 62 ? -63.02700 -23.52800 -16.13200 1.000 142.63217 62 TRP J N 1
ATOM 10148 C CA . TRP H 2 62 ? -62.97600 -22.44900 -17.10700 1.000 139.87879 62 TRP J CA 1
ATOM 10149 C C . TRP H 2 62 ? -62.01100 -21.37200 -16.64300 1.000 140.17044 62 TRP J C 1
ATOM 10150 O O . TRP H 2 62 ? -61.12300 -20.95500 -17.39300 1.000 139.72701 62 TRP J O 1
ATOM 10161 N N . LYS H 2 63 ? -62.15000 -20.93500 -15.38400 1.000 146.09260 63 LYS J N 1
ATOM 10162 C CA . LYS H 2 63 ? -61.26800 -19.89700 -14.85900 1.000 146.46384 63 LYS J CA 1
ATOM 10163 C C . LYS H 2 63 ? -59.80700 -20.30900 -14.99000 1.000 146.51238 63 LYS J C 1
ATOM 10164 O O . LYS H 2 63 ? -58.92800 -19.46400 -15.20300 1.000 145.89901 63 LYS J O 1
ATOM 10166 N N . GLN H 2 64 ? -59.53700 -21.61300 -14.91600 1.000 147.31705 64 GLN J N 1
ATOM 10167 C CA . GLN H 2 64 ? -58.17700 -22.12400 -15.03000 1.000 147.84104 64 GLN J CA 1
ATOM 10168 C C . GLN H 2 64 ? -57.82200 -22.48200 -16.47100 1.000 146.60519 64 GLN J C 1
ATOM 10169 O O . GLN H 2 64 ? -56.67000 -22.31300 -16.88600 1.000 146.75772 64 GLN J O 1
ATOM 10175 N N . MET H 2 65 ? -58.79300 -22.96300 -17.25000 1.000 146.73637 65 MET J N 1
ATOM 10176 C CA . MET H 2 65 ? -58.50700 -23.35500 -18.62600 1.000 145.69839 65 MET J CA 1
ATOM 10177 C C . MET H 2 65 ? -58.57100 -22.17400 -19.59000 1.000 144.21368 65 MET J C 1
ATOM 10178 O O . MET H 2 65 ? -57.87500 -22.18500 -20.61100 1.000 143.20512 65 MET J O 1
ATOM 10181 N N . GLN H 2 66 ? -59.38400 -21.15200 -19.29600 1.000 143.26480 66 GLN J N 1
ATOM 10182 C CA . GLN H 2 66 ? -59.31300 -19.92200 -20.08300 1.000 141.65640 66 GLN J CA 1
ATOM 10183 C C . GLN H 2 66 ? -57.97400 -19.23100 -19.87700 1.000 142.05824 66 GLN J C 1
ATOM 10184 O O . GLN H 2 66 ? -57.38000 -18.71200 -20.82800 1.000 141.78793 66 GLN J O 1
ATOM 10187 N N . LYS H 2 67 ? -57.48100 -19.21700 -18.63900 1.000 144.02641 67 LYS J N 1
ATOM 10188 C CA . LYS H 2 67 ? -56.10100 -18.81200 -18.41000 1.000 145.52957 67 LYS J CA 1
ATOM 10189 C C . LYS H 2 67 ? -55.12500 -19.77600 -19.08100 1.000 146.18172 67 LYS J C 1
ATOM 10190 O O . LYS H 2 67 ? -54.05000 -19.35900 -19.53200 1.000 146.82702 67 LYS J O 1
ATOM 10193 N N . GLY H 2 68 ? -55.50100 -21.05300 -19.20500 1.000 147.64539 68 GLY J N 1
ATOM 10194 C CA . GLY H 2 68 ? -54.57900 -22.04900 -19.73000 1.000 147.48897 68 GLY J CA 1
ATOM 10195 C C . GLY H 2 68 ? -54.38200 -22.02400 -21.23500 1.000 146.36573 68 GLY J C 1
ATOM 10196 O O . GLY H 2 68 ? -53.29600 -22.36100 -21.72100 1.000 146.18438 68 GLY J O 1
ATOM 10197 N N . LEU H 2 69 ? -55.41300 -21.63500 -21.99700 1.000 144.01506 69 LEU J N 1
ATOM 10198 C CA . LEU H 2 69 ? -55.32700 -21.65100 -23.45500 1.000 142.10598 69 LEU J CA 1
ATOM 10199 C C . LEU H 2 69 ? -55.83500 -20.39700 -24.15800 1.000 140.31090 69 LEU J C 1
ATOM 10200 O O . LEU H 2 69 ? -55.60800 -20.27100 -25.36700 1.000 138.92917 69 LEU J O 1
ATOM 10203 N N . LEU H 2 70 ? -56.49400 -19.47000 -23.46500 1.000 135.50323 70 LEU J N 1
ATOM 10204 C CA . LEU H 2 70 ? -57.15600 -18.34900 -24.12300 1.000 133.11173 70 LEU J CA 1
ATOM 10205 C C . LEU H 2 70 ? -56.36600 -17.06600 -23.90800 1.000 132.87622 70 LEU J C 1
ATOM 10206 O O . LEU H 2 70 ? -55.90400 -16.79000 -22.79500 1.000 133.78427 70 LEU J O 1
ATOM 10209 N N . GLU H 2 71 ? -56.21800 -16.28600 -24.98100 1.000 135.41920 71 GLU J N 1
ATOM 10210 C CA . GLU H 2 71 ? -55.33700 -15.12400 -24.94500 1.000 135.48956 71 GLU J CA 1
ATOM 10211 C C . GLU H 2 71 ? -55.89400 -14.03000 -24.04500 1.000 135.91396 71 GLU J C 1
ATOM 10212 O O . GLU H 2 71 ? -55.16400 -13.45000 -23.23300 1.000 137.91904 71 GLU J O 1
ATOM 10215 N N . GLN H 2 72 ? -57.18600 -13.73200 -24.17400 1.000 130.44895 72 GLN J N 1
ATOM 10216 C CA . GLN H 2 72 ? -57.78700 -12.66100 -23.39100 1.000 130.37974 72 GLN J CA 1
ATOM 10217 C C . GLN H 2 72 ? -59.24700 -12.95800 -23.08200 1.000 129.49877 72 GLN J C 1
ATOM 10218 O O . GLN H 2 72 ? -59.59600 -13.27100 -21.94000 1.000 130.64777 72 GLN J O 1
ATOM 10220 N N . THR H 2 73 ? -60.10400 -12.87600 -24.09500 1.000 126.15622 73 THR J N 1
ATOM 10221 C CA . THR H 2 73 ? -61.54500 -12.95800 -23.90700 1.000 126.25870 73 THR J CA 1
ATOM 10222 C C . THR H 2 73 ? -62.11300 -14.09200 -24.75100 1.000 126.43509 73 THR J C 1
ATOM 10223 O O . THR H 2 73 ? -61.93200 -14.11200 -25.97300 1.000 125.51186 73 THR J O 1
ATOM 10225 N N . SER H 2 74 ? -62.83700 -14.95100 -24.05900 1.000 126.18964 74 SER J N 1
ATOM 10226 C CA . SER H 2 74 ? -63.92200 -15.71800 -24.58600 1.000 126.08487 74 SER J CA 1
ATOM 10227 C C . SER H 2 74 ? -64.99200 -15.60200 -23.51600 1.000 127.38590 74 SER J C 1
ATOM 10228 O O . SER H 2 74 ? -64.68800 -15.37400 -22.34900 1.000 128.00977 74 SER J O 1
ATOM 10230 N N . GLU H 2 75 ? -66.24700 -15.75200 -23.90500 1.000 132.08475 75 GLU J N 1
ATOM 10231 C CA . GLU H 2 75 ? -67.29700 -15.97300 -22.93700 1.000 133.41076 75 GLU J CA 1
ATOM 10232 C C . GLU H 2 75 ? -66.97600 -17.38300 -22.49800 1.000 134.32551 75 GLU J C 1
ATOM 10233 O O . GLU H 2 75 ? -66.27300 -18.08800 -23.22600 1.000 133.08665 75 GLU J O 1
ATOM 10236 N N . ILE H 2 76 ? -67.46200 -17.81700 -21.34000 1.000 131.87470 76 ILE J N 1
ATOM 10237 C CA . ILE H 2 76 ? -67.09500 -19.14400 -20.88100 1.000 132.13490 76 ILE J CA 1
ATOM 10238 C C . ILE H 2 76 ? -67.98000 -20.03400 -21.72400 1.000 132.49294 76 ILE J C 1
ATOM 10239 O O . ILE H 2 76 ? -68.84600 -20.74700 -21.23000 1.000 134.39540 76 ILE J O 1
ATOM 10244 N N . GLU H 2 77 ? -67.71500 -19.95700 -23.02800 1.000 133.16431 77 GLU J N 1
ATOM 10245 C CA . GLU H 2 77 ? -68.40400 -20.71700 -24.07200 1.000 132.46069 77 GLU J CA 1
ATOM 10246 C C . GLU H 2 77 ? -67.73000 -22.06500 -24.28500 1.000 132.94586 77 GLU J C 1
ATOM 10247 O O . GLU H 2 77 ? -68.15300 -22.87900 -25.10000 1.000 133.23453 77 GLU J O 1
ATOM 10253 N N . LEU H 2 78 ? -66.67500 -22.28400 -23.52400 1.000 132.08462 78 LEU J N 1
ATOM 10254 C CA . LEU H 2 78 ? -65.88700 -23.48100 -23.58300 1.000 132.54606 78 LEU J CA 1
ATOM 10255 C C . LEU H 2 78 ? -66.81000 -24.63400 -23.23800 1.000 134.66147 78 LEU J C 1
ATOM 10256 O O . LEU H 2 78 ? -66.70300 -25.72800 -23.79100 1.000 135.12108 78 LEU J O 1
ATOM 10261 N N . GLU H 2 79 ? -67.72600 -24.37800 -22.31600 1.000 134.76668 79 GLU J N 1
ATOM 10262 C CA . GLU H 2 79 ? -68.67800 -25.39000 -21.88300 1.000 136.87940 79 GLU J CA 1
ATOM 10263 C C . GLU H 2 79 ? -69.58200 -25.88900 -23.01200 1.000 137.30507 79 GLU J C 1
ATOM 10264 O O . GLU H 2 79 ? -69.82300 -27.08600 -23.11500 1.000 139.14922 79 GLU J O 1
ATOM 10270 N N . LEU H 2 80 ? -70.07300 -24.99100 -23.86100 1.000 134.74987 80 LEU J N 1
ATOM 10271 C CA . LEU H 2 80 ? -70.99900 -25.38100 -24.93000 1.000 135.28516 80 LEU J CA 1
ATOM 10272 C C . LEU H 2 80 ? -70.34100 -26.34000 -25.91700 1.000 135.01953 80 LEU J C 1
ATOM 10273 O O . LEU H 2 80 ? -70.95600 -27.29200 -26.39400 1.000 136.55295 80 LEU J O 1
ATOM 10278 N N . ARG H 2 81 ? -69.08400 -26.05400 -26.21700 1.000 131.97705 81 ARG J N 1
ATOM 10279 C CA . ARG H 2 81 ? -68.22500 -26.84500 -27.10200 1.000 130.68329 81 ARG J CA 1
ATOM 10280 C C . ARG H 2 81 ? -67.71900 -28.11200 -26.43200 1.000 132.01840 81 ARG J C 1
ATOM 10281 O O . ARG H 2 81 ? -67.53200 -29.13300 -27.10600 1.000 132.72467 81 ARG J O 1
ATOM 10289 N N . THR H 2 82 ? -67.42700 -28.05300 -25.13000 1.000 135.40388 82 THR J N 1
ATOM 10290 C CA . THR H 2 82 ? -66.96500 -29.25800 -24.45300 1.000 136.77319 82 THR J CA 1
ATOM 10291 C C . THR H 2 82 ? -68.06400 -30.31100 -24.40400 1.000 139.16586 82 THR J C 1
ATOM 10292 O O . THR H 2 82 ? -67.77100 -31.51200 -24.38000 1.000 140.24349 82 THR J O 1
ATOM 10296 N N . CYS H 2 83 ? -69.32800 -29.88400 -24.42500 1.000 148.78510 83 CYS J N 1
ATOM 10297 C CA . CYS H 2 83 ? -70.42700 -30.82600 -24.24700 1.000 151.45338 83 CYS J CA 1
ATOM 10298 C C . CYS H 2 83 ? -70.58000 -31.75300 -25.45100 1.000 152.18406 83 CYS J C 1
ATOM 10299 O O . CYS H 2 83 ? -70.89700 -32.93500 -25.28400 1.000 153.84624 83 CYS J O 1
ATOM 10302 N N . LEU H 2 84 ? -70.37500 -31.23600 -26.67100 1.000 151.16895 84 LEU J N 1
ATOM 10303 C CA . LEU H 2 84 ? -70.48500 -32.07800 -27.86100 1.000 151.36156 84 LEU J CA 1
ATOM 10304 C C . LEU H 2 84 ? -69.42300 -33.17200 -27.85100 1.000 150.59451 84 LEU J C 1
ATOM 10305 O O . LEU H 2 84 ? -69.70300 -34.32400 -28.20400 1.000 151.27062 84 LEU J O 1
ATOM 10308 N N . LEU H 2 85 ? -68.20000 -32.83300 -27.43200 1.000 139.93481 85 LEU J N 1
ATOM 10309 C CA . LEU H 2 85 ? -67.20800 -33.86400 -27.15000 1.000 139.50582 85 LEU J CA 1
ATOM 10310 C C . LEU H 2 85 ? -67.69500 -34.79600 -26.04700 1.000 142.47253 85 LEU J C 1
ATOM 10311 O O . LEU H 2 85 ? -67.43900 -36.00400 -26.08500 1.000 144.34162 85 LEU J O 1
ATOM 10314 N N . PHE H 2 86 ? -68.41400 -34.24900 -25.06200 1.000 147.15585 86 PHE J N 1
ATOM 10315 C CA . PHE H 2 86 ? -68.97800 -35.04800 -23.97800 1.000 149.79517 86 PHE J CA 1
ATOM 10316 C C . PHE H 2 86 ? -70.26000 -35.76200 -24.40100 1.000 152.63361 86 PHE J C 1
ATOM 10317 O O . PHE H 2 86 ? -70.61300 -36.79700 -23.82000 1.000 155.09144 86 PHE J O 1
ATOM 10320 N N . LYS H 2 87 ? -70.96600 -35.20300 -25.39000 1.000 158.75179 87 LYS J N 1
ATOM 10321 C CA . LYS H 2 87 ? -72.09900 -35.80300 -26.10000 1.000 161.15536 87 LYS J CA 1
ATOM 10322 C C . LYS H 2 87 ? -73.35600 -35.93500 -25.24700 1.000 163.45277 87 LYS J C 1
ATOM 10323 O O . LYS H 2 87 ? -74.23700 -36.73800 -25.56700 1.000 165.33775 87 LYS J O 1
ATOM 10325 N N . THR H 2 88 ? -73.48500 -35.15600 -24.17900 1.000 166.13753 88 THR J N 1
ATOM 10326 C CA . THR H 2 88 ? -74.71600 -35.13600 -23.40600 1.000 168.47684 88 THR J CA 1
ATOM 10327 C C . THR H 2 88 ? -75.10600 -33.69200 -23.12800 1.000 167.26029 88 THR J C 1
ATOM 10328 O O . THR H 2 88 ? -74.27100 -32.88800 -22.70900 1.000 164.70813 88 THR J O 1
ATOM 10332 N N . THR H 2 89 ? -76.37900 -33.36900 -23.36600 1.000 170.33602 89 THR J N 1
ATOM 10333 C CA . THR H 2 89 ? -76.92000 -32.03100 -23.15900 1.000 169.21438 89 THR J CA 1
ATOM 10334 C C . THR H 2 89 ? -76.99000 -31.71500 -21.67500 1.000 170.09406 89 THR J C 1
ATOM 10335 O O . THR H 2 89 ? -77.66600 -30.76300 -21.26600 1.000 169.76868 89 THR J O 1
ATOM 10338 N N . ASP H 2 90 ? -76.29600 -32.52800 -20.86300 1.000 172.91616 90 ASP J N 1
ATOM 10339 C CA . ASP H 2 90 ? -76.14300 -32.29600 -19.42400 1.000 173.40144 90 ASP J CA 1
ATOM 10340 C C . ASP H 2 90 ? -74.71700 -32.71900 -19.04000 1.000 171.35013 90 ASP J C 1
ATOM 10341 O O . ASP H 2 90 ? -74.47200 -33.82700 -18.55800 1.000 172.46710 90 ASP J O 1
ATOM 10346 N N . ILE H 2 91 ? -73.76200 -31.81000 -19.26100 1.000 157.01799 91 ILE J N 1
ATOM 10347 C CA . ILE H 2 91 ? -72.35600 -32.04600 -18.93200 1.000 155.34393 91 ILE J CA 1
ATOM 10348 C C . ILE H 2 91 ? -72.11200 -32.19800 -17.43700 1.000 156.67591 91 ILE J C 1
ATOM 10349 O O . ILE H 2 91 ? -71.04700 -32.68600 -17.03800 1.000 155.83561 91 ILE J O 1
ATOM 10354 N N . GLN H 2 92 ? -73.09400 -31.82400 -16.60600 1.000 158.32525 92 GLN J N 1
ATOM 10355 C CA . GLN H 2 92 ? -73.03200 -31.71000 -15.15100 1.000 159.06405 92 GLN J CA 1
ATOM 10356 C C . GLN H 2 92 ? -72.48800 -32.94500 -14.43800 1.000 160.49588 92 GLN J C 1
ATOM 10357 O O . GLN H 2 92 ? -71.96400 -32.82500 -13.32200 1.000 160.64861 92 GLN J O 1
ATOM 10360 N N . PRO H 2 93 ? -72.60400 -34.14400 -15.01900 1.000 163.95149 93 PRO J N 1
ATOM 10361 C CA . PRO H 2 93 ? -72.01500 -35.32700 -14.37300 1.000 164.77480 93 PRO J CA 1
ATOM 10362 C C . PRO H 2 93 ? -70.52600 -35.48800 -14.62900 1.000 163.15431 93 PRO J C 1
ATOM 10363 O O . PRO H 2 93 ? -69.91100 -36.39100 -14.04600 1.000 164.53696 93 PRO J O 1
ATOM 10366 N N . TYR H 2 94 ? -69.92700 -34.64900 -15.47100 1.000 161.28476 94 TYR J N 1
ATOM 10367 C CA . TYR H 2 94 ? -68.49000 -34.66900 -15.70600 1.000 159.69557 94 TYR J CA 1
ATOM 10368 C C . TYR H 2 94 ? -67.79700 -33.43600 -15.14600 1.000 157.95547 94 TYR J C 1
ATOM 10369 O O . TYR H 2 94 ? -66.62900 -33.19600 -15.46700 1.000 156.66274 94 TYR J O 1
ATOM 10378 N N . MET H 2 95 ? -68.48400 -32.65800 -14.31200 1.000 151.96786 95 MET J N 1
ATOM 10379 C CA . MET H 2 95 ? -67.91000 -31.43300 -13.77600 1.000 150.06992 95 MET J CA 1
ATOM 10380 C C . MET H 2 95 ? -66.71400 -31.75200 -12.89000 1.000 150.33703 95 MET J C 1
ATOM 10381 O O . MET H 2 95 ? -66.66200 -32.79700 -12.23300 1.000 151.71003 95 MET J O 1
ATOM 10384 N N . ASP H 2 96 ? -65.73700 -30.84300 -12.90000 1.000 151.69920 96 ASP J N 1
ATOM 10385 C CA . ASP H 2 96 ? -64.56800 -30.90700 -12.03200 1.000 151.94811 96 ASP J CA 1
ATOM 10386 C C . ASP H 2 96 ? -63.65900 -32.06300 -12.42400 1.000 152.73363 96 ASP J C 1
ATOM 10387 O O . ASP H 2 96 ? -62.61800 -32.27400 -11.79300 1.000 153.29442 96 ASP J O 1
ATOM 10389 N N . LYS H 2 97 ? -64.02400 -32.79000 -13.48000 1.000 156.83032 97 LYS J N 1
ATOM 10390 C CA . LYS H 2 97 ? -63.30600 -33.98300 -13.91500 1.000 157.86943 97 LYS J CA 1
ATOM 10391 C C . LYS H 2 97 ? -62.35000 -33.66400 -15.06000 1.000 156.15176 97 LYS J C 1
ATOM 10392 O O . LYS H 2 97 ? -62.74900 -33.07600 -16.07300 1.000 153.78367 97 LYS J O 1
ATOM 10398 N N . LYS H 2 98 ? -61.09000 -34.06700 -14.89700 1.000 158.62689 98 LYS J N 1
ATOM 10399 C CA . LYS H 2 98 ? -60.09600 -33.96500 -15.96000 1.000 157.55842 98 LYS J CA 1
ATOM 10400 C C . LYS H 2 98 ? -60.16900 -35.22600 -16.81300 1.000 158.49770 98 LYS J C 1
ATOM 10401 O O . LYS H 2 98 ? -59.75600 -36.30800 -16.37800 1.000 159.94344 98 LYS J O 1
ATOM 10407 N N . PHE H 2 99 ? -60.71200 -35.09500 -18.01900 1.000 153.05741 99 PHE J N 1
ATOM 10408 C CA . PHE H 2 99 ? -60.82000 -36.19900 -18.95900 1.000 152.46537 99 PHE J CA 1
ATOM 10409 C C . PHE H 2 99 ? -59.91500 -35.94400 -20.15700 1.000 151.07204 99 PHE J C 1
ATOM 10410 O O . PHE H 2 99 ? -59.74900 -34.80400 -20.60000 1.000 149.55186 99 PHE J O 1
ATOM 10413 N N . THR H 2 100 ? -59.32800 -37.01800 -20.67100 1.000 150.36984 100 THR J N 1
ATOM 10414 C CA . THR H 2 100 ? -58.34900 -36.92500 -21.73900 1.000 149.09844 100 THR J CA 1
ATOM 10415 C C . THR H 2 100 ? -59.02800 -36.93700 -23.10700 1.000 147.94011 100 THR J C 1
ATOM 10416 O O . THR H 2 100 ? -60.21700 -37.24000 -23.24300 1.000 148.32796 100 THR J O 1
ATOM 10419 N N . LYS H 2 101 ? -58.24300 -36.59000 -24.13300 1.000 155.56285 101 LYS J N 1
ATOM 10420 C CA . LYS H 2 101 ? -58.75000 -36.59000 -25.50200 1.000 154.70314 101 LYS J CA 1
ATOM 10421 C C . LYS H 2 101 ? -59.24200 -37.97100 -25.91600 1.000 156.55005 101 LYS J C 1
ATOM 10422 O O . LYS H 2 101 ? -60.18300 -38.08400 -26.71100 1.000 156.70897 101 LYS J O 1
ATOM 10425 N N . ILE H 2 102 ? -58.62000 -39.02600 -25.39100 1.000 159.16895 102 ILE J N 1
ATOM 10426 C CA . ILE H 2 102 ? -59.07300 -40.38100 -25.68200 1.000 160.97524 102 ILE J CA 1
ATOM 10427 C C . ILE H 2 102 ? -60.34700 -40.70000 -24.91100 1.000 162.55426 102 ILE J C 1
ATOM 10428 O O . ILE H 2 102 ? -61.24800 -41.36900 -25.42900 1.000 163.75751 102 ILE J O 1
ATOM 10431 N N . GLU H 2 103 ? -60.44400 -40.23400 -23.66300 1.000 161.80082 103 GLU J N 1
ATOM 10432 C CA . GLU H 2 103 ? -61.64600 -40.47200 -22.87500 1.000 164.07760 103 GLU J CA 1
ATOM 10433 C C . GLU H 2 103 ? -62.79700 -39.56200 -23.28300 1.000 163.65802 103 GLU J C 1
ATOM 10434 O O . GLU H 2 103 ? -63.94800 -39.85100 -22.94000 1.000 165.38018 103 GLU J O 1
ATOM 10440 N N . ILE H 2 104 ? -62.51700 -38.47400 -24.00400 1.000 160.87744 104 ILE J N 1
ATOM 10441 C CA . ILE H 2 104 ? -63.60000 -37.67300 -24.56600 1.000 160.27870 104 ILE J CA 1
ATOM 10442 C C . ILE H 2 104 ? -64.23900 -38.39300 -25.74700 1.000 160.35300 104 ILE J C 1
ATOM 10443 O O . ILE H 2 104 ? -65.44400 -38.25400 -25.98300 1.000 160.86337 104 ILE J O 1
ATOM 10446 N N . GLU H 2 105 ? -63.45600 -39.16700 -26.50300 1.000 160.34312 105 GLU J N 1
ATOM 10447 C CA . GLU H 2 105 ? -64.03900 -40.04500 -27.51300 1.000 161.45897 105 GLU J CA 1
ATOM 10448 C C . GLU H 2 105 ? -64.87900 -41.13800 -26.86500 1.000 163.42034 105 GLU J C 1
ATOM 10449 O O . GLU H 2 105 ? -65.99000 -41.43200 -27.32300 1.000 164.58535 105 GLU J O 1
ATOM 10455 N N . GLN H 2 106 ? -64.35900 -41.75100 -25.80000 1.000 160.69515 106 GLN J N 1
ATOM 10456 C CA . GLN H 2 106 ? -65.07000 -42.84000 -25.13800 1.000 162.69364 106 GLN J CA 1
ATOM 10457 C C . GLN H 2 106 ? -66.36900 -42.35300 -24.50500 1.000 164.31904 106 GLN J C 1
ATOM 10458 O O . GLN H 2 106 ? -67.39300 -43.04400 -24.57000 1.000 165.99794 106 GLN J O 1
ATOM 10461 N N . ILE H 2 107 ? -66.35000 -41.16600 -23.88900 1.000 165.15650 107 ILE J N 1
ATOM 10462 C CA . ILE H 2 107 ? -67.57500 -40.59000 -23.34000 1.000 165.46450 107 ILE J CA 1
ATOM 10463 C C . ILE H 2 107 ? -68.54100 -40.21700 -24.46300 1.000 165.85672 107 ILE J C 1
ATOM 10464 O O . ILE H 2 107 ? -69.76500 -40.26000 -24.28100 1.000 167.44907 107 ILE J O 1
ATOM 10469 N N . ALA H 2 108 ? -68.01400 -39.88600 -25.64800 1.000 167.28672 108 ALA J N 1
ATOM 10470 C CA . ALA H 2 108 ? -68.85800 -39.48900 -26.77200 1.000 167.46076 108 ALA J CA 1
ATOM 10471 C C . ALA H 2 108 ? -69.46500 -40.69100 -27.49000 1.000 169.40056 108 ALA J C 1
ATOM 10472 O O . ALA H 2 108 ? -70.64000 -40.65300 -27.87600 1.000 170.54794 108 ALA J O 1
ATOM 10474 N N . GLN H 2 109 ? -68.68700 -41.76200 -27.68000 1.000 171.65077 109 GLN J N 1
ATOM 10475 C CA . GLN H 2 109 ? -69.19000 -42.93700 -28.38600 1.000 173.10786 109 GLN J CA 1
ATOM 10476 C C . GLN H 2 109 ? -70.24800 -43.69900 -27.59300 1.000 176.20152 109 GLN J C 1
ATOM 10477 O O . GLN H 2 109 ? -71.06300 -44.40300 -28.20100 1.000 177.61176 109 GLN J O 1
ATOM 10480 N N . GLN H 2 110 ? -70.26300 -43.57500 -26.26200 1.000 177.12578 110 GLN J N 1
ATOM 10481 C CA . GLN H 2 110 ? -71.21600 -44.31300 -25.43500 1.000 178.90019 110 GLN J CA 1
ATOM 10482 C C . GLN H 2 110 ? -72.50200 -43.53400 -25.17200 1.000 179.58117 110 GLN J C 1
ATOM 10483 O O . GLN H 2 110 ? -73.59100 -44.12000 -25.19100 1.000 180.64991 110 GLN J O 1
ATOM 10486 N N . ASN H 2 111 ? -72.40100 -42.22600 -24.91600 1.000 180.20495 111 ASN J N 1
ATOM 10487 C CA . ASN H 2 111 ? -73.59700 -41.42600 -24.66600 1.000 180.39665 111 ASN J CA 1
ATOM 10488 C C . ASN H 2 111 ? -74.48400 -41.37200 -25.90300 1.000 180.86759 111 ASN J C 1
ATOM 10489 O O . ASN H 2 111 ? -75.71000 -41.50400 -25.80600 1.000 182.16922 111 ASN J O 1
ATOM 10494 N N . ILE H 2 112 ? -73.87900 -41.18300 -27.07700 1.000 179.08369 112 ILE J N 1
ATOM 10495 C CA . ILE H 2 112 ? -74.63600 -41.21500 -28.32200 1.000 179.28699 112 ILE J CA 1
ATOM 10496 C C . ILE H 2 112 ? -75.20000 -42.60800 -28.56600 1.000 181.55518 112 ILE J C 1
ATOM 10497 O O . ILE H 2 112 ? -76.29400 -42.75500 -29.12500 1.000 182.52130 112 ILE J O 1
ATOM 10502 N N . GLU H 2 113 ? -74.48400 -43.64800 -28.13300 1.000 179.84189 113 GLU J N 1
ATOM 10503 C CA . GLU H 2 113 ? -75.01300 -45.00300 -28.23600 1.000 181.61336 113 GLU J CA 1
ATOM 10504 C C . GLU H 2 113 ? -76.12300 -45.24100 -27.21700 1.000 183.20282 113 GLU J C 1
ATOM 10505 O O . GLU H 2 113 ? -77.09500 -45.95000 -27.50600 1.000 184.74970 113 GLU J O 1
ATOM 10507 N N . LYS H 2 114 ? -75.99600 -44.66100 -26.01900 1.000 178.96366 114 LYS J N 1
ATOM 10508 C CA . LYS H 2 114 ? -77.06700 -44.76300 -25.03000 1.000 180.05337 114 LYS J CA 1
ATOM 10509 C C . LYS H 2 114 ? -78.31100 -44.02200 -25.50000 1.000 180.25202 114 LYS J C 1
ATOM 10510 O O . LYS H 2 114 ? -79.41500 -44.57900 -25.50500 1.000 181.86501 114 LYS J O 1
ATOM 10516 N N . ALA H 2 115 ? -78.14800 -42.76500 -25.91100 1.000 179.71998 115 ALA J N 1
ATOM 10517 C CA . ALA H 2 115 ? -79.27400 -41.96800 -26.37700 1.000 180.27018 115 ALA J CA 1
ATOM 10518 C C . ALA H 2 115 ? -79.81700 -42.43300 -27.72400 1.000 180.95841 115 ALA J C 1
ATOM 10519 O O . ALA H 2 115 ? -80.91800 -42.01600 -28.10000 1.000 181.24859 115 ALA J O 1
ATOM 10521 N N . GLN H 2 116 ? -79.08100 -43.27400 -28.45900 1.000 181.62418 116 GLN J N 1
ATOM 10522 C CA . GLN H 2 116 ? -79.63600 -43.89000 -29.66100 1.000 182.41732 116 GLN J CA 1
ATOM 10523 C C . GLN H 2 116 ? -80.50400 -45.09200 -29.30800 1.000 184.38318 116 GLN J C 1
ATOM 10524 O O . GLN H 2 116 ? -81.54200 -45.32100 -29.94000 1.000 185.34659 116 GLN J O 1
ATOM 10527 N N . GLN H 2 117 ? -80.09800 -45.86400 -28.29800 1.000 178.77673 117 GLN J N 1
ATOM 10528 C CA . GLN H 2 117 ? -80.90400 -46.99700 -27.86000 1.000 180.19942 117 GLN J CA 1
ATOM 10529 C C . GLN H 2 117 ? -82.06500 -46.55100 -26.97700 1.000 180.70260 117 GLN J C 1
ATOM 10530 O O . GLN H 2 117 ? -83.16400 -47.11000 -27.06400 1.000 181.65889 117 GLN J O 1
ATOM 10533 N N . LEU H 2 118 ? -81.84400 -45.54500 -26.12800 1.000 177.13450 118 LEU J N 1
ATOM 10534 C CA . LEU H 2 118 ? -82.91400 -44.99000 -25.30700 1.000 177.48844 118 LEU J CA 1
ATOM 10535 C C . LEU H 2 118 ? -83.80500 -44.01600 -26.06700 1.000 178.04556 118 LEU J C 1
ATOM 10536 O O . LEU H 2 118 ? -84.79300 -43.53800 -25.49700 1.000 179.47297 118 LEU J O 1
ATOM 10539 N N . SER H 2 119 ? -83.48100 -43.71400 -27.32800 1.000 176.69470 119 SER J N 1
ATOM 10540 C CA . SER H 2 119 ? -84.27400 -42.81200 -28.16900 1.000 176.42878 119 SER J CA 1
ATOM 10541 C C . SER H 2 119 ? -84.31800 -41.39900 -27.58800 1.000 174.89234 119 SER J C 1
ATOM 10542 O O . SER H 2 119 ? -85.34300 -40.71600 -27.64100 1.000 175.06700 119 SER J O 1
ATOM 10545 N N . LYS H 2 120 ? -83.19200 -40.95000 -27.03000 1.000 177.10024 120 LYS J N 1
ATOM 10546 C CA . LYS H 2 120 ? -83.06600 -39.60500 -26.47800 1.000 175.97708 120 LYS J CA 1
ATOM 10547 C C . LYS H 2 120 ? -81.87600 -38.86500 -27.08200 1.000 175.08475 120 LYS J C 1
ATOM 10548 O O . LYS H 2 120 ? -81.21800 -38.07200 -26.40400 1.000 173.89249 120 LYS J O 1
ATOM 10554 N N . LEU H 2 121 ? -81.59000 -39.12600 -28.35600 1.000 183.03706 121 LEU J N 1
ATOM 10555 C CA . LEU H 2 121 ? -80.50400 -38.48100 -29.08500 1.000 181.35315 121 LEU J CA 1
ATOM 10556 C C . LEU H 2 121 ? -81.09000 -37.45000 -30.04200 1.000 180.65690 121 LEU J C 1
ATOM 10557 O O . LEU H 2 121 ? -81.79100 -37.80800 -30.99500 1.000 181.44322 121 LEU J O 1
ATOM 10562 N N . LYS H 2 122 ? -80.80600 -36.17500 -29.78500 1.000 179.34160 122 LYS J N 1
ATOM 10563 C CA . LYS H 2 122 ? -81.29200 -35.07800 -30.61700 1.000 178.25877 122 LYS J CA 1
ATOM 10564 C C . LYS H 2 122 ? -80.11000 -34.18700 -30.97800 1.000 175.73070 122 LYS J C 1
ATOM 10565 O O . LYS H 2 122 ? -79.48900 -33.58500 -30.09400 1.000 173.86572 122 LYS J O 1
ATOM 10571 N N . TYR H 2 123 ? -79.79900 -34.12100 -32.27800 1.000 173.76232 123 TYR J N 1
ATOM 10572 C CA . TYR H 2 123 ? -78.70000 -33.31200 -32.81600 1.000 170.83867 123 TYR J CA 1
ATOM 10573 C C . TYR H 2 123 ? -77.33800 -33.83600 -32.35800 1.000 170.07055 123 TYR J C 1
ATOM 10574 O O . TYR H 2 123 ? -76.45300 -33.06400 -31.98600 1.000 167.95598 123 TYR J O 1
ATOM 10577 N N . GLY H 2 124 ? -77.17000 -35.15800 -32.38900 1.000 172.96774 124 GLY J N 1
ATOM 10578 C CA . GLY H 2 124 ? -75.89900 -35.77100 -32.05300 1.000 172.00854 124 GLY J CA 1
ATOM 10579 C C . GLY H 2 124 ? -75.46200 -35.62200 -30.61300 1.000 172.36156 124 GLY J C 1
ATOM 10580 O O . GLY H 2 124 ? -74.27700 -35.79900 -30.31900 1.000 170.57876 124 GLY J O 1
ATOM 10581 N N . VAL H 2 125 ? -76.38000 -35.28800 -29.70500 1.000 179.90368 125 VAL J N 1
ATOM 10582 C CA . VAL H 2 125 ? -76.08500 -35.16700 -28.28200 1.000 179.95350 125 VAL J CA 1
ATOM 10583 C C . VAL H 2 125 ? -77.15800 -35.90200 -27.49000 1.000 182.24515 125 VAL J C 1
ATOM 10584 O O . VAL H 2 125 ? -78.30600 -36.03000 -27.92900 1.000 183.59703 125 VAL J O 1
ATOM 10588 N N . PHE H 2 126 ? -76.77300 -36.39800 -26.31500 1.000 184.69292 126 PHE J N 1
ATOM 10589 C CA . PHE H 2 126 ? -77.70100 -37.11500 -25.45000 1.000 186.91470 126 PHE J CA 1
ATOM 10590 C C . PHE H 2 126 ? -78.58200 -36.12500 -24.69900 1.000 187.25945 126 PHE J C 1
ATOM 10591 O O . PHE H 2 126 ? -78.08100 -35.18600 -24.07200 1.000 186.29938 126 PHE J O 1
ATOM 10594 N N . VAL H 2 127 ? -79.89200 -36.32900 -24.77500 1.000 185.03394 127 VAL J N 1
ATOM 10595 C CA . VAL H 2 127 ? -80.85000 -35.50700 -24.04400 1.000 185.75792 127 VAL J CA 1
ATOM 10596 C C . VAL H 2 127 ? -80.98500 -36.10200 -22.64700 1.000 188.03616 127 VAL J C 1
ATOM 10597 O O . VAL H 2 127 ? -81.61000 -37.15100 -22.46800 1.000 190.41538 127 VAL J O 1
ATOM 10600 N N . VAL H 2 128 ? -80.39000 -35.44200 -21.65700 1.000 188.63888 128 VAL J N 1
ATOM 10601 C CA . VAL H 2 128 ? -80.41100 -35.93000 -20.28200 1.000 189.71988 128 VAL J CA 1
ATOM 10602 C C . VAL H 2 128 ? -81.35300 -35.08500 -19.43100 1.000 189.86055 128 VAL J C 1
ATOM 10603 O O . VAL H 2 128 ? -81.66100 -33.94400 -19.77600 1.000 188.27064 128 VAL J O 1
#

Solvent-accessible surface area: 72707 Å² total; per-residue (Å²): 88,76,5,131,115,45,46,93,54,96,46,71,106,22,32,37,50,38,1,95,66,45,46,51,16,82,108,70,82,144,8,155,10,34,54,34,0,0,2,7,35,27,48,16,72,151,39,21,22,82,20,4,24,36,0,0,84,99,38,22,72,60,17,3,3,0,0,3,0,42,4,39,14,91,187,148,78,25,16,34,122,106,0,55,116,6,51,0,88,42,1,1,93,62,0,27,0,4,0,5,4,59,95,83,32,73,159,45,0,26,124,1,0,90,84,4,47,14,135,68,69,74,42,7,32,5,40,34,12,68,85,82,64,8,154,20,162,16,181,207,139,138,61,34,92,40,4,0,0,14,0,16,49,55,72,43,81,67,62,100,12,110,91,158,42,45,67,62,90,5,119,16,51,119,117,59,83,80,28,22,0,58,52,0,16,90,40,0,74,84,26,0,45,135,4,12,6,0,7,0,39,5,83,58,59,14,10,28,62,29,5,0,0,0,5,92,110,6,136,65,113,144,120,58,99,82,56,151,91,66,131,46,64,14,102,95,13,74,62,76,66,48,18,82,104,60,84,129,11,197,10,31,51,32,0,0,0,11,38,22,52,11,38,138,33,81,13,98,48,4,25,65,7,0,96,181,28,15,80,54,13,0,1,0,0,2,1,48,6,39,14,39,192,133,53,21,5,26,24,19,0,30,12,5,33,0,85,44,0,0,91,62,0,27,0,6,0,6,4,58,99,91,35,61,154,56,0,28,117,1,0,100,73,5,43,9,130,62,67,80,56,9,28,5,41,40,11,88,116,92,69,14,176,24,172,14,184,208,142,138,68,42,87,44,6,0,1,12,0,24,38,54,71,39,135,54,61,106,12,102,92,162,50,43,67,70,79,3,120,10,104,125,97,58,81,78,36,18,0,61,57,0,15,94,36,0,82,74,34,0,49,130,8,23,6,0,6,0,35,3,99,56,75,18,11,33,63,25,6,0,0,0,5,94,102,2,137,69,107,136,120,59,104,95,27,54,74,55,27,13,40,8,26,54,5,47,31,50,47,33,30,88,95,60,58,108,6,136,9,35,63,33,0,0,0,9,38,22,57,11,66,176,42,90,19,106,43,3,28,69,2,0,91,165,62,24,80,59,8,0,0,0,0,2,1,47,5,34,14,90,200,152,85,20,31,40,128,96,0,56,110,8,46,0,92,36,0,0,90,49,0,29,0,7,0,4,4,55,100,83,34,71,144,60,0,25,120,6,0,93,70,3,54,5,145,62,59,87,40,6,35,6,33,35,13,85,104,88,69,9,181,26,164,14,185,209,138,138,61,42,93,47,5,0,0,13,0,26,49,58,78,38,137,59,60,103,13,106,89,166,38,40,67,70,75,3,120,9,98,123,99,56,91,79,41,17,0,63,53,0,18,100,40,2,86,87,29,0,58,135,7,14,7,0,7,0,38,3,96,58,72,14,10,34,66,22,8,0,0,0,7,94,100,2,158,77,91,149,111,61,98,100,50,151,86,67,115,54,36,22,103,38,6,98,59,49,58,54,34,86,111,70,84,138,14,203,12,31,58,37,0,0,0,5,42,26,48,6,66,131,35,91,21,110,37,2,31,69,4,0,94,178,57,20,74,57,18,1,0,0,0,5,1,47,5,28,23,94,192,136,89,22,25,34,121,98,0,52,122,9,49,0,79,39,1,0,100,50,0,27,0,4,0,3,4,52,91,88,37,68,156,61,0,31,116,7,0,93,80,3,51,9,139,68,76,69,48,7,33,9,40,36,9,76,113,99,62,8,163,30,166,9,184,209,144,138,60,36,93,42,4,0,0,15,0,22,38,61,72,44,132,62,56,98,12,98,85,160,47,44,69,66,80,2,121,18,102,116,105,53,92,76,35,20,0,48,55,0,22,105,41,0,58,86,29,0,50,135,5,24,6,0,7,0,36,3,82,55,58,16,8,38,65,50,5,0,0,0,6,84,94,4,163,92,36,109,81,28,0,70,73,0,7,21,2,29,2,66,82,73,3,14,81,85,80,0,58,7,9,23,62,21,14,39,34,82,46,70,48,52,52,2,127,85,58,48,112,100,14,40,93,14,3,32,136,36,0,3,31,41,21,163,104,7,58,158,51,22,29,100,69,54,4,33,32,19,10,34,32,18,0,5,61,38,0,2,12,6,49,4,94,98,49,34,74,127,138,27,50,106,126,86,8,103,91,23,15,92,86,21,65,42,110,0,79,148,90,106,106,57,142,27,40,1,15,40,107,130,56,56,69,92,13,0,86,92,0,5,108,54,23,16,58,124,56,0,11,95,136,97,0,63,6,11,19,71,18,15,50,43,73,60,76,117,34,100,0,104,58,51,55,126,112,13,66,74,83,27,25,48,5,7,19,40,51,52,90,53,4,35,44,22,4,6,111,24,72,28,64,136,103,14,6,48,60,32,7,48,67,56,16,12,6,44,23,104,68,92,60,75,131,143,57,32,96,101,59,38,119,96,65,64,87,69,41,142,84,80,58,113,115,53,103,148,114,97,36,50,8,34,38,131,118,57,79,79,17,0,24,50,0,5,84,65,26,10,69,135,89,1,18,94,135,54,0,56,10,6,28,35,20,15,38,34,49,70,78,60,47,41,7,128,110,65,60,117,100,8,35,61,4,17,71,130,30,2,10,43,63,51,189,108,3,29,97,61,21,17,87,66,98,11,21,64,16,4,50,17,38,6,4,51,49,5,2,6,4,40,23,95,74,25,57,88,107,139,21,42,54,89,88,20,108,140,23,17,95,67,15,59,54,116,0,78,67,49,55,112,60,16,29,26,6,9,28,106,153,111,40,88,40,2,54,40,0,3,81,71,26,10,49,95,58,0,14,57,118,90,0,53,7,19,33,39,22,18,60,44,68,70,78,110,59,58,4,103,96,77,54,111,70,25,42,97,30,41,62,81,18,9,20,34,65,42,93,90,7,28,98,39,35,35,138,100,98,38,77,88,38,6,73,37,44,28,0,54,63,9,0,6,4,32,25,83,69,38,63,89,107,144,20,39,65,97,87,35,115,78,24,20,95,64,9,64,49,123,1,85,113,79,101,124,62,123,32,31,4,11,34,94